Protein AF-A0AAD9NIT6-F1 (afdb_monomer_lite)

Radius of gyration: 35.68 Å; chains: 1; bounding box: 104×68×110 Å

Secondary structure (DSSP, 8-state):
----GGG--SSS-HHHHHHHHHHHHHHHHHHHSPPPHHHHHHTSEEEEEE-TTEEEEGGGTEEEE--SSEEEEEEES--BSSSEEEEEEE--GGG--S-EEEEEE-TTS-SEEESS---TTSSTTEEEEETTTTEEEETTEEEEESSTT--TT----SEEEEEEETTTTEEEEEETTT--EEEEEEE-THHHHHTT--BEEEEEE-STT-EEEEEEEEESS-----------PPP-B-SS--TTEEEETTTTEEEE-SSSS--EEEBSSPPPTT-EEEEEEEEE-S---S---EEEEESS-GGG----S-GGG--SSSEEEEETTEEEETTEEEEE-SS--GGG--TT-EEEEEE-TTSEEEEEETTEEEEEEE----SS-EEEEE--SSEEEEEE---S-----------SSSHHHHHHHHHHHHHHHHHHHHHHSPP-SHHHHHHHHHHHHHHHHHHHSS---HHHHHHHHHHHHHTTHHHHHHHHHHHHHHH-TTT-HHHHHHHHHHHHHHHHHHTT-HHHHHHGGGGTHHHHHHHHHHHHTTTTTT-HHHHHHHHHHHHHHHHHHTSTTHHHHHHHTTHHHHHGGG--TT-HHHHHHHHHHHHHHHTT-TTTGGG----HHHHHHHHHHHHHHTT-TTT----EEEEETTEEEEE-HHHHHHHHHHHHTSHHHHHHHHHTT-HHHHHHHHHHS-HHHHHHHHHHHHHH--TTTHHHHHTSTTHHHHHHHHTT-S-HHHHHHHHHHHHHHHHHHHHHHT-S-------TT----S--HHHHHHHHHHHHTT--GGGB-GGG-EE-SHHHHHHHT--SEEEETTTTEEEE--TT-EEEEB---HHHHHTTHHHHSEEEEEEE-GGGHHHHHHHTSPPPTT-B-TTS-B--PPTTS-BTTB--TT--SSSEEEBS-HHHHTSTTTS--EEEE-TTT--EEEEEEEEEEEE-TTS-EEE--SS--SS-SBTTB-TTSSEEEE--TTSEEEEEEEEEEEE---

Structure (mmCIF, N/CA/C/O backbone):
data_AF-A0AAD9NIT6-F1
#
_entry.id   AF-A0AAD9NIT6-F1
#
loop_
_atom_site.group_PDB
_atom_site.id
_atom_site.type_symbol
_atom_site.label_atom_id
_atom_site.label_alt_id
_atom_site.label_comp_id
_atom_site.label_asym_id
_atom_site.label_entity_id
_atom_site.label_seq_id
_atom_site.pdbx_PDB_ins_code
_atom_site.Cartn_x
_atom_site.Cartn_y
_atom_site.Cartn_z
_atom_site.occupancy
_atom_site.B_iso_or_equiv
_atom_site.auth_seq_id
_atom_site.auth_comp_id
_atom_site.auth_asym_id
_atom_site.auth_atom_id
_atom_site.pdbx_PDB_model_num
ATOM 1 N N . MET A 1 1 ? -47.363 -35.369 -13.939 1.00 31.20 1 MET A N 1
ATOM 2 C CA . MET A 1 1 ? -48.217 -35.539 -12.742 1.00 31.20 1 MET A CA 1
ATOM 3 C C . MET A 1 1 ? -48.708 -34.159 -12.349 1.00 31.20 1 MET A C 1
ATOM 5 O O . MET A 1 1 ? -47.895 -33.246 -12.346 1.00 31.20 1 MET A O 1
ATOM 9 N N . GLY A 1 2 ? -50.024 -33.996 -12.194 1.00 35.47 2 GLY A N 1
ATOM 10 C CA . GLY A 1 2 ? -50.696 -32.694 -12.139 1.00 35.47 2 GLY A CA 1
ATOM 11 C C . GLY A 1 2 ? -50.439 -31.917 -10.850 1.00 35.47 2 GLY A C 1
ATOM 12 O O . GLY A 1 2 ? -50.388 -32.507 -9.773 1.00 35.47 2 GLY A O 1
ATOM 13 N N . LEU A 1 3 ? -50.305 -30.599 -10.983 1.00 28.44 3 LEU A N 1
ATOM 14 C CA . LEU A 1 3 ? -50.329 -29.651 -9.875 1.00 28.44 3 LEU A CA 1
ATOM 15 C C . LEU A 1 3 ? -51.578 -28.778 -10.025 1.00 28.44 3 LEU A C 1
ATOM 17 O O . LEU A 1 3 ? -51.874 -28.280 -11.106 1.00 28.44 3 LEU A O 1
ATOM 21 N N . ASP A 1 4 ? -52.324 -28.697 -8.930 1.00 31.81 4 ASP A N 1
ATOM 22 C CA . ASP A 1 4 ? -53.626 -28.055 -8.764 1.00 31.81 4 ASP A CA 1
ATOM 23 C C . ASP A 1 4 ? -53.509 -26.522 -8.877 1.00 31.81 4 ASP A C 1
ATOM 25 O O . ASP A 1 4 ? -52.860 -25.872 -8.055 1.00 31.81 4 ASP A O 1
ATOM 29 N N . GLU A 1 5 ? -54.131 -25.952 -9.914 1.00 32.75 5 GLU A N 1
ATOM 30 C CA . GLU A 1 5 ? -54.089 -24.524 -10.271 1.00 32.75 5 GLU A CA 1
ATOM 31 C C . GLU A 1 5 ? -54.899 -23.624 -9.314 1.00 32.75 5 GLU A C 1
ATOM 33 O O . GLU A 1 5 ? -54.828 -22.398 -9.391 1.00 32.75 5 GLU A O 1
ATOM 38 N N . SER A 1 6 ? -55.653 -24.195 -8.369 1.00 29.80 6 SER A N 1
ATOM 39 C CA . SER A 1 6 ? -56.649 -23.445 -7.588 1.00 29.80 6 SER A CA 1
ATOM 40 C C . SER A 1 6 ? -56.129 -22.746 -6.320 1.00 29.80 6 SER A C 1
ATOM 42 O O . SER A 1 6 ? -56.892 -22.041 -5.659 1.00 29.80 6 SER A O 1
ATOM 44 N N . LYS A 1 7 ? -54.838 -22.873 -5.970 1.00 31.33 7 LYS A N 1
ATOM 45 C CA . LYS A 1 7 ? -54.286 -22.325 -4.707 1.00 31.33 7 LYS A CA 1
ATOM 46 C C . LYS A 1 7 ? -53.452 -21.042 -4.809 1.00 31.33 7 LYS A C 1
ATOM 48 O O . LYS A 1 7 ? -53.056 -20.524 -3.770 1.00 31.33 7 LYS A O 1
ATOM 53 N N . PHE A 1 8 ? -53.230 -20.486 -6.001 1.00 31.89 8 PHE A N 1
ATOM 54 C CA . PHE A 1 8 ? -52.420 -19.263 -6.175 1.00 31.89 8 PHE A CA 1
ATOM 55 C C . PHE A 1 8 ? -53.233 -17.982 -6.429 1.00 31.89 8 PHE A C 1
ATOM 57 O O . PHE A 1 8 ? -52.669 -16.910 -6.640 1.00 31.89 8 PHE A O 1
ATOM 64 N N . ALA A 1 9 ? -54.562 -18.051 -6.359 1.00 32.00 9 ALA A N 1
ATOM 65 C CA . ALA A 1 9 ? -55.433 -16.901 -6.581 1.00 32.00 9 ALA A CA 1
ATOM 66 C C . ALA A 1 9 ? -55.616 -16.046 -5.310 1.00 32.00 9 ALA A C 1
ATOM 68 O O . ALA A 1 9 ? -56.701 -16.004 -4.737 1.00 32.00 9 ALA A O 1
ATOM 69 N N . ALA A 1 10 ? -54.565 -15.349 -4.868 1.00 31.78 10 ALA A N 1
ATOM 70 C CA . ALA A 1 10 ? -54.705 -14.201 -3.967 1.00 31.78 10 ALA A CA 1
ATOM 71 C C . ALA A 1 10 ? -53.492 -13.256 -4.059 1.00 31.78 10 ALA A C 1
ATOM 73 O O . ALA A 1 10 ? -52.539 -13.377 -3.297 1.00 31.78 10 ALA A O 1
ATOM 74 N N . GLY A 1 11 ? -53.573 -12.277 -4.967 1.00 33.41 11 GLY A N 1
ATOM 75 C CA . GLY A 1 11 ? -52.792 -11.036 -4.883 1.00 33.41 11 GLY A CA 1
ATOM 76 C C . GLY A 1 11 ? -51.548 -10.935 -5.769 1.00 33.41 11 GLY A C 1
ATOM 77 O O . GLY A 1 11 ? -50.440 -10.957 -5.258 1.00 33.41 11 GLY A O 1
ATOM 78 N N . GLY A 1 12 ? -51.767 -10.705 -7.071 1.00 35.97 12 GLY A N 1
ATOM 79 C CA . GLY A 1 12 ? -50.870 -9.947 -7.958 1.00 35.97 12 GLY A CA 1
ATOM 80 C C . GLY A 1 12 ? -49.622 -10.654 -8.490 1.00 35.97 12 GLY A C 1
ATOM 81 O O . GLY A 1 12 ? -48.556 -10.408 -7.950 1.00 35.97 12 GLY A O 1
ATOM 82 N N . ASP A 1 13 ? -49.735 -11.437 -9.580 1.00 41.84 13 ASP A N 1
ATOM 83 C CA . ASP A 1 13 ? -48.582 -11.730 -10.463 1.00 41.84 13 ASP A CA 1
ATOM 84 C C . ASP A 1 13 ? -48.930 -12.447 -11.797 1.00 41.84 13 ASP A C 1
ATOM 86 O O . ASP A 1 13 ? -48.364 -13.481 -12.149 1.00 41.84 13 ASP A O 1
ATOM 90 N N . ALA A 1 14 ? -49.892 -11.934 -12.573 1.00 39.00 14 ALA A N 1
ATOM 91 C CA . ALA A 1 14 ? -50.220 -12.538 -13.877 1.00 39.00 14 ALA A CA 1
ATOM 92 C C . ALA A 1 14 ? -49.066 -12.409 -14.902 1.00 39.00 14 ALA A C 1
ATOM 94 O O . ALA A 1 14 ? -48.788 -13.360 -15.633 1.00 39.00 14 ALA A O 1
ATOM 95 N N . ASP A 1 15 ? -48.344 -11.283 -14.892 1.00 44.94 15 ASP A N 1
ATOM 96 C CA . ASP A 1 15 ? -47.249 -11.002 -15.834 1.00 44.94 15 ASP A CA 1
ATOM 97 C C . ASP A 1 15 ? -46.001 -11.874 -15.571 1.00 44.94 15 ASP A C 1
ATOM 99 O O . ASP A 1 15 ? -45.369 -12.359 -16.513 1.00 44.94 15 ASP A O 1
ATOM 103 N N . ASN A 1 16 ? -45.665 -12.155 -14.303 1.00 50.44 16 ASN A N 1
ATOM 104 C CA . ASN A 1 16 ? -44.524 -13.016 -13.950 1.00 50.44 16 ASN A CA 1
ATOM 105 C C . ASN A 1 16 ? -44.745 -14.488 -14.336 1.00 50.44 16 ASN A C 1
ATOM 107 O O . ASN A 1 16 ? -43.787 -15.187 -14.680 1.00 50.44 16 ASN A O 1
ATOM 111 N N . LEU A 1 17 ? -45.992 -14.971 -14.312 1.00 57.03 17 LEU A N 1
ATOM 112 C CA . LEU A 1 17 ? -46.309 -16.343 -14.714 1.00 57.03 17 LEU A CA 1
ATOM 113 C C . LEU A 1 17 ? -46.158 -16.529 -16.231 1.00 57.03 17 LEU A C 1
ATOM 115 O O . LEU A 1 17 ? -45.616 -17.539 -16.682 1.00 57.03 17 LEU A O 1
ATOM 119 N N . GLU A 1 18 ? -46.589 -15.542 -17.020 1.00 60.38 18 GLU A N 1
ATOM 120 C CA . GLU A 1 18 ? -46.463 -15.564 -18.479 1.00 60.38 18 GLU A CA 1
ATOM 121 C C . GLU A 1 18 ? -44.993 -15.510 -18.928 1.00 60.38 18 GLU A C 1
ATOM 123 O O . GLU A 1 18 ? -44.574 -16.291 -19.789 1.00 60.38 18 GLU A O 1
ATOM 128 N N . LEU A 1 19 ? -44.178 -14.663 -18.291 1.00 62.03 19 LEU A N 1
ATOM 129 C CA . LEU A 1 19 ? -42.729 -14.589 -18.516 1.00 62.03 19 LEU A CA 1
ATOM 130 C C . LEU A 1 19 ? -42.021 -15.911 -18.190 1.00 62.03 19 LEU A C 1
ATOM 132 O O . LEU A 1 19 ? -41.225 -16.403 -18.997 1.00 62.03 19 LEU A O 1
ATOM 136 N N . LEU A 1 20 ? -42.352 -16.535 -17.055 1.00 66.81 20 LEU A N 1
ATOM 137 C CA . LEU A 1 20 ? -41.786 -17.828 -16.666 1.00 66.81 20 LEU A CA 1
ATOM 138 C C . LEU A 1 20 ? -42.187 -18.941 -17.646 1.00 66.81 20 LEU A C 1
ATOM 140 O O . LEU A 1 20 ? -41.350 -19.752 -18.046 1.00 66.81 20 LEU A O 1
ATOM 144 N N . LEU A 1 21 ? -43.445 -18.957 -18.093 1.00 72.25 21 LEU A N 1
ATOM 145 C CA . LEU A 1 21 ? -43.928 -19.895 -19.108 1.00 72.25 21 LEU A CA 1
ATOM 146 C C . LEU A 1 21 ? -43.221 -19.698 -20.456 1.00 72.25 21 LEU A C 1
ATOM 148 O O . LEU A 1 21 ? -42.891 -20.682 -21.122 1.00 72.25 21 LEU A O 1
ATOM 152 N N . ASN A 1 22 ? -42.956 -18.455 -20.858 1.00 73.38 22 ASN A N 1
ATOM 153 C CA . ASN A 1 22 ? -42.227 -18.145 -22.088 1.00 73.38 22 ASN A CA 1
ATOM 154 C C . ASN A 1 22 ? -40.759 -18.580 -22.010 1.00 73.38 22 ASN A C 1
ATOM 156 O O . ASN A 1 22 ? -40.247 -19.155 -22.972 1.00 73.38 22 ASN A O 1
ATOM 160 N N . LEU A 1 23 ? -40.111 -18.406 -20.855 1.00 79.94 23 LEU A N 1
ATOM 161 C CA . LEU A 1 23 ? -38.763 -18.917 -20.613 1.00 79.94 23 LEU A CA 1
ATOM 162 C C . LEU A 1 23 ? -38.713 -20.449 -20.708 1.00 79.94 23 LEU A C 1
ATOM 164 O O . LEU A 1 23 ? -37.846 -20.988 -21.393 1.00 79.94 23 LEU A O 1
ATOM 168 N N . ILE A 1 24 ? -39.668 -21.152 -20.088 1.00 79.94 24 ILE A N 1
ATOM 169 C CA . ILE A 1 24 ? -39.762 -22.621 -20.144 1.00 79.94 24 ILE A CA 1
ATOM 170 C C . ILE A 1 24 ? -39.966 -23.105 -21.590 1.00 79.94 24 ILE A C 1
ATOM 172 O O . ILE A 1 24 ? -39.348 -24.085 -22.014 1.00 79.94 24 ILE A O 1
ATOM 176 N N . LYS A 1 25 ? -40.810 -22.418 -22.372 1.00 80.19 25 LYS A N 1
ATOM 177 C CA . LYS A 1 25 ? -41.035 -22.734 -23.793 1.00 80.19 25 LYS A CA 1
ATOM 178 C C . LYS A 1 25 ? -39.770 -22.530 -24.631 1.00 80.19 25 LYS A C 1
ATOM 180 O O . LYS A 1 25 ? -39.424 -23.422 -25.405 1.00 80.19 25 LYS A O 1
ATOM 185 N N . LEU A 1 26 ? -39.090 -21.393 -24.464 1.00 83.00 26 LEU A N 1
ATOM 186 C CA . LEU A 1 26 ? -37.836 -21.076 -25.156 1.00 83.00 26 LEU A CA 1
ATOM 187 C C . LEU A 1 26 ? -36.752 -22.106 -24.828 1.00 83.00 26 LEU A C 1
ATOM 189 O O . LEU A 1 26 ? -36.122 -22.650 -25.726 1.00 83.00 26 LEU A O 1
ATOM 193 N N . GLU A 1 27 ? -36.576 -22.420 -23.549 1.00 83.75 27 GLU A N 1
ATOM 194 C CA . GLU A 1 27 ? -35.605 -23.405 -23.080 1.00 83.75 27 GLU A CA 1
ATOM 195 C C . GLU A 1 27 ? -35.861 -24.796 -23.673 1.00 83.75 27 GLU A C 1
ATOM 197 O O . GLU A 1 27 ? -34.921 -25.462 -24.108 1.00 83.75 27 GLU A O 1
ATOM 202 N N . ARG A 1 28 ? -37.124 -25.244 -23.710 1.00 83.00 28 ARG A N 1
ATOM 203 C CA . ARG A 1 28 ? -37.481 -26.527 -24.331 1.00 83.00 28 ARG A CA 1
ATOM 204 C C . ARG A 1 28 ? -37.150 -26.523 -25.822 1.00 83.00 28 ARG A C 1
ATOM 206 O O . ARG A 1 28 ? -36.484 -27.432 -26.296 1.00 83.00 28 ARG A O 1
ATOM 213 N N . MET A 1 29 ? -37.541 -25.464 -26.529 1.00 87.12 29 MET A N 1
ATOM 214 C CA . MET A 1 29 ? -37.261 -25.311 -27.957 1.00 87.12 29 MET A CA 1
ATOM 215 C C . MET A 1 29 ? -35.756 -25.334 -28.264 1.00 87.12 29 MET A C 1
ATOM 217 O O . MET A 1 29 ? -35.348 -26.018 -29.198 1.00 87.12 29 MET A O 1
ATOM 221 N N . LEU A 1 30 ? -34.934 -24.625 -27.482 1.00 87.19 30 LEU A N 1
ATOM 222 C CA . LEU A 1 30 ? -33.479 -24.563 -27.676 1.00 87.19 30 LEU A CA 1
ATOM 223 C C . LEU A 1 30 ? -32.757 -25.855 -27.270 1.00 87.19 30 LEU A C 1
ATOM 225 O O . LEU A 1 30 ? -31.658 -26.117 -27.749 1.00 87.19 30 LEU A O 1
ATOM 229 N N . ARG A 1 31 ? -33.343 -26.680 -26.396 1.00 82.69 31 ARG A N 1
ATOM 230 C CA . ARG A 1 31 ? -32.813 -28.023 -26.118 1.00 82.69 31 ARG A CA 1
ATOM 231 C C . ARG A 1 31 ? -33.125 -29.010 -27.234 1.00 82.69 31 ARG A C 1
ATOM 233 O O . ARG A 1 31 ? -32.246 -29.787 -27.597 1.00 82.69 31 ARG A O 1
ATOM 240 N N . ASP A 1 32 ? -34.335 -28.946 -27.784 1.00 83.56 32 ASP A N 1
ATOM 241 C CA . ASP A 1 32 ? -34.751 -29.798 -28.901 1.00 83.56 32 ASP A CA 1
ATOM 242 C C . ASP A 1 32 ? -34.008 -29.421 -30.195 1.00 83.56 32 ASP A C 1
ATOM 244 O O . ASP A 1 32 ? -33.597 -30.295 -30.956 1.00 83.56 32 ASP A O 1
ATOM 248 N N . ASN A 1 33 ? -33.785 -28.121 -30.416 1.00 86.12 33 ASN A N 1
ATOM 249 C CA . ASN A 1 33 ? -33.080 -27.570 -31.574 1.00 86.12 33 ASN A CA 1
ATOM 250 C C . ASN A 1 33 ? -31.984 -26.588 -31.120 1.00 86.12 33 ASN A C 1
ATOM 252 O O . ASN A 1 33 ? -32.190 -25.372 -31.168 1.00 86.12 33 ASN A O 1
ATOM 256 N N . PRO A 1 34 ? -30.827 -27.091 -30.655 1.00 88.25 34 PRO A N 1
ATOM 257 C CA . PRO A 1 34 ? -29.742 -26.238 -30.196 1.00 88.25 34 PRO A CA 1
ATOM 258 C C . PRO A 1 34 ? -29.076 -25.497 -31.353 1.00 88.25 34 PRO A C 1
ATOM 260 O O . PRO A 1 34 ? -29.068 -25.961 -32.495 1.00 88.25 34 PRO A O 1
ATOM 263 N N . ALA A 1 35 ? -28.448 -24.371 -31.023 1.00 86.88 35 ALA A N 1
ATOM 264 C CA . ALA A 1 35 ? -27.633 -23.593 -31.942 1.00 86.88 35 ALA A CA 1
ATOM 265 C C . ALA A 1 35 ? -26.616 -24.480 -32.683 1.00 86.88 35 ALA A C 1
ATOM 267 O O . ALA A 1 35 ? -26.026 -25.396 -32.099 1.00 86.88 35 ALA A O 1
ATOM 268 N N . GLY A 1 36 ? -26.398 -24.205 -33.971 1.00 85.88 36 GLY A N 1
ATOM 269 C CA . GLY A 1 36 ? -25.452 -24.962 -34.794 1.00 85.88 36 GLY A CA 1
ATOM 270 C C . GLY A 1 36 ? -24.011 -24.869 -34.281 1.00 85.88 36 GLY A C 1
ATOM 271 O O . GLY A 1 36 ? -23.655 -23.949 -33.546 1.00 85.88 36 GLY A O 1
ATOM 272 N N . GLU A 1 37 ? -23.154 -25.801 -34.701 1.00 84.94 37 GLU A N 1
ATOM 273 C CA . GLU A 1 37 ? -21.763 -25.916 -34.228 1.00 84.94 37 GLU A CA 1
ATOM 274 C C . GLU A 1 37 ? -20.962 -24.605 -34.351 1.00 84.94 37 GLU A C 1
ATOM 276 O O . GLU A 1 37 ? -20.248 -24.229 -33.424 1.00 84.94 37 GLU A O 1
ATOM 281 N N . GLY A 1 38 ? -21.137 -23.850 -35.441 1.00 83.56 38 GLY A N 1
ATOM 282 C CA . GLY A 1 38 ? -20.491 -22.541 -35.602 1.00 83.56 38 GLY A CA 1
ATOM 283 C C . GLY A 1 38 ? -20.910 -21.524 -34.533 1.00 83.56 38 GLY A C 1
ATOM 284 O O . GLY A 1 38 ? -20.062 -20.850 -33.958 1.00 83.56 38 GLY A O 1
ATOM 285 N N . SER A 1 39 ? -22.202 -21.474 -34.198 1.00 85.12 39 SER A N 1
ATOM 286 C CA . SER A 1 39 ? -22.726 -20.617 -33.127 1.00 85.12 39 SER A CA 1
ATOM 287 C C . SER A 1 39 ? -22.230 -21.082 -31.750 1.00 85.12 39 SER A C 1
ATOM 289 O O . SER A 1 39 ? -21.854 -20.271 -30.907 1.00 85.12 39 SER A O 1
ATOM 291 N N . GLN A 1 40 ? -22.100 -22.394 -31.538 1.00 91.94 40 GLN A N 1
ATOM 292 C CA . GLN A 1 40 ? -21.489 -22.927 -30.317 1.00 91.94 40 GLN A CA 1
ATOM 293 C C . GLN A 1 40 ? -20.028 -22.485 -30.165 1.00 91.94 40 GLN A C 1
ATOM 295 O O . GLN A 1 40 ? -19.640 -22.047 -29.085 1.00 91.94 40 GLN A O 1
ATOM 300 N N . ILE A 1 41 ? -19.234 -22.545 -31.239 1.00 88.00 41 ILE A N 1
ATOM 301 C CA . ILE A 1 41 ? -17.825 -22.116 -31.255 1.00 88.00 41 ILE A CA 1
ATOM 302 C C . ILE A 1 41 ? -17.689 -20.601 -31.057 1.00 88.00 41 ILE A C 1
ATOM 304 O O . ILE A 1 41 ? -16.775 -20.152 -30.356 1.00 88.00 41 ILE A O 1
ATOM 308 N N . ASP A 1 42 ? -18.595 -19.818 -31.645 1.00 86.38 42 ASP A N 1
ATOM 309 C CA . ASP A 1 42 ? -18.631 -18.358 -31.523 1.00 86.38 42 ASP A CA 1
ATOM 310 C C . ASP A 1 42 ? -18.872 -17.897 -30.084 1.00 86.38 42 ASP A C 1
ATOM 312 O O . ASP A 1 42 ? -18.423 -16.814 -29.717 1.00 86.38 42 ASP A O 1
ATOM 316 N N . HIS A 1 43 ? -19.565 -18.711 -29.285 1.00 95.00 43 HIS A N 1
ATOM 317 C CA . HIS A 1 43 ? -19.897 -18.448 -27.884 1.00 95.00 43 HIS A CA 1
ATOM 318 C C . HIS A 1 43 ? -19.037 -19.256 -26.897 1.00 95.00 43 HIS A C 1
ATOM 320 O O . HIS A 1 43 ? -19.235 -19.134 -25.690 1.00 95.00 43 HIS A O 1
ATOM 326 N N . ALA A 1 44 ? -18.103 -20.073 -27.398 1.00 94.44 44 ALA A N 1
ATOM 327 C CA . ALA A 1 44 ? -17.249 -20.974 -26.625 1.00 94.44 44 ALA A CA 1
ATOM 328 C C . ALA A 1 44 ? -16.274 -20.234 -25.685 1.00 94.44 44 ALA A C 1
ATOM 330 O O . ALA A 1 44 ? -16.243 -19.004 -25.660 1.00 94.44 44 ALA A O 1
ATOM 331 N N . TRP A 1 45 ? -15.468 -20.969 -24.909 1.00 97.56 45 TRP A N 1
ATOM 332 C CA . TRP A 1 45 ? -14.430 -20.365 -24.072 1.00 97.56 45 TRP A CA 1
ATOM 333 C C . TRP A 1 45 ? -13.428 -19.600 -24.927 1.00 97.56 45 TRP A C 1
ATOM 335 O O . TRP A 1 45 ? -13.043 -20.057 -26.009 1.00 97.56 45 TRP A O 1
ATOM 345 N N . ASP A 1 46 ? -13.020 -18.439 -24.434 1.00 93.31 46 ASP A N 1
ATOM 346 C CA . ASP A 1 46 ? -12.049 -17.595 -25.104 1.00 93.31 46 ASP A CA 1
ATOM 347 C C . ASP A 1 46 ? -10.631 -17.982 -24.672 1.00 93.31 46 ASP A C 1
ATOM 349 O O . ASP A 1 46 ? -10.324 -18.040 -23.482 1.00 93.31 46 ASP A O 1
ATOM 353 N N . SER A 1 47 ? -9.769 -18.277 -25.645 1.00 88.38 47 SER A N 1
ATOM 354 C CA . SER A 1 47 ? -8.350 -18.548 -25.401 1.00 88.38 47 SER A CA 1
ATOM 355 C C . SER A 1 47 ? -7.555 -17.290 -25.072 1.00 88.38 47 SER A C 1
ATOM 357 O O . SER A 1 47 ? -6.486 -17.400 -24.478 1.00 88.38 47 SER A O 1
ATOM 359 N N . ASP A 1 48 ? -8.065 -16.121 -25.460 1.00 80.81 48 ASP A N 1
ATOM 360 C CA . ASP A 1 48 ? -7.413 -14.832 -25.236 1.00 80.81 48 ASP A CA 1
ATOM 361 C C . ASP A 1 48 ? -7.902 -14.172 -23.932 1.00 80.81 48 ASP A C 1
ATOM 363 O O . ASP A 1 48 ? -7.269 -13.242 -23.434 1.00 80.81 48 ASP A O 1
ATOM 367 N N . ASP A 1 49 ? -8.998 -14.677 -23.349 1.00 87.50 49 ASP A N 1
ATOM 368 C CA . ASP A 1 49 ? -9.622 -14.174 -22.117 1.00 87.50 49 ASP A CA 1
ATOM 369 C C . ASP A 1 49 ? -9.735 -15.275 -21.039 1.00 87.50 49 ASP A C 1
ATOM 371 O O . ASP A 1 49 ? -10.794 -15.551 -20.458 1.00 87.50 49 ASP A O 1
ATOM 375 N N . CYS A 1 50 ? -8.603 -15.935 -20.777 1.00 89.56 50 CYS A N 1
ATOM 376 C CA . CYS A 1 50 ? -8.458 -16.973 -19.760 1.00 89.56 50 CYS A CA 1
ATOM 377 C C . CYS A 1 50 ? -7.169 -16.826 -18.939 1.00 89.56 50 CYS A C 1
ATOM 379 O O . CYS A 1 50 ? -6.179 -16.252 -19.391 1.00 89.56 50 CYS A O 1
ATOM 381 N N . SER A 1 51 ? -7.158 -17.388 -17.726 1.00 88.56 51 SER A N 1
ATOM 382 C CA . SER A 1 51 ? -5.924 -17.535 -16.945 1.00 88.56 51 SER A CA 1
ATOM 383 C C . SER A 1 51 ? -4.848 -18.298 -17.737 1.00 88.56 51 SER A C 1
ATOM 385 O O . SER A 1 51 ? -5.182 -19.295 -18.386 1.00 88.56 51 SER A O 1
ATOM 387 N N . PRO A 1 52 ? -3.551 -17.947 -17.607 1.00 82.88 52 PRO A N 1
ATOM 388 C CA . PRO A 1 52 ? -2.449 -18.679 -18.240 1.00 82.88 52 PRO A CA 1
ATOM 389 C C . PRO A 1 52 ? -2.390 -20.176 -17.893 1.00 82.88 52 PRO A C 1
ATOM 391 O O . PRO A 1 52 ? -1.803 -20.967 -18.630 1.00 82.88 52 PRO A O 1
ATOM 394 N N . SER A 1 53 ? -2.993 -20.579 -16.771 1.00 89.31 53 SER A N 1
ATOM 395 C CA . SER A 1 53 ? -3.023 -21.977 -16.317 1.00 89.31 53 SER A CA 1
ATOM 396 C C . SER A 1 53 ? -4.229 -22.772 -16.840 1.00 89.31 53 SER A C 1
ATOM 398 O O . SER A 1 53 ? -4.442 -23.915 -16.420 1.00 89.31 53 SER A O 1
ATOM 400 N N . LEU A 1 54 ? -5.030 -22.194 -17.741 1.00 90.88 54 LEU A N 1
ATOM 401 C CA . LEU A 1 54 ? -6.132 -22.861 -18.433 1.00 90.88 54 LEU A CA 1
ATOM 402 C C . LEU A 1 54 ? -5.786 -23.048 -19.913 1.00 90.88 54 LEU A C 1
ATOM 404 O O . LEU A 1 54 ? -5.575 -22.101 -20.659 1.00 90.88 54 LEU A O 1
ATOM 408 N N . SER A 1 55 ? -5.746 -24.304 -20.350 1.00 94.00 55 SER A N 1
ATOM 409 C CA . SER A 1 55 ? -5.564 -24.679 -21.749 1.00 94.00 55 SER A CA 1
ATOM 410 C C . SER A 1 55 ? -6.927 -24.828 -22.417 1.00 94.00 55 SER A C 1
ATOM 412 O O . SER A 1 55 ? -7.692 -25.733 -22.076 1.00 94.00 55 SER A O 1
ATOM 414 N N . ILE A 1 56 ? -7.215 -23.957 -23.383 1.00 96.56 56 ILE A N 1
ATOM 415 C CA . ILE A 1 56 ? -8.452 -23.994 -24.165 1.00 96.56 56 ILE A CA 1
ATOM 416 C C . ILE A 1 56 ? -8.267 -24.901 -25.386 1.00 96.56 56 ILE A C 1
ATOM 418 O O . ILE A 1 56 ? -7.315 -24.766 -26.152 1.00 96.56 56 ILE A O 1
ATOM 422 N N . ARG A 1 57 ? -9.161 -25.878 -25.538 1.00 93.75 57 ARG A N 1
ATOM 423 C CA . ARG A 1 57 ? -9.095 -26.958 -26.532 1.00 93.75 57 ARG A CA 1
ATOM 424 C C . ARG A 1 57 ? -10.432 -27.099 -27.259 1.00 93.75 57 ARG A C 1
ATOM 426 O O . ARG A 1 57 ? -11.423 -26.475 -26.886 1.00 93.75 57 ARG A O 1
ATOM 433 N N . GLN A 1 58 ? -10.453 -27.923 -28.309 1.00 93.12 58 GLN A N 1
ATOM 434 C CA . GLN A 1 58 ? -11.664 -28.235 -29.085 1.00 93.12 58 GLN A CA 1
ATOM 435 C C . GLN A 1 58 ? -12.402 -26.967 -29.557 1.00 93.12 58 GLN A C 1
ATOM 437 O O . GLN A 1 58 ? -13.588 -26.793 -29.302 1.00 93.12 58 GLN A O 1
ATOM 442 N N . ASN A 1 59 ? -11.674 -26.041 -30.191 1.00 88.56 59 ASN A N 1
ATOM 443 C CA . ASN A 1 59 ? -12.202 -24.760 -30.690 1.00 88.56 59 ASN A CA 1
ATOM 444 C C . ASN A 1 59 ? -12.853 -23.857 -29.618 1.00 88.56 59 ASN A C 1
ATOM 446 O O . ASN A 1 59 ? -13.663 -22.987 -29.941 1.00 88.56 59 ASN A O 1
ATOM 450 N N . GLY A 1 60 ? -12.483 -24.029 -28.347 1.00 90.31 60 GLY A N 1
ATOM 451 C CA . GLY A 1 60 ? -13.064 -23.289 -27.224 1.00 90.31 60 GLY A CA 1
ATOM 452 C C . GLY A 1 60 ? -14.077 -24.091 -26.415 1.00 90.31 60 GLY A C 1
ATOM 453 O O . GLY A 1 60 ? -14.494 -23.645 -25.353 1.00 90.31 60 GLY A O 1
ATOM 454 N N . LEU A 1 61 ? -14.500 -25.265 -26.881 1.00 95.06 61 LEU A N 1
ATOM 455 C CA . LEU A 1 61 ? -15.564 -26.027 -26.222 1.00 95.06 61 LEU A CA 1
ATOM 456 C C . LEU A 1 61 ? -15.094 -26.729 -24.941 1.00 95.06 61 LEU A C 1
ATOM 458 O O . LEU A 1 61 ? -15.929 -27.198 -24.169 1.00 95.06 61 LEU A O 1
ATOM 462 N N . LEU A 1 62 ? -13.779 -26.792 -24.698 1.00 97.56 62 LEU A N 1
ATOM 463 C CA . LEU A 1 62 ? -13.183 -27.459 -23.543 1.00 97.56 62 LEU A CA 1
ATOM 464 C C . LEU A 1 62 ? -12.079 -26.606 -22.907 1.00 97.56 62 LEU A C 1
ATOM 466 O O . LEU A 1 62 ? -11.106 -26.262 -23.572 1.00 97.56 62 LEU A O 1
ATOM 470 N N . ALA A 1 63 ? -12.189 -26.338 -21.607 1.00 97.00 63 ALA A N 1
ATOM 471 C CA . ALA A 1 63 ? -11.125 -25.749 -20.796 1.00 97.00 63 ALA A CA 1
ATOM 472 C C . ALA A 1 63 ? -10.470 -26.820 -19.908 1.00 97.00 63 ALA A C 1
ATOM 474 O O . ALA A 1 63 ? -11.173 -27.595 -19.258 1.00 97.00 63 ALA A O 1
ATOM 475 N N . VAL A 1 64 ? -9.133 -26.863 -19.875 1.00 96.69 64 VAL A N 1
ATOM 476 C CA . VAL A 1 64 ? -8.351 -27.826 -19.082 1.00 96.69 64 VAL A CA 1
ATOM 477 C C . VAL A 1 64 ? -7.364 -27.101 -18.169 1.00 96.69 64 VAL A C 1
ATOM 479 O O . VAL A 1 64 ? -6.463 -26.420 -18.657 1.00 96.69 64 VAL A O 1
ATOM 482 N N . LYS A 1 65 ? -7.480 -27.272 -16.848 1.00 93.00 65 LYS A N 1
ATOM 483 C CA . LYS A 1 65 ? -6.559 -26.655 -15.875 1.00 93.00 65 LYS A CA 1
ATOM 484 C C . LYS A 1 65 ? -5.244 -27.423 -15.762 1.00 93.00 65 LYS A C 1
ATOM 486 O O . LYS A 1 65 ? -5.245 -28.625 -15.508 1.00 93.00 65 LYS A O 1
ATOM 491 N N . THR A 1 66 ? -4.114 -26.728 -15.889 1.00 89.38 66 THR A N 1
ATOM 492 C CA . THR A 1 66 ? -2.777 -27.346 -15.965 1.00 89.38 66 THR A CA 1
ATOM 493 C C . THR A 1 66 ? -1.941 -27.217 -14.682 1.00 89.38 66 THR A C 1
ATOM 495 O O . THR A 1 66 ? -1.111 -28.091 -14.429 1.00 89.38 66 THR A O 1
ATOM 498 N N . ALA A 1 67 ? -2.180 -26.209 -13.829 1.00 80.06 67 ALA A N 1
ATOM 499 C CA . ALA A 1 67 ? -1.400 -25.938 -12.604 1.00 80.06 67 ALA A CA 1
ATOM 500 C C . ALA A 1 67 ? -2.119 -26.335 -11.289 1.00 80.06 67 ALA A C 1
ATOM 502 O O . ALA A 1 67 ? -3.346 -26.428 -11.259 1.00 80.06 67 ALA A O 1
ATOM 503 N N . PHE A 1 68 ? -1.370 -26.537 -10.191 1.00 61.88 68 PHE A N 1
ATOM 504 C CA . PHE A 1 68 ? -1.869 -27.086 -8.908 1.00 61.88 68 PHE A CA 1
ATOM 505 C C . PHE A 1 68 ? -2.241 -26.044 -7.826 1.00 61.88 68 PHE A C 1
ATOM 507 O O . PHE A 1 68 ? -3.154 -26.292 -7.039 1.00 61.88 68 PHE A O 1
ATOM 514 N N . ALA A 1 69 ? -1.575 -24.885 -7.773 1.00 63.50 69 ALA A N 1
ATOM 515 C CA . ALA A 1 69 ? -1.646 -23.977 -6.613 1.00 63.50 69 ALA A CA 1
ATOM 516 C C . ALA A 1 69 ? -2.561 -22.744 -6.776 1.00 63.50 69 ALA A C 1
ATOM 518 O O . ALA A 1 69 ? -2.936 -22.134 -5.777 1.00 63.50 69 ALA A O 1
ATOM 519 N N . GLU A 1 70 ? -2.964 -22.418 -8.003 1.00 75.69 70 GLU A N 1
ATOM 520 C CA . GLU A 1 70 ? -3.704 -21.189 -8.320 1.00 75.69 70 GLU A CA 1
ATOM 521 C C . GLU A 1 70 ? -5.201 -21.456 -8.529 1.00 75.69 70 GLU A C 1
ATOM 523 O O . GLU A 1 70 ? -5.600 -22.561 -8.926 1.00 75.69 70 GLU A O 1
ATOM 528 N N . THR A 1 71 ? -6.020 -20.427 -8.310 1.00 81.88 71 THR A N 1
ATOM 529 C CA . THR A 1 71 ? -7.409 -20.378 -8.776 1.00 81.88 71 THR A CA 1
ATOM 530 C C . THR A 1 71 ? -7.450 -19.680 -10.119 1.00 81.88 71 THR A C 1
ATOM 532 O O . THR A 1 71 ? -6.992 -18.547 -10.242 1.00 81.88 71 THR A O 1
ATOM 535 N N . ASP A 1 72 ? -8.040 -20.338 -11.109 1.00 89.88 72 ASP A N 1
ATOM 536 C CA . ASP A 1 72 ? -8.019 -19.874 -12.490 1.00 89.88 72 ASP A CA 1
ATOM 537 C C . ASP A 1 72 ? -9.431 -19.719 -13.043 1.00 89.88 72 ASP A C 1
ATOM 539 O O . ASP A 1 72 ? -10.292 -20.577 -12.829 1.00 89.88 72 ASP A O 1
ATOM 543 N N . VAL A 1 73 ? -9.649 -18.638 -13.786 1.00 95.62 73 VAL A N 1
ATOM 544 C CA . VAL A 1 73 ? -10.917 -18.289 -14.420 1.00 95.62 73 VAL A CA 1
ATOM 545 C C . VAL A 1 73 ? -10.751 -18.206 -15.934 1.00 95.62 73 VAL A C 1
ATOM 547 O O . VAL A 1 73 ? -9.713 -17.786 -16.447 1.00 95.62 73 VAL A O 1
ATOM 550 N N . VAL A 1 74 ? -11.799 -18.598 -16.653 1.00 97.00 74 VAL A N 1
ATOM 551 C CA . VAL A 1 74 ? -11.962 -18.357 -18.093 1.00 97.00 74 VAL A CA 1
ATOM 552 C C . VAL A 1 74 ? -13.330 -17.750 -18.360 1.00 97.00 74 VAL A C 1
ATOM 554 O O . VAL A 1 74 ? -14.308 -18.120 -17.700 1.00 97.00 74 VAL A O 1
ATOM 557 N N . ARG A 1 75 ? -13.388 -16.823 -19.324 1.00 97.75 75 ARG A N 1
ATOM 558 C CA . ARG A 1 75 ? -14.628 -16.251 -19.854 1.00 97.75 75 ARG A CA 1
ATOM 559 C C . ARG A 1 75 ? -14.963 -16.793 -21.246 1.00 97.75 75 ARG A C 1
ATOM 561 O O . ARG A 1 75 ? -14.108 -17.296 -21.973 1.00 97.75 75 ARG A O 1
ATOM 568 N N . GLY A 1 76 ? -16.244 -16.749 -21.601 1.00 93.69 76 GLY A N 1
ATOM 569 C CA . GLY A 1 76 ? -16.718 -17.039 -22.956 1.00 93.69 76 GLY A CA 1
ATOM 570 C C . GLY A 1 76 ? -16.427 -15.889 -23.924 1.00 93.69 76 GLY A C 1
ATOM 571 O O . GLY A 1 76 ? -16.368 -14.737 -23.511 1.00 93.69 76 GLY A O 1
ATOM 572 N N . LYS A 1 77 ? -16.327 -16.187 -25.223 1.00 89.38 77 LYS A N 1
ATOM 573 C CA . LYS A 1 77 ? -16.030 -15.214 -26.296 1.00 89.38 77 LYS A CA 1
ATOM 574 C C . LYS A 1 77 ? -17.085 -14.117 -26.471 1.00 89.38 77 LYS A C 1
ATOM 576 O O . LYS A 1 77 ? -16.804 -13.071 -27.052 1.00 89.38 77 LYS A O 1
ATOM 581 N N . GLN A 1 78 ? -18.323 -14.361 -26.030 1.00 90.94 78 GLN A N 1
ATOM 582 C CA . GLN A 1 78 ? -19.435 -13.421 -26.181 1.00 90.94 78 GLN A CA 1
ATOM 583 C C . GLN A 1 78 ? -19.966 -12.955 -24.835 1.00 90.94 78 GLN A C 1
ATOM 585 O O . GLN A 1 78 ? -20.238 -13.754 -23.938 1.00 90.94 78 GLN A O 1
ATOM 590 N N . GLY A 1 79 ? -20.150 -11.641 -24.739 1.00 88.69 79 GLY A N 1
ATOM 591 C CA . GLY A 1 79 ? -20.773 -10.980 -23.604 1.00 88.69 79 GLY A CA 1
ATOM 592 C C . GLY A 1 79 ? -22.150 -10.445 -23.975 1.00 88.69 79 GLY A C 1
ATOM 593 O O . GLY A 1 79 ? -22.350 -9.905 -25.067 1.00 88.69 79 GLY A O 1
ATOM 594 N N . TYR A 1 80 ? -23.081 -10.536 -23.035 1.00 91.62 80 TYR A N 1
ATOM 595 C CA . TYR A 1 80 ? -24.489 -10.218 -23.244 1.00 91.62 80 TYR A CA 1
ATOM 596 C C . TYR A 1 80 ? -24.906 -8.999 -22.422 1.00 91.62 80 TYR A C 1
ATOM 598 O O . TYR A 1 80 ? -24.449 -8.805 -21.295 1.00 91.62 80 TYR A O 1
ATOM 606 N N . SER A 1 81 ? -25.774 -8.160 -22.986 1.00 81.38 81 SER A N 1
ATOM 607 C CA . SER A 1 81 ? -26.310 -6.959 -22.322 1.00 81.38 81 SER A CA 1
ATOM 608 C C . SER A 1 81 ? -27.838 -6.856 -22.362 1.00 81.38 81 SER A C 1
ATOM 610 O O . SER A 1 81 ? -28.405 -5.998 -21.683 1.00 81.38 81 SER A O 1
ATOM 612 N N . ARG A 1 82 ? -28.494 -7.731 -23.127 1.00 81.75 82 ARG A N 1
ATOM 613 C CA . ARG A 1 82 ? -29.944 -7.846 -23.331 1.00 81.75 82 ARG A CA 1
ATOM 614 C C . ARG A 1 82 ? -30.258 -9.268 -23.809 1.00 81.75 82 ARG A C 1
ATOM 616 O O . ARG A 1 82 ? -29.318 -9.986 -24.140 1.00 81.75 82 ARG A O 1
ATOM 623 N N . GLY A 1 83 ? -31.527 -9.650 -23.851 1.00 86.50 83 GLY A N 1
ATOM 624 C CA . GLY A 1 83 ? -31.957 -10.973 -24.289 1.00 86.50 83 GLY A CA 1
ATOM 625 C C . GLY A 1 83 ? -31.828 -12.057 -23.217 1.00 86.50 83 GLY A C 1
ATOM 626 O O . GLY A 1 83 ? -31.268 -11.860 -22.132 1.00 86.50 83 GLY A O 1
ATOM 627 N N . ILE A 1 84 ? -32.353 -13.236 -23.549 1.00 91.31 84 ILE A N 1
ATOM 628 C CA . ILE A 1 84 ? -32.216 -14.468 -22.771 1.00 91.31 84 ILE A CA 1
ATOM 629 C C . ILE A 1 84 ? -31.201 -15.351 -23.484 1.00 91.31 84 ILE A C 1
ATOM 631 O O . ILE A 1 84 ? -31.358 -15.620 -24.673 1.00 91.31 84 ILE A O 1
ATOM 635 N N . HIS A 1 85 ? -30.195 -15.822 -22.754 1.00 94.75 85 HIS A N 1
ATOM 636 C CA . HIS A 1 85 ? -29.113 -16.662 -23.259 1.00 94.75 85 HIS A CA 1
ATOM 637 C C . HIS A 1 85 ? -28.996 -17.930 -22.420 1.00 94.75 85 HIS A C 1
ATOM 639 O O . HIS A 1 85 ? -29.021 -17.866 -21.188 1.00 94.75 85 HIS A O 1
ATOM 645 N N . ILE A 1 86 ? -28.860 -19.077 -23.090 1.00 95.62 86 ILE A N 1
ATOM 646 C CA . ILE A 1 86 ? -28.812 -20.386 -22.430 1.00 95.62 86 ILE A CA 1
ATOM 647 C C . ILE A 1 86 ? -27.599 -21.176 -22.918 1.00 95.62 86 ILE A C 1
ATOM 649 O O . ILE A 1 86 ? -27.370 -21.305 -24.124 1.00 95.62 86 ILE A O 1
ATOM 653 N N . TRP A 1 87 ? -26.829 -21.731 -21.982 1.00 97.06 87 TRP A N 1
ATOM 654 C CA . TRP A 1 87 ? -25.714 -22.633 -22.278 1.00 97.06 87 TRP A CA 1
ATOM 655 C C . TRP A 1 87 ? -25.581 -23.749 -21.240 1.00 97.06 87 TRP A C 1
ATOM 657 O O . TRP A 1 87 ? -25.991 -23.617 -20.090 1.00 97.06 87 TRP A O 1
ATOM 667 N N . GLU A 1 88 ? -24.991 -24.862 -21.660 1.00 96.81 88 GLU A N 1
ATOM 668 C CA . GLU A 1 88 ? -24.626 -25.993 -20.810 1.00 96.81 88 GLU A CA 1
ATOM 669 C C . GLU A 1 88 ? -23.169 -25.880 -20.361 1.00 96.81 88 GLU A C 1
ATOM 671 O O . GLU A 1 88 ? -22.283 -25.572 -21.163 1.00 96.81 88 GLU A O 1
ATOM 676 N N . ILE A 1 89 ? -22.919 -26.225 -19.100 1.00 98.25 89 ILE A N 1
ATOM 677 C CA . ILE A 1 89 ? -21.596 -26.472 -18.531 1.00 98.25 89 ILE A CA 1
ATOM 678 C C . ILE A 1 89 ? -21.501 -27.947 -18.155 1.00 98.25 89 ILE A C 1
ATOM 680 O O . ILE A 1 89 ? -22.335 -28.465 -17.414 1.00 98.25 89 ILE A O 1
ATOM 684 N N . ARG A 1 90 ? -20.466 -28.628 -18.648 1.00 97.88 90 ARG A N 1
ATOM 685 C CA . ARG A 1 90 ? -20.155 -30.018 -18.300 1.00 97.88 90 ARG A CA 1
ATOM 686 C C . ARG A 1 90 ? -18.949 -30.039 -17.379 1.00 97.88 90 ARG A C 1
ATOM 688 O O . ARG A 1 90 ? -17.838 -29.762 -17.824 1.00 97.88 90 ARG A O 1
ATOM 695 N N . TRP A 1 91 ? -19.167 -30.369 -16.110 1.00 97.50 91 TRP A N 1
ATOM 696 C CA . TRP A 1 91 ? -18.123 -30.386 -15.090 1.00 97.50 91 TRP A CA 1
ATOM 697 C C . TRP A 1 91 ? -18.326 -31.547 -14.120 1.00 97.50 91 TRP A C 1
ATOM 699 O O . TRP A 1 91 ? -19.059 -31.452 -13.127 1.00 97.50 91 TRP A O 1
ATOM 709 N N . ARG A 1 92 ? -17.627 -32.650 -14.405 1.00 94.69 92 ARG A N 1
ATOM 710 C CA . ARG A 1 92 ? -17.718 -33.879 -13.615 1.00 94.69 92 ARG A CA 1
ATOM 711 C C . ARG A 1 92 ? -17.320 -33.653 -12.165 1.00 94.69 92 ARG A C 1
ATOM 713 O O . ARG A 1 92 ? -16.358 -32.928 -11.892 1.00 94.69 92 ARG A O 1
ATOM 720 N N . LYS A 1 93 ? -18.029 -34.290 -11.237 1.00 91.81 93 LYS A N 1
ATOM 721 C CA . LYS A 1 93 ? -17.799 -34.175 -9.790 1.00 91.81 93 LYS A CA 1
ATOM 722 C C . LYS A 1 93 ? -16.340 -34.393 -9.390 1.00 91.81 93 LYS A C 1
ATOM 724 O O . LYS A 1 93 ? -15.792 -33.622 -8.601 1.00 91.81 93 LYS A O 1
ATOM 729 N N . GLU A 1 94 ? -15.683 -35.397 -9.959 1.00 91.75 94 GLU A N 1
ATOM 730 C CA . GLU A 1 94 ? -14.278 -35.699 -9.706 1.00 91.75 94 GLU A CA 1
ATOM 731 C C . GLU A 1 94 ? -13.334 -34.565 -10.125 1.00 91.75 94 GLU A C 1
ATOM 733 O O . GLU A 1 94 ? -12.217 -34.508 -9.627 1.00 91.75 94 GLU A O 1
ATOM 738 N N . HIS A 1 95 ? -13.748 -33.627 -10.978 1.00 91.50 95 HIS A N 1
ATOM 739 C CA . HIS A 1 95 ? -12.918 -32.535 -11.494 1.00 91.50 95 HIS A CA 1
ATOM 740 C C . HIS A 1 95 ? -13.128 -31.193 -10.763 1.00 91.50 95 HIS A C 1
ATOM 742 O O . HIS A 1 95 ? -12.536 -30.193 -11.158 1.00 91.50 95 HIS A O 1
ATOM 748 N N . ARG A 1 96 ? -13.944 -31.125 -9.700 1.00 91.75 96 ARG A N 1
ATOM 749 C CA . ARG A 1 96 ? -14.348 -29.839 -9.079 1.00 91.75 96 ARG A CA 1
ATOM 750 C C . ARG A 1 96 ? -13.363 -29.263 -8.056 1.00 91.75 96 ARG A C 1
ATOM 752 O O . ARG A 1 96 ? -13.230 -28.051 -7.948 1.00 91.75 96 ARG A O 1
ATOM 759 N N . GLY A 1 97 ? -12.634 -30.108 -7.329 1.00 87.19 97 GLY A N 1
ATOM 760 C CA . GLY A 1 97 ? -11.690 -29.637 -6.304 1.00 87.19 97 GLY A CA 1
ATOM 761 C C . GLY A 1 97 ? -12.354 -28.981 -5.096 1.00 87.19 97 GLY A C 1
ATOM 762 O O . GLY A 1 97 ? -13.479 -29.318 -4.741 1.00 87.19 97 GLY A O 1
ATOM 763 N N . SER A 1 98 ? -11.616 -28.074 -4.452 1.00 79.06 98 SER A N 1
ATOM 764 C CA . SER A 1 98 ? -12.056 -27.336 -3.259 1.00 79.06 98 SER A CA 1
ATOM 765 C C . SER A 1 98 ? -13.044 -26.215 -3.590 1.00 79.06 98 SER A C 1
ATOM 767 O O . SER A 1 98 ? -13.953 -25.951 -2.809 1.00 79.06 98 SER A O 1
ATOM 769 N N . HIS A 1 99 ? -12.876 -25.578 -4.751 1.00 85.50 99 HIS A N 1
ATOM 770 C CA . HIS A 1 99 ? -13.723 -24.494 -5.227 1.00 85.50 99 HIS A CA 1
ATOM 771 C C . HIS A 1 99 ? -13.952 -24.678 -6.730 1.00 85.50 99 HIS A C 1
ATOM 773 O O . HIS A 1 99 ? -13.030 -24.541 -7.537 1.00 85.50 99 HIS A O 1
ATOM 779 N N . ALA A 1 100 ? -15.198 -24.983 -7.085 1.00 94.75 100 ALA A N 1
ATOM 780 C CA . ALA A 1 100 ? -15.693 -24.921 -8.452 1.00 94.75 100 ALA A CA 1
ATOM 781 C C . ALA A 1 100 ? -16.835 -23.916 -8.468 1.00 94.75 100 ALA A C 1
ATOM 783 O O . ALA A 1 100 ? -17.829 -24.098 -7.761 1.00 94.75 100 ALA A O 1
ATOM 784 N N . VAL A 1 101 ? -16.672 -22.839 -9.229 1.00 96.94 101 VAL A N 1
ATOM 785 C CA . VAL A 1 101 ? -17.663 -21.765 -9.298 1.00 96.94 101 VAL A CA 1
ATOM 786 C C . VAL A 1 101 ? -18.099 -21.571 -10.741 1.00 96.94 101 VAL A C 1
ATOM 788 O O . VAL A 1 101 ? -17.249 -21.472 -11.625 1.00 96.94 101 VAL A O 1
ATOM 791 N N . ILE A 1 102 ? -19.410 -21.516 -10.975 1.00 97.94 102 ILE A N 1
ATOM 792 C CA . ILE A 1 102 ? -20.018 -21.250 -12.286 1.00 97.94 102 ILE A CA 1
ATOM 793 C C . ILE A 1 102 ? -20.806 -19.948 -12.199 1.00 97.94 102 ILE A C 1
ATOM 795 O O . ILE A 1 102 ? -21.556 -19.749 -11.246 1.00 97.94 102 ILE A O 1
ATOM 799 N N . GLY A 1 103 ? -20.686 -19.071 -13.190 1.00 96.31 103 GLY A N 1
ATOM 800 C CA . GLY A 1 103 ? -21.501 -17.867 -13.232 1.00 96.31 103 GLY A CA 1
ATOM 801 C C . GLY A 1 103 ? -21.193 -16.964 -14.410 1.00 96.31 103 GLY A C 1
ATOM 802 O O . GLY A 1 103 ? -21.007 -17.430 -15.535 1.00 96.31 103 GLY A O 1
ATOM 803 N N . VAL A 1 104 ? -21.191 -15.661 -14.144 1.00 97.25 104 VAL A N 1
ATOM 804 C CA . VAL A 1 104 ? -20.963 -14.623 -15.150 1.00 97.25 104 VAL A CA 1
ATOM 805 C C . VAL A 1 104 ? -2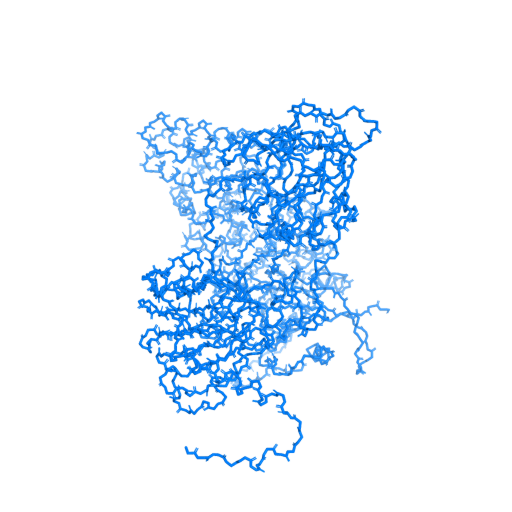0.032 -13.546 -14.614 1.00 97.25 104 VAL A C 1
ATOM 807 O O . VAL A 1 104 ? -20.026 -13.240 -13.421 1.00 97.25 104 VAL A O 1
ATOM 810 N N . ALA A 1 105 ? -19.246 -12.952 -15.502 1.00 94.06 105 ALA A N 1
ATOM 811 C CA . ALA A 1 105 ? -18.294 -11.904 -15.160 1.00 94.06 105 ALA A CA 1
ATOM 812 C C . ALA A 1 105 ? -18.315 -10.778 -16.190 1.00 94.06 105 ALA A C 1
ATOM 814 O O . ALA A 1 105 ? -18.562 -11.015 -17.370 1.00 94.06 105 ALA A O 1
ATOM 815 N N . SER A 1 106 ? -18.016 -9.556 -15.757 1.00 86.06 106 SER A N 1
ATOM 816 C CA . SER A 1 106 ? -17.589 -8.492 -16.660 1.00 86.06 106 SER A CA 1
ATOM 817 C C . SER A 1 106 ? -16.134 -8.736 -17.092 1.00 86.06 106 SER A C 1
ATOM 819 O O . SER A 1 106 ? -15.406 -9.523 -16.477 1.00 86.06 106 SER A O 1
ATOM 821 N N . TYR A 1 107 ? -15.678 -8.026 -18.126 1.00 75.25 107 TYR A N 1
ATOM 822 C CA . TYR A 1 107 ? -14.277 -8.093 -18.567 1.00 75.25 107 TYR A CA 1
ATOM 823 C C . TYR A 1 107 ? -13.286 -7.601 -17.490 1.00 75.25 107 TYR A C 1
ATOM 825 O O . TYR A 1 107 ? -12.100 -7.906 -17.550 1.00 75.25 107 TYR A O 1
ATOM 833 N N . GLN A 1 108 ? -13.767 -6.833 -16.505 1.00 69.56 108 GLN A N 1
ATOM 834 C CA . GLN A 1 108 ? -12.954 -6.269 -15.425 1.00 69.56 108 GLN A CA 1
ATOM 835 C C . GLN A 1 108 ? -12.728 -7.263 -14.279 1.00 69.56 108 GLN A C 1
ATOM 837 O O . GLN A 1 108 ? -11.926 -6.990 -13.388 1.00 69.56 108 GLN A O 1
ATOM 842 N N . ALA A 1 109 ? -13.429 -8.404 -14.265 1.00 76.62 109 ALA A N 1
ATOM 843 C CA . ALA A 1 109 ? -13.208 -9.415 -13.240 1.00 76.62 109 ALA A CA 1
ATOM 844 C C . ALA A 1 109 ? -11.810 -10.052 -13.394 1.00 76.62 109 ALA A C 1
ATOM 846 O O . ALA A 1 109 ? -11.387 -10.327 -14.523 1.00 76.62 109 ALA A O 1
ATOM 847 N N . PRO A 1 110 ? -11.090 -10.317 -12.292 1.00 72.69 110 PRO A N 1
ATOM 848 C CA . PRO A 1 110 ? -9.784 -10.960 -12.340 1.00 72.69 110 PRO A CA 1
ATOM 849 C C . PRO A 1 110 ? -9.899 -12.389 -12.871 1.00 72.69 110 PRO A C 1
ATOM 851 O O . PRO A 1 110 ? -10.873 -13.092 -12.596 1.00 72.69 110 PRO A O 1
ATOM 854 N N . LEU A 1 111 ? -8.880 -12.818 -13.615 1.00 83.88 111 LEU A N 1
ATOM 855 C CA . LEU A 1 111 ? -8.835 -14.158 -14.195 1.00 83.88 111 LEU A CA 1
ATOM 856 C C . LEU A 1 111 ? -8.018 -15.164 -13.372 1.00 83.88 111 LEU A C 1
ATOM 858 O O . LEU A 1 111 ? -8.082 -16.357 -13.641 1.00 83.88 111 LEU A O 1
ATOM 862 N N . GLN A 1 112 ? -7.251 -14.713 -12.380 1.00 82.44 112 GLN A N 1
ATOM 863 C CA . GLN A 1 112 ? -6.378 -15.574 -11.585 1.00 82.44 112 GLN A CA 1
ATOM 864 C C . GLN A 1 112 ? -6.232 -15.036 -10.153 1.00 82.44 112 GLN A C 1
ATOM 866 O O . GLN A 1 112 ? -6.233 -13.821 -9.953 1.00 82.44 112 GLN A O 1
ATOM 871 N N . CYS A 1 113 ? -6.129 -15.928 -9.162 1.00 72.25 113 CYS A N 1
ATOM 872 C CA . CYS A 1 113 ? -5.768 -15.614 -7.773 1.00 72.25 113 CYS A CA 1
ATOM 873 C C . CYS A 1 113 ? -4.780 -16.666 -7.266 1.00 72.25 113 CYS A C 1
ATOM 875 O O . CYS A 1 113 ? -4.925 -17.856 -7.571 1.00 72.25 113 CYS A O 1
ATOM 877 N N . SER A 1 114 ? -3.827 -16.239 -6.444 1.00 65.62 114 SER A N 1
ATOM 878 C CA . SER A 1 114 ? -2.958 -17.168 -5.731 1.00 65.62 114 SER A CA 1
ATOM 879 C C . SER A 1 114 ? -3.684 -17.890 -4.608 1.00 65.62 114 SER A C 1
ATOM 881 O O . SER A 1 114 ? -4.453 -17.304 -3.844 1.00 65.62 114 SER A O 1
ATOM 883 N N . GLY A 1 115 ? -3.427 -19.195 -4.512 1.00 63.91 115 GLY A N 1
ATOM 884 C CA . GLY A 1 115 ? -4.134 -20.095 -3.609 1.00 63.91 115 GLY A CA 1
ATOM 885 C C . GLY A 1 115 ? -5.504 -20.530 -4.131 1.00 63.91 115 GLY A C 1
ATOM 886 O O . GLY A 1 115 ? -5.900 -20.249 -5.259 1.00 63.91 115 GLY A O 1
ATOM 887 N N . HIS A 1 116 ? -6.234 -21.278 -3.300 1.00 70.31 116 HIS A N 1
ATOM 888 C CA . HIS A 1 116 ? -7.549 -21.833 -3.636 1.00 70.31 116 HIS A CA 1
ATOM 889 C C . HIS A 1 116 ? -8.654 -20.958 -3.042 1.00 70.31 116 HIS A C 1
ATOM 891 O O . HIS A 1 116 ? -8.920 -21.030 -1.844 1.00 70.31 116 HIS A O 1
ATOM 897 N N . CYS A 1 117 ? -9.287 -20.144 -3.882 1.00 74.69 117 CYS A N 1
ATOM 898 C CA . CYS A 1 117 ? -10.311 -19.176 -3.514 1.00 74.69 117 CYS A CA 1
ATOM 899 C C . CYS A 1 117 ? -11.561 -19.333 -4.404 1.00 74.69 117 CYS A C 1
ATOM 901 O O . CYS A 1 117 ? -11.516 -19.940 -5.474 1.00 74.69 117 CYS A O 1
ATOM 903 N N . ALA A 1 118 ? -12.701 -18.780 -3.983 1.00 75.69 118 ALA A N 1
ATOM 904 C CA . ALA A 1 118 ? -13.858 -18.621 -4.862 1.00 75.69 118 ALA A CA 1
ATOM 905 C C . ALA A 1 118 ? -13.739 -17.295 -5.632 1.00 75.69 118 ALA A C 1
ATOM 907 O O . ALA A 1 118 ? -14.351 -16.298 -5.263 1.00 75.69 118 ALA A O 1
ATOM 908 N N . LEU A 1 119 ? -12.885 -17.269 -6.662 1.00 81.75 119 LEU A N 1
ATOM 909 C CA . LEU A 1 119 ? -12.528 -16.031 -7.364 1.00 81.75 119 LEU A CA 1
ATOM 910 C C . LEU A 1 119 ? -13.715 -15.403 -8.105 1.00 81.75 119 LEU A C 1
ATOM 912 O O . LEU A 1 119 ? -13.885 -14.188 -8.092 1.00 81.75 119 LEU A O 1
ATOM 916 N N . LEU A 1 120 ? -14.558 -16.223 -8.731 1.00 89.62 120 LEU A N 1
ATOM 917 C CA . LEU A 1 120 ? -15.793 -15.738 -9.336 1.00 89.62 120 LEU A CA 1
ATOM 918 C C . LEU A 1 120 ? -16.812 -15.421 -8.229 1.00 89.62 120 LEU A C 1
ATOM 920 O O . LEU A 1 120 ? -17.197 -16.308 -7.470 1.00 89.62 120 LEU A O 1
ATOM 924 N N . GLY A 1 121 ? -17.242 -14.163 -8.139 1.00 80.31 121 GLY A N 1
ATOM 925 C CA . GLY A 1 121 ? -18.058 -13.666 -7.028 1.00 80.31 121 GLY A CA 1
ATOM 926 C C . GLY A 1 121 ? -17.260 -12.995 -5.905 1.00 80.31 121 GLY A C 1
ATOM 927 O O . GLY A 1 121 ? -17.866 -12.562 -4.930 1.00 80.31 121 GLY A O 1
ATOM 928 N N . SER A 1 122 ? -15.933 -12.860 -6.021 1.00 72.19 122 SER A N 1
ATOM 929 C CA . SER A 1 122 ? -15.092 -12.199 -5.005 1.00 72.19 122 SER A CA 1
ATOM 930 C C . SER A 1 122 ? -15.125 -10.665 -5.056 1.00 72.19 122 SER A C 1
ATOM 932 O O . SER A 1 122 ? -14.568 -10.001 -4.192 1.00 72.19 122 SER A O 1
ATOM 934 N N . ASN A 1 123 ? -15.761 -10.074 -6.068 1.00 65.88 123 ASN A N 1
ATOM 935 C CA . ASN A 1 123 ? -15.870 -8.624 -6.229 1.00 65.88 123 ASN A CA 1
ATOM 936 C C . ASN A 1 123 ? -17.183 -8.240 -6.926 1.00 65.88 123 ASN A C 1
ATOM 938 O O . ASN A 1 123 ? -18.008 -9.097 -7.244 1.00 65.88 123 ASN A O 1
ATOM 942 N N . ASP A 1 124 ? -17.373 -6.947 -7.177 1.00 71.12 124 ASP A N 1
ATOM 943 C CA . ASP A 1 124 ? -18.563 -6.415 -7.841 1.00 71.12 124 ASP A CA 1
ATOM 944 C C . ASP A 1 124 ? -18.572 -6.612 -9.372 1.00 71.12 124 ASP A C 1
ATOM 946 O O . ASP A 1 124 ? -19.536 -6.228 -10.033 1.00 71.12 124 ASP A O 1
ATOM 950 N N . GLN A 1 125 ? -17.523 -7.218 -9.939 1.00 82.06 125 GLN A N 1
ATOM 951 C CA . GLN A 1 125 ? -17.368 -7.471 -11.376 1.00 82.06 125 GLN A CA 1
ATOM 952 C C . GLN A 1 125 ? -17.747 -8.896 -11.785 1.00 82.06 125 GLN A C 1
ATOM 954 O O . GLN A 1 125 ? -17.763 -9.211 -12.974 1.00 82.06 125 GLN A O 1
ATOM 959 N N . SER A 1 126 ? -18.041 -9.777 -10.832 1.00 87.38 126 SER A N 1
ATOM 960 C CA . SER A 1 126 ? -18.386 -11.165 -11.119 1.00 87.38 126 SER A CA 1
ATOM 961 C C . SER A 1 126 ? -19.387 -11.721 -10.127 1.00 87.38 126 SER A C 1
ATOM 963 O O . SER A 1 126 ? -19.479 -11.270 -8.989 1.00 87.38 126 SER A O 1
ATOM 965 N N . LEU A 1 127 ? -20.145 -12.713 -10.577 1.00 91.00 127 LEU A N 1
ATOM 966 C CA . LEU A 1 127 ? -21.139 -13.409 -9.780 1.00 91.00 127 LEU A CA 1
ATOM 967 C C . LEU A 1 127 ? -21.003 -14.901 -10.035 1.00 91.00 127 LEU A C 1
ATOM 969 O O . LEU A 1 127 ? -20.758 -15.312 -11.172 1.00 91.00 127 LEU A O 1
ATOM 973 N N . GLY A 1 128 ? -21.188 -15.714 -9.002 1.00 91.44 128 GLY A N 1
ATOM 974 C CA . GLY A 1 128 ? -20.967 -17.145 -9.136 1.00 91.44 128 GLY A CA 1
ATOM 975 C C . GLY A 1 128 ? -21.747 -17.987 -8.147 1.00 91.44 128 GLY A C 1
ATOM 976 O O . GLY A 1 128 ? -22.065 -17.558 -7.047 1.00 91.44 128 GLY A O 1
ATOM 977 N N . TRP A 1 129 ? -22.030 -19.221 -8.536 1.00 94.62 129 TRP A N 1
ATOM 978 C CA . TRP A 1 129 ? -22.484 -20.278 -7.651 1.00 94.62 129 TRP A CA 1
ATOM 979 C C . TRP A 1 129 ? -21.324 -21.234 -7.399 1.00 94.62 129 TRP A C 1
ATOM 981 O O . TRP A 1 129 ? -20.829 -21.878 -8.328 1.00 94.62 129 TRP A O 1
ATOM 991 N N . ASN A 1 130 ? -20.872 -21.321 -6.146 1.00 93.19 130 ASN A N 1
ATOM 992 C CA . ASN A 1 130 ? -19.919 -22.343 -5.738 1.00 93.19 130 ASN A CA 1
ATOM 993 C C . ASN A 1 130 ? -20.668 -23.668 -5.564 1.00 93.19 130 ASN A C 1
ATOM 995 O O . ASN A 1 130 ? -21.315 -23.897 -4.541 1.00 93.19 130 ASN A O 1
ATOM 999 N N . ILE A 1 131 ? -20.548 -24.542 -6.563 1.00 93.50 131 ILE A N 1
ATOM 1000 C CA . ILE A 1 131 ? -21.280 -25.814 -6.654 1.00 93.50 131 ILE A CA 1
ATOM 1001 C C . ILE A 1 131 ? -20.763 -26.887 -5.687 1.00 93.50 131 ILE A C 1
ATOM 1003 O O . ILE A 1 131 ? -21.366 -27.951 -5.563 1.00 93.50 131 ILE A O 1
ATOM 1007 N N . VAL A 1 132 ? -19.622 -26.643 -5.034 1.00 88.69 132 VAL A N 1
ATOM 1008 C CA . VAL A 1 132 ? -19.071 -27.526 -3.993 1.00 88.69 132 VAL A CA 1
ATOM 1009 C C . VAL A 1 132 ? -19.611 -27.119 -2.627 1.00 88.69 132 VAL A C 1
ATOM 1011 O O . VAL A 1 132 ? -20.044 -27.968 -1.852 1.00 88.69 132 VAL A O 1
ATOM 1014 N N . ALA A 1 133 ? -19.609 -25.815 -2.341 1.00 84.00 133 ALA A N 1
ATOM 1015 C CA . ALA A 1 133 ? -20.088 -25.270 -1.073 1.00 84.00 133 ALA A CA 1
ATOM 1016 C C . ALA A 1 133 ? -21.607 -25.014 -1.045 1.00 84.00 133 ALA A C 1
ATOM 1018 O O . ALA A 1 133 ? -22.150 -24.743 0.023 1.00 84.00 133 ALA A O 1
ATOM 1019 N N . ASN A 1 134 ? -22.290 -25.119 -2.191 1.00 88.00 134 ASN A N 1
ATOM 1020 C CA . ASN A 1 134 ? -23.716 -24.829 -2.363 1.00 88.00 134 ASN A CA 1
ATOM 1021 C C . ASN A 1 134 ? -24.091 -23.427 -1.858 1.00 88.00 134 ASN A C 1
ATOM 1023 O O . ASN A 1 134 ? -25.016 -23.254 -1.063 1.00 88.00 134 ASN A O 1
ATOM 1027 N N . VAL A 1 135 ? -23.331 -22.422 -2.300 1.00 81.81 135 VAL A N 1
ATOM 1028 C CA . VAL A 1 135 ? -23.543 -21.008 -1.957 1.00 81.81 135 VAL A CA 1
ATOM 1029 C C . VAL A 1 135 ? -23.433 -20.122 -3.190 1.00 81.81 135 VAL A C 1
ATOM 1031 O O . VAL A 1 135 ? -22.557 -20.325 -4.035 1.00 81.81 135 VAL A O 1
ATOM 1034 N N . SER A 1 136 ? -24.311 -19.133 -3.287 1.00 82.44 136 SER A N 1
ATOM 1035 C CA . SER A 1 136 ? -24.197 -18.040 -4.251 1.00 82.44 136 SER A CA 1
ATOM 1036 C C . SER A 1 136 ? -23.232 -16.976 -3.715 1.00 82.44 136 SER A C 1
ATOM 1038 O O . SER A 1 136 ? -23.154 -16.725 -2.509 1.00 82.44 136 SER A O 1
ATOM 1040 N N . LEU A 1 137 ? -22.464 -16.371 -4.615 1.00 82.38 137 LEU A N 1
ATOM 1041 C CA . LEU A 1 137 ? -21.351 -15.483 -4.308 1.00 82.38 137 LEU A CA 1
ATOM 1042 C C . LEU A 1 137 ? -21.454 -14.198 -5.121 1.00 82.38 137 LEU A C 1
ATOM 1044 O O . LEU A 1 137 ? -21.636 -14.229 -6.343 1.00 82.38 137 LEU A O 1
ATOM 1048 N N . PHE A 1 138 ? -21.287 -13.075 -4.434 1.00 78.44 138 PHE A N 1
ATOM 1049 C CA . PHE A 1 138 ? -21.121 -11.762 -5.038 1.00 78.44 138 PHE A CA 1
ATOM 1050 C C . PHE A 1 138 ? -20.368 -10.856 -4.067 1.00 78.44 138 PHE A C 1
ATOM 1052 O O . PHE A 1 138 ? -20.704 -10.804 -2.885 1.00 78.44 138 PHE A O 1
ATOM 1059 N N . ASN A 1 139 ? -19.377 -10.120 -4.570 1.00 64.00 139 ASN A N 1
ATOM 1060 C CA . ASN A 1 139 ? -18.599 -9.164 -3.790 1.00 64.00 139 ASN A CA 1
ATOM 1061 C C . ASN A 1 139 ? -17.972 -9.732 -2.494 1.00 64.00 139 ASN A C 1
ATOM 1063 O O . ASN A 1 139 ? -18.134 -9.160 -1.419 1.00 64.00 139 ASN A O 1
ATOM 1067 N N . ASP A 1 140 ? -17.311 -10.889 -2.605 1.00 58.28 140 ASP A N 1
ATOM 1068 C CA . ASP A 1 140 ? -16.668 -11.655 -1.511 1.00 58.28 140 ASP A CA 1
ATOM 1069 C C . ASP A 1 140 ? -17.637 -12.097 -0.398 1.00 58.28 140 ASP A C 1
ATOM 1071 O O . ASP A 1 140 ? -17.230 -12.583 0.658 1.00 58.28 140 ASP A O 1
ATOM 1075 N N . CYS A 1 141 ? -18.944 -11.967 -0.642 1.00 50.19 141 CYS A N 1
ATOM 1076 C CA . CYS A 1 141 ? -19.999 -12.347 0.281 1.00 50.19 141 CYS A CA 1
ATOM 1077 C C . CYS A 1 141 ? -20.723 -13.599 -0.215 1.00 50.19 141 CYS A C 1
ATOM 1079 O O . CYS A 1 141 ? -21.061 -13.727 -1.395 1.00 50.19 141 CYS A O 1
ATOM 1081 N N . VAL A 1 142 ? -21.033 -14.497 0.721 1.00 69.50 142 VAL A N 1
ATOM 1082 C CA . VAL A 1 142 ? -22.055 -15.526 0.513 1.00 69.50 142 VAL A CA 1
ATOM 1083 C C . VAL A 1 142 ? -23.416 -14.845 0.584 1.00 69.50 142 VAL A C 1
ATOM 1085 O O . VAL A 1 142 ? -23.775 -14.312 1.632 1.00 69.50 142 VAL A O 1
ATOM 1088 N N . ILE A 1 143 ? -24.160 -14.851 -0.521 1.00 66.75 143 ILE A N 1
ATOM 1089 C CA . ILE A 1 143 ? -25.465 -14.184 -0.600 1.00 66.75 143 ILE A CA 1
ATOM 1090 C C . ILE A 1 143 ? -26.546 -15.064 0.032 1.00 66.75 143 ILE A C 1
ATOM 1092 O O . ILE A 1 143 ? -27.284 -14.614 0.905 1.00 66.75 143 ILE A O 1
ATOM 1096 N N . ASN A 1 144 ? -26.597 -16.338 -0.349 1.00 65.44 144 ASN A N 1
ATOM 1097 C CA . ASN A 1 144 ? -27.432 -17.355 0.278 1.00 65.44 144 ASN A CA 1
ATOM 1098 C C . ASN A 1 144 ? -26.842 -18.753 0.057 1.00 65.44 144 ASN A C 1
ATOM 1100 O O . ASN A 1 144 ? -25.971 -18.972 -0.791 1.00 65.44 144 ASN A O 1
ATOM 1104 N N . LYS A 1 145 ? -27.335 -19.724 0.833 1.00 77.88 145 LYS A N 1
ATOM 1105 C CA . LYS A 1 145 ? -27.213 -21.132 0.443 1.00 77.88 145 LYS A CA 1
ATOM 1106 C C . LYS A 1 145 ? -28.037 -21.329 -0.823 1.00 77.88 145 LYS A C 1
ATOM 1108 O O . LYS A 1 145 ? -29.155 -20.839 -0.889 1.00 77.88 145 LYS A O 1
ATOM 1113 N N . TYR A 1 146 ? -27.469 -22.006 -1.809 1.00 82.69 146 TYR A N 1
ATOM 1114 C CA . TYR A 1 146 ? -28.099 -22.200 -3.105 1.00 82.69 146 TYR A CA 1
ATOM 1115 C C . TYR A 1 146 ? -27.805 -23.614 -3.622 1.00 82.69 146 TYR A C 1
ATOM 1117 O O . TYR A 1 146 ? -26.624 -23.993 -3.682 1.00 82.69 146 TYR A O 1
ATOM 1125 N N . PRO A 1 147 ? -28.834 -24.393 -4.014 1.00 84.12 147 PRO A N 1
ATOM 1126 C CA . PRO A 1 147 ? -30.270 -24.036 -4.099 1.00 84.12 147 PRO A CA 1
ATOM 1127 C C . PRO A 1 147 ? -30.960 -23.770 -2.740 1.00 84.12 147 PRO A C 1
ATOM 1129 O O . PRO A 1 147 ? -30.473 -24.221 -1.708 1.00 84.12 147 PRO A O 1
ATOM 1132 N N . ASP A 1 148 ? -32.095 -23.065 -2.709 1.00 65.94 148 ASP A N 1
ATOM 1133 C CA . ASP A 1 148 ? -32.781 -22.731 -1.440 1.00 65.94 148 ASP A CA 1
ATOM 1134 C C . ASP A 1 148 ? -33.299 -23.985 -0.685 1.00 65.94 148 ASP A C 1
ATOM 1136 O O . ASP A 1 148 ? -33.389 -23.985 0.543 1.00 65.94 148 ASP A O 1
ATOM 1140 N N . ASP A 1 149 ? -33.515 -25.097 -1.404 1.00 61.62 149 ASP A N 1
ATOM 1141 C CA . ASP A 1 149 ? -33.978 -26.397 -0.885 1.00 61.62 149 ASP A CA 1
ATOM 1142 C C . ASP A 1 149 ? -32.847 -27.436 -0.693 1.00 61.62 149 ASP A C 1
ATOM 1144 O O . ASP A 1 149 ? -33.056 -28.640 -0.882 1.00 61.62 149 ASP A O 1
ATOM 1148 N N . VAL A 1 150 ? -31.616 -27.015 -0.368 1.00 62.38 150 VAL A N 1
ATOM 1149 C CA . VAL A 1 150 ? -30.485 -27.941 -0.130 1.00 62.38 150 VAL A CA 1
ATOM 1150 C C . VAL A 1 150 ? -30.812 -28.883 1.036 1.00 62.38 150 VAL A C 1
ATOM 1152 O O . VAL A 1 150 ? -30.590 -28.573 2.207 1.00 62.38 150 VAL A O 1
ATOM 1155 N N . GLN A 1 151 ? -31.305 -30.081 0.716 1.00 63.91 151 GLN A N 1
ATOM 1156 C CA . GLN A 1 151 ? -31.350 -31.183 1.668 1.00 63.91 151 GLN A CA 1
ATOM 1157 C C . GLN A 1 151 ? -29.917 -31.614 2.023 1.00 63.91 151 GLN A C 1
ATOM 1159 O O . GLN A 1 151 ? -29.007 -31.486 1.191 1.00 63.91 151 GLN A O 1
ATOM 1164 N N . PRO A 1 152 ? -29.684 -32.150 3.235 1.00 66.69 152 PRO A N 1
ATOM 1165 C CA . PRO A 1 152 ? -28.397 -32.734 3.590 1.00 66.69 152 PRO A CA 1
ATOM 1166 C C . PRO A 1 152 ? -27.948 -33.743 2.521 1.00 66.69 152 PRO A C 1
ATOM 1168 O O . PRO A 1 152 ? -28.625 -34.736 2.276 1.00 66.69 152 PRO A O 1
ATOM 1171 N N . GLY A 1 153 ? -26.815 -33.473 1.867 1.00 69.62 153 GLY A N 1
ATOM 1172 C CA . GLY A 1 153 ? -26.259 -34.341 0.823 1.00 69.62 153 GLY A CA 1
ATOM 1173 C C . GLY A 1 153 ? -26.556 -33.944 -0.628 1.00 69.62 153 GLY A C 1
ATOM 1174 O O . GLY A 1 153 ? -26.146 -34.681 -1.523 1.00 69.62 153 GLY A O 1
ATOM 1175 N N . PHE A 1 154 ? -27.202 -32.800 -0.890 1.00 83.62 154 PHE A N 1
ATOM 1176 C CA . PHE A 1 154 ? -27.348 -32.278 -2.256 1.00 83.62 154 PHE A CA 1
ATOM 1177 C C . PHE A 1 154 ? -25.992 -32.130 -2.966 1.00 83.62 154 PHE A C 1
ATOM 1179 O O . PHE A 1 154 ? -25.016 -31.622 -2.403 1.00 83.62 154 PHE A O 1
ATOM 1186 N N . GLN A 1 155 ? -25.955 -32.548 -4.231 1.00 86.56 155 GLN A N 1
ATOM 1187 C CA . GLN A 1 155 ? -24.808 -32.420 -5.121 1.00 86.56 155 GLN A CA 1
ATOM 1188 C C . GLN A 1 155 ? -25.290 -31.907 -6.472 1.00 86.56 155 GLN A C 1
ATOM 1190 O O . GLN A 1 155 ? -26.217 -32.470 -7.048 1.00 86.56 155 GLN A O 1
ATOM 1195 N N . ALA A 1 156 ? -24.640 -30.861 -6.982 1.00 89.81 156 ALA A N 1
ATOM 1196 C CA . ALA A 1 156 ? -24.928 -30.353 -8.316 1.00 89.81 156 ALA A CA 1
ATOM 1197 C C . ALA A 1 156 ? -24.603 -31.408 -9.390 1.00 89.81 156 ALA A C 1
ATOM 1199 O O . ALA A 1 156 ? -23.574 -32.088 -9.296 1.00 89.81 156 ALA A O 1
ATOM 1200 N N . SER A 1 157 ? -25.448 -31.496 -10.416 1.00 93.06 157 SER A N 1
ATOM 1201 C CA . SER A 1 157 ? -25.287 -32.396 -11.567 1.00 93.06 157 SER A CA 1
ATOM 1202 C C . SER A 1 157 ? -23.977 -32.191 -12.325 1.00 93.06 157 SER A C 1
ATOM 1204 O O . SER A 1 157 ? -23.373 -31.122 -12.255 1.00 93.06 157 SER A O 1
ATOM 1206 N N . ASP A 1 158 ? -23.523 -33.209 -13.058 1.00 95.69 158 ASP A N 1
ATOM 1207 C CA . ASP A 1 158 ? -22.348 -33.112 -13.937 1.00 95.69 158 ASP A CA 1
ATOM 1208 C C . ASP A 1 158 ? -22.607 -32.241 -15.172 1.00 95.69 158 ASP A C 1
ATOM 1210 O O . ASP A 1 158 ? -21.663 -31.703 -15.755 1.00 95.69 158 ASP A O 1
ATOM 1214 N N . VAL A 1 159 ? -23.876 -32.089 -15.559 1.00 96.31 159 VAL A N 1
ATOM 1215 C CA . VAL A 1 159 ? -24.318 -31.186 -16.623 1.00 96.31 159 VAL A CA 1
ATOM 1216 C C . VAL A 1 159 ? -25.227 -30.142 -15.997 1.00 96.31 159 VAL A C 1
ATOM 1218 O O . VAL A 1 159 ? -26.260 -30.480 -15.428 1.00 96.31 159 VAL A O 1
ATOM 1221 N N . ILE A 1 160 ? -24.844 -28.873 -16.090 1.00 96.69 160 ILE A N 1
ATOM 1222 C CA . ILE A 1 160 ? -25.567 -27.753 -15.485 1.00 96.69 160 ILE A CA 1
ATOM 1223 C C . ILE A 1 160 ? -25.970 -26.794 -16.595 1.00 96.69 160 ILE A C 1
ATOM 1225 O O . ILE A 1 160 ? -25.129 -26.340 -17.369 1.00 96.69 160 ILE A O 1
ATOM 1229 N N . LEU A 1 161 ? -27.255 -26.472 -16.663 1.00 95.38 161 LEU A N 1
ATOM 1230 C CA . LEU A 1 161 ? -27.764 -25.427 -17.539 1.00 95.38 161 LEU A CA 1
ATOM 1231 C C . LEU A 1 161 ? -27.676 -24.085 -16.837 1.00 95.38 161 LEU A C 1
ATOM 1233 O O . LEU A 1 161 ? -28.118 -23.944 -15.698 1.00 95.38 161 LEU A O 1
ATOM 1237 N N . VAL A 1 162 ? -27.129 -23.104 -17.541 1.00 96.94 162 VAL A N 1
ATOM 1238 C CA . VAL A 1 162 ? -27.017 -21.722 -17.093 1.00 96.94 162 VAL A CA 1
ATOM 1239 C C . VAL A 1 162 ? -27.970 -20.880 -17.926 1.00 96.94 162 VAL A C 1
ATOM 1241 O O . VAL A 1 162 ? -27.915 -20.899 -19.156 1.00 96.94 162 VAL A O 1
ATOM 1244 N N . ILE A 1 163 ? -28.854 -20.153 -17.247 1.00 95.31 163 ILE A N 1
ATOM 1245 C CA . ILE A 1 163 ? -29.869 -19.307 -17.871 1.00 95.31 163 ILE A CA 1
ATOM 1246 C C . ILE A 1 163 ? -29.609 -17.871 -17.428 1.00 95.31 163 ILE A C 1
ATOM 1248 O O . ILE A 1 163 ? -29.859 -17.510 -16.274 1.00 95.31 163 ILE A O 1
ATOM 1252 N N . LEU A 1 164 ? -29.106 -17.057 -18.353 1.00 95.19 164 LEU A N 1
ATOM 1253 C CA . LEU A 1 164 ? -28.900 -15.629 -18.155 1.00 95.19 164 LEU A CA 1
ATOM 1254 C C . LEU A 1 164 ? -30.015 -14.862 -18.856 1.00 95.19 164 LEU A C 1
ATOM 1256 O O . LEU A 1 164 ? -30.071 -14.812 -20.083 1.00 95.19 164 LEU A O 1
ATOM 1260 N N . ASN A 1 165 ? -30.881 -14.229 -18.075 1.00 90.75 165 ASN A N 1
ATOM 1261 C CA . ASN A 1 165 ? -31.897 -13.329 -18.593 1.00 90.75 165 ASN A CA 1
ATOM 1262 C C . ASN A 1 165 ? -31.424 -11.891 -18.361 1.00 90.75 165 ASN A C 1
ATOM 1264 O O . ASN A 1 165 ? -31.607 -11.341 -17.275 1.00 90.75 165 ASN A O 1
ATOM 1268 N N . MET A 1 166 ? -30.788 -11.281 -19.363 1.00 86.81 166 MET A N 1
ATOM 1269 C CA . MET A 1 166 ? -30.355 -9.881 -19.286 1.00 86.81 166 MET A CA 1
ATOM 1270 C C . MET A 1 166 ? -31.523 -8.911 -19.423 1.00 86.81 166 MET A C 1
ATOM 1272 O O . MET A 1 166 ? -31.440 -7.791 -18.910 1.00 86.81 166 MET A O 1
ATOM 1276 N N . ASP A 1 167 ? -32.618 -9.358 -20.044 1.00 80.88 167 ASP A N 1
ATOM 1277 C CA . ASP A 1 167 ? -33.843 -8.581 -20.080 1.00 80.88 167 ASP A CA 1
ATOM 1278 C C . ASP A 1 167 ? -34.384 -8.400 -18.679 1.00 80.88 167 ASP A C 1
ATOM 1280 O O . ASP A 1 167 ? -34.703 -7.281 -18.368 1.00 80.88 167 ASP A O 1
ATOM 1284 N N . GLU A 1 168 ? -34.402 -9.376 -17.776 1.00 77.50 168 GLU A N 1
ATOM 1285 C CA . GLU A 1 168 ? -34.823 -9.178 -16.371 1.00 77.50 168 GLU A CA 1
ATOM 1286 C C . GLU A 1 168 ? -33.664 -8.867 -15.415 1.00 77.50 168 GLU A C 1
ATOM 1288 O O . GLU A 1 168 ? -33.857 -8.344 -14.317 1.00 77.50 168 GLU A O 1
ATOM 1293 N N . GLY A 1 169 ? -32.436 -9.151 -15.836 1.00 82.12 169 GLY A N 1
ATOM 1294 C CA . GLY A 1 169 ? -31.248 -9.087 -15.001 1.00 82.12 169 GLY A CA 1
ATOM 1295 C C . GLY A 1 169 ? -31.190 -10.208 -13.964 1.00 82.12 169 GLY A C 1
ATOM 1296 O O . GLY A 1 169 ? -30.883 -9.931 -12.803 1.00 82.12 169 GLY A O 1
ATOM 1297 N N . THR A 1 170 ? -31.493 -11.445 -14.358 1.00 87.88 170 THR A N 1
ATOM 1298 C CA . THR A 1 170 ? -31.498 -12.621 -13.475 1.00 87.88 170 THR A CA 1
ATOM 1299 C C . THR A 1 170 ? -30.573 -13.730 -13.985 1.00 87.88 170 THR A C 1
ATOM 1301 O O . THR A 1 170 ? -30.374 -13.886 -15.190 1.00 87.88 170 THR A O 1
ATOM 1304 N N . LEU A 1 171 ? -29.998 -14.495 -13.050 1.00 93.19 171 LEU A N 1
ATOM 1305 C CA . LEU A 1 171 ? -29.196 -15.693 -13.314 1.00 93.19 171 LEU A CA 1
ATOM 1306 C C . LEU A 1 171 ? -29.805 -16.887 -12.580 1.00 93.19 171 LEU A C 1
ATOM 1308 O O . LEU A 1 171 ? -30.058 -16.822 -11.373 1.00 93.19 171 LEU A O 1
ATOM 1312 N N . ARG A 1 172 ? -30.036 -17.976 -13.315 1.00 92.31 172 ARG A N 1
ATOM 1313 C CA . ARG A 1 172 ? -30.631 -19.220 -12.809 1.00 92.31 172 ARG A CA 1
ATOM 1314 C C . ARG A 1 172 ? -29.837 -20.427 -13.290 1.00 92.31 172 ARG A C 1
ATOM 1316 O O . ARG A 1 172 ? -29.191 -20.367 -14.340 1.00 92.31 172 ARG A O 1
ATOM 1323 N N . PHE A 1 173 ? -29.934 -21.518 -12.540 1.00 93.88 173 PHE A N 1
ATOM 1324 C CA . PHE A 1 173 ? -29.313 -22.790 -12.885 1.00 93.88 173 PHE A CA 1
ATOM 1325 C C . PHE A 1 173 ? -30.344 -23.913 -12.883 1.00 93.88 173 PHE A C 1
ATOM 1327 O O . PHE A 1 173 ? -31.292 -23.892 -12.098 1.00 93.88 173 PHE A O 1
ATOM 1334 N N . LYS A 1 174 ? -30.145 -24.907 -13.747 1.00 91.81 174 LYS A N 1
ATOM 1335 C CA . LYS A 1 174 ? -30.910 -26.155 -13.727 1.00 91.81 174 LYS A CA 1
ATOM 1336 C C . LYS A 1 174 ? -29.999 -27.355 -13.879 1.00 91.81 174 LYS A C 1
ATOM 1338 O O . LYS A 1 174 ? -28.900 -27.260 -14.430 1.00 91.81 174 LYS A O 1
ATOM 1343 N N . ASP A 1 175 ? -30.506 -28.497 -13.456 1.00 91.44 175 ASP A N 1
ATOM 1344 C CA . ASP A 1 175 ? -29.942 -29.778 -13.829 1.00 91.44 175 ASP A CA 1
ATOM 1345 C C . ASP A 1 175 ? -30.089 -29.992 -15.343 1.00 91.44 175 ASP A C 1
ATOM 1347 O O . ASP A 1 175 ? -31.184 -29.920 -15.907 1.00 91.44 175 ASP A O 1
ATOM 1351 N N . GLY A 1 176 ? -28.973 -30.234 -16.022 1.00 87.06 176 GLY A N 1
ATOM 1352 C CA . GLY A 1 176 ? -28.949 -30.508 -17.454 1.00 87.06 176 GLY A CA 1
ATOM 1353 C C . GLY A 1 176 ? -29.401 -31.922 -17.822 1.00 87.06 176 GLY A C 1
ATOM 1354 O O . GLY A 1 176 ? -29.585 -32.185 -19.007 1.00 87.06 176 GLY A O 1
ATOM 1355 N N . THR A 1 177 ? -29.576 -32.825 -16.849 1.00 85.75 177 THR A N 1
ATOM 1356 C CA . THR A 1 177 ? -29.955 -34.227 -17.093 1.00 85.75 177 THR A CA 1
ATOM 1357 C C . THR A 1 177 ? -31.445 -34.484 -16.893 1.00 85.75 177 THR A C 1
ATOM 1359 O O . THR A 1 177 ? -32.095 -34.996 -17.801 1.00 85.75 177 THR A O 1
ATOM 1362 N N . ASP A 1 178 ? -32.005 -34.099 -15.744 1.00 83.69 178 ASP A N 1
ATOM 1363 C CA . ASP A 1 178 ? -33.423 -34.305 -15.412 1.00 83.69 178 ASP A CA 1
ATOM 1364 C C . ASP A 1 178 ? -34.277 -33.028 -15.551 1.00 83.69 178 ASP A C 1
ATOM 1366 O O . ASP A 1 178 ? -35.504 -33.078 -15.447 1.00 83.69 178 ASP A O 1
ATOM 1370 N N . GLY A 1 179 ? -33.643 -31.883 -15.828 1.00 83.31 179 GLY A N 1
ATOM 1371 C CA . GLY A 1 179 ? -34.311 -30.597 -16.009 1.00 83.31 179 GLY A CA 1
ATOM 1372 C C . GLY A 1 179 ? -34.773 -29.931 -14.713 1.00 83.31 179 GLY A C 1
ATOM 1373 O O . GLY A 1 179 ? -35.485 -28.924 -14.791 1.00 83.31 179 GLY A O 1
ATOM 1374 N N . LYS A 1 180 ? -34.397 -30.454 -13.537 1.00 87.00 180 LYS A N 1
ATOM 1375 C CA . LYS A 1 180 ? -34.771 -29.883 -12.241 1.00 87.00 180 LYS A CA 1
ATOM 1376 C C . LYS A 1 180 ? -34.284 -28.440 -12.124 1.00 87.00 180 LYS A C 1
ATOM 1378 O O . LYS A 1 180 ? -33.094 -28.158 -12.252 1.00 87.00 180 LYS A O 1
ATOM 1383 N N . ASP A 1 181 ? -35.215 -27.533 -11.843 1.00 86.62 181 ASP A N 1
ATOM 1384 C CA . ASP A 1 181 ? -34.907 -26.127 -11.600 1.00 86.62 181 ASP A CA 1
ATOM 1385 C C . ASP A 1 181 ? -34.300 -25.948 -10.204 1.00 86.62 181 ASP A C 1
ATOM 1387 O O . ASP A 1 181 ? -34.851 -26.434 -9.214 1.00 86.62 181 ASP A O 1
ATOM 1391 N N . TYR A 1 182 ? -33.154 -25.274 -10.127 1.00 88.25 182 TYR A N 1
ATOM 1392 C CA . TYR A 1 182 ? -32.495 -24.944 -8.864 1.00 88.25 182 TYR A CA 1
ATOM 1393 C C . TYR A 1 182 ? -32.916 -23.571 -8.320 1.00 88.25 182 TYR A C 1
ATOM 1395 O O . TYR A 1 182 ? -32.455 -23.158 -7.258 1.00 88.25 182 TYR A O 1
ATOM 1403 N N . GLY A 1 183 ? -33.811 -22.867 -9.014 1.00 84.19 183 GLY A N 1
ATOM 1404 C CA . GLY A 1 183 ? -34.366 -21.590 -8.586 1.00 84.19 183 GLY A CA 1
ATOM 1405 C C . GLY A 1 183 ? -33.509 -20.391 -8.989 1.00 84.19 183 GLY A C 1
ATOM 1406 O O . GLY A 1 183 ? -32.507 -20.497 -9.704 1.00 84.19 183 GLY A O 1
ATOM 1407 N N . LEU A 1 184 ? -33.927 -19.205 -8.543 1.00 84.00 184 LEU A N 1
ATOM 1408 C CA . LEU A 1 184 ? -33.214 -17.955 -8.801 1.00 84.00 184 LEU A CA 1
ATOM 1409 C C . LEU A 1 184 ? -31.908 -17.916 -8.003 1.00 84.00 184 LEU A C 1
ATOM 1411 O O . LEU A 1 184 ? -31.947 -17.889 -6.780 1.00 84.00 184 LEU A O 1
ATOM 1415 N N . CYS A 1 185 ? -30.760 -17.875 -8.681 1.00 84.94 185 CYS A N 1
ATOM 1416 C CA . CYS A 1 185 ? -29.480 -17.744 -7.988 1.00 84.94 185 CYS A CA 1
ATOM 1417 C C . CYS A 1 185 ? -29.240 -16.298 -7.564 1.00 84.94 185 CYS A C 1
ATOM 1419 O O . CYS A 1 185 ? -28.975 -16.031 -6.397 1.00 84.94 185 CYS A O 1
ATOM 1421 N N . LEU A 1 186 ? -29.294 -15.364 -8.519 1.00 78.19 186 LEU A N 1
ATOM 1422 C CA . LEU A 1 186 ? -29.001 -13.948 -8.294 1.00 78.19 186 LEU A CA 1
ATOM 1423 C C . LEU A 1 186 ? -29.855 -13.065 -9.213 1.00 78.19 186 LEU A C 1
ATOM 1425 O O . LEU A 1 186 ? -30.214 -13.451 -10.328 1.00 78.19 186 LEU A O 1
ATOM 1429 N N . SER A 1 187 ? -30.158 -11.853 -8.746 1.00 78.94 187 SER A N 1
ATOM 1430 C CA . SER A 1 187 ? -30.922 -10.830 -9.476 1.00 78.94 187 SER A CA 1
ATOM 1431 C C . SER A 1 187 ? -30.190 -9.484 -9.480 1.00 78.94 187 SER A C 1
ATOM 1433 O O . SER A 1 187 ? -29.207 -9.304 -8.765 1.00 78.94 187 SER A O 1
ATOM 1435 N N . GLY A 1 188 ? -30.673 -8.523 -10.272 1.00 71.81 188 GLY A N 1
ATOM 1436 C CA . GLY A 1 188 ? -30.115 -7.167 -10.329 1.00 71.81 188 GLY A CA 1
ATOM 1437 C C . GLY A 1 188 ? -29.014 -6.979 -11.378 1.00 71.81 188 GLY A C 1
ATOM 1438 O O . GLY A 1 188 ? -28.369 -5.930 -11.415 1.00 71.81 188 GLY A O 1
ATOM 1439 N N . LEU A 1 189 ? -28.831 -7.940 -12.289 1.00 77.12 189 LEU A N 1
ATOM 1440 C CA . LEU A 1 189 ? -27.762 -7.924 -13.296 1.00 77.12 189 LEU A CA 1
ATOM 1441 C C . LEU A 1 189 ? -27.907 -6.804 -14.336 1.00 77.12 189 LEU A C 1
ATOM 1443 O O . LEU A 1 189 ? -26.928 -6.416 -14.970 1.00 77.12 189 LEU A O 1
ATOM 1447 N N . ARG A 1 190 ? -29.093 -6.188 -14.454 1.00 69.12 190 ARG A N 1
ATOM 1448 C CA . ARG A 1 190 ? -29.293 -4.977 -15.272 1.00 69.12 190 ARG A CA 1
ATOM 1449 C C . ARG A 1 190 ? -28.375 -3.821 -14.853 1.00 69.12 190 ARG A C 1
ATOM 1451 O O . ARG A 1 190 ? -28.154 -2.912 -15.650 1.00 69.12 190 ARG A O 1
ATOM 1458 N N . ALA A 1 191 ? -27.849 -3.822 -13.625 1.00 60.47 191 ALA A N 1
ATOM 1459 C CA . ALA A 1 191 ? -26.872 -2.831 -13.182 1.00 60.47 191 ALA A CA 1
ATOM 1460 C C . ALA A 1 191 ? -25.616 -2.807 -14.073 1.00 60.47 191 ALA A C 1
ATOM 1462 O O . ALA A 1 191 ? -25.088 -1.726 -14.328 1.00 60.47 191 ALA A O 1
ATOM 1463 N N . PHE A 1 192 ? -25.194 -3.960 -14.605 1.00 65.56 192 PHE A N 1
ATOM 1464 C CA . PHE A 1 192 ? -24.067 -4.062 -15.535 1.00 65.56 192 PHE A CA 1
ATOM 1465 C C . PHE A 1 192 ? -24.411 -3.417 -16.880 1.00 65.56 192 PHE A C 1
ATOM 1467 O O . PHE A 1 192 ? -23.711 -2.504 -17.316 1.00 65.56 192 PHE A O 1
ATOM 1474 N N . SER A 1 193 ? -25.558 -3.767 -17.472 1.00 60.12 193 SER A N 1
ATOM 1475 C CA . SER A 1 193 ? -26.016 -3.152 -18.726 1.00 60.12 193 SER A CA 1
ATOM 1476 C C . SER A 1 193 ? -26.215 -1.638 -18.608 1.00 60.12 193 SER A C 1
ATOM 1478 O O . SER A 1 193 ? -25.862 -0.899 -19.523 1.00 60.12 193 SER A O 1
ATOM 1480 N N . ARG A 1 194 ? -26.720 -1.140 -17.468 1.00 51.41 194 ARG A N 1
ATOM 1481 C CA . ARG A 1 194 ? -26.852 0.308 -17.199 1.00 51.41 194 ARG A CA 1
ATOM 1482 C C . ARG A 1 194 ? -25.506 1.034 -17.135 1.00 51.41 194 ARG A C 1
ATOM 1484 O O . ARG A 1 194 ? -25.457 2.225 -17.418 1.00 51.41 194 ARG A O 1
ATOM 1491 N N . ARG A 1 195 ? -24.431 0.331 -16.768 1.00 53.31 195 ARG A N 1
ATOM 1492 C CA . ARG A 1 195 ? -23.045 0.827 -16.790 1.00 53.31 195 ARG A CA 1
ATOM 1493 C C . ARG A 1 195 ? -22.369 0.616 -18.153 1.00 53.31 195 ARG A C 1
ATOM 1495 O O . ARG A 1 195 ? -21.169 0.833 -18.266 1.00 53.31 195 ARG A O 1
ATOM 1502 N N . GLY A 1 196 ? -23.109 0.165 -19.171 1.00 54.09 196 GLY A N 1
ATOM 1503 C CA . GLY A 1 196 ? -22.565 -0.162 -20.491 1.00 54.09 196 GLY A CA 1
ATOM 1504 C C . GLY A 1 196 ? -21.723 -1.442 -20.520 1.00 54.09 196 GLY A C 1
ATOM 1505 O O . GLY A 1 196 ? -21.059 -1.713 -21.516 1.00 54.09 196 GLY A O 1
ATOM 1506 N N . GLN A 1 197 ? -21.737 -2.237 -19.448 1.00 70.81 197 GLN A N 1
ATOM 1507 C CA . GLN A 1 197 ? -20.963 -3.468 -19.343 1.00 70.81 197 GLN A CA 1
ATOM 1508 C C . GLN A 1 197 ? -21.758 -4.666 -19.875 1.00 70.81 197 GLN A C 1
ATOM 1510 O O . GLN A 1 197 ? -22.975 -4.759 -19.706 1.00 70.81 197 GLN A O 1
ATOM 1515 N N . LYS A 1 198 ? -21.041 -5.603 -20.499 1.00 83.94 198 LYS A N 1
ATOM 1516 C CA . LYS A 1 198 ? -21.552 -6.916 -20.905 1.00 83.94 198 LYS A CA 1
ATOM 1517 C C . LYS A 1 198 ? -21.167 -7.967 -19.865 1.00 83.94 198 LYS A C 1
ATOM 1519 O O . LYS A 1 198 ? -20.100 -7.859 -19.258 1.00 83.94 198 LYS A O 1
ATOM 1524 N N . LEU A 1 199 ? -22.012 -8.979 -19.700 1.00 91.00 199 LEU A N 1
ATOM 1525 C CA . LEU A 1 199 ? -21.739 -10.143 -18.860 1.00 91.00 199 LEU A CA 1
ATOM 1526 C C . LEU A 1 199 ? -21.400 -11.353 -19.726 1.00 91.00 199 LEU A C 1
ATOM 1528 O O . LEU A 1 199 ? -22.162 -11.722 -20.618 1.00 91.00 199 LEU A O 1
ATOM 1532 N N . TYR A 1 200 ? -20.251 -11.955 -19.448 1.00 97.19 200 TYR A N 1
ATOM 1533 C CA . TYR A 1 200 ? -19.702 -13.108 -20.150 1.00 97.19 200 TYR A CA 1
ATOM 1534 C C . TYR A 1 200 ? -19.923 -14.369 -19.305 1.00 97.19 200 TYR A C 1
ATOM 1536 O O . TYR A 1 200 ? -19.783 -14.286 -18.079 1.00 97.19 200 TYR A O 1
ATOM 1544 N N . PRO A 1 201 ? -20.227 -15.533 -19.910 1.00 98.00 201 PRO A N 1
ATOM 1545 C CA . PRO A 1 201 ? -20.146 -16.821 -19.222 1.00 98.00 201 PRO A CA 1
ATOM 1546 C C . PRO A 1 201 ? -18.773 -16.983 -18.576 1.00 98.00 201 PRO A C 1
ATOM 1548 O O . PRO A 1 201 ? -17.774 -16.659 -19.214 1.00 98.00 201 PRO A O 1
ATOM 1551 N N . ALA A 1 202 ? -18.704 -17.470 -17.338 1.00 98.00 202 ALA A N 1
ATOM 1552 C CA . ALA A 1 202 ? -17.435 -17.626 -16.635 1.00 98.00 202 ALA A CA 1
ATOM 1553 C C . ALA A 1 202 ? -17.432 -18.821 -15.673 1.00 98.00 202 ALA A C 1
ATOM 1555 O O . ALA A 1 202 ? -18.459 -19.163 -15.079 1.00 98.00 202 ALA A O 1
ATOM 1556 N N . ILE A 1 203 ? -16.256 -19.421 -15.478 1.00 97.75 203 ILE A N 1
ATOM 1557 C CA . ILE A 1 203 ? -16.003 -20.440 -14.446 1.00 97.75 203 ILE A CA 1
ATOM 1558 C C . ILE A 1 203 ? -14.719 -20.136 -13.679 1.00 97.75 203 ILE A C 1
ATOM 1560 O O . ILE A 1 203 ? -13.814 -19.535 -14.241 1.00 97.75 203 ILE A O 1
ATOM 1564 N N . SER A 1 204 ? -14.633 -20.581 -12.423 1.00 95.75 204 SER A N 1
ATOM 1565 C CA . SER A 1 204 ? -13.431 -20.528 -11.573 1.00 95.75 204 SER A CA 1
ATOM 1566 C C . SER A 1 204 ? -13.089 -21.922 -11.060 1.00 95.75 204 SER A C 1
ATOM 1568 O O . SER A 1 204 ? -13.928 -22.535 -10.395 1.00 95.75 204 SER A O 1
ATOM 1570 N N . ALA A 1 205 ? -11.869 -22.404 -11.312 1.00 94.44 205 ALA A N 1
ATOM 1571 C CA . ALA A 1 205 ? -11.429 -23.762 -10.988 1.00 94.44 205 ALA A CA 1
ATOM 1572 C C . ALA A 1 205 ? -10.131 -23.793 -10.161 1.00 94.44 205 ALA A C 1
ATOM 1574 O O . ALA A 1 205 ? -9.158 -23.114 -10.489 1.00 94.44 205 ALA A O 1
ATOM 1575 N N . THR A 1 206 ? -10.080 -24.653 -9.134 1.00 89.50 206 THR A N 1
ATOM 1576 C CA . THR A 1 206 ? -8.866 -24.876 -8.315 1.00 89.50 206 THR A CA 1
ATOM 1577 C C . THR A 1 206 ? -8.187 -26.225 -8.543 1.00 89.50 206 THR A C 1
ATOM 1579 O O . THR A 1 206 ? -7.013 -26.388 -8.216 1.00 89.50 206 THR A O 1
ATOM 1582 N N . LYS A 1 207 ? -8.873 -27.211 -9.135 1.00 90.19 207 LYS A N 1
ATOM 1583 C CA . LYS A 1 207 ? -8.319 -28.562 -9.313 1.00 90.19 207 LYS A CA 1
ATOM 1584 C C . LYS A 1 207 ? -7.448 -28.681 -10.564 1.00 90.19 207 LYS A C 1
ATOM 1586 O O . LYS A 1 207 ? -7.908 -28.435 -11.673 1.00 90.19 207 LYS A O 1
ATOM 1591 N N . GLN A 1 208 ? -6.207 -29.133 -10.394 1.00 92.31 208 GLN A N 1
ATOM 1592 C CA . GLN A 1 208 ? -5.352 -29.520 -11.517 1.00 92.31 208 GLN A CA 1
ATOM 1593 C C . GLN A 1 208 ? -5.967 -30.686 -12.299 1.00 92.31 208 GLN A C 1
ATOM 1595 O O . GLN A 1 208 ? -6.481 -31.634 -11.705 1.00 92.31 208 GLN A O 1
ATOM 1600 N N . GLY A 1 209 ? -5.901 -30.618 -13.627 1.00 91.12 209 GLY A N 1
ATOM 1601 C CA . GLY A 1 209 ? -6.499 -31.608 -14.518 1.00 91.12 209 GLY A CA 1
ATOM 1602 C C . GLY A 1 209 ? -8.018 -31.487 -14.635 1.00 91.12 209 GLY A C 1
ATOM 1603 O O . GLY A 1 209 ? -8.637 -32.353 -15.240 1.00 91.12 209 GLY A O 1
ATOM 1604 N N . ALA A 1 210 ? -8.634 -30.444 -14.065 1.00 94.81 210 ALA A N 1
ATOM 1605 C CA . ALA A 1 210 ? -10.056 -30.206 -14.255 1.00 94.81 210 ALA A CA 1
ATOM 1606 C C . ALA A 1 210 ? -10.362 -29.942 -15.732 1.00 94.81 210 ALA A C 1
ATOM 1608 O O . ALA A 1 210 ? -9.713 -29.106 -16.360 1.00 94.81 210 ALA A O 1
ATOM 1609 N N . GLU A 1 211 ? -11.374 -30.635 -16.245 1.00 97.00 211 GLU A N 1
ATOM 1610 C CA . GLU A 1 211 ? -11.900 -30.492 -17.603 1.00 97.00 211 GLU A CA 1
ATOM 1611 C C . GLU A 1 211 ? -13.324 -29.935 -17.535 1.00 97.00 211 GLU A C 1
ATOM 1613 O O . GLU A 1 211 ? -14.189 -30.539 -16.892 1.00 97.00 211 GLU A O 1
ATOM 1618 N N . ILE A 1 212 ? -13.553 -28.788 -18.178 1.00 98.25 212 ILE A N 1
ATOM 1619 C CA . ILE A 1 212 ? -14.819 -28.053 -18.133 1.00 98.25 212 ILE A CA 1
ATOM 1620 C C . ILE A 1 212 ? -15.293 -27.772 -19.559 1.00 98.25 212 ILE A C 1
ATOM 1622 O O . ILE A 1 212 ? -14.700 -26.968 -20.283 1.00 98.25 212 ILE A O 1
ATOM 1626 N N . GLY A 1 213 ? -16.367 -28.445 -19.967 1.00 97.81 213 GLY A N 1
ATOM 1627 C CA . GLY A 1 213 ? -16.978 -28.265 -21.283 1.00 97.81 213 GLY A CA 1
ATOM 1628 C C . GLY A 1 213 ? -18.043 -27.169 -21.284 1.00 97.81 213 GLY A C 1
ATOM 1629 O O . GLY A 1 213 ? -18.767 -27.034 -20.298 1.00 97.81 213 GLY A O 1
ATOM 1630 N N . MET A 1 214 ? -18.180 -26.433 -22.388 1.00 97.31 214 MET A N 1
ATOM 1631 C CA . MET A 1 214 ? -19.276 -25.479 -22.594 1.00 97.31 214 MET A CA 1
ATOM 1632 C C . MET A 1 214 ? -19.965 -25.696 -23.939 1.00 97.31 214 MET A C 1
ATOM 1634 O O . MET A 1 214 ? -19.303 -25.881 -24.958 1.00 97.31 214 MET A O 1
ATOM 1638 N N . LYS A 1 215 ? -21.300 -25.641 -23.944 1.00 96.38 215 LYS A N 1
ATOM 1639 C CA . LYS A 1 215 ? -22.122 -25.738 -25.155 1.00 96.38 215 LYS A CA 1
ATOM 1640 C C . LYS A 1 215 ? -23.227 -24.686 -25.132 1.00 96.38 215 LYS A C 1
ATOM 1642 O O . LYS A 1 215 ? -24.134 -24.757 -24.310 1.00 96.38 215 LYS A O 1
ATOM 1647 N N . TYR A 1 216 ? -23.169 -23.725 -26.047 1.00 97.00 216 TYR A N 1
ATOM 1648 C CA . TYR A 1 216 ? -24.222 -22.720 -26.196 1.00 97.00 216 TYR A CA 1
ATOM 1649 C C . TYR A 1 216 ? -25.470 -23.325 -26.851 1.00 97.00 216 TYR A C 1
ATOM 1651 O O . TYR A 1 216 ? -25.359 -24.056 -27.833 1.00 97.00 216 TYR A O 1
ATOM 1659 N N . LEU A 1 217 ? -26.654 -23.048 -26.304 1.00 94.19 217 LEU A N 1
ATOM 1660 C CA . LEU A 1 217 ? -27.911 -23.592 -26.825 1.00 94.19 217 LEU A CA 1
ATOM 1661 C C . LEU A 1 217 ? -28.661 -22.593 -27.703 1.00 94.19 217 LEU A C 1
ATOM 1663 O O . LEU A 1 217 ? -29.306 -23.010 -28.658 1.00 94.19 217 LEU A O 1
ATOM 1667 N N . GLY A 1 218 ? -28.557 -21.293 -27.422 1.00 90.25 218 GLY A N 1
ATOM 1668 C CA . GLY A 1 218 ? -29.198 -20.247 -28.217 1.00 90.25 218 GLY A CA 1
ATOM 1669 C C . GLY A 1 218 ? -29.684 -19.068 -27.380 1.00 90.25 218 GLY A C 1
ATOM 1670 O O . GLY A 1 218 ? -29.387 -18.963 -26.184 1.00 90.25 218 GLY A O 1
ATOM 1671 N N . SER A 1 219 ? -30.444 -18.183 -28.026 1.00 90.50 219 SER A N 1
ATOM 1672 C CA . SER A 1 219 ? -31.021 -16.988 -27.406 1.00 90.50 219 SER A CA 1
ATOM 1673 C C . SER A 1 219 ? -32.468 -16.727 -27.809 1.00 90.50 219 SER A C 1
ATOM 1675 O O . SER A 1 219 ? -32.957 -17.282 -28.788 1.00 90.50 219 SER A O 1
ATOM 1677 N N . SER A 1 220 ? -33.134 -15.828 -27.078 1.00 79.75 220 SER A N 1
ATOM 1678 C CA . SER A 1 220 ? -34.431 -15.258 -27.472 1.00 79.75 220 SER A CA 1
ATOM 1679 C C . SER A 1 220 ? -34.348 -14.257 -28.633 1.00 79.75 220 SER A C 1
ATOM 1681 O O . SER A 1 220 ? -35.379 -13.928 -29.216 1.00 79.75 220 SER A O 1
ATOM 1683 N N . GLU A 1 221 ? -33.158 -13.750 -28.978 1.00 67.31 221 GLU A N 1
ATOM 1684 C CA . GLU A 1 221 ? -32.993 -12.847 -30.123 1.00 67.31 221 GLU A CA 1
ATOM 1685 C C . GLU A 1 221 ? -33.035 -13.625 -31.452 1.00 67.31 221 GLU A C 1
ATOM 1687 O O . GLU A 1 221 ? -32.397 -14.679 -31.545 1.00 67.31 221 GLU A O 1
ATOM 1692 N N . PRO A 1 222 ? -33.734 -13.122 -32.494 1.00 45.47 222 PRO A N 1
ATOM 1693 C CA . PRO A 1 222 ? -33.660 -13.710 -33.824 1.00 45.47 222 PRO A CA 1
ATOM 1694 C C . PRO A 1 222 ? -32.211 -13.673 -34.308 1.00 45.47 222 PRO A C 1
ATOM 1696 O O . PRO A 1 222 ? -31.573 -12.618 -34.255 1.00 45.47 222 PRO A O 1
ATOM 1699 N N . GLU A 1 223 ? -31.701 -14.806 -34.798 1.00 38.53 223 GLU A N 1
ATOM 1700 C CA . GLU A 1 223 ? -30.405 -14.866 -35.471 1.00 38.53 223 GLU A CA 1
ATOM 1701 C C . GLU A 1 223 ? -30.455 -13.949 -36.701 1.00 38.53 223 GLU A C 1
ATOM 1703 O O . GLU A 1 223 ? -30.884 -14.339 -37.786 1.00 38.53 223 GLU A O 1
ATOM 1708 N N . PHE A 1 224 ? -30.034 -12.692 -36.543 1.00 32.00 224 PHE A N 1
ATOM 1709 C CA . PHE A 1 224 ? -29.665 -11.868 -37.679 1.00 32.00 224 PHE A CA 1
ATOM 1710 C C . PHE A 1 224 ? -28.541 -12.617 -38.377 1.00 32.00 224 PHE A C 1
ATOM 1712 O O . PHE A 1 224 ? -27.430 -12.703 -37.851 1.00 32.00 224 PHE A O 1
ATOM 1719 N N . HIS A 1 225 ? -28.864 -13.194 -39.535 1.00 31.73 225 HIS A N 1
ATOM 1720 C CA . HIS A 1 225 ? -27.902 -13.775 -40.451 1.00 31.73 225 HIS A CA 1
ATOM 1721 C C . HIS A 1 225 ? -26.648 -12.899 -40.464 1.00 31.73 225 HIS A C 1
ATOM 1723 O O . HIS A 1 225 ? -26.674 -11.761 -40.936 1.00 31.73 225 HIS A O 1
ATOM 1729 N N . LYS A 1 226 ? -25.545 -13.437 -39.929 1.00 33.72 226 LYS A N 1
ATOM 1730 C CA . LYS A 1 226 ? -24.194 -12.905 -40.104 1.00 33.72 226 LYS A CA 1
ATOM 1731 C C . LYS A 1 226 ? -23.814 -13.054 -41.583 1.00 33.72 226 LYS A C 1
ATOM 1733 O O . LYS A 1 226 ? -22.920 -13.814 -41.929 1.00 33.72 226 LYS A O 1
ATOM 1738 N N . SER A 1 227 ? -24.480 -12.325 -42.478 1.00 31.53 227 SER A N 1
ATOM 1739 C CA . SER A 1 227 ? -23.962 -12.014 -43.811 1.00 31.53 227 SER A CA 1
ATOM 1740 C C . SER A 1 227 ? -23.213 -10.683 -43.760 1.00 31.53 227 SER A C 1
ATOM 1742 O O . SER A 1 227 ? -23.468 -9.752 -44.513 1.00 31.53 227 SER A O 1
ATOM 1744 N N . ALA A 1 228 ? -22.280 -10.590 -42.829 1.00 34.00 228 ALA A N 1
ATOM 1745 C CA . ALA A 1 228 ? -21.103 -9.768 -42.984 1.00 34.00 228 ALA A CA 1
ATOM 1746 C C . ALA A 1 228 ? -20.036 -10.493 -42.180 1.00 34.00 228 ALA A C 1
ATOM 1748 O O . ALA A 1 228 ? -19.893 -10.303 -40.972 1.00 34.00 228 ALA A O 1
ATOM 1749 N N . ALA A 1 229 ? -19.302 -11.378 -42.857 1.00 34.94 229 ALA A N 1
ATOM 1750 C CA . ALA A 1 229 ? -17.931 -11.630 -42.456 1.00 34.94 229 ALA A CA 1
ATOM 1751 C C . ALA A 1 229 ? -17.318 -10.272 -42.079 1.00 34.94 229 ALA A C 1
ATOM 1753 O O . ALA A 1 229 ? -17.532 -9.298 -42.806 1.00 34.94 229 ALA A O 1
ATOM 1754 N N . ARG A 1 230 ? -16.603 -10.190 -40.949 1.00 41.88 230 ARG A N 1
ATOM 1755 C CA . ARG A 1 230 ? -15.641 -9.106 -40.724 1.00 41.88 230 ARG A CA 1
ATOM 1756 C C . ARG A 1 230 ? -14.737 -9.114 -41.950 1.00 41.88 230 ARG A C 1
ATOM 1758 O O . ARG A 1 230 ? -13.861 -9.965 -42.061 1.00 41.88 230 ARG A O 1
ATOM 1765 N N . SER A 1 231 ? -15.063 -8.290 -42.936 1.00 36.19 231 SER A N 1
ATOM 1766 C CA . SER A 1 231 ? -14.395 -8.351 -44.213 1.00 36.19 231 SER A CA 1
ATOM 1767 C C . SER A 1 231 ? -13.031 -7.727 -44.008 1.00 36.19 231 SER A C 1
ATOM 1769 O O . SER A 1 231 ? -12.928 -6.569 -43.600 1.00 36.19 231 SER A O 1
ATOM 1771 N N . ASP A 1 232 ? -11.996 -8.455 -44.413 1.00 45.38 232 ASP A N 1
ATOM 1772 C CA . ASP A 1 232 ? -10.663 -7.938 -44.754 1.00 45.38 232 ASP A CA 1
ATOM 1773 C C . ASP A 1 232 ? -10.713 -6.901 -45.905 1.00 45.38 232 ASP A C 1
ATOM 1775 O O . ASP A 1 232 ? -9.731 -6.623 -46.591 1.00 45.38 232 ASP A O 1
ATOM 1779 N N . SER A 1 233 ? -11.885 -6.313 -46.164 1.00 56.38 233 SER A N 1
ATOM 1780 C CA . SER A 1 233 ? -12.078 -5.273 -47.151 1.00 56.38 233 SER A CA 1
ATOM 1781 C C . SER A 1 233 ? -11.289 -4.043 -46.729 1.00 56.38 233 SER A C 1
ATOM 1783 O O . SER A 1 233 ? -11.469 -3.525 -45.616 1.00 56.38 233 SER A O 1
ATOM 1785 N N . ALA A 1 234 ? -10.465 -3.563 -47.656 1.00 73.06 234 ALA A N 1
ATOM 1786 C CA . ALA A 1 234 ? -9.750 -2.306 -47.531 1.00 73.06 234 ALA A CA 1
ATOM 1787 C C . ALA A 1 234 ? -10.693 -1.186 -47.065 1.00 73.06 234 ALA A C 1
ATOM 1789 O O . ALA A 1 234 ? -11.841 -1.089 -47.513 1.00 73.06 234 ALA A O 1
ATOM 1790 N N . LEU A 1 235 ? -10.202 -0.362 -46.139 1.00 87.19 235 LEU A N 1
ATOM 1791 C CA . LEU A 1 235 ? -10.950 0.769 -45.607 1.00 87.19 235 LEU A CA 1
ATOM 1792 C C . LEU A 1 235 ? -11.154 1.808 -46.720 1.00 87.19 235 LEU A C 1
ATOM 1794 O O . LEU A 1 235 ? -10.182 2.357 -47.237 1.00 87.19 235 LEU A O 1
ATOM 1798 N N . CYS A 1 236 ? -12.408 2.081 -47.076 1.00 91.88 236 CYS A N 1
ATOM 1799 C CA . CYS A 1 236 ? -12.791 3.095 -48.061 1.00 91.88 236 CYS A CA 1
ATOM 1800 C C . CYS A 1 236 ? -14.002 3.906 -47.568 1.00 91.88 236 CYS A C 1
ATOM 1802 O O . CYS A 1 236 ? -14.525 3.652 -46.481 1.00 91.88 236 CYS A O 1
ATOM 1804 N N . PHE A 1 237 ? -14.451 4.908 -48.326 1.00 95.31 237 PHE A N 1
ATOM 1805 C CA . PHE A 1 237 ? -15.679 5.638 -48.004 1.00 95.31 237 PHE A CA 1
ATOM 1806 C C . PHE A 1 237 ? -16.923 4.789 -48.307 1.00 95.31 237 PHE A C 1
ATOM 1808 O O . PHE A 1 237 ? -16.996 4.096 -49.323 1.00 95.31 237 PHE A O 1
ATOM 1815 N N . HIS A 1 238 ? -17.922 4.852 -47.428 1.00 95.44 238 HIS A N 1
ATOM 1816 C CA . HIS A 1 238 ? -19.208 4.189 -47.616 1.00 95.44 238 HIS A CA 1
ATOM 1817 C C . HIS A 1 238 ? -20.005 4.834 -48.760 1.00 95.44 238 HIS A C 1
ATOM 1819 O O . HIS A 1 238 ? -19.909 6.039 -48.980 1.00 95.44 238 HIS A O 1
ATOM 1825 N N . ARG A 1 239 ? -20.814 4.040 -49.478 1.00 87.94 239 ARG A N 1
ATOM 1826 C CA . ARG A 1 239 ? -21.618 4.520 -50.621 1.00 87.94 239 ARG A CA 1
ATOM 1827 C C . ARG A 1 239 ? -22.749 5.459 -50.195 1.00 87.94 239 ARG A C 1
ATOM 1829 O O . ARG A 1 239 ? -22.946 6.481 -50.844 1.00 87.94 239 ARG A O 1
ATOM 1836 N N . GLU A 1 240 ? -23.439 5.129 -49.104 1.00 88.62 240 GLU A N 1
ATOM 1837 C CA . GLU A 1 240 ? -24.368 6.048 -48.430 1.00 88.62 240 GLU A CA 1
ATOM 1838 C C . GLU A 1 240 ? -23.566 7.189 -47.799 1.00 88.62 240 GLU A C 1
ATOM 1840 O O . GLU A 1 240 ? -22.786 6.970 -46.867 1.00 88.62 240 GLU A O 1
ATOM 1845 N N . CYS A 1 241 ? -23.712 8.384 -48.365 1.00 92.94 241 CYS A N 1
ATOM 1846 C CA . CYS A 1 241 ? -23.014 9.602 -47.974 1.00 92.94 241 CYS A CA 1
ATOM 1847 C C . CYS A 1 241 ? -23.900 10.833 -48.233 1.00 92.94 241 CYS A C 1
ATOM 1849 O O . CYS A 1 241 ? -24.986 10.727 -48.804 1.00 92.94 241 CYS A O 1
ATOM 1851 N N . GLY A 1 242 ? -23.447 12.011 -47.802 1.00 91.38 242 GLY A N 1
ATOM 1852 C CA . GLY A 1 242 ? -24.175 13.260 -48.001 1.00 91.38 242 GLY A CA 1
ATOM 1853 C C . GLY A 1 242 ? -24.447 13.549 -49.483 1.00 91.38 242 GLY A C 1
ATOM 1854 O O . GLY A 1 242 ? -23.612 13.296 -50.352 1.00 91.38 242 GLY A O 1
ATOM 1855 N N . SER A 1 243 ? -25.615 14.125 -49.772 1.00 90.44 243 SER A N 1
ATOM 1856 C CA . SER A 1 243 ? -26.147 14.310 -51.133 1.00 90.44 243 SER A CA 1
ATOM 1857 C C . SER A 1 243 ? -25.272 15.154 -52.072 1.00 90.44 243 SER A C 1
ATOM 1859 O O . SER A 1 243 ? -25.447 15.102 -53.290 1.00 90.44 243 SER A O 1
ATOM 1861 N N . ASN A 1 244 ? -24.312 15.912 -51.531 1.00 91.12 244 ASN A N 1
ATOM 1862 C CA . ASN A 1 244 ? -23.382 16.742 -52.296 1.00 91.12 244 ASN A CA 1
ATOM 1863 C C . ASN A 1 244 ? -21.996 16.110 -52.487 1.00 91.12 244 ASN A C 1
ATOM 1865 O O . ASN A 1 244 ? -21.074 16.790 -52.952 1.00 91.12 244 ASN A O 1
ATOM 1869 N N . ILE A 1 245 ? -21.833 14.824 -52.172 1.00 95.38 245 ILE A N 1
ATOM 1870 C CA . ILE A 1 245 ? -20.602 14.073 -52.406 1.00 95.38 245 ILE A CA 1
ATOM 1871 C C . ILE A 1 245 ? -20.717 13.192 -53.647 1.00 95.38 245 ILE A C 1
ATOM 1873 O O . ILE A 1 245 ? -21.683 12.465 -53.854 1.00 95.38 245 ILE A O 1
ATOM 1877 N N . LYS A 1 246 ? -19.658 13.206 -54.457 1.00 93.06 246 LYS A N 1
ATOM 1878 C CA . LYS A 1 246 ? -19.392 12.193 -55.473 1.00 93.06 246 LYS A CA 1
ATOM 1879 C C . LYS A 1 246 ? -18.132 11.424 -55.103 1.00 93.06 246 LYS A C 1
ATOM 1881 O O . LYS A 1 246 ? -17.049 12.007 -55.005 1.00 93.06 246 LYS A O 1
ATOM 1886 N N . LEU A 1 247 ? -18.282 10.115 -54.932 1.00 94.00 247 LEU A N 1
ATOM 1887 C CA . LEU A 1 247 ? -17.168 9.203 -54.699 1.00 94.00 247 LEU A CA 1
ATOM 1888 C C . LEU A 1 247 ? -16.530 8.779 -56.028 1.00 94.00 247 LEU A C 1
ATOM 1890 O O . LEU A 1 247 ? -17.211 8.549 -57.028 1.00 94.00 247 LEU A O 1
ATOM 1894 N N . SER A 1 248 ? -15.207 8.672 -56.037 1.00 89.62 248 SER A N 1
ATOM 1895 C CA . SER A 1 248 ? -14.402 8.204 -57.169 1.00 89.62 248 SER A CA 1
ATOM 1896 C C . SER A 1 248 ? -13.220 7.370 -56.673 1.00 89.62 248 SER A C 1
ATOM 1898 O O . SER A 1 248 ? -13.038 7.217 -55.466 1.00 89.62 248 SER A O 1
ATOM 1900 N N . ASN A 1 249 ? -12.413 6.829 -57.592 1.00 85.00 249 ASN A N 1
ATOM 1901 C CA . ASN A 1 249 ? -11.237 6.013 -57.263 1.00 85.00 249 ASN A CA 1
ATOM 1902 C C . ASN A 1 249 ? -11.579 4.830 -56.332 1.00 85.00 249 ASN A C 1
ATOM 1904 O O . ASN A 1 249 ? -11.030 4.704 -55.243 1.00 85.00 249 ASN A O 1
ATOM 1908 N N . GLY A 1 250 ? -12.586 4.029 -56.701 1.00 78.88 250 GLY A N 1
ATOM 1909 C CA . GLY A 1 250 ? -13.019 2.890 -55.877 1.00 78.88 250 GLY A CA 1
ATOM 1910 C C . GLY A 1 250 ? -13.542 3.279 -54.488 1.00 78.88 250 GLY A C 1
ATOM 1911 O O . GLY A 1 250 ? -13.351 2.529 -53.541 1.00 78.88 250 GLY A O 1
ATOM 1912 N N . ALA A 1 251 ? -14.170 4.455 -54.364 1.00 89.00 251 ALA A N 1
ATOM 1913 C CA . ALA A 1 251 ? -14.599 5.056 -53.097 1.00 89.00 251 ALA A CA 1
ATOM 1914 C C . ALA A 1 251 ? -13.454 5.453 -52.142 1.00 89.00 251 ALA A C 1
ATOM 1916 O O . ALA A 1 251 ? -13.682 5.652 -50.956 1.00 89.00 251 ALA A O 1
ATOM 1917 N N . MET A 1 252 ? -12.235 5.645 -52.652 1.00 90.94 252 MET A N 1
ATOM 1918 C CA . MET A 1 252 ? -11.111 6.189 -51.875 1.00 90.94 252 MET A CA 1
ATOM 1919 C C . MET A 1 252 ? -11.015 7.716 -51.935 1.00 90.94 252 MET A C 1
ATOM 1921 O O . MET A 1 252 ? -10.276 8.311 -51.154 1.00 90.94 252 MET A O 1
ATOM 1925 N N . THR A 1 253 ? -11.753 8.361 -52.844 1.00 94.25 253 THR A N 1
ATOM 1926 C CA . THR A 1 253 ? -11.753 9.819 -53.018 1.00 94.25 253 THR A CA 1
ATOM 1927 C C . THR A 1 253 ? -13.175 10.359 -52.951 1.00 94.25 253 THR A C 1
ATOM 1929 O O . THR A 1 253 ? -14.033 9.936 -53.726 1.00 94.25 253 THR A O 1
ATOM 1932 N N . ALA A 1 254 ? -13.406 11.335 -52.076 1.00 96.19 254 ALA A N 1
ATOM 1933 C CA . ALA A 1 254 ? -14.663 12.061 -51.952 1.00 96.19 254 ALA A CA 1
ATOM 1934 C C . ALA A 1 254 ? -14.510 13.475 -52.520 1.00 96.19 254 ALA A C 1
ATOM 1936 O O . ALA A 1 254 ? -13.621 14.226 -52.119 1.00 96.19 254 ALA A O 1
ATOM 1937 N N . THR A 1 255 ? -15.376 13.841 -53.466 1.00 94.38 255 THR A N 1
ATOM 1938 C CA . THR A 1 255 ? -15.386 15.166 -54.102 1.00 94.38 255 THR A CA 1
ATOM 1939 C C . THR A 1 255 ? -16.715 15.847 -53.838 1.00 94.38 255 THR A C 1
ATOM 1941 O O . THR A 1 255 ? -17.762 15.290 -54.170 1.00 94.38 255 THR A O 1
ATOM 1944 N N . ARG A 1 256 ? -16.693 17.062 -53.291 1.00 92.25 256 ARG A N 1
ATOM 1945 C CA . ARG A 1 256 ? -17.908 17.864 -53.135 1.00 92.25 256 ARG A CA 1
ATOM 1946 C C . ARG A 1 256 ? -18.287 18.479 -54.478 1.00 92.25 256 ARG A C 1
ATOM 1948 O O . ARG A 1 256 ? -17.484 19.183 -55.087 1.00 92.25 256 ARG A O 1
ATOM 1955 N N . VAL A 1 257 ? -19.496 18.190 -54.955 1.00 86.88 257 VAL A N 1
ATOM 1956 C CA . VAL A 1 257 ? -19.924 18.551 -56.317 1.00 86.88 257 VAL A CA 1
ATOM 1957 C C . VAL A 1 257 ? -20.770 19.819 -56.389 1.00 86.88 257 VAL A C 1
ATOM 1959 O O . VAL A 1 257 ? -20.760 20.479 -57.427 1.00 86.88 257 VAL A O 1
ATOM 1962 N N . ARG A 1 258 ? -21.511 20.167 -55.328 1.00 77.12 258 ARG A N 1
ATOM 1963 C CA . ARG A 1 258 ? -22.407 21.338 -55.261 1.00 77.12 258 ARG A CA 1
ATOM 1964 C C . ARG A 1 258 ? -22.575 21.806 -53.814 1.00 77.12 258 ARG A C 1
ATOM 1966 O O . ARG A 1 258 ? -22.429 20.998 -52.907 1.00 77.12 258 ARG A O 1
ATOM 1973 N N . GLY A 1 259 ? -22.915 23.084 -53.612 1.00 75.06 259 GLY A N 1
ATOM 1974 C CA . GLY A 1 259 ? -23.252 23.650 -52.294 1.00 75.06 259 GLY A CA 1
ATOM 1975 C C . GLY A 1 259 ? -22.129 23.564 -51.247 1.00 75.06 259 GLY A C 1
ATOM 1976 O O . GLY A 1 259 ? -21.072 22.992 -51.499 1.00 75.06 259 GLY A O 1
ATOM 1977 N N . MET A 1 260 ? -22.324 24.166 -50.067 1.00 73.06 260 MET A N 1
ATOM 1978 C CA . MET A 1 260 ? -21.393 24.030 -48.927 1.00 73.06 260 MET A CA 1
ATOM 1979 C C . MET A 1 260 ? -21.821 22.971 -47.905 1.00 73.06 260 MET A C 1
ATOM 1981 O O . MET A 1 260 ? -20.948 22.403 -47.263 1.00 73.06 260 MET A O 1
ATOM 1985 N N . GLY A 1 261 ? -23.124 22.696 -47.788 1.00 78.38 261 GLY A N 1
ATOM 1986 C CA . GLY A 1 261 ? -23.691 21.676 -46.897 1.00 78.38 261 GLY A CA 1
ATOM 1987 C C . GLY A 1 261 ? -23.770 20.280 -47.520 1.00 78.38 261 GLY A C 1
ATOM 1988 O O . GLY A 1 261 ? -23.564 20.122 -48.723 1.00 78.38 261 GLY A O 1
ATOM 1989 N N . ASN A 1 262 ? -24.119 19.280 -46.711 1.00 85.19 262 ASN A N 1
ATOM 1990 C CA . ASN A 1 262 ? -24.330 17.875 -47.096 1.00 85.19 262 ASN A CA 1
ATOM 1991 C C . ASN A 1 262 ? -23.086 17.210 -47.714 1.00 85.19 262 ASN A C 1
ATOM 1993 O O . ASN A 1 262 ? -23.190 16.338 -48.576 1.00 85.19 262 ASN A O 1
ATOM 1997 N N . GLY A 1 263 ? -21.897 17.652 -47.293 1.00 90.75 263 GLY A N 1
ATOM 1998 C CA . GLY A 1 263 ? -20.590 17.198 -47.777 1.00 90.75 263 GLY A CA 1
ATOM 1999 C C . GLY A 1 263 ? -19.959 16.086 -46.932 1.00 90.75 263 GLY A C 1
ATOM 2000 O O . GLY A 1 263 ? -18.742 16.073 -46.770 1.00 90.75 263 GLY A O 1
ATOM 2001 N N . VAL A 1 264 ? -20.765 15.196 -46.356 1.00 95.69 264 VAL A N 1
ATOM 2002 C CA . VAL A 1 264 ? -20.342 14.254 -45.308 1.00 95.69 264 VAL A CA 1
ATOM 2003 C C . VAL A 1 264 ? -20.070 12.866 -45.879 1.00 95.69 264 VAL A C 1
ATOM 2005 O O . VAL A 1 264 ? -20.901 12.329 -46.608 1.00 95.69 264 VAL A O 1
ATOM 2008 N N . VAL A 1 265 ? -18.958 12.242 -45.487 1.00 96.38 265 VAL A N 1
ATOM 2009 C CA . VAL A 1 265 ? -18.645 10.838 -45.801 1.00 96.38 265 VAL A CA 1
ATOM 2010 C C . VAL A 1 265 ? -18.223 10.065 -44.556 1.00 96.38 265 VAL A C 1
ATOM 2012 O O . VAL A 1 265 ? -17.540 10.611 -43.689 1.00 96.38 265 VAL A O 1
ATOM 2015 N N . LEU A 1 266 ? -18.614 8.789 -44.481 1.00 96.94 266 LEU A N 1
ATOM 2016 C CA . LEU A 1 266 ? -18.212 7.849 -43.429 1.00 96.94 266 LEU A CA 1
ATOM 2017 C C . LEU A 1 266 ? -17.361 6.709 -44.009 1.00 96.94 266 LEU A C 1
ATOM 2019 O O . LEU A 1 266 ? -17.390 6.474 -45.217 1.00 96.94 266 LEU A O 1
ATOM 2023 N N . THR A 1 267 ? -16.629 5.976 -43.170 1.00 95.50 267 THR A N 1
ATOM 2024 C CA . THR A 1 267 ? -15.962 4.724 -43.573 1.00 95.50 267 THR A CA 1
ATOM 2025 C C . THR A 1 267 ? -16.967 3.623 -43.920 1.00 95.50 267 THR A C 1
ATOM 2027 O O . THR A 1 267 ? -18.066 3.576 -43.377 1.00 95.50 267 THR A O 1
ATOM 2030 N N . ASN A 1 268 ? -16.599 2.713 -44.825 1.00 91.75 268 ASN A N 1
ATOM 2031 C CA . ASN A 1 268 ? -17.451 1.608 -45.283 1.00 91.75 268 ASN A CA 1
ATOM 2032 C C . ASN A 1 268 ? -17.715 0.528 -44.220 1.00 91.75 268 ASN A C 1
ATOM 2034 O O . ASN A 1 268 ? -18.647 -0.258 -44.358 1.00 91.75 268 ASN A O 1
ATOM 2038 N N . ARG A 1 269 ? -16.893 0.497 -43.172 1.00 90.69 269 ARG A N 1
ATOM 2039 C CA . ARG A 1 269 ? -17.018 -0.363 -41.994 1.00 90.69 269 ARG A CA 1
ATOM 2040 C C . ARG A 1 269 ? -16.572 0.401 -40.739 1.00 90.69 269 ARG A C 1
ATOM 2042 O O . ARG A 1 269 ? -15.930 1.453 -40.881 1.00 90.69 269 ARG A O 1
ATOM 2049 N N . PRO A 1 270 ? -16.864 -0.108 -39.529 1.00 89.81 270 PRO A N 1
ATOM 2050 C CA . PRO A 1 270 ? -16.273 0.423 -38.308 1.00 89.81 270 PRO A CA 1
ATOM 2051 C C . PRO A 1 270 ? -14.741 0.383 -38.357 1.00 89.81 270 PRO A C 1
ATOM 2053 O O . PRO A 1 270 ? -14.144 -0.484 -39.010 1.00 89.81 270 PRO A O 1
ATOM 2056 N N . LEU A 1 271 ? -14.109 1.327 -37.663 1.00 86.06 271 LEU A N 1
ATOM 2057 C CA . LEU A 1 271 ? -12.665 1.328 -37.464 1.00 86.06 271 LEU A CA 1
ATOM 2058 C C . LEU A 1 271 ? -12.265 0.183 -36.543 1.00 86.06 271 LEU A C 1
ATOM 2060 O O . LEU A 1 271 ? -12.827 0.022 -35.461 1.00 86.06 271 LEU A O 1
ATOM 2064 N N . ASN A 1 272 ? -11.242 -0.565 -36.942 1.00 85.44 272 ASN A N 1
ATOM 2065 C CA . ASN A 1 272 ? -10.596 -1.491 -36.029 1.00 85.44 272 ASN A CA 1
ATOM 2066 C C . ASN A 1 272 ? -9.810 -0.706 -34.969 1.00 85.44 272 ASN A C 1
ATOM 2068 O O . ASN A 1 272 ? -9.356 0.420 -35.194 1.00 85.44 272 ASN A O 1
ATOM 2072 N N . ASN A 1 273 ? -9.611 -1.317 -33.803 1.00 79.56 273 ASN A N 1
ATOM 2073 C CA . ASN A 1 273 ? -8.756 -0.727 -32.781 1.00 79.56 273 ASN A CA 1
ATOM 2074 C C . ASN A 1 273 ? -7.341 -0.522 -33.326 1.00 79.56 273 ASN A C 1
ATOM 2076 O O . ASN A 1 273 ? -6.780 -1.389 -33.993 1.00 79.56 273 ASN A O 1
ATOM 2080 N N . ASP A 1 274 ? -6.782 0.645 -33.028 1.00 79.00 274 ASP A N 1
ATOM 2081 C CA . ASP A 1 274 ? -5.461 1.078 -33.465 1.00 79.00 274 ASP A CA 1
ATOM 2082 C C . ASP A 1 274 ? -5.280 1.201 -34.990 1.00 79.00 274 ASP A C 1
ATOM 2084 O O . ASP A 1 274 ? -4.161 1.403 -35.474 1.00 79.00 274 ASP A O 1
ATOM 2088 N N . GLU A 1 275 ? -6.379 1.179 -35.746 1.00 85.19 275 GLU A N 1
ATOM 2089 C CA . GLU A 1 275 ? -6.406 1.491 -37.171 1.00 85.19 275 GLU A CA 1
ATOM 2090 C C . GLU A 1 275 ? -6.413 3.008 -37.400 1.00 85.19 275 GLU A C 1
ATOM 2092 O O . GLU A 1 275 ? -7.146 3.765 -36.756 1.00 85.19 275 GLU A O 1
ATOM 2097 N N . TYR A 1 276 ? -5.585 3.463 -38.340 1.00 86.69 276 TYR A N 1
ATOM 2098 C CA . TYR A 1 276 ? -5.559 4.858 -38.762 1.00 86.69 276 TYR A CA 1
ATOM 2099 C C . TYR A 1 276 ? -6.573 5.090 -39.879 1.00 86.69 276 TYR A C 1
ATOM 2101 O O . TYR A 1 276 ? -6.563 4.391 -40.889 1.00 86.69 276 TYR A O 1
ATOM 2109 N N . PHE A 1 277 ? -7.373 6.140 -39.736 1.00 94.56 277 PHE A N 1
ATOM 2110 C CA . PHE A 1 277 ? -8.110 6.750 -40.832 1.00 94.56 277 PHE A CA 1
ATOM 2111 C C . PHE A 1 277 ? -7.396 8.040 -41.228 1.00 94.56 277 PHE A C 1
ATOM 2113 O O . PHE A 1 277 ? -7.414 9.012 -40.475 1.00 94.56 277 PHE A O 1
ATOM 2120 N N . GLU A 1 278 ? -6.714 8.030 -42.372 1.00 93.94 278 GLU A N 1
ATOM 2121 C CA . GLU A 1 278 ? -5.891 9.137 -42.870 1.00 93.94 278 GLU A CA 1
ATOM 2122 C C . GLU A 1 278 ? -6.491 9.711 -44.156 1.00 93.94 278 GLU A C 1
ATOM 2124 O O . GLU A 1 278 ? -6.627 8.982 -45.136 1.00 93.94 278 GLU A O 1
ATOM 2129 N N . VAL A 1 279 ? -6.803 11.011 -44.167 1.00 94.88 279 VAL A N 1
ATOM 2130 C CA . VAL A 1 279 ? -7.322 11.734 -45.336 1.00 94.88 279 VAL A CA 1
ATOM 2131 C C . VAL A 1 279 ? -6.405 12.890 -45.734 1.00 94.88 279 VAL A C 1
ATOM 2133 O O . VAL A 1 279 ? -5.989 13.701 -44.907 1.00 94.88 279 VAL A O 1
ATOM 2136 N N . LYS A 1 280 ? -6.110 12.992 -47.029 1.00 95.00 280 LYS A N 1
ATOM 2137 C CA . LYS A 1 280 ? -5.342 14.079 -47.639 1.00 95.00 280 LYS A CA 1
ATOM 2138 C C . LYS A 1 280 ? -6.268 15.062 -48.340 1.00 95.00 280 LYS A C 1
ATOM 2140 O O . LYS A 1 280 ? -7.150 14.649 -49.093 1.00 95.00 280 LYS A O 1
ATOM 2145 N N . LEU A 1 281 ? -6.050 16.359 -48.124 1.00 94.69 281 LEU A N 1
ATOM 2146 C CA . LEU A 1 281 ? -6.774 17.424 -48.814 1.00 94.69 281 LEU A CA 1
ATOM 2147 C C . LEU A 1 281 ? -6.187 17.634 -50.217 1.00 94.69 281 LEU A C 1
ATOM 2149 O O . LEU A 1 281 ? -5.086 18.157 -50.365 1.00 94.69 281 LEU A O 1
ATOM 2153 N N . GLU A 1 282 ? -6.928 17.243 -51.252 1.00 89.94 282 GLU A N 1
ATOM 2154 C CA . GLU A 1 282 ? -6.450 17.262 -52.644 1.00 89.94 282 GLU A CA 1
ATOM 2155 C C . GLU A 1 282 ? -6.870 18.529 -53.398 1.00 89.94 282 GLU A C 1
ATOM 2157 O O . GLU A 1 282 ? -6.145 19.012 -54.266 1.00 89.94 282 GLU A O 1
ATOM 2162 N N . LYS A 1 283 ? -8.044 19.094 -53.083 1.00 90.88 283 LYS A N 1
ATOM 2163 C CA . LYS A 1 283 ? -8.532 20.333 -53.714 1.00 90.88 283 LYS A CA 1
ATOM 2164 C C . LYS A 1 283 ? -9.246 21.222 -52.712 1.00 90.88 283 LYS A C 1
ATOM 2166 O O . LYS A 1 283 ? -10.028 20.735 -51.894 1.00 90.88 283 LYS A O 1
ATOM 2171 N N . LYS A 1 284 ? -9.052 22.536 -52.841 1.00 89.12 284 LYS A N 1
ATOM 2172 C CA . LYS A 1 284 ? -9.832 23.567 -52.143 1.00 89.12 284 LYS A CA 1
ATOM 2173 C C . LYS A 1 284 ? -10.762 24.267 -53.132 1.00 89.12 284 LYS A C 1
ATOM 2175 O O . LYS A 1 284 ? -10.364 24.575 -54.251 1.00 89.12 284 LYS A O 1
ATOM 2180 N N . ALA A 1 285 ? -12.006 24.486 -52.728 1.00 78.75 285 ALA A N 1
ATOM 2181 C CA . ALA A 1 285 ? -12.970 25.270 -53.481 1.00 78.75 285 ALA A CA 1
ATOM 2182 C C . ALA A 1 285 ? -12.646 26.768 -53.339 1.00 78.75 285 ALA A C 1
ATOM 2184 O O . ALA A 1 285 ? -12.262 27.222 -52.259 1.00 78.75 285 ALA A O 1
ATOM 2185 N N . SER A 1 286 ? -12.828 27.541 -54.411 1.00 68.06 286 SER A N 1
ATOM 2186 C CA . SER A 1 286 ? -12.656 29.001 -54.434 1.00 68.06 286 SER A CA 1
ATOM 2187 C C . SER A 1 286 ? -13.858 29.709 -53.791 1.00 68.06 286 SER A C 1
ATOM 2189 O O . SER A 1 286 ? -14.590 30.442 -54.453 1.00 68.06 286 SER A O 1
ATOM 2191 N N . VAL A 1 287 ? -14.111 29.418 -52.515 1.00 67.44 287 VAL A N 1
ATOM 2192 C CA . VAL A 1 287 ? -15.243 29.939 -51.737 1.00 67.44 287 VAL A CA 1
ATOM 2193 C C . VAL A 1 287 ? -14.703 30.654 -50.501 1.00 67.44 287 VAL A C 1
ATOM 2195 O O . VAL A 1 287 ? -13.812 30.132 -49.826 1.00 67.44 287 VAL A O 1
ATOM 2198 N N . ASP A 1 288 ? -15.243 31.834 -50.194 1.00 67.75 288 ASP A N 1
ATOM 2199 C CA . ASP A 1 288 ? -14.863 32.613 -49.012 1.00 67.75 288 ASP A CA 1
ATOM 2200 C C . ASP A 1 288 ? -15.537 32.043 -47.752 1.00 67.75 288 ASP A C 1
ATOM 2202 O O . ASP A 1 288 ? -16.640 32.426 -47.366 1.00 67.75 288 ASP A O 1
ATOM 2206 N N . SER A 1 289 ? -14.905 31.031 -47.152 1.00 73.56 289 SER A N 1
ATOM 2207 C CA . SER A 1 289 ? -15.373 30.378 -45.927 1.00 73.56 289 SER A CA 1
ATOM 2208 C C . SER A 1 289 ? -14.240 30.215 -44.921 1.00 73.56 289 SER A C 1
ATOM 2210 O O . SER A 1 289 ? -13.112 29.855 -45.268 1.00 73.56 289 SER A O 1
ATOM 2212 N N . LYS A 1 290 ? -14.563 30.437 -43.643 1.00 69.25 290 LYS A N 1
ATOM 2213 C CA . LYS A 1 290 ? -13.646 30.235 -42.511 1.00 69.25 290 LYS A CA 1
ATOM 2214 C C . LYS A 1 290 ? -13.483 28.759 -42.124 1.00 69.25 290 LYS A C 1
ATOM 2216 O O . LYS A 1 290 ? -12.634 28.457 -41.296 1.00 69.25 290 LYS A O 1
ATOM 2221 N N . TYR A 1 291 ? -14.257 27.848 -42.715 1.00 75.75 291 TYR A N 1
ATOM 2222 C CA . TYR A 1 291 ? -14.187 26.402 -42.474 1.00 75.75 291 TYR A CA 1
ATOM 2223 C C . TYR A 1 291 ? -13.517 25.708 -43.663 1.00 75.75 291 TYR A C 1
ATOM 2225 O O . TYR A 1 291 ? -13.626 26.183 -44.795 1.00 75.75 291 TYR A O 1
ATOM 2233 N N . ALA A 1 292 ? -12.783 24.620 -43.432 1.00 75.75 292 ALA A N 1
ATOM 2234 C CA . ALA A 1 292 ? -12.058 23.917 -44.492 1.00 75.75 292 ALA A CA 1
ATOM 2235 C C . ALA A 1 292 ? -12.472 22.448 -44.583 1.00 75.75 292 ALA A C 1
ATOM 2237 O O . ALA A 1 292 ? -13.234 22.121 -45.485 1.00 75.75 292 ALA A O 1
ATOM 2238 N N . LEU A 1 293 ? -11.973 21.602 -43.685 1.00 91.19 293 LEU A N 1
ATOM 2239 C CA . LEU A 1 293 ? -12.302 20.184 -43.565 1.00 91.19 293 LEU A CA 1
ATOM 2240 C C . LEU A 1 293 ? -12.507 19.885 -42.083 1.00 91.19 293 LEU A C 1
ATOM 2242 O O . LEU A 1 293 ? -11.648 20.253 -41.284 1.00 91.19 293 LEU A O 1
ATOM 2246 N N . ASP A 1 294 ? -13.577 19.179 -41.747 1.00 94.12 294 ASP A N 1
ATOM 2247 C CA . ASP A 1 294 ? -13.812 18.661 -40.403 1.00 94.12 294 ASP A CA 1
ATOM 2248 C C . ASP A 1 294 ? -13.634 17.133 -40.406 1.00 94.12 294 ASP A C 1
ATOM 2250 O O . ASP A 1 294 ? -13.879 16.461 -41.412 1.00 94.12 294 ASP A O 1
ATOM 2254 N N . ILE A 1 295 ? -13.183 16.566 -39.285 1.00 95.31 295 ILE A N 1
ATOM 2255 C CA . ILE A 1 295 ? -12.929 15.120 -39.166 1.00 95.31 295 ILE A CA 1
ATOM 2256 C C . ILE A 1 295 ? -13.362 14.599 -37.796 1.00 95.31 295 ILE A C 1
ATOM 2258 O O . ILE A 1 295 ? -13.272 15.318 -36.801 1.00 95.31 295 ILE A O 1
ATOM 2262 N N . GLY A 1 296 ? -13.816 13.351 -37.715 1.00 95.56 296 GLY A N 1
ATOM 2263 C CA . GLY A 1 296 ? -14.350 12.816 -36.468 1.00 95.56 296 GLY A CA 1
ATOM 2264 C C . GLY A 1 296 ? -14.722 11.342 -36.504 1.00 95.56 296 GLY A C 1
ATOM 2265 O O . GLY A 1 296 ? -14.344 10.616 -37.419 1.00 95.56 296 GLY A O 1
ATOM 2266 N N . VAL A 1 297 ? -15.466 10.901 -35.492 1.00 96.25 297 VAL A N 1
ATOM 2267 C CA . VAL A 1 297 ? -16.000 9.536 -35.383 1.00 96.25 297 VAL A CA 1
ATOM 2268 C C . VAL A 1 297 ? -17.449 9.556 -34.902 1.00 96.25 297 VAL A C 1
ATOM 2270 O O . VAL A 1 297 ? -17.841 10.434 -34.130 1.00 96.25 297 VAL A O 1
ATOM 2273 N N . THR A 1 298 ? -18.248 8.579 -35.332 1.00 94.50 298 THR A N 1
ATOM 2274 C CA . THR A 1 298 ? -19.636 8.404 -34.881 1.00 94.50 298 THR A CA 1
ATOM 2275 C C . THR A 1 298 ? -19.979 6.937 -34.644 1.00 94.50 298 THR A C 1
ATOM 2277 O O . THR A 1 298 ? -19.522 6.058 -35.370 1.00 94.50 298 THR A O 1
ATOM 2280 N N . ALA A 1 299 ? -20.803 6.672 -33.631 1.00 87.62 299 ALA A N 1
ATOM 2281 C CA . ALA A 1 299 ? -21.353 5.343 -33.353 1.00 87.62 299 ALA A CA 1
ATOM 2282 C C . ALA A 1 299 ? -22.574 4.987 -34.231 1.00 87.62 299 ALA A C 1
ATOM 2284 O O . ALA A 1 299 ? -23.133 3.899 -34.103 1.00 87.62 299 ALA A O 1
ATOM 2285 N N . VAL A 1 300 ? -23.033 5.896 -35.099 1.00 87.94 300 VAL A N 1
ATOM 2286 C CA . VAL A 1 300 ? -24.167 5.652 -36.004 1.00 87.94 300 VAL A CA 1
ATOM 2287 C C . VAL A 1 300 ? -23.658 5.082 -37.327 1.00 87.94 300 VAL A C 1
ATOM 2289 O O . VAL A 1 300 ? -22.770 5.660 -37.950 1.00 87.94 300 VAL A O 1
ATOM 2292 N N . SER A 1 301 ? -24.222 3.960 -37.779 1.00 86.94 301 SER A N 1
ATOM 2293 C CA . SER A 1 301 ? -23.858 3.371 -39.073 1.00 86.94 301 SER A CA 1
ATOM 2294 C C . SER A 1 301 ? -24.319 4.251 -40.245 1.00 86.94 301 SER A C 1
ATOM 2296 O O . SER A 1 301 ? -25.396 4.844 -40.147 1.00 86.94 301 SER A O 1
ATOM 2298 N N . PRO A 1 302 ? -23.589 4.283 -41.378 1.00 88.25 302 PRO A N 1
ATOM 2299 C CA . PRO A 1 302 ? -23.941 5.105 -42.541 1.00 88.25 302 PRO A CA 1
ATOM 2300 C C . PRO A 1 302 ? -25.384 4.913 -43.029 1.00 88.25 302 PRO A C 1
ATOM 2302 O O . PRO A 1 302 ? -26.059 5.883 -43.339 1.00 88.25 302 PRO A O 1
ATOM 2305 N N . GLU A 1 303 ? -25.886 3.675 -43.010 1.00 88.31 303 GLU A N 1
ATOM 2306 C CA . GLU A 1 303 ? -27.253 3.321 -43.432 1.00 88.31 303 GLU A CA 1
ATOM 2307 C C . GLU A 1 303 ? -28.358 3.875 -42.516 1.00 88.31 303 GLU A C 1
ATOM 2309 O O . GLU A 1 303 ? -29.514 3.967 -42.915 1.00 88.31 303 GLU A O 1
ATOM 2314 N N . LYS A 1 304 ? -28.020 4.209 -41.264 1.00 83.44 304 LYS A N 1
ATOM 2315 C CA . LYS A 1 304 ? -28.968 4.688 -40.243 1.00 83.44 304 LYS A CA 1
ATOM 2316 C C . LYS A 1 304 ? -28.806 6.175 -39.949 1.00 83.44 304 LYS A C 1
ATOM 2318 O O . LYS A 1 304 ? -29.585 6.733 -39.178 1.00 83.44 304 LYS A O 1
ATOM 2323 N N . LEU A 1 305 ? -27.772 6.802 -40.504 1.00 87.19 305 LEU A N 1
ATOM 2324 C CA . LEU A 1 305 ? -27.470 8.199 -40.264 1.00 87.19 305 LEU A CA 1
ATOM 2325 C C . LEU A 1 305 ? -28.301 9.067 -41.207 1.00 87.19 305 LEU A C 1
ATOM 2327 O O . LEU A 1 305 ? -28.112 9.038 -42.420 1.00 87.19 305 LEU A O 1
ATOM 2331 N N . ASN A 1 306 ? -29.164 9.915 -40.649 1.00 88.81 306 ASN A N 1
ATOM 2332 C CA . ASN A 1 306 ? -29.757 10.990 -41.439 1.00 88.81 306 ASN A CA 1
ATOM 2333 C C . ASN A 1 306 ? -28.692 12.074 -41.640 1.00 88.81 306 ASN A C 1
ATOM 2335 O O . ASN A 1 306 ? -28.417 12.837 -40.710 1.00 88.81 306 ASN A O 1
ATOM 2339 N N . PHE A 1 307 ? -28.057 12.097 -42.814 1.00 88.50 307 PHE A N 1
ATOM 2340 C CA . PHE A 1 307 ? -26.923 12.976 -43.106 1.00 88.50 307 PHE A CA 1
ATOM 2341 C C . PHE A 1 307 ? -27.288 14.457 -42.904 1.00 88.50 307 PHE A C 1
ATOM 2343 O O . PHE A 1 307 ? -28.182 14.956 -43.589 1.00 88.50 307 PHE A O 1
ATOM 2350 N N . PRO A 1 308 ? -26.623 15.168 -41.975 1.00 88.25 308 PRO A N 1
ATOM 2351 C CA . PRO A 1 308 ? -26.879 16.586 -41.745 1.00 88.25 308 PRO A CA 1
ATOM 2352 C C . PRO A 1 308 ? -26.120 17.475 -42.745 1.00 88.25 308 PRO A C 1
ATOM 2354 O O . PRO A 1 308 ? -25.160 17.037 -43.384 1.00 88.25 308 PRO A O 1
ATOM 2357 N N . ASP A 1 309 ? -26.465 18.770 -42.789 1.00 85.75 309 ASP A N 1
ATOM 2358 C CA . ASP A 1 309 ? -25.721 19.768 -43.575 1.00 85.75 309 ASP A CA 1
ATOM 2359 C C . ASP A 1 309 ? -24.229 19.818 -43.196 1.00 85.75 309 ASP A C 1
ATOM 2361 O O . ASP A 1 309 ? -23.381 20.020 -44.063 1.00 85.75 309 ASP A O 1
ATOM 2365 N N . THR A 1 310 ? -23.921 19.612 -41.913 1.00 89.12 310 THR A N 1
ATOM 2366 C CA . THR A 1 310 ? -22.571 19.391 -41.374 1.00 89.12 310 THR A CA 1
ATOM 2367 C C . THR A 1 310 ? -22.640 18.423 -40.198 1.00 89.12 310 THR A C 1
ATOM 2369 O O . THR A 1 310 ? -23.523 18.526 -39.338 1.00 89.12 310 THR A O 1
ATOM 2372 N N . MET A 1 311 ? -21.689 17.492 -40.125 1.00 91.94 311 MET A N 1
ATOM 2373 C CA . MET A 1 311 ? -21.602 16.517 -39.035 1.00 91.94 311 MET A CA 1
ATOM 2374 C C . MET A 1 311 ? -21.285 17.151 -37.692 1.00 91.94 311 MET A C 1
ATOM 2376 O O . MET A 1 311 ? -21.682 16.611 -36.661 1.00 91.94 311 MET A O 1
ATOM 2380 N N . THR A 1 312 ? -20.651 18.322 -37.678 1.00 87.50 312 THR A N 1
ATOM 2381 C CA . THR A 1 312 ? -20.365 19.060 -36.443 1.00 87.50 312 THR A CA 1
ATOM 2382 C C . THR A 1 312 ? -21.652 19.438 -35.695 1.00 87.50 312 THR A C 1
ATOM 2384 O O . THR A 1 312 ? -21.632 19.533 -34.472 1.00 87.50 312 THR A O 1
ATOM 2387 N N . ASN A 1 313 ? -22.796 19.559 -36.385 1.00 83.81 313 ASN A N 1
ATOM 2388 C CA . ASN A 1 313 ? -24.107 19.810 -35.771 1.00 83.81 313 ASN A CA 1
ATOM 2389 C C . ASN A 1 313 ? -24.931 18.538 -35.494 1.00 83.81 313 ASN A C 1
ATOM 2391 O O . ASN A 1 313 ? -26.078 18.647 -35.055 1.00 83.81 313 ASN A O 1
ATOM 2395 N N . CYS A 1 314 ? -24.385 17.346 -35.743 1.00 82.25 314 CYS A N 1
ATOM 2396 C CA . CYS A 1 314 ? -25.103 16.095 -35.541 1.00 82.25 314 CYS A CA 1
ATOM 2397 C C . CYS A 1 314 ? -25.385 15.852 -34.051 1.00 82.25 314 CYS A C 1
ATOM 2399 O O . CYS A 1 314 ? -24.505 16.007 -33.208 1.00 82.25 314 CYS A O 1
ATOM 2401 N N . GLN A 1 315 ? -26.613 15.443 -33.736 1.00 77.94 315 GLN A N 1
ATOM 2402 C CA . GLN A 1 315 ? -27.032 15.002 -32.397 1.00 77.94 315 GLN A CA 1
ATOM 2403 C C . GLN A 1 315 ? -27.476 13.529 -32.389 1.00 77.94 315 GLN A C 1
ATOM 2405 O O . GLN A 1 315 ? -27.932 13.024 -31.366 1.00 77.94 315 GLN A O 1
ATOM 2410 N N . GLN A 1 316 ? -27.369 12.842 -33.532 1.00 80.88 316 GLN A N 1
ATOM 2411 C CA . GLN A 1 316 ? -27.714 11.430 -33.665 1.00 80.88 316 GLN A CA 1
ATOM 2412 C C . GLN A 1 316 ? -26.567 10.572 -33.117 1.00 80.88 316 GLN A C 1
ATOM 2414 O O . GLN A 1 316 ? -25.412 10.730 -33.520 1.00 80.88 316 GLN A O 1
ATOM 2419 N N . GLY A 1 317 ? -26.900 9.657 -32.204 1.00 80.75 317 GLY A N 1
ATOM 2420 C CA . GLY A 1 317 ? -25.934 8.779 -31.541 1.00 80.75 317 GLY A CA 1
ATOM 2421 C C . GLY A 1 317 ? -24.842 9.534 -30.778 1.00 80.75 317 GLY A C 1
ATOM 2422 O O . GLY A 1 317 ? -25.038 10.664 -30.340 1.00 80.75 317 GLY A O 1
ATOM 2423 N N . HIS A 1 318 ? -23.689 8.892 -30.588 1.00 85.06 318 HIS A N 1
ATOM 2424 C CA . HIS A 1 318 ? -22.496 9.519 -30.019 1.00 85.06 318 HIS A CA 1
ATOM 2425 C C . HIS A 1 318 ? -21.547 9.918 -31.155 1.00 85.06 318 HIS A C 1
ATOM 2427 O O . HIS A 1 318 ? -20.998 9.044 -31.830 1.00 85.06 318 HIS A O 1
ATOM 2433 N N . THR A 1 319 ? -21.384 11.223 -31.379 1.00 90.06 319 THR A N 1
ATOM 2434 C CA . THR A 1 319 ? -20.612 11.788 -32.492 1.00 90.06 319 THR A CA 1
ATOM 2435 C C . THR A 1 319 ? -19.610 12.823 -31.985 1.00 90.06 319 THR A C 1
ATOM 2437 O O . THR A 1 319 ? -19.983 13.788 -31.315 1.00 90.06 319 THR A O 1
ATOM 2440 N N . TRP A 1 320 ? -18.338 12.651 -32.349 1.00 95.19 320 TRP A N 1
ATOM 2441 C CA . TRP A 1 320 ? -17.247 13.569 -32.024 1.00 95.19 320 TRP A CA 1
ATOM 2442 C C . TRP A 1 320 ? -16.646 14.133 -33.301 1.00 95.19 320 TRP A C 1
ATOM 2444 O O . TRP A 1 320 ? -16.196 13.363 -34.142 1.00 95.19 320 TRP A O 1
ATOM 2454 N N . MET A 1 321 ? -16.596 15.458 -33.428 1.00 95.50 321 MET A N 1
ATOM 2455 C CA . MET A 1 321 ? -16.090 16.151 -34.616 1.00 95.50 321 MET A CA 1
ATOM 2456 C C . MET A 1 321 ? -15.078 17.222 -34.224 1.00 95.50 321 MET A C 1
ATOM 2458 O O . MET A 1 321 ? -15.344 18.041 -33.346 1.00 95.50 321 MET A O 1
ATOM 2462 N N . LEU A 1 322 ? -13.924 17.239 -34.884 1.00 93.75 322 LEU A N 1
ATOM 2463 C CA . LEU A 1 322 ? -12.984 18.350 -34.842 1.00 93.75 322 LEU A CA 1
ATOM 2464 C C . LEU A 1 322 ? -13.308 19.309 -35.990 1.00 93.75 322 LEU A C 1
ATOM 2466 O O . LEU A 1 322 ? -13.190 18.934 -37.154 1.00 93.75 322 LEU A O 1
ATOM 2470 N N . CYS A 1 323 ? -13.680 20.538 -35.636 1.00 91.06 323 CYS A N 1
ATOM 2471 C CA . CYS A 1 323 ? -14.018 21.620 -36.551 1.00 91.06 323 CYS A CA 1
ATOM 2472 C C . CYS A 1 323 ? -13.124 22.834 -36.291 1.00 91.06 323 CYS A C 1
ATOM 2474 O O . CYS A 1 323 ? -13.158 23.431 -35.209 1.00 91.06 323 CYS A O 1
ATOM 2476 N N . GLY A 1 324 ? -12.286 23.197 -37.264 1.00 89.69 324 GLY A N 1
ATOM 2477 C CA . GLY A 1 324 ? -11.226 24.187 -37.048 1.00 89.69 324 GLY A CA 1
ATOM 2478 C C . GLY A 1 324 ? -10.313 23.769 -35.889 1.00 89.69 324 GLY A C 1
ATOM 2479 O O . GLY A 1 324 ? -9.667 22.725 -35.958 1.00 89.69 324 GLY A O 1
ATOM 2480 N N . SER A 1 325 ? -10.278 24.560 -34.816 1.00 89.44 325 SER A N 1
ATOM 2481 C CA . SER A 1 325 ? -9.573 24.243 -33.566 1.00 89.44 325 SER A CA 1
ATOM 2482 C C . SER A 1 325 ? -10.464 23.657 -32.465 1.00 89.44 325 SER A C 1
ATOM 2484 O O . SER A 1 325 ? -10.010 23.471 -31.340 1.00 89.44 325 SER A O 1
ATOM 2486 N N . LYS A 1 326 ? -11.744 23.383 -32.728 1.00 92.44 326 LYS A N 1
ATOM 2487 C CA . LYS A 1 326 ? -12.724 23.011 -31.699 1.00 92.44 326 LYS A CA 1
ATOM 2488 C C . LYS A 1 326 ? -13.170 21.567 -31.854 1.00 92.44 326 LYS A C 1
ATOM 2490 O O . LYS A 1 326 ? -13.723 21.194 -32.881 1.00 92.44 326 LYS A O 1
ATOM 2495 N N . LEU A 1 327 ? -12.980 20.770 -30.811 1.00 93.38 327 LEU A N 1
ATOM 2496 C CA . LEU A 1 327 ? -13.596 19.458 -30.695 1.00 93.38 327 LEU A CA 1
ATOM 2497 C C . LEU A 1 327 ? -15.006 19.613 -30.116 1.00 93.38 327 LEU A C 1
ATOM 2499 O O . LEU A 1 327 ? -15.178 20.165 -29.025 1.00 93.38 327 LEU A O 1
ATOM 2503 N N . ALA A 1 328 ? -15.997 19.089 -30.826 1.00 91.12 328 ALA A N 1
ATOM 2504 C CA . ALA A 1 328 ? -17.387 19.038 -30.408 1.00 91.12 328 ALA A CA 1
ATOM 2505 C C . ALA A 1 328 ? -17.849 17.593 -30.175 1.00 91.12 328 ALA A C 1
ATOM 2507 O O . ALA A 1 328 ? -17.486 16.696 -30.933 1.00 91.12 328 ALA A O 1
ATOM 2508 N N . PHE A 1 329 ? -18.673 17.388 -29.147 1.00 91.44 329 PHE A N 1
ATOM 2509 C CA . PHE A 1 329 ? -19.449 16.171 -28.920 1.00 91.44 329 PHE A CA 1
ATOM 2510 C C . PHE A 1 329 ? -20.932 16.503 -29.068 1.00 91.44 329 PHE A C 1
ATOM 2512 O O . PHE A 1 329 ? -21.437 17.385 -28.370 1.00 91.44 329 PHE A O 1
ATOM 2519 N N . ASN A 1 330 ? -21.612 15.834 -30.000 1.00 86.88 330 ASN A N 1
ATOM 2520 C CA . ASN A 1 330 ? -23.024 16.057 -30.319 1.00 86.88 330 ASN A CA 1
ATOM 2521 C C . ASN A 1 330 ? -23.391 17.553 -30.395 1.00 86.88 330 ASN A C 1
ATOM 2523 O O . ASN A 1 330 ? -24.243 18.037 -29.644 1.00 86.88 330 ASN A O 1
ATOM 2527 N N . ARG A 1 331 ? -22.690 18.304 -31.264 1.00 83.88 331 ARG A N 1
ATOM 2528 C CA . ARG A 1 331 ? -22.780 19.770 -31.457 1.00 83.88 331 ARG A CA 1
ATOM 2529 C C . ARG A 1 331 ? -22.210 20.656 -30.344 1.00 83.88 331 ARG A C 1
ATOM 2531 O O . ARG A 1 331 ? -21.912 21.824 -30.591 1.00 83.88 331 ARG A O 1
ATOM 2538 N N . THR A 1 332 ? -22.003 20.136 -29.140 1.00 83.75 332 THR A N 1
ATOM 2539 C CA . THR A 1 332 ? -21.471 20.927 -28.022 1.00 83.75 332 THR A CA 1
ATOM 2540 C C . THR A 1 332 ? -19.952 20.962 -28.082 1.00 83.75 332 THR A C 1
ATOM 2542 O O . THR A 1 332 ? -19.311 19.917 -28.043 1.00 83.75 332 THR A O 1
ATOM 2545 N N . VAL A 1 333 ? -19.354 22.153 -28.157 1.00 88.06 333 VAL A N 1
ATOM 2546 C CA . VAL A 1 333 ? -17.891 22.298 -28.095 1.00 88.06 333 VAL A CA 1
ATOM 2547 C C . VAL A 1 333 ? -17.415 21.879 -26.709 1.00 88.06 333 VAL A C 1
ATOM 2549 O O . VAL A 1 333 ? -17.746 22.521 -25.717 1.00 88.06 333 VAL A O 1
ATOM 2552 N N . ILE A 1 334 ? -16.623 20.814 -26.654 1.00 86.94 334 ILE A N 1
ATOM 2553 C CA . ILE A 1 334 ? -16.079 20.263 -25.409 1.00 86.94 334 ILE A CA 1
ATOM 2554 C C . ILE A 1 334 ? -14.621 20.665 -25.186 1.00 86.94 334 ILE A C 1
ATOM 2556 O O . ILE A 1 334 ? -14.141 20.631 -24.055 1.00 86.94 334 ILE A O 1
ATOM 2560 N N . LYS A 1 335 ? -13.897 21.057 -26.244 1.00 86.88 335 LYS A N 1
ATOM 2561 C CA . LYS A 1 335 ? -12.500 21.497 -26.136 1.00 86.88 335 LYS A CA 1
ATOM 2562 C C . LYS A 1 335 ? -12.096 22.396 -27.303 1.00 86.88 335 LYS A C 1
ATOM 2564 O O . LYS A 1 335 ? -12.476 22.127 -28.436 1.00 86.88 335 LYS A O 1
ATOM 2569 N N . THR A 1 336 ? -11.290 23.424 -27.039 1.00 89.44 336 THR A N 1
ATOM 2570 C CA . THR A 1 336 ? -10.592 24.218 -28.070 1.00 89.44 336 THR A CA 1
ATOM 2571 C C . THR A 1 336 ? -9.098 23.896 -28.009 1.00 89.44 336 THR A C 1
ATOM 2573 O O . THR A 1 336 ? -8.575 23.629 -26.929 1.00 89.44 336 THR A O 1
ATOM 2576 N N . LEU A 1 337 ? -8.432 23.844 -29.158 1.00 82.06 337 LEU A N 1
ATOM 2577 C CA . LEU A 1 337 ? -7.075 23.337 -29.330 1.00 82.06 337 LEU A CA 1
ATOM 2578 C C . LEU A 1 337 ? -6.183 24.413 -29.932 1.00 82.06 337 LEU A C 1
ATOM 2580 O O . LEU A 1 337 ? -6.454 24.914 -31.016 1.00 82.06 337 LEU A O 1
ATOM 2584 N N . ASP A 1 338 ? -5.064 24.695 -29.283 1.00 77.94 338 ASP A N 1
ATOM 2585 C CA . ASP A 1 338 ? -4.143 25.723 -29.779 1.00 77.94 338 ASP A CA 1
ATOM 2586 C C . ASP A 1 338 ? -3.168 25.172 -30.835 1.00 77.94 338 ASP A C 1
ATOM 2588 O O . ASP A 1 338 ? -2.628 25.909 -31.657 1.00 77.94 338 ASP A O 1
ATOM 2592 N N . ASN A 1 339 ? -2.983 23.847 -30.853 1.00 76.25 339 ASN A N 1
ATOM 2593 C CA . ASN A 1 339 ? -1.942 23.168 -31.633 1.00 76.25 339 ASN A CA 1
ATOM 2594 C C . ASN A 1 339 ? -2.428 22.611 -32.981 1.00 76.25 339 ASN A C 1
ATOM 2596 O O . ASN A 1 339 ? -1.622 22.134 -33.781 1.00 76.25 339 ASN A O 1
ATOM 2600 N N . ILE A 1 340 ? -3.737 22.643 -33.242 1.00 84.69 340 ILE A N 1
ATOM 2601 C CA . ILE A 1 340 ? -4.326 22.220 -34.511 1.00 84.69 340 ILE A CA 1
ATOM 2602 C C . ILE A 1 340 ? -5.524 23.092 -34.841 1.00 84.69 340 ILE A C 1
ATOM 2604 O O . ILE A 1 340 ? -6.405 23.304 -34.016 1.00 84.69 340 ILE A O 1
ATOM 2608 N N . ASP A 1 341 ? -5.547 23.578 -36.073 1.00 89.50 341 ASP A N 1
ATOM 2609 C CA . ASP A 1 341 ? -6.665 24.325 -36.618 1.00 89.50 341 ASP A CA 1
ATOM 2610 C C . ASP A 1 341 ? -6.893 23.858 -38.053 1.00 89.50 341 ASP A C 1
ATOM 2612 O O . ASP A 1 341 ? -6.120 24.179 -38.964 1.00 89.50 341 ASP A O 1
ATOM 2616 N N . LEU A 1 342 ? -7.938 23.051 -38.240 1.00 90.06 342 LEU A N 1
ATOM 2617 C CA . LEU A 1 342 ? -8.271 22.489 -39.541 1.00 90.06 342 LEU A CA 1
ATOM 2618 C C . LEU A 1 342 ? -8.696 23.566 -40.545 1.00 90.06 342 LEU A C 1
ATOM 2620 O O . LEU A 1 342 ? -8.566 23.353 -41.747 1.00 90.06 342 LEU A O 1
ATOM 2624 N N . SER A 1 343 ? -9.111 24.757 -40.093 1.00 86.69 343 SER A N 1
ATOM 2625 C CA . SER A 1 343 ? -9.435 25.860 -41.004 1.00 86.69 343 SER A CA 1
ATOM 2626 C C . SER A 1 343 ? -8.221 26.321 -41.816 1.00 86.69 343 SER A C 1
ATOM 2628 O O . SER A 1 343 ? -8.394 26.870 -42.904 1.00 86.69 343 SER A O 1
ATOM 2630 N N . LYS A 1 344 ? -7.002 26.057 -41.327 1.00 87.50 344 LYS A N 1
ATOM 2631 C CA . LYS A 1 344 ? -5.718 26.445 -41.930 1.00 87.50 344 LYS A CA 1
ATOM 2632 C C . LYS A 1 344 ? -5.071 25.331 -42.763 1.00 87.50 344 LYS A C 1
ATOM 2634 O O . LYS A 1 344 ? -3.868 25.379 -42.997 1.00 87.50 344 LYS A O 1
ATOM 2639 N N . LEU A 1 345 ? -5.814 24.291 -43.144 1.00 88.62 345 LEU A N 1
ATOM 2640 C CA . LEU A 1 345 ? -5.281 23.231 -44.005 1.00 88.62 345 LEU A CA 1
ATOM 2641 C C . LEU A 1 345 ? -5.019 23.748 -45.419 1.00 88.62 345 LEU A C 1
ATOM 2643 O O . LEU A 1 345 ? -5.870 24.430 -46.000 1.00 88.62 345 LEU A O 1
ATOM 2647 N N . GLU A 1 346 ? -3.874 23.376 -45.986 1.00 90.12 346 GLU A N 1
ATOM 2648 C CA . GLU A 1 346 ? -3.527 23.641 -47.385 1.00 90.12 346 GLU A CA 1
ATOM 2649 C C . GLU A 1 346 ? -3.593 22.383 -48.254 1.00 90.12 346 GLU A C 1
ATOM 2651 O O . GLU A 1 346 ? -3.644 21.260 -47.756 1.00 90.12 346 GLU A O 1
ATOM 2656 N N . ILE A 1 347 ? -3.655 22.568 -49.577 1.00 91.94 347 ILE A N 1
ATOM 2657 C CA . ILE A 1 347 ? -3.646 21.441 -50.520 1.00 91.94 347 ILE A CA 1
ATOM 2658 C C . ILE A 1 347 ? -2.357 20.641 -50.306 1.00 91.94 347 ILE A C 1
ATOM 2660 O O . ILE A 1 347 ? -1.264 21.200 -50.324 1.00 91.94 347 ILE A O 1
ATOM 2664 N N . GLY A 1 348 ? -2.499 19.332 -50.110 1.00 86.62 348 GLY A N 1
ATOM 2665 C CA . GLY A 1 348 ? -1.401 18.432 -49.773 1.00 86.62 348 GLY A CA 1
ATOM 2666 C C . GLY A 1 348 ? -1.312 18.069 -48.291 1.00 86.62 348 GLY A C 1
ATOM 2667 O O . GLY A 1 348 ? -0.728 17.028 -47.991 1.00 86.62 348 GLY A O 1
ATOM 2668 N N . ASP A 1 349 ? -1.917 18.853 -47.387 1.00 92.12 349 ASP A N 1
ATOM 2669 C CA . ASP A 1 349 ? -1.964 18.511 -45.964 1.00 92.12 349 ASP A CA 1
ATOM 2670 C C . ASP A 1 349 ? -2.758 17.216 -45.737 1.00 92.12 349 ASP A C 1
ATOM 2672 O O . ASP A 1 349 ? -3.756 16.922 -46.405 1.00 92.12 349 ASP A O 1
ATOM 2676 N N . VAL A 1 350 ? -2.317 16.461 -44.737 1.00 91.94 350 VAL A N 1
ATOM 2677 C CA . VAL A 1 350 ? -2.875 15.173 -44.337 1.00 91.94 350 VAL A CA 1
ATOM 2678 C C . VAL A 1 350 ? -3.382 15.272 -42.906 1.00 91.94 350 VAL A C 1
ATOM 2680 O O . VAL A 1 350 ? -2.681 15.770 -42.024 1.00 91.94 350 VAL A O 1
ATOM 2683 N N . VAL A 1 351 ? -4.588 14.776 -42.652 1.00 93.00 351 VAL A N 1
ATOM 2684 C CA . VAL A 1 351 ? -5.162 14.681 -41.309 1.00 93.00 351 VAL A CA 1
ATOM 2685 C C . VAL A 1 351 ? -5.565 13.242 -41.059 1.00 93.00 351 VAL A C 1
ATOM 2687 O O . VAL A 1 351 ? -6.234 12.627 -41.886 1.00 93.00 351 VAL A O 1
ATOM 2690 N N . SER A 1 352 ? -5.164 12.707 -39.912 1.00 92.56 352 SER A N 1
ATOM 2691 C CA . SER A 1 352 ? -5.440 11.319 -39.556 1.00 92.56 352 SER A CA 1
ATOM 2692 C C . SER A 1 352 ? -6.047 11.234 -38.168 1.00 92.56 352 SER A C 1
ATOM 2694 O O . SER A 1 352 ? -5.680 12.006 -37.280 1.00 92.56 352 SER A O 1
ATOM 2696 N N . LEU A 1 353 ? -6.929 10.266 -37.954 1.00 93.56 353 LEU A N 1
ATOM 2697 C CA . LEU A 1 353 ? -7.393 9.886 -36.628 1.00 93.56 353 LEU A CA 1
ATOM 2698 C C . LEU A 1 353 ? -7.139 8.408 -36.363 1.00 93.56 353 LEU A C 1
ATOM 2700 O O . LEU A 1 353 ? -7.083 7.598 -37.286 1.00 93.56 353 LEU A O 1
ATOM 2704 N N . LYS A 1 354 ? -6.963 8.070 -35.091 1.00 92.00 354 LYS A N 1
ATOM 2705 C CA . LYS A 1 354 ? -6.847 6.695 -34.621 1.00 92.00 354 LYS A CA 1
ATOM 2706 C C . LYS A 1 354 ? -7.657 6.537 -33.351 1.00 92.00 354 LYS A C 1
ATOM 2708 O O . LYS A 1 354 ? -7.430 7.276 -32.390 1.00 92.00 354 LYS A O 1
ATOM 2713 N N . LYS A 1 355 ? -8.553 5.555 -33.350 1.00 88.12 355 LYS A N 1
ATOM 2714 C CA . LYS A 1 355 ? -9.226 5.082 -32.144 1.00 88.12 355 LYS A CA 1
ATOM 2715 C C . LYS A 1 355 ? -8.398 3.947 -31.553 1.00 88.12 355 LYS A C 1
ATOM 2717 O O . LYS A 1 355 ? -8.137 2.964 -32.238 1.00 88.12 355 LYS A O 1
ATOM 2722 N N . THR A 1 356 ? -7.927 4.091 -30.326 1.00 78.12 356 THR A N 1
ATOM 2723 C CA . THR A 1 356 ? -7.123 3.059 -29.652 1.00 78.12 356 THR A CA 1
ATOM 2724 C C . T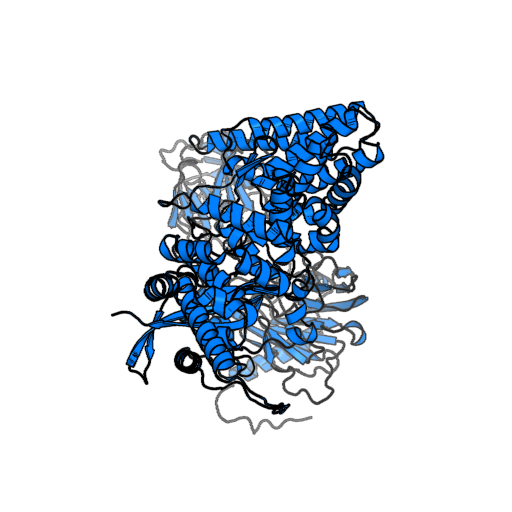HR A 1 356 ? -8.019 1.996 -29.014 1.00 78.12 356 THR A C 1
ATOM 2726 O O . THR A 1 356 ? -9.221 2.209 -28.814 1.00 78.12 356 THR A O 1
ATOM 2729 N N . SER A 1 357 ? -7.449 0.834 -28.691 1.00 70.50 357 SER A N 1
ATOM 2730 C CA . SER A 1 357 ? -8.168 -0.244 -27.995 1.00 70.50 357 SER A CA 1
ATOM 2731 C C . SER A 1 357 ? -8.768 0.174 -26.647 1.00 70.50 357 SER A C 1
ATOM 2733 O O . SER A 1 357 ? -9.836 -0.318 -26.294 1.00 70.50 357 SER A O 1
ATOM 2735 N N . ASP A 1 358 ? -8.153 1.138 -25.958 1.00 69.88 358 ASP A N 1
ATOM 2736 C CA . ASP A 1 358 ? -8.602 1.721 -24.686 1.00 69.88 358 ASP A CA 1
ATOM 2737 C C . ASP A 1 358 ? -9.562 2.921 -24.836 1.00 69.88 358 ASP A C 1
ATOM 2739 O O . ASP A 1 358 ? -9.750 3.676 -23.888 1.00 69.88 358 ASP A O 1
ATOM 2743 N N . GLY A 1 359 ? -10.167 3.129 -26.013 1.00 71.00 359 GLY A N 1
ATOM 2744 C CA . GLY A 1 359 ? -11.232 4.129 -26.191 1.00 71.00 359 GLY A CA 1
ATOM 2745 C C . GLY A 1 359 ? -10.750 5.576 -26.365 1.00 71.00 359 GLY A C 1
ATOM 2746 O O . GLY A 1 359 ? -11.554 6.508 -26.324 1.00 71.00 359 GLY A O 1
ATOM 2747 N N . LYS A 1 360 ? -9.458 5.815 -26.608 1.00 84.50 360 LYS A N 1
ATOM 2748 C CA . LYS A 1 360 ? -8.933 7.168 -26.866 1.00 84.50 360 LYS A CA 1
ATOM 2749 C C . LYS A 1 360 ? -9.009 7.522 -28.347 1.00 84.50 360 LYS A C 1
ATOM 2751 O O . LYS A 1 360 ? -8.887 6.663 -29.219 1.00 84.50 360 LYS A O 1
ATOM 2756 N N . LEU A 1 361 ? -9.150 8.816 -28.636 1.00 90.06 361 LEU A N 1
ATOM 2757 C CA . LEU A 1 361 ? -9.089 9.366 -29.991 1.00 90.06 361 LEU A CA 1
ATOM 2758 C C . LEU A 1 361 ? -7.812 10.183 -30.164 1.00 90.06 361 LEU A C 1
ATOM 2760 O O . LEU A 1 361 ? -7.606 11.196 -29.492 1.00 90.06 361 LEU A O 1
ATOM 2764 N N . PHE A 1 362 ? -6.930 9.750 -31.056 1.00 92.00 362 PHE A N 1
ATOM 2765 C CA . PHE A 1 362 ? -5.708 10.478 -31.390 1.00 92.00 362 PHE A CA 1
ATOM 2766 C C . PHE A 1 362 ? -5.891 11.147 -32.747 1.00 92.00 362 PHE A C 1
ATOM 2768 O O . PHE A 1 362 ? -6.331 10.494 -33.687 1.00 92.00 362 PHE A O 1
ATOM 2775 N N . ILE A 1 363 ? -5.532 12.425 -32.855 1.00 91.31 363 ILE A N 1
ATOM 2776 C CA . ILE A 1 363 ? -5.585 13.207 -34.093 1.00 91.31 363 ILE A CA 1
ATOM 2777 C C . ILE A 1 363 ? -4.170 13.623 -34.484 1.00 91.31 363 ILE A C 1
ATOM 2779 O O . ILE A 1 363 ? -3.387 14.104 -33.660 1.00 91.31 363 ILE A O 1
ATOM 2783 N N . TYR A 1 364 ? -3.859 13.460 -35.761 1.00 91.44 364 TYR A N 1
ATOM 2784 C CA . TYR A 1 364 ? -2.574 13.748 -36.373 1.00 91.44 364 TYR A CA 1
ATOM 2785 C C . TYR A 1 364 ? -2.763 14.758 -37.502 1.00 91.44 364 TYR A C 1
ATOM 2787 O O . TYR A 1 364 ? -3.717 14.658 -38.270 1.00 91.44 364 TYR A O 1
ATOM 2795 N N . LYS A 1 365 ? -1.833 15.705 -37.630 1.00 91.19 365 LYS A N 1
ATOM 2796 C CA . LYS A 1 365 ? -1.708 16.580 -38.801 1.00 91.19 365 LYS A CA 1
ATOM 2797 C C . LYS A 1 365 ? -0.331 16.355 -39.410 1.00 91.19 365 LYS A C 1
ATOM 2799 O O . LYS A 1 365 ? 0.672 16.397 -38.700 1.00 91.19 365 LYS A O 1
ATOM 2804 N N . ASN A 1 366 ? -0.285 16.088 -40.711 1.00 87.44 366 ASN A N 1
ATOM 2805 C CA . ASN A 1 366 ? 0.922 15.759 -41.466 1.00 87.44 366 ASN A CA 1
ATOM 2806 C C . ASN A 1 366 ? 1.749 14.668 -40.764 1.00 87.44 366 ASN A C 1
ATOM 2808 O O . ASN A 1 366 ? 2.956 14.800 -40.585 1.00 87.44 366 ASN A O 1
ATOM 2812 N N . ARG A 1 367 ? 1.055 13.611 -40.306 1.00 80.81 367 ARG A N 1
ATOM 2813 C CA . ARG A 1 367 ? 1.605 12.442 -39.589 1.00 80.81 367 ARG A CA 1
ATOM 2814 C C . ARG A 1 367 ? 2.292 12.739 -38.252 1.00 80.81 367 ARG A C 1
ATOM 2816 O O . ARG A 1 367 ? 2.799 11.827 -37.605 1.00 80.81 367 ARG A O 1
ATOM 2823 N N . LYS A 1 368 ? 2.241 13.982 -37.773 1.00 83.31 368 LYS A N 1
ATOM 2824 C CA . LYS A 1 368 ? 2.638 14.356 -36.417 1.00 83.31 368 LYS A CA 1
ATOM 2825 C C . LYS A 1 368 ? 1.408 14.392 -35.526 1.00 83.31 368 LYS A C 1
ATOM 2827 O O . LYS A 1 368 ? 0.363 14.914 -35.910 1.00 83.31 368 LYS A O 1
ATOM 2832 N N . LEU A 1 369 ? 1.528 13.832 -34.329 1.00 86.56 369 LEU A N 1
ATOM 2833 C CA . LEU A 1 369 ? 0.448 13.873 -33.356 1.00 86.56 369 LEU A CA 1
ATOM 2834 C C . LEU A 1 369 ? 0.138 15.329 -32.990 1.00 86.56 369 LEU A C 1
ATOM 2836 O O . LEU A 1 369 ? 1.019 16.058 -32.537 1.00 86.56 369 LEU A O 1
ATOM 2840 N N . ALA A 1 370 ? -1.119 15.717 -33.161 1.00 82.69 370 ALA A N 1
ATOM 2841 C CA . ALA A 1 370 ? -1.584 17.079 -32.957 1.00 82.69 370 ALA A CA 1
ATOM 2842 C C . ALA A 1 370 ? -2.488 17.208 -31.722 1.00 82.69 370 ALA A C 1
ATOM 2844 O O . ALA A 1 370 ? -2.407 18.199 -30.998 1.00 82.69 370 ALA A O 1
ATOM 2845 N N . ALA A 1 371 ? -3.312 16.193 -31.442 1.00 85.56 371 ALA A N 1
ATOM 2846 C CA . ALA A 1 371 ? -4.139 16.144 -30.242 1.00 85.56 371 ALA A CA 1
ATOM 2847 C C . ALA A 1 371 ? -4.429 14.700 -29.809 1.00 85.56 371 ALA A C 1
ATOM 2849 O O . ALA A 1 371 ? -4.463 13.782 -30.627 1.00 85.56 371 ALA A O 1
ATOM 2850 N N . LYS A 1 372 ? -4.656 14.504 -28.510 1.00 88.62 372 LYS A N 1
ATOM 2851 C CA . LYS A 1 372 ? -5.164 13.255 -27.933 1.00 88.62 372 LYS A CA 1
ATOM 2852 C C . LYS A 1 372 ? -6.352 13.581 -27.050 1.00 88.62 372 LYS A C 1
ATOM 2854 O O . LYS A 1 372 ? -6.319 14.574 -26.318 1.00 88.62 372 LYS A O 1
ATOM 2859 N N . PHE A 1 373 ? -7.356 12.725 -27.092 1.00 83.50 373 PHE A N 1
ATOM 2860 C CA . PHE A 1 373 ? -8.544 12.869 -26.278 1.00 83.50 373 PHE A CA 1
ATOM 2861 C C . PHE A 1 373 ? -8.898 11.541 -25.638 1.00 83.50 373 PHE A C 1
ATOM 2863 O O . PHE A 1 373 ? -8.983 10.518 -26.315 1.00 83.50 373 PHE A O 1
ATOM 2870 N N . ASP A 1 374 ? -9.101 11.588 -24.331 1.00 79.44 374 ASP A N 1
ATOM 2871 C CA . ASP A 1 374 ? -9.578 10.468 -23.537 1.00 79.44 374 ASP A CA 1
ATOM 2872 C C . ASP A 1 374 ? -11.094 10.638 -23.389 1.00 79.44 374 ASP A C 1
ATOM 2874 O O . ASP A 1 374 ? -11.563 11.374 -22.523 1.00 79.44 374 ASP A O 1
ATOM 2878 N N . LEU A 1 375 ? -11.843 10.131 -24.373 1.00 68.19 375 LEU A N 1
ATOM 2879 C CA . LEU A 1 375 ? -13.282 10.397 -24.547 1.00 68.19 375 LEU A CA 1
ATOM 2880 C C . LEU A 1 375 ? -14.137 9.134 -24.435 1.00 68.19 375 LEU A C 1
ATOM 2882 O O . LEU A 1 375 ? -15.342 9.226 -24.648 1.00 68.19 375 LEU A O 1
ATOM 2886 N N . ASP A 1 376 ? -13.510 7.992 -24.144 1.00 73.12 376 ASP A N 1
ATOM 2887 C CA . ASP A 1 376 ? -14.140 6.669 -24.096 1.00 73.12 376 ASP A CA 1
ATOM 2888 C C . ASP A 1 376 ? -14.979 6.369 -25.355 1.00 73.12 376 ASP A C 1
ATOM 2890 O O . ASP A 1 376 ? -16.190 6.141 -25.328 1.00 73.12 376 ASP A O 1
ATOM 2894 N N . ILE A 1 377 ? -14.324 6.462 -26.515 1.00 76.06 377 ILE A N 1
ATOM 2895 C CA . ILE A 1 377 ? -14.928 6.217 -27.822 1.00 76.06 377 ILE A CA 1
ATOM 2896 C C . ILE A 1 377 ? -15.327 4.731 -27.934 1.00 76.06 377 ILE A C 1
ATOM 2898 O O . ILE A 1 377 ? -14.452 3.866 -27.796 1.00 76.06 377 ILE A O 1
ATOM 2902 N N . PRO A 1 378 ? -16.597 4.413 -28.268 1.00 74.31 378 PRO A N 1
ATOM 2903 C CA . PRO A 1 378 ? -17.071 3.037 -28.423 1.00 74.31 378 PRO A CA 1
ATOM 2904 C C . PRO A 1 378 ? -16.255 2.197 -29.419 1.00 74.31 378 PRO A C 1
ATOM 2906 O O . PRO A 1 378 ? -15.585 2.723 -30.309 1.00 74.31 378 PRO A O 1
ATOM 2909 N N . SER A 1 379 ? -16.320 0.868 -29.289 1.00 62.72 379 SER A N 1
ATOM 2910 C CA . SER A 1 379 ? -15.607 -0.068 -30.174 1.00 62.72 379 SER A CA 1
ATOM 2911 C C . SER A 1 379 ? -16.085 -0.035 -31.623 1.00 62.72 379 SER A C 1
ATOM 2913 O O . SER A 1 379 ? -15.257 -0.131 -32.520 1.00 62.72 379 SER A O 1
ATOM 2915 N N . ASP A 1 380 ? -17.385 0.157 -31.845 1.00 80.06 380 ASP A N 1
ATOM 2916 C CA . ASP A 1 380 ? -18.001 0.121 -33.172 1.00 80.06 380 ASP A CA 1
ATOM 2917 C C . ASP A 1 380 ? -18.314 1.540 -33.658 1.00 80.06 380 ASP A C 1
ATOM 2919 O O . ASP A 1 380 ? -19.465 1.980 -33.671 1.00 80.06 380 ASP A O 1
ATOM 2923 N N . VAL A 1 381 ? -17.269 2.285 -34.025 1.00 90.00 381 VAL A N 1
ATOM 2924 C CA . VAL A 1 381 ? -17.401 3.647 -34.563 1.00 90.00 381 VAL A CA 1
ATOM 2925 C C . VAL A 1 381 ? -16.903 3.744 -35.997 1.00 90.00 381 VAL A C 1
ATOM 2927 O O . VAL A 1 381 ? -15.916 3.120 -36.382 1.00 90.00 381 VAL A O 1
ATOM 2930 N N . TYR A 1 382 ? -17.574 4.573 -36.784 1.00 95.44 382 TYR A N 1
ATOM 2931 C CA . TYR A 1 382 ? -17.210 4.904 -38.155 1.00 95.44 382 TYR A CA 1
ATOM 2932 C C . TYR A 1 382 ? -16.438 6.219 -38.166 1.00 95.44 382 TYR A C 1
ATOM 2934 O O . TYR A 1 382 ? -16.809 7.162 -37.460 1.00 95.44 382 TYR A O 1
ATOM 2942 N N . ALA A 1 383 ? -15.376 6.302 -38.968 1.00 96.31 383 ALA A N 1
ATOM 2943 C CA . ALA A 1 383 ? -14.678 7.568 -39.166 1.00 96.31 383 ALA A CA 1
ATOM 2944 C C . ALA A 1 383 ? -15.490 8.473 -40.090 1.00 96.31 383 ALA A C 1
ATOM 2946 O O . ALA A 1 383 ? -16.155 7.988 -41.002 1.00 96.31 383 ALA A O 1
ATOM 2947 N N . VAL A 1 384 ? -15.405 9.779 -39.867 1.00 97.06 384 VAL A N 1
ATOM 2948 C CA . VAL A 1 384 ? -16.166 10.806 -40.578 1.00 97.06 384 VAL A CA 1
ATOM 2949 C C . VAL A 1 384 ? -15.198 11.827 -41.164 1.00 97.06 384 VAL A C 1
ATOM 2951 O O . VAL A 1 384 ? -14.322 12.321 -40.454 1.00 97.06 384 VAL A O 1
ATOM 2954 N N . ALA A 1 385 ? -15.394 12.193 -42.430 1.00 96.50 385 ALA A N 1
ATOM 2955 C CA . ALA A 1 385 ? -14.829 13.404 -43.017 1.00 96.50 385 ALA A CA 1
ATOM 2956 C C . ALA A 1 385 ? -15.969 14.286 -43.539 1.00 96.50 385 ALA A C 1
ATOM 2958 O O . ALA A 1 385 ? -16.845 13.822 -44.269 1.00 96.50 385 ALA A O 1
ATOM 2959 N N . ASP A 1 386 ? -15.965 15.556 -43.153 1.00 94.94 386 ASP A N 1
ATOM 2960 C CA . ASP A 1 386 ? -16.990 16.525 -43.525 1.00 94.94 386 ASP A CA 1
ATOM 2961 C C . ASP A 1 386 ? -16.348 17.681 -44.298 1.00 94.94 386 ASP A C 1
ATOM 2963 O O . ASP A 1 386 ? -15.542 18.452 -43.776 1.00 94.94 386 ASP A O 1
ATOM 2967 N N . LEU A 1 387 ? -16.686 17.772 -45.586 1.00 93.00 387 LEU A N 1
ATOM 2968 C CA . LEU A 1 387 ? -16.126 18.733 -46.536 1.00 93.00 387 LEU A CA 1
ATOM 2969 C C . LEU A 1 387 ? -16.859 20.089 -46.496 1.00 93.00 387 LEU A C 1
ATOM 2971 O O . LEU A 1 387 ? -16.804 20.857 -47.465 1.00 93.00 387 LEU A O 1
ATOM 2975 N N . TYR A 1 388 ? -17.557 20.389 -45.399 1.00 84.06 388 TYR A N 1
ATOM 2976 C CA . TYR A 1 388 ? -18.217 21.667 -45.171 1.00 84.06 388 TYR A CA 1
ATOM 2977 C C . TYR A 1 388 ? -17.212 22.837 -45.179 1.00 84.06 388 TYR A C 1
ATOM 2979 O O . TYR A 1 388 ? -16.338 22.953 -44.321 1.00 84.06 388 TYR A O 1
ATOM 2987 N N . GLY A 1 389 ? -17.342 23.751 -46.150 1.00 83.06 389 GLY A N 1
ATOM 2988 C CA . GLY A 1 389 ? -16.502 24.953 -46.256 1.00 83.06 389 GLY A CA 1
ATOM 2989 C C . GLY A 1 389 ? -15.582 24.973 -47.479 1.00 83.06 389 GLY A C 1
ATOM 2990 O O . GLY A 1 389 ? -16.068 24.985 -48.608 1.00 83.06 389 GLY A O 1
ATOM 2991 N N . ARG A 1 390 ? -14.260 25.070 -47.292 1.00 85.38 390 ARG A N 1
ATOM 2992 C CA . ARG A 1 390 ? -13.272 25.205 -48.383 1.00 85.38 390 ARG A CA 1
ATOM 2993 C C . ARG A 1 390 ? -12.754 23.878 -48.936 1.00 85.38 390 ARG A C 1
ATOM 2995 O O . ARG A 1 390 ? -12.183 23.902 -50.021 1.00 85.38 390 ARG A O 1
ATOM 3002 N N . ALA A 1 391 ? -12.933 22.732 -48.278 1.00 90.12 391 ALA A N 1
ATOM 3003 C CA . ALA A 1 391 ? -12.494 21.450 -48.837 1.00 90.12 391 ALA A CA 1
ATOM 3004 C C . ALA A 1 391 ? -13.362 21.054 -50.038 1.00 90.12 391 ALA A C 1
ATOM 3006 O O . ALA A 1 391 ? -14.578 20.908 -49.928 1.00 90.12 391 ALA A O 1
ATOM 3007 N N . GLY A 1 392 ? -12.740 20.914 -51.207 1.00 88.50 392 GLY A N 1
ATOM 3008 C CA . GLY A 1 392 ? -13.402 20.479 -52.438 1.00 88.50 392 GLY A CA 1
ATOM 3009 C C . GLY A 1 392 ? -13.230 18.985 -52.707 1.00 88.50 392 GLY A C 1
ATOM 3010 O O . GLY A 1 392 ? -14.122 18.360 -53.275 1.00 88.50 392 GLY A O 1
ATOM 3011 N N . GLN A 1 393 ? -12.101 18.401 -52.298 1.00 94.94 393 GLN A N 1
ATOM 3012 C CA . GLN A 1 393 ? -11.805 16.985 -52.519 1.00 94.94 393 GLN A CA 1
ATOM 3013 C C . GLN A 1 393 ? -10.831 16.445 -51.470 1.00 94.94 393 GLN A C 1
ATOM 3015 O O . GLN A 1 393 ? -9.823 17.097 -51.188 1.00 94.94 393 GLN A O 1
ATOM 3020 N N . VAL A 1 394 ? -11.100 15.244 -50.954 1.00 96.38 394 VAL A N 1
ATOM 3021 C CA . VAL A 1 394 ? -10.203 14.501 -50.054 1.00 96.38 394 VAL A CA 1
ATOM 3022 C C . VAL A 1 394 ? -10.038 13.050 -50.503 1.00 96.38 394 VAL A C 1
ATOM 3024 O O . VAL A 1 394 ? -10.961 12.476 -51.083 1.00 96.38 394 VAL A O 1
ATOM 3027 N N . SER A 1 395 ? -8.882 12.453 -50.214 1.00 94.81 395 SER A N 1
ATOM 3028 C CA . SER A 1 395 ? -8.592 11.041 -50.512 1.00 94.81 395 SER A CA 1
ATOM 3029 C C . SER A 1 395 ? -8.004 10.318 -49.302 1.00 94.81 395 SER A C 1
ATOM 3031 O O . SER A 1 395 ? -7.223 10.919 -48.570 1.00 94.81 395 SER A O 1
ATOM 3033 N N . ILE A 1 396 ? -8.335 9.039 -49.107 1.00 93.69 396 ILE A N 1
ATOM 3034 C CA . ILE A 1 396 ? -7.710 8.190 -48.076 1.00 93.69 396 ILE A CA 1
ATOM 3035 C C . ILE A 1 396 ? -6.306 7.767 -48.544 1.00 93.69 396 ILE A C 1
ATOM 3037 O O . ILE A 1 396 ? -6.170 7.291 -49.672 1.00 93.69 396 ILE A O 1
ATOM 3041 N N . THR A 1 397 ? -5.265 7.934 -47.713 1.00 80.38 397 THR A N 1
ATOM 3042 C CA . THR A 1 397 ? -3.853 7.748 -48.138 1.00 80.38 397 THR A CA 1
ATOM 3043 C C . THR A 1 397 ? -3.071 6.599 -47.487 1.00 80.38 397 THR A C 1
ATOM 3045 O O . THR A 1 397 ? -1.972 6.312 -47.959 1.00 80.38 397 THR A O 1
ATOM 3048 N N . ALA A 1 398 ? -3.589 5.902 -46.465 1.00 61.94 398 ALA A N 1
ATOM 3049 C CA . ALA A 1 398 ? -2.923 4.725 -45.884 1.00 61.94 398 ALA A CA 1
ATOM 3050 C C . ALA A 1 398 ? -3.896 3.741 -45.201 1.00 61.94 398 ALA A C 1
ATOM 3052 O O . ALA A 1 398 ? -4.769 4.159 -44.446 1.00 61.94 398 ALA A O 1
ATOM 3053 N N . THR A 1 399 ? -3.678 2.436 -45.412 1.00 50.78 399 THR A N 1
ATOM 3054 C CA . THR A 1 399 ? -4.292 1.310 -44.682 1.00 50.78 399 THR A CA 1
ATOM 3055 C C . THR A 1 399 ? -3.178 0.438 -44.069 1.00 50.78 399 THR A C 1
ATOM 3057 O O . THR A 1 399 ? -2.503 -0.270 -44.811 1.00 50.78 399 THR A O 1
ATOM 3060 N N . GLY A 1 400 ? -2.974 0.479 -42.741 1.00 39.62 400 GLY A N 1
ATOM 3061 C CA . GLY A 1 400 ? -2.195 -0.530 -41.981 1.00 39.62 400 GLY A CA 1
ATOM 3062 C C . GLY A 1 400 ? -0.773 -0.173 -41.473 1.00 39.62 400 GLY A C 1
ATOM 3063 O O . GLY A 1 400 ? 0.132 0.103 -42.248 1.00 39.62 400 GLY A O 1
ATOM 3064 N N . GLN A 1 401 ? -0.628 -0.223 -40.136 1.00 44.12 401 GLN A N 1
ATOM 3065 C CA . GLN A 1 401 ? 0.529 -0.316 -39.205 1.00 44.12 401 GLN A CA 1
ATOM 3066 C C . GLN A 1 401 ? 2.003 -0.192 -39.708 1.00 44.12 401 GLN A C 1
ATOM 3068 O O . GLN A 1 401 ? 2.529 -1.153 -40.252 1.00 44.12 401 GLN A O 1
ATOM 3073 N N . HIS A 1 402 ? 2.731 0.900 -39.355 1.00 30.59 402 HIS A N 1
ATOM 3074 C CA . HIS A 1 402 ? 4.171 0.894 -38.946 1.00 30.59 402 HIS A CA 1
ATOM 3075 C C . HIS A 1 402 ? 4.743 2.276 -38.463 1.00 30.59 402 HIS A C 1
ATOM 3077 O O . HIS A 1 402 ? 4.883 3.198 -39.256 1.00 30.59 402 HIS A O 1
ATOM 3083 N N . ARG A 1 403 ? 5.147 2.339 -37.169 1.00 30.61 403 ARG A N 1
ATOM 3084 C CA . ARG A 1 403 ? 6.356 2.942 -36.493 1.00 30.61 403 ARG A CA 1
ATOM 3085 C C . ARG A 1 403 ? 6.776 4.463 -36.580 1.00 30.61 403 ARG A C 1
ATOM 3087 O O . ARG A 1 403 ? 6.142 5.218 -37.299 1.00 30.61 403 ARG A O 1
ATOM 3094 N N . PRO A 1 404 ? 7.748 4.968 -35.745 1.00 40.34 404 PRO A N 1
ATOM 3095 C CA . PRO A 1 404 ? 7.586 6.137 -34.842 1.00 40.34 404 PRO A CA 1
ATOM 3096 C C . PRO A 1 404 ? 8.648 7.275 -34.987 1.00 40.34 404 PRO A C 1
ATOM 3098 O O . PRO A 1 404 ? 9.593 7.133 -35.752 1.00 40.34 404 PRO A O 1
ATOM 3101 N N . ALA A 1 405 ? 8.533 8.362 -34.191 1.00 26.30 405 ALA A N 1
ATOM 3102 C CA . ALA A 1 405 ? 9.601 9.038 -33.399 1.00 26.30 405 ALA A CA 1
ATOM 3103 C C . ALA A 1 405 ? 9.460 10.579 -33.254 1.00 26.30 405 ALA A C 1
ATOM 3105 O O . ALA A 1 405 ? 8.991 11.275 -34.151 1.00 26.30 405 ALA A O 1
ATOM 3106 N N . THR A 1 406 ? 10.029 11.071 -32.138 1.00 24.62 406 THR A N 1
ATOM 3107 C CA . THR A 1 406 ? 10.515 12.434 -31.788 1.00 24.62 406 THR A CA 1
ATOM 3108 C C . THR A 1 406 ? 9.657 13.334 -30.870 1.00 24.62 406 THR A C 1
ATOM 3110 O O . THR A 1 406 ? 8.445 13.466 -31.013 1.00 24.62 406 THR A O 1
ATOM 3113 N N . SER A 1 407 ? 10.345 13.894 -29.865 1.00 26.06 407 SER A N 1
ATOM 3114 C CA . SER A 1 407 ? 9.912 14.453 -28.564 1.00 26.06 407 SER A CA 1
ATOM 3115 C C . SER A 1 407 ? 10.138 16.007 -28.474 1.00 26.06 407 SER A C 1
ATOM 3117 O O . SER A 1 407 ? 10.149 16.630 -29.532 1.00 26.06 407 SER A O 1
ATOM 3119 N N . PRO A 1 408 ? 10.282 16.699 -27.305 1.00 37.31 408 PRO A N 1
ATOM 3120 C CA . PRO A 1 408 ? 9.239 17.453 -26.558 1.00 37.31 408 PRO A CA 1
ATOM 3121 C C . PRO A 1 408 ? 9.620 18.910 -26.101 1.00 37.31 408 PRO A C 1
ATOM 3123 O O . PRO A 1 408 ? 10.739 19.360 -26.350 1.00 37.31 408 PRO A O 1
ATOM 3126 N N . ALA A 1 409 ? 8.719 19.618 -25.374 1.00 27.80 409 ALA A N 1
ATOM 3127 C CA . ALA A 1 409 ? 8.954 20.720 -24.382 1.00 27.80 409 ALA A CA 1
ATOM 3128 C C . ALA A 1 409 ? 7.611 21.141 -23.687 1.00 27.80 409 ALA A C 1
ATOM 3130 O O . ALA A 1 409 ? 6.592 20.996 -24.366 1.00 27.80 409 ALA A O 1
ATOM 3131 N N . PRO A 1 410 ? 7.530 21.606 -22.403 1.00 35.72 410 PRO A N 1
ATOM 3132 C CA . PRO A 1 410 ? 8.243 22.775 -21.838 1.00 35.72 410 PRO A CA 1
ATOM 3133 C C . PRO A 1 410 ? 8.939 22.509 -20.476 1.00 35.72 410 PRO A C 1
ATOM 3135 O O . PRO A 1 410 ? 8.323 21.962 -19.566 1.00 35.72 410 PRO A O 1
ATOM 3138 N N . LYS A 1 411 ? 10.198 22.903 -20.251 1.00 36.78 411 LYS A N 1
ATOM 3139 C CA . LYS A 1 411 ? 11.032 23.941 -20.884 1.00 36.78 411 LYS A CA 1
ATOM 3140 C C . LYS A 1 411 ? 11.887 24.844 -19.970 1.00 36.78 411 LYS A C 1
ATOM 3142 O O . LYS A 1 411 ? 12.414 25.781 -20.554 1.00 36.78 411 LYS A O 1
ATOM 3147 N N . ALA A 1 412 ? 11.990 24.744 -18.631 1.00 29.70 412 ALA A N 1
ATOM 3148 C CA . ALA A 1 412 ? 12.825 25.758 -17.927 1.00 29.70 412 ALA A CA 1
ATOM 3149 C C . ALA A 1 412 ? 13.411 25.453 -16.536 1.00 29.70 412 ALA A C 1
ATOM 3151 O O . ALA A 1 412 ? 14.571 25.780 -16.312 1.00 29.70 412 ALA A O 1
ATOM 3152 N N . MET A 1 413 ? 12.677 24.855 -15.592 1.00 32.03 413 MET A N 1
ATOM 3153 C CA . MET A 1 413 ? 13.212 24.609 -14.231 1.00 32.03 413 MET A CA 1
ATOM 3154 C C . MET A 1 413 ? 13.282 23.113 -13.900 1.00 32.03 413 MET A C 1
ATOM 3156 O O . MET A 1 413 ? 14.246 22.650 -13.297 1.00 32.03 413 MET A O 1
ATOM 3160 N N . ALA A 1 414 ? 12.301 22.341 -14.379 1.00 30.31 414 ALA A N 1
ATOM 3161 C CA . ALA A 1 414 ? 12.317 20.882 -14.354 1.00 30.31 414 ALA A CA 1
ATOM 3162 C C . ALA A 1 414 ? 13.248 20.293 -15.427 1.00 30.31 414 ALA A C 1
ATOM 3164 O O . ALA A 1 414 ? 13.744 19.192 -15.259 1.00 30.31 414 ALA A O 1
ATOM 3165 N N . ASP A 1 415 ? 13.540 21.020 -16.503 1.00 29.59 415 ASP A N 1
ATOM 3166 C CA . ASP A 1 415 ? 14.271 20.512 -17.674 1.00 29.59 415 ASP A CA 1
ATOM 3167 C C . ASP A 1 415 ? 15.781 20.516 -17.499 1.00 29.59 415 ASP A C 1
ATOM 3169 O O . ASP A 1 415 ? 16.465 19.682 -18.083 1.00 29.59 415 ASP A O 1
ATOM 3173 N N . ASN A 1 416 ? 16.289 21.398 -16.638 1.00 31.06 416 ASN A N 1
ATOM 3174 C CA . ASN A 1 416 ? 17.675 21.334 -16.187 1.00 31.06 416 ASN A CA 1
ATOM 3175 C C . ASN A 1 416 ? 17.900 20.170 -15.211 1.00 31.06 416 ASN A C 1
ATOM 3177 O O . ASN A 1 416 ? 19.019 19.691 -15.090 1.00 31.06 416 ASN A O 1
ATOM 3181 N N . VAL A 1 417 ? 16.847 19.703 -14.527 1.00 36.81 417 VAL A N 1
ATOM 3182 C CA . VAL A 1 417 ? 16.903 18.528 -13.645 1.00 36.81 417 VAL A CA 1
ATOM 3183 C C . VAL A 1 417 ? 16.652 17.251 -14.450 1.00 36.81 417 VAL A C 1
ATOM 3185 O O . VAL A 1 417 ? 17.449 16.334 -14.364 1.00 36.81 417 VAL A O 1
ATOM 3188 N N . LYS A 1 418 ? 15.625 17.209 -15.306 1.00 35.31 418 LYS A N 1
ATOM 3189 C CA . LYS A 1 418 ? 15.237 16.052 -16.130 1.00 35.31 418 LYS A CA 1
ATOM 3190 C C . LYS A 1 418 ? 16.263 15.723 -17.217 1.00 35.31 418 LYS A C 1
ATOM 3192 O O . LYS A 1 418 ? 16.596 14.562 -17.382 1.00 35.31 418 LYS A O 1
ATOM 3197 N N . GLY A 1 419 ? 16.849 16.730 -17.875 1.00 33.75 419 GLY A N 1
ATOM 3198 C CA . GLY A 1 419 ? 17.950 16.514 -18.823 1.00 33.75 419 GLY A CA 1
ATOM 3199 C C . GLY A 1 419 ? 19.243 16.018 -18.164 1.00 33.75 419 GLY A C 1
ATOM 3200 O O . GLY A 1 419 ? 20.007 15.296 -18.794 1.00 33.75 419 GLY A O 1
ATOM 3201 N N . ASN A 1 420 ? 19.467 16.361 -16.890 1.00 45.78 420 ASN A N 1
ATOM 3202 C CA . ASN A 1 420 ? 20.565 15.806 -16.098 1.00 45.78 420 ASN A CA 1
ATOM 3203 C C . ASN A 1 420 ? 20.231 14.392 -15.605 1.00 45.78 420 ASN A C 1
ATOM 3205 O O . ASN A 1 420 ? 21.093 13.532 -15.649 1.00 45.78 420 ASN A O 1
ATOM 3209 N N . VAL A 1 421 ? 18.991 14.139 -15.170 1.00 46.59 421 VAL A N 1
ATOM 3210 C CA . VAL A 1 421 ? 18.527 12.827 -14.688 1.00 46.59 421 VAL A CA 1
ATOM 3211 C C . VAL A 1 421 ? 18.535 11.791 -15.814 1.00 46.59 421 VAL A C 1
ATOM 3213 O O . VAL A 1 421 ? 19.081 10.722 -15.607 1.00 46.59 421 VAL A O 1
ATOM 3216 N N . ASP A 1 422 ? 18.073 12.117 -17.025 1.00 52.16 422 ASP A N 1
ATOM 3217 C CA . ASP A 1 422 ? 18.095 11.182 -18.163 1.00 52.16 422 ASP A CA 1
ATOM 3218 C C . ASP A 1 422 ? 19.535 10.821 -18.602 1.00 52.16 422 ASP A C 1
ATOM 3220 O O . ASP A 1 422 ? 19.799 9.696 -19.027 1.00 52.16 422 ASP A O 1
ATOM 3224 N N . ALA A 1 423 ? 20.485 11.760 -18.488 1.00 60.00 423 ALA A N 1
ATOM 3225 C CA . ALA A 1 423 ? 21.903 11.518 -18.772 1.00 60.00 423 ALA A CA 1
ATOM 3226 C C . ALA A 1 423 ? 22.589 10.718 -17.650 1.00 60.00 423 ALA A C 1
ATOM 3228 O O . ALA A 1 423 ? 23.323 9.774 -17.923 1.00 60.00 423 ALA A O 1
ATOM 3229 N N . VAL A 1 424 ? 22.296 11.053 -16.391 1.00 65.06 424 VAL A N 1
ATOM 3230 C CA . VAL A 1 424 ? 22.758 10.326 -15.199 1.00 65.06 424 VAL A CA 1
ATOM 3231 C C . VAL A 1 424 ? 22.220 8.894 -15.193 1.00 65.06 424 VAL A C 1
ATOM 3233 O O . VAL A 1 424 ? 22.983 7.976 -14.916 1.00 65.06 424 VAL A O 1
ATOM 3236 N N . ASP A 1 425 ? 20.953 8.681 -15.551 1.00 68.19 425 ASP A N 1
ATOM 3237 C CA . ASP A 1 425 ? 20.334 7.357 -15.663 1.00 68.19 425 ASP A CA 1
ATOM 3238 C C . ASP A 1 425 ? 20.917 6.568 -16.841 1.00 68.19 425 ASP A C 1
ATOM 3240 O O . ASP A 1 425 ? 21.099 5.357 -16.738 1.00 68.19 425 ASP A O 1
ATOM 3244 N N . HIS A 1 426 ? 21.275 7.230 -17.947 1.00 75.88 426 HIS A N 1
ATOM 3245 C CA . HIS A 1 426 ? 21.982 6.593 -19.060 1.00 75.88 426 HIS A CA 1
ATOM 3246 C C . HIS A 1 426 ? 23.402 6.144 -18.674 1.00 75.88 426 HIS A C 1
ATOM 3248 O O . HIS A 1 426 ? 23.788 5.005 -18.954 1.00 75.88 426 HIS A O 1
ATOM 3254 N N . ASP A 1 427 ? 24.162 7.006 -17.996 1.00 76.88 427 ASP A N 1
ATOM 3255 C CA . ASP A 1 427 ? 25.509 6.700 -17.509 1.00 76.88 427 ASP A CA 1
ATOM 3256 C C . ASP A 1 427 ? 25.473 5.609 -16.426 1.00 76.88 427 ASP A C 1
ATOM 3258 O O . ASP A 1 427 ? 26.259 4.658 -16.463 1.00 76.88 427 ASP A O 1
ATOM 3262 N N . MET A 1 428 ? 24.513 5.695 -15.498 1.00 84.31 428 MET A N 1
ATOM 3263 C CA . MET A 1 428 ? 24.264 4.690 -14.464 1.00 84.31 428 MET A CA 1
ATOM 3264 C C . MET A 1 428 ? 23.892 3.344 -15.087 1.00 84.31 428 MET A C 1
ATOM 3266 O O . MET A 1 428 ? 24.463 2.316 -14.725 1.00 84.31 428 MET A O 1
ATOM 3270 N N . LYS A 1 429 ? 22.984 3.340 -16.068 1.00 85.94 429 LYS A N 1
ATOM 3271 C CA . LYS A 1 429 ? 22.587 2.131 -16.793 1.00 85.94 429 LYS A CA 1
ATOM 3272 C C . LYS A 1 429 ? 23.773 1.495 -17.505 1.00 85.94 429 LYS A C 1
ATOM 3274 O O . LYS A 1 429 ? 23.976 0.295 -17.374 1.00 85.94 429 LYS A O 1
ATOM 3279 N N . THR A 1 430 ? 24.591 2.295 -18.183 1.00 84.12 430 THR A N 1
ATOM 3280 C CA . THR A 1 430 ? 25.805 1.809 -18.855 1.00 84.12 430 THR A CA 1
ATOM 3281 C C . THR A 1 430 ? 26.764 1.151 -17.860 1.00 84.12 430 THR A C 1
ATOM 3283 O O . THR A 1 430 ? 27.314 0.085 -18.134 1.00 84.12 430 THR A O 1
ATOM 3286 N N . ALA A 1 431 ? 26.942 1.743 -16.676 1.00 84.12 431 ALA A N 1
ATOM 3287 C CA . ALA A 1 431 ? 27.768 1.162 -15.623 1.00 84.12 431 ALA A CA 1
ATOM 3288 C C . ALA A 1 431 ? 27.176 -0.136 -15.038 1.00 84.12 431 ALA A C 1
ATOM 3290 O O . ALA A 1 431 ? 27.922 -1.077 -14.764 1.00 84.12 431 ALA A O 1
ATOM 3291 N N . ILE A 1 432 ? 25.852 -0.217 -14.877 1.00 86.69 432 ILE A N 1
ATOM 3292 C CA . ILE A 1 432 ? 25.158 -1.426 -14.405 1.00 86.69 432 ILE A CA 1
ATOM 3293 C C . ILE A 1 432 ? 25.214 -2.546 -15.449 1.00 86.69 432 ILE A C 1
ATOM 3295 O O . ILE A 1 432 ? 25.431 -3.702 -15.093 1.00 86.69 432 ILE A O 1
ATOM 3299 N N . ASP A 1 433 ? 25.081 -2.229 -16.734 1.00 86.19 433 ASP A N 1
ATOM 3300 C CA . ASP A 1 433 ? 25.181 -3.217 -17.810 1.00 86.19 433 ASP A CA 1
ATOM 3301 C C . ASP A 1 433 ? 26.582 -3.855 -17.855 1.00 86.19 433 ASP A C 1
ATOM 3303 O O . ASP A 1 433 ? 26.709 -5.050 -18.124 1.00 86.19 433 ASP A O 1
ATOM 3307 N N . LEU A 1 434 ? 27.633 -3.104 -17.494 1.00 84.62 434 LEU A N 1
ATOM 3308 C CA . LEU A 1 434 ? 28.977 -3.663 -17.304 1.00 84.62 434 LEU A CA 1
ATOM 3309 C C . LEU A 1 434 ? 29.041 -4.647 -16.126 1.00 84.62 434 LEU A C 1
ATOM 3311 O O . LEU A 1 434 ? 29.721 -5.662 -16.244 1.00 84.62 434 LEU A O 1
ATOM 3315 N N . LEU A 1 435 ? 28.340 -4.378 -15.018 1.00 84.06 435 LEU A N 1
ATOM 3316 C CA . LEU A 1 435 ? 28.272 -5.292 -13.865 1.00 84.06 435 LEU A CA 1
ATOM 3317 C C . LEU A 1 435 ? 27.541 -6.600 -14.201 1.00 84.06 435 LEU A C 1
ATOM 3319 O O . LEU A 1 435 ? 27.918 -7.649 -13.688 1.00 84.06 435 LEU A O 1
ATOM 3323 N N . LYS A 1 436 ? 26.520 -6.537 -15.066 1.00 83.12 436 LYS A N 1
ATOM 3324 C CA . LYS A 1 436 ? 25.727 -7.698 -15.511 1.00 83.12 436 LYS A CA 1
ATOM 3325 C C . LYS A 1 436 ? 26.441 -8.572 -16.547 1.00 83.12 436 LYS A C 1
ATOM 3327 O O . LYS A 1 436 ? 26.018 -9.700 -16.790 1.00 83.12 436 LYS A O 1
ATOM 3332 N N . GLY A 1 437 ? 27.476 -8.057 -17.210 1.00 75.44 437 GLY A N 1
ATOM 3333 C CA . GLY A 1 437 ? 28.226 -8.815 -18.209 1.00 75.44 437 GLY A CA 1
ATOM 3334 C C . GLY A 1 437 ? 29.011 -9.969 -17.581 1.00 75.44 437 GLY A C 1
ATOM 3335 O O . GLY A 1 437 ? 29.624 -9.793 -16.534 1.00 75.44 437 GLY A O 1
ATOM 3336 N N . GLU A 1 438 ? 29.045 -11.138 -18.235 1.00 62.97 438 GLU A N 1
ATOM 3337 C CA . GLU A 1 438 ? 29.872 -12.266 -17.784 1.00 62.97 438 GLU A CA 1
ATOM 3338 C C . GLU A 1 438 ? 31.365 -11.886 -17.782 1.00 62.97 438 GLU A C 1
ATOM 3340 O O . GLU A 1 438 ? 31.932 -11.644 -18.856 1.00 62.97 438 GLU A O 1
ATOM 3345 N N . PRO A 1 439 ? 32.038 -11.884 -16.619 1.00 59.97 439 PRO A N 1
ATOM 3346 C CA . PRO A 1 439 ? 33.462 -11.620 -16.554 1.00 59.97 439 PRO A CA 1
ATOM 3347 C C . PRO A 1 439 ? 34.261 -12.893 -16.880 1.00 59.97 439 PRO A C 1
ATOM 3349 O O . PRO A 1 439 ? 34.149 -13.925 -16.225 1.00 59.97 439 PRO A O 1
ATOM 3352 N N . ARG A 1 440 ? 35.086 -12.804 -17.921 1.00 59.72 440 ARG A N 1
ATOM 3353 C CA . ARG A 1 440 ? 35.895 -13.855 -18.549 1.00 59.72 440 ARG A CA 1
ATOM 3354 C C . ARG A 1 440 ? 37.407 -13.594 -18.443 1.00 59.72 440 ARG A C 1
ATOM 3356 O O . ARG A 1 440 ? 38.171 -14.531 -18.651 1.00 59.72 440 ARG A O 1
ATOM 3363 N N . ASP A 1 441 ? 37.861 -12.372 -18.114 1.00 66.81 441 ASP A N 1
ATOM 3364 C CA . ASP A 1 441 ? 39.289 -12.044 -17.921 1.00 66.81 441 ASP A CA 1
ATOM 3365 C C . ASP A 1 441 ? 39.573 -10.765 -17.080 1.00 66.81 441 ASP A C 1
ATOM 3367 O O . ASP A 1 441 ? 38.672 -10.067 -16.610 1.00 66.81 441 ASP A O 1
ATOM 3371 N N . THR A 1 442 ? 40.861 -10.439 -16.881 1.00 63.25 442 THR A N 1
ATOM 3372 C CA . THR A 1 442 ? 41.336 -9.242 -16.153 1.00 63.25 442 THR A CA 1
ATOM 3373 C C . THR A 1 442 ? 41.066 -7.917 -16.872 1.00 63.25 442 THR A C 1
ATOM 3375 O O . THR A 1 442 ? 40.946 -6.886 -16.207 1.00 63.25 442 THR A O 1
ATOM 3378 N N . LYS A 1 443 ? 40.934 -7.906 -18.206 1.00 65.06 443 LYS A N 1
ATOM 3379 C CA . LYS A 1 443 ? 40.590 -6.691 -18.965 1.00 65.06 443 LYS A CA 1
ATOM 3380 C C . LYS A 1 443 ? 39.141 -6.286 -18.705 1.00 65.06 443 LYS A C 1
ATOM 3382 O O . LYS A 1 443 ? 38.846 -5.096 -18.616 1.00 65.06 443 LYS A O 1
ATOM 3387 N N . GLN A 1 444 ? 38.257 -7.258 -18.506 1.00 73.81 444 GLN A N 1
ATOM 3388 C CA . GLN A 1 444 ? 36.868 -7.007 -18.137 1.00 73.81 444 GLN A CA 1
ATOM 3389 C C . GLN A 1 444 ? 36.727 -6.503 -16.695 1.00 73.81 444 GLN A C 1
ATOM 3391 O O . GLN A 1 444 ? 35.955 -5.577 -16.468 1.00 73.81 444 GLN A O 1
ATOM 3396 N N . ILE A 1 445 ? 37.551 -6.976 -15.747 1.00 80.62 445 ILE A N 1
ATOM 3397 C CA . ILE A 1 445 ? 37.613 -6.406 -14.383 1.00 80.62 445 ILE A CA 1
ATOM 3398 C C . ILE A 1 445 ? 37.942 -4.901 -14.431 1.00 80.62 445 ILE A C 1
ATOM 3400 O O . ILE A 1 445 ? 37.308 -4.101 -13.743 1.00 80.62 445 ILE A O 1
ATOM 3404 N N . ALA A 1 446 ? 38.884 -4.489 -15.285 1.00 78.06 446 ALA A N 1
ATOM 3405 C CA . ALA A 1 446 ? 39.235 -3.078 -15.466 1.00 78.06 446 ALA A CA 1
ATOM 3406 C C . ALA A 1 446 ? 38.107 -2.244 -16.114 1.00 78.06 446 ALA A C 1
ATOM 3408 O O . ALA A 1 446 ? 37.898 -1.085 -15.742 1.00 78.06 446 ALA A O 1
ATOM 3409 N N . ALA A 1 447 ? 37.356 -2.827 -17.054 1.00 80.75 447 ALA A N 1
ATOM 3410 C CA . ALA A 1 447 ? 36.192 -2.181 -17.662 1.00 80.75 447 ALA A CA 1
ATOM 3411 C C . ALA A 1 447 ? 35.064 -1.971 -16.638 1.00 80.75 447 ALA A C 1
ATOM 3413 O O . ALA A 1 447 ? 34.556 -0.858 -16.505 1.00 80.75 447 ALA A O 1
ATOM 3414 N N . VAL A 1 448 ? 34.749 -2.993 -15.836 1.00 84.88 448 VAL A N 1
ATOM 3415 C CA . VAL A 1 448 ? 33.768 -2.880 -14.745 1.00 84.88 448 VAL A CA 1
ATOM 3416 C C . VAL A 1 448 ? 34.218 -1.855 -13.707 1.00 84.88 448 VAL A C 1
ATOM 3418 O O . VAL A 1 448 ? 33.415 -1.039 -13.258 1.00 84.88 448 VAL A O 1
ATOM 3421 N N . LYS A 1 449 ? 35.516 -1.816 -13.378 1.00 86.00 449 LYS A N 1
ATOM 3422 C CA . LYS A 1 449 ? 36.068 -0.783 -12.494 1.00 86.00 449 LYS A CA 1
ATOM 3423 C C . LYS A 1 449 ? 35.817 0.627 -13.034 1.00 86.00 449 LYS A C 1
ATOM 3425 O O . LYS A 1 449 ? 35.485 1.524 -12.268 1.00 86.00 449 LYS A O 1
ATOM 3430 N N . THR A 1 450 ? 35.960 0.818 -14.343 1.00 84.94 450 THR A N 1
ATOM 3431 C CA . THR A 1 450 ? 35.701 2.107 -14.996 1.00 84.94 450 THR A CA 1
ATOM 3432 C C . THR A 1 450 ? 34.219 2.481 -14.899 1.00 84.94 450 THR A C 1
ATOM 3434 O O . THR A 1 450 ? 33.904 3.639 -14.633 1.00 84.94 450 THR A O 1
ATOM 3437 N N . GLY A 1 451 ? 33.317 1.501 -15.030 1.00 85.31 451 GLY A N 1
ATOM 3438 C CA . GLY A 1 451 ? 31.885 1.669 -14.762 1.00 85.31 451 GLY A CA 1
ATOM 3439 C C . GLY A 1 451 ? 31.607 2.113 -13.322 1.00 85.31 451 GLY A C 1
ATOM 3440 O O . GLY A 1 451 ? 30.954 3.132 -13.109 1.00 85.31 451 GLY A O 1
ATOM 3441 N N . LEU A 1 452 ? 32.173 1.416 -12.330 1.00 88.56 452 LEU A N 1
ATOM 3442 C CA . LEU A 1 452 ? 32.043 1.762 -10.906 1.00 88.56 452 LEU A CA 1
ATOM 3443 C C . LEU A 1 452 ? 32.619 3.150 -10.583 1.00 88.56 452 LEU A C 1
ATOM 3445 O O . LEU A 1 452 ? 32.010 3.908 -9.830 1.00 88.56 452 LEU A O 1
ATOM 3449 N N . ASP A 1 453 ? 33.755 3.518 -11.181 1.00 86.38 453 ASP A N 1
ATOM 3450 C CA . ASP A 1 453 ? 34.332 4.860 -11.055 1.00 86.38 453 ASP A CA 1
ATOM 3451 C C . ASP A 1 453 ? 33.411 5.923 -11.688 1.00 86.38 453 ASP A C 1
ATOM 3453 O O . ASP A 1 453 ? 33.345 7.054 -11.206 1.00 86.38 453 ASP A O 1
ATOM 3457 N N . GLY A 1 454 ? 32.675 5.569 -12.746 1.00 84.44 454 GLY A N 1
ATOM 3458 C CA . GLY A 1 454 ? 31.599 6.382 -13.316 1.00 84.44 454 GLY A CA 1
ATOM 3459 C C . GLY A 1 454 ? 30.486 6.643 -12.302 1.00 84.44 454 GLY A C 1
ATOM 3460 O O . GLY A 1 454 ? 30.167 7.800 -12.035 1.00 84.44 454 GLY A O 1
ATOM 3461 N N . ILE A 1 455 ? 29.978 5.595 -11.646 1.00 85.56 455 ILE A N 1
ATOM 3462 C CA . ILE A 1 455 ? 28.971 5.721 -10.576 1.00 85.56 455 ILE A CA 1
ATOM 3463 C C . ILE A 1 455 ? 29.509 6.577 -9.418 1.00 85.56 455 ILE A C 1
ATOM 3465 O O . ILE A 1 455 ? 28.825 7.476 -8.928 1.00 85.56 455 ILE A O 1
ATOM 3469 N N . ALA A 1 456 ? 30.764 6.368 -9.014 1.00 85.81 456 ALA A N 1
ATOM 3470 C CA . ALA A 1 456 ? 31.413 7.173 -7.982 1.00 85.81 456 ALA A CA 1
ATOM 3471 C C . ALA A 1 456 ? 31.510 8.661 -8.368 1.00 85.81 456 ALA A C 1
ATOM 3473 O O . ALA A 1 456 ? 31.317 9.534 -7.521 1.00 85.81 456 ALA A O 1
ATOM 3474 N N . LYS A 1 457 ? 31.748 8.979 -9.646 1.00 83.81 457 LYS A N 1
ATOM 3475 C CA . LYS A 1 457 ? 31.696 10.363 -10.139 1.00 83.81 457 LYS A CA 1
ATOM 3476 C C . LYS A 1 457 ? 30.283 10.933 -10.077 1.00 83.81 457 LYS A C 1
ATOM 3478 O O . LYS A 1 457 ? 30.142 12.081 -9.667 1.00 83.81 457 LYS A O 1
ATOM 3483 N N . LEU A 1 458 ? 29.245 10.158 -10.404 1.00 81.12 458 LEU A N 1
ATOM 3484 C CA . LEU A 1 458 ? 27.847 10.599 -10.275 1.00 81.12 458 LEU A CA 1
ATOM 3485 C C . LEU A 1 458 ? 27.517 10.982 -8.824 1.00 81.12 458 LEU A C 1
ATOM 3487 O O . LEU A 1 458 ? 26.957 12.054 -8.578 1.00 81.12 458 LEU A O 1
ATOM 3491 N N . ILE A 1 459 ? 27.971 10.169 -7.866 1.00 80.56 459 ILE A N 1
ATOM 3492 C CA . ILE A 1 459 ? 27.884 10.436 -6.421 1.00 80.56 459 ILE A CA 1
ATOM 3493 C C . ILE A 1 459 ? 28.599 11.750 -6.047 1.00 80.56 459 ILE A C 1
ATOM 3495 O O . ILE A 1 459 ? 28.109 12.514 -5.214 1.00 80.56 459 ILE A O 1
ATOM 3499 N N . GLN A 1 460 ? 29.744 12.041 -6.670 1.00 76.12 460 GLN A N 1
ATOM 3500 C CA . GLN A 1 460 ? 30.582 13.210 -6.370 1.00 76.12 460 GLN A CA 1
ATOM 3501 C C . GLN A 1 460 ? 30.203 14.490 -7.143 1.00 76.12 460 GLN A C 1
ATOM 3503 O O . GLN A 1 460 ? 30.622 15.575 -6.746 1.00 76.12 460 GLN A O 1
ATOM 3508 N N . SER A 1 461 ? 29.425 14.384 -8.226 1.00 66.94 461 SER A N 1
ATOM 3509 C CA . SER A 1 461 ? 29.186 15.457 -9.211 1.00 66.94 461 SER A CA 1
ATOM 3510 C C . SER A 1 461 ? 28.206 16.564 -8.783 1.00 66.94 461 SER A C 1
ATOM 3512 O O . SER A 1 461 ? 28.155 17.614 -9.423 1.00 66.94 461 SER A O 1
ATOM 3514 N N . GLY A 1 462 ? 27.447 16.381 -7.698 1.00 54.19 462 GLY A N 1
ATOM 3515 C CA . GLY A 1 462 ? 26.477 17.361 -7.191 1.00 54.19 462 GLY A CA 1
ATOM 3516 C C . GLY A 1 462 ? 26.887 17.992 -5.857 1.00 54.19 462 GLY A C 1
ATOM 3517 O O . GLY A 1 462 ? 27.699 17.441 -5.113 1.00 54.19 462 GLY A O 1
ATOM 3518 N N . LYS A 1 463 ? 26.259 19.121 -5.477 1.00 49.59 463 LYS A N 1
ATOM 3519 C CA . LYS A 1 463 ? 26.173 19.488 -4.049 1.00 49.59 463 LYS A CA 1
ATOM 3520 C C . LYS A 1 463 ? 25.613 18.249 -3.342 1.00 49.59 463 LYS A C 1
ATOM 3522 O O . LYS A 1 463 ? 24.499 17.856 -3.682 1.00 49.59 463 LYS A O 1
ATOM 3527 N N . ARG A 1 464 ? 26.392 17.615 -2.453 1.00 60.34 464 ARG A N 1
ATOM 3528 C CA . ARG A 1 464 ? 26.089 16.351 -1.743 1.00 60.34 464 ARG A CA 1
ATOM 3529 C C . ARG A 1 464 ? 24.828 16.462 -0.875 1.00 60.34 464 ARG A C 1
ATOM 3531 O O . ARG A 1 464 ? 24.892 16.450 0.348 1.00 60.34 464 ARG A O 1
ATOM 3538 N N . THR A 1 465 ? 23.676 16.654 -1.496 1.00 64.06 465 THR A N 1
ATOM 3539 C CA . THR A 1 465 ? 22.392 16.715 -0.809 1.00 64.06 465 THR A CA 1
ATOM 3540 C C . THR A 1 465 ? 21.875 15.294 -0.660 1.00 64.06 465 THR A C 1
ATOM 3542 O O . THR A 1 465 ? 21.989 14.495 -1.591 1.00 64.06 465 THR A O 1
ATOM 3545 N N . CYS A 1 466 ? 21.275 14.977 0.488 1.00 64.38 466 CYS A N 1
ATOM 3546 C CA . CYS A 1 466 ? 20.688 13.656 0.732 1.00 64.38 466 CYS A CA 1
ATOM 3547 C C . CYS A 1 466 ? 19.670 13.278 -0.357 1.00 64.38 466 CYS A C 1
ATOM 3549 O O . CYS A 1 466 ? 19.595 12.125 -0.757 1.00 64.38 466 CYS A O 1
ATOM 3551 N N . ARG A 1 467 ? 18.957 14.269 -0.915 1.00 66.62 467 ARG A N 1
ATOM 3552 C CA . ARG A 1 467 ? 18.011 14.076 -2.023 1.00 66.62 467 ARG A CA 1
ATOM 3553 C C . ARG A 1 467 ? 18.679 13.584 -3.309 1.00 66.62 467 ARG A C 1
ATOM 3555 O O . ARG A 1 467 ? 18.120 12.732 -3.983 1.00 66.62 467 ARG A O 1
ATOM 3562 N N . HIS A 1 468 ? 19.857 14.106 -3.658 1.00 73.38 468 HIS A N 1
ATOM 3563 C CA . HIS A 1 468 ? 20.601 13.650 -4.841 1.00 73.38 468 HIS A CA 1
ATOM 3564 C C . HIS A 1 468 ? 21.029 12.189 -4.699 1.00 73.38 468 HIS A C 1
ATOM 3566 O O . HIS A 1 468 ? 20.780 11.383 -5.588 1.00 73.38 468 HIS A O 1
ATOM 3572 N N . LEU A 1 469 ? 21.611 11.836 -3.551 1.00 79.00 469 LEU A N 1
ATOM 3573 C CA . LEU A 1 469 ? 22.043 10.464 -3.271 1.00 79.00 469 LEU A CA 1
ATOM 3574 C C . LEU A 1 469 ? 20.864 9.490 -3.173 1.00 79.00 469 LEU A C 1
ATOM 3576 O O . LEU A 1 469 ? 20.976 8.361 -3.638 1.00 79.00 469 LEU A O 1
ATOM 3580 N N . GLN A 1 470 ? 19.730 9.935 -2.623 1.00 81.94 470 GLN A N 1
ATOM 3581 C CA . GLN A 1 470 ? 18.493 9.160 -2.615 1.00 81.94 470 GLN A CA 1
ATOM 3582 C C . GLN A 1 470 ? 18.029 8.849 -4.044 1.00 81.94 470 GLN A C 1
ATOM 3584 O O . GLN A 1 470 ? 17.840 7.683 -4.364 1.00 81.94 470 GLN A O 1
ATOM 3589 N N . MET A 1 471 ? 17.919 9.860 -4.919 1.00 78.44 471 MET A N 1
ATOM 3590 C CA . MET A 1 471 ? 17.510 9.653 -6.318 1.00 78.44 471 MET A CA 1
ATOM 3591 C C . MET A 1 471 ? 18.461 8.712 -7.065 1.00 78.44 471 MET A C 1
ATOM 3593 O O . MET A 1 471 ? 18.002 7.831 -7.785 1.00 78.44 471 MET A O 1
ATOM 3597 N N . LEU A 1 472 ? 19.776 8.866 -6.871 1.00 83.69 472 LEU A N 1
ATOM 3598 C CA . LEU A 1 472 ? 20.765 7.962 -7.462 1.00 83.69 472 LEU A CA 1
ATOM 3599 C C . LEU A 1 472 ? 20.600 6.524 -6.962 1.00 83.69 472 LEU A C 1
ATOM 3601 O O . LEU A 1 472 ? 20.698 5.597 -7.758 1.00 83.69 472 LEU A O 1
ATOM 3605 N N . GLY A 1 473 ? 20.366 6.331 -5.662 1.00 86.94 473 GLY A N 1
ATOM 3606 C CA . GLY A 1 473 ? 20.168 5.002 -5.085 1.00 86.94 473 GLY A CA 1
ATOM 3607 C C . GLY A 1 473 ? 18.864 4.350 -5.546 1.00 86.94 473 GLY A C 1
ATOM 3608 O O . GLY A 1 473 ? 18.861 3.165 -5.866 1.00 86.94 473 GLY A O 1
ATOM 3609 N N . ASP A 1 474 ? 17.785 5.126 -5.661 1.00 85.50 474 ASP A N 1
ATOM 3610 C CA . ASP A 1 474 ? 16.492 4.638 -6.146 1.00 85.50 474 ASP A CA 1
ATOM 3611 C C . ASP A 1 474 ? 16.559 4.267 -7.639 1.00 85.50 474 ASP A C 1
ATOM 3613 O O . ASP A 1 474 ? 16.082 3.198 -8.017 1.00 85.50 474 ASP A O 1
ATOM 3617 N N . SER A 1 475 ? 17.227 5.084 -8.466 1.00 85.50 475 SER A N 1
ATOM 3618 C CA . SER A 1 475 ? 17.498 4.778 -9.882 1.00 85.50 475 SER A CA 1
ATOM 3619 C C . SER A 1 475 ? 18.415 3.559 -10.038 1.00 85.50 475 SER A C 1
ATOM 3621 O O . SER A 1 475 ? 18.161 2.677 -10.860 1.00 85.50 475 SER A O 1
ATOM 3623 N N . PHE A 1 476 ? 19.446 3.440 -9.192 1.00 90.00 476 PHE A N 1
ATOM 3624 C CA . PHE A 1 476 ? 20.320 2.266 -9.161 1.00 90.00 476 PHE A CA 1
ATOM 3625 C C . PHE A 1 476 ? 19.528 0.976 -8.910 1.00 90.00 476 PHE A C 1
ATOM 3627 O O . PHE A 1 476 ? 19.796 -0.037 -9.556 1.00 90.00 476 PHE A O 1
ATOM 3634 N N . VAL A 1 477 ? 18.521 1.017 -8.033 1.00 87.88 477 VAL A N 1
ATOM 3635 C CA . VAL A 1 477 ? 17.575 -0.090 -7.836 1.00 87.88 477 VAL A CA 1
ATOM 3636 C C . VAL A 1 477 ? 16.719 -0.338 -9.077 1.00 87.88 477 VAL A C 1
ATOM 3638 O O . VAL A 1 477 ? 16.687 -1.461 -9.569 1.00 87.88 477 VAL A O 1
ATOM 3641 N N . ASP A 1 478 ? 16.067 0.692 -9.623 1.00 83.88 478 ASP A N 1
ATOM 3642 C CA . ASP A 1 478 ? 15.144 0.549 -10.762 1.00 83.88 478 ASP A CA 1
ATOM 3643 C C . ASP A 1 478 ? 15.822 -0.012 -12.026 1.00 83.88 478 ASP A C 1
ATOM 3645 O O . ASP A 1 478 ? 15.186 -0.658 -12.861 1.00 83.88 478 ASP A O 1
ATOM 3649 N N . LEU A 1 479 ? 17.136 0.181 -12.152 1.00 86.88 479 LEU A N 1
ATOM 3650 C CA . LEU A 1 479 ? 17.966 -0.366 -13.227 1.00 86.88 479 LEU A CA 1
ATOM 3651 C C . LEU A 1 479 ? 18.483 -1.796 -12.948 1.00 86.88 479 LEU A C 1
ATOM 3653 O O . LEU A 1 479 ? 19.186 -2.383 -13.781 1.00 86.88 479 LEU A O 1
ATOM 3657 N N . GLY A 1 480 ? 18.141 -2.389 -11.802 1.00 88.12 480 GLY A N 1
ATOM 3658 C CA . GLY A 1 480 ? 18.594 -3.712 -11.363 1.00 88.12 480 GLY A CA 1
ATOM 3659 C C . GLY A 1 480 ? 20.050 -3.732 -10.890 1.00 88.12 480 GLY A C 1
ATOM 3660 O O . GLY A 1 480 ? 20.741 -4.736 -11.055 1.00 88.12 480 GLY A O 1
ATOM 3661 N N . GLY A 1 481 ? 20.548 -2.613 -10.362 1.00 90.56 481 GLY A N 1
ATOM 3662 C CA . GLY A 1 481 ? 21.919 -2.475 -9.875 1.00 90.56 481 GLY A CA 1
ATOM 3663 C C . GLY A 1 481 ? 22.196 -3.263 -8.593 1.00 90.56 481 GLY A C 1
ATOM 3664 O O . GLY A 1 481 ? 23.321 -3.727 -8.413 1.00 90.56 481 GLY A O 1
ATOM 3665 N N . ALA A 1 482 ? 21.189 -3.460 -7.730 1.00 91.62 482 ALA A N 1
ATOM 3666 C CA . ALA A 1 482 ? 21.335 -4.153 -6.446 1.00 91.62 482 ALA A CA 1
ATOM 3667 C C . ALA A 1 482 ? 21.784 -5.617 -6.612 1.00 91.62 482 ALA A C 1
ATOM 3669 O O . ALA A 1 482 ? 22.811 -6.005 -6.060 1.00 91.62 482 ALA A O 1
ATOM 3670 N N . SER A 1 483 ? 21.079 -6.418 -7.422 1.00 90.38 483 SER A N 1
ATOM 3671 C CA . SER A 1 483 ? 21.505 -7.801 -7.708 1.00 90.38 483 SER A CA 1
ATOM 3672 C C . SER A 1 483 ? 22.818 -7.825 -8.504 1.00 90.38 483 SER A C 1
ATOM 3674 O O . SER A 1 483 ? 23.739 -8.546 -8.124 1.00 90.38 483 SER A O 1
ATOM 3676 N N . ALA A 1 484 ? 22.973 -6.956 -9.514 1.00 91.12 484 ALA A N 1
ATOM 3677 C CA . ALA A 1 484 ? 24.164 -6.927 -10.366 1.00 91.12 484 ALA A CA 1
ATOM 3678 C C . ALA A 1 484 ? 25.469 -6.667 -9.589 1.00 91.12 484 ALA A C 1
ATOM 3680 O O . ALA A 1 484 ? 26.474 -7.348 -9.804 1.00 91.12 484 ALA A O 1
ATOM 3681 N N . VAL A 1 485 ? 25.482 -5.699 -8.662 1.00 93.12 485 VAL A N 1
ATOM 3682 C CA . VAL A 1 485 ? 26.689 -5.403 -7.870 1.00 93.12 485 VAL A CA 1
ATOM 3683 C C . VAL A 1 485 ? 27.021 -6.533 -6.897 1.00 93.12 485 VAL A C 1
ATOM 3685 O O . VAL A 1 485 ? 28.195 -6.857 -6.724 1.00 93.12 485 VAL A O 1
ATOM 3688 N N . CYS A 1 486 ? 26.014 -7.172 -6.300 1.00 92.75 486 CYS A N 1
ATOM 3689 C CA . CYS A 1 486 ? 26.206 -8.271 -5.358 1.00 92.75 486 CYS A CA 1
ATOM 3690 C C . CYS A 1 486 ? 26.687 -9.555 -6.047 1.00 92.75 486 CYS A C 1
ATOM 3692 O O . CYS A 1 486 ? 27.617 -10.198 -5.554 1.00 92.75 486 CYS A O 1
ATOM 3694 N N . GLU A 1 487 ? 26.133 -9.889 -7.214 1.00 90.44 487 GLU A N 1
ATOM 3695 C CA . GLU A 1 487 ? 26.604 -10.995 -8.056 1.00 90.44 487 GLU A CA 1
ATOM 3696 C C . GLU A 1 487 ? 28.062 -10.782 -8.484 1.00 90.44 487 GLU A C 1
ATOM 3698 O O . GLU A 1 487 ? 28.898 -11.682 -8.353 1.00 90.44 487 GLU A O 1
ATOM 3703 N N . TYR A 1 488 ? 28.411 -9.560 -8.898 1.00 91.69 488 TYR A N 1
ATOM 3704 C CA . TYR A 1 488 ? 29.787 -9.226 -9.253 1.00 91.69 488 TYR A CA 1
ATOM 3705 C C . TYR A 1 488 ? 30.738 -9.294 -8.047 1.00 91.69 488 TYR A C 1
ATOM 3707 O O . TYR A 1 488 ? 31.839 -9.839 -8.149 1.00 91.69 488 TYR A O 1
ATOM 3715 N N . MET A 1 489 ? 30.322 -8.807 -6.872 1.00 93.81 489 MET A N 1
ATOM 3716 C CA . MET A 1 489 ? 31.097 -8.951 -5.634 1.00 93.81 489 MET A CA 1
ATOM 3717 C C . MET A 1 489 ? 31.343 -10.424 -5.280 1.00 93.81 489 MET A C 1
ATOM 3719 O O . MET A 1 489 ? 32.464 -10.774 -4.899 1.00 93.81 489 MET A O 1
ATOM 3723 N N . ALA A 1 490 ? 30.342 -11.295 -5.453 1.00 91.69 490 ALA A N 1
ATOM 3724 C CA . ALA A 1 490 ? 30.483 -12.733 -5.237 1.00 91.69 490 ALA A CA 1
ATOM 3725 C C . ALA A 1 490 ? 31.507 -13.347 -6.206 1.00 91.69 490 ALA A C 1
ATOM 3727 O O . ALA A 1 490 ? 32.400 -14.079 -5.776 1.00 91.69 490 ALA A O 1
ATOM 3728 N N . TYR A 1 491 ? 31.462 -12.976 -7.487 1.00 89.56 491 TYR A N 1
ATOM 3729 C CA . TYR A 1 491 ? 32.478 -13.367 -8.468 1.00 89.56 491 TYR A CA 1
ATOM 3730 C C . TYR A 1 491 ? 33.891 -12.887 -8.080 1.00 89.56 491 TYR A C 1
ATOM 3732 O O . TYR A 1 491 ? 34.858 -13.648 -8.124 1.00 89.56 491 TYR A O 1
ATOM 3740 N N . LEU A 1 492 ? 34.055 -11.645 -7.614 1.00 90.75 492 LEU A N 1
ATOM 3741 C CA . LEU A 1 492 ? 35.368 -11.151 -7.175 1.00 90.75 492 LEU A CA 1
ATOM 3742 C C . LEU A 1 492 ? 35.950 -11.983 -6.019 1.00 90.75 492 LEU A C 1
ATOM 3744 O O . LEU A 1 492 ? 37.171 -12.172 -5.939 1.00 90.75 492 LEU A O 1
ATOM 3748 N N . LYS A 1 493 ? 35.100 -12.528 -5.136 1.00 90.38 493 LYS A N 1
ATOM 3749 C CA . LYS A 1 493 ? 35.534 -13.467 -4.089 1.00 90.38 493 LYS A CA 1
ATOM 3750 C C . LYS A 1 493 ? 36.075 -14.765 -4.679 1.00 90.38 493 LYS A C 1
ATOM 3752 O O . LYS A 1 493 ? 37.110 -15.224 -4.195 1.00 90.38 493 LYS A O 1
ATOM 3757 N N . THR A 1 494 ? 35.442 -15.321 -5.718 1.00 88.94 494 THR A N 1
ATOM 3758 C CA . THR A 1 494 ? 35.915 -16.554 -6.375 1.00 88.94 494 THR A CA 1
ATOM 3759 C C . THR A 1 494 ? 37.242 -16.339 -7.102 1.00 88.94 494 THR A C 1
ATOM 3761 O O . THR A 1 494 ? 38.096 -17.221 -7.082 1.00 88.94 494 THR A O 1
ATOM 3764 N N . VAL A 1 495 ? 37.464 -15.147 -7.672 1.00 86.69 495 VAL A N 1
ATOM 3765 C CA . VAL A 1 495 ? 38.757 -14.739 -8.263 1.00 86.69 495 VAL A CA 1
ATOM 3766 C C . VAL A 1 495 ? 39.856 -14.584 -7.199 1.00 86.69 495 VAL A C 1
ATOM 3768 O O . VAL A 1 495 ? 41.037 -14.796 -7.475 1.00 86.69 495 VAL A O 1
ATOM 3771 N N . GLY A 1 496 ? 39.482 -14.238 -5.966 1.00 88.31 496 GLY A N 1
ATOM 3772 C CA . GLY A 1 496 ? 40.387 -14.152 -4.823 1.00 88.31 496 GLY A CA 1
ATOM 3773 C C . GLY A 1 496 ? 40.938 -12.747 -4.578 1.00 88.31 496 GLY A C 1
ATOM 3774 O O . GLY A 1 496 ? 42.107 -12.460 -4.847 1.00 88.31 496 GLY A O 1
ATOM 3775 N N . ILE A 1 497 ? 40.130 -11.892 -3.942 1.00 90.19 497 ILE A N 1
ATOM 3776 C CA . ILE A 1 497 ? 40.482 -10.495 -3.614 1.00 90.19 497 ILE A CA 1
ATOM 3777 C C . ILE A 1 497 ? 41.788 -10.328 -2.813 1.00 90.19 497 ILE A C 1
ATOM 3779 O O . ILE A 1 497 ? 42.456 -9.314 -2.931 1.00 90.19 497 ILE A O 1
ATOM 3783 N N . ASN A 1 498 ? 42.223 -11.321 -2.032 1.00 85.69 498 ASN A N 1
ATOM 3784 C CA . ASN A 1 498 ? 43.480 -11.215 -1.274 1.00 85.69 498 ASN A CA 1
ATOM 3785 C C . ASN A 1 498 ? 44.740 -11.419 -2.132 1.00 85.69 498 ASN A C 1
ATOM 3787 O O . ASN A 1 498 ? 45.840 -11.129 -1.669 1.00 85.69 498 ASN A O 1
ATOM 3791 N N . ARG A 1 499 ? 44.600 -11.988 -3.335 1.00 87.06 499 ARG A N 1
ATOM 3792 C CA . ARG A 1 499 ? 45.720 -12.376 -4.210 1.00 87.06 499 ARG A CA 1
ATOM 3793 C C . ARG A 1 499 ? 45.788 -11.536 -5.482 1.00 87.06 499 ARG A C 1
ATOM 3795 O O . ARG A 1 499 ? 46.857 -11.430 -6.071 1.00 87.06 499 ARG A O 1
ATOM 3802 N N . ASN A 1 500 ? 44.668 -10.943 -5.894 1.00 87.56 500 ASN A N 1
ATOM 3803 C CA . ASN A 1 500 ? 44.558 -10.160 -7.118 1.00 87.56 500 ASN A CA 1
ATOM 3804 C C . ASN A 1 500 ? 44.350 -8.657 -6.798 1.00 87.56 500 ASN A C 1
ATOM 3806 O O . ASN A 1 500 ? 43.278 -8.283 -6.310 1.00 87.56 500 ASN A O 1
ATOM 3810 N N . PRO A 1 501 ? 45.341 -7.786 -7.093 1.00 87.00 501 PRO A N 1
ATOM 3811 C CA . PRO A 1 501 ? 45.263 -6.345 -6.839 1.00 87.00 501 PRO A CA 1
ATOM 3812 C C . PRO A 1 501 ? 44.117 -5.622 -7.555 1.00 87.00 501 PRO A C 1
ATOM 3814 O O . PRO A 1 501 ? 43.635 -4.607 -7.056 1.00 87.00 501 PRO A O 1
ATOM 3817 N N . ASP A 1 502 ? 43.674 -6.108 -8.711 1.00 85.81 502 ASP A N 1
ATOM 3818 C CA . ASP A 1 502 ? 42.582 -5.480 -9.456 1.00 85.81 502 ASP A CA 1
ATOM 3819 C C . ASP A 1 502 ? 41.222 -5.939 -8.930 1.00 85.81 502 ASP A C 1
ATOM 3821 O O . ASP A 1 502 ? 40.298 -5.130 -8.819 1.00 85.81 502 ASP A O 1
ATOM 3825 N N . ALA A 1 503 ? 41.127 -7.195 -8.482 1.00 88.31 503 ALA A N 1
ATOM 3826 C CA . ALA A 1 503 ? 39.927 -7.710 -7.832 1.00 88.31 503 ALA A CA 1
ATOM 3827 C C . ALA A 1 503 ? 39.627 -6.974 -6.515 1.00 88.31 503 ALA A C 1
ATOM 3829 O O . ALA A 1 503 ? 38.483 -6.587 -6.283 1.00 88.31 503 ALA A O 1
ATOM 3830 N N . ILE A 1 504 ? 40.638 -6.711 -5.672 1.00 91.25 504 ILE A N 1
ATOM 3831 C CA . ILE A 1 504 ? 40.423 -5.959 -4.422 1.00 91.25 504 ILE A CA 1
ATOM 3832 C C . ILE A 1 504 ? 40.043 -4.501 -4.671 1.00 91.25 504 ILE A C 1
ATOM 3834 O O . ILE A 1 504 ? 39.170 -3.981 -3.986 1.00 91.25 504 ILE A O 1
ATOM 3838 N N . LYS A 1 505 ? 40.634 -3.844 -5.679 1.00 90.25 505 LYS A N 1
ATOM 3839 C CA . LYS A 1 505 ? 40.250 -2.473 -6.054 1.00 90.25 505 LYS A CA 1
ATOM 3840 C C . LYS A 1 505 ? 38.794 -2.405 -6.508 1.00 90.25 505 LYS A C 1
ATOM 3842 O O . LYS A 1 505 ? 38.098 -1.469 -6.129 1.00 90.25 505 LYS A O 1
ATOM 3847 N N . CYS A 1 506 ? 38.336 -3.380 -7.295 1.00 90.56 506 CYS A N 1
ATOM 3848 C CA . CYS A 1 506 ? 36.937 -3.448 -7.717 1.00 90.56 506 CYS A CA 1
ATOM 3849 C C . CYS A 1 506 ? 36.007 -3.730 -6.538 1.00 90.56 506 CYS A C 1
ATOM 3851 O O . CYS A 1 506 ? 34.983 -3.072 -6.413 1.00 90.56 506 CYS A O 1
ATOM 3853 N N . TYR A 1 507 ? 36.394 -4.635 -5.637 1.00 93.31 507 TYR A N 1
ATOM 3854 C CA . TYR A 1 507 ? 35.601 -4.953 -4.451 1.00 93.31 507 TYR A CA 1
ATOM 3855 C C . TYR A 1 507 ? 35.418 -3.727 -3.545 1.00 93.31 507 TYR A C 1
ATOM 3857 O O . TYR A 1 507 ? 34.306 -3.426 -3.121 1.00 93.31 507 TYR A O 1
ATOM 3865 N N . LEU A 1 508 ? 36.492 -2.965 -3.315 1.00 92.31 508 LEU A N 1
ATOM 3866 C CA . LEU A 1 508 ? 36.434 -1.700 -2.579 1.00 92.31 508 LEU A CA 1
ATOM 3867 C C . LEU A 1 508 ? 35.578 -0.645 -3.299 1.00 92.31 508 LEU A C 1
ATOM 3869 O O . LEU A 1 508 ? 34.872 0.112 -2.642 1.00 92.31 508 LEU A O 1
ATOM 3873 N N . ALA A 1 509 ? 35.595 -0.603 -4.635 1.00 91.31 509 ALA A N 1
ATOM 3874 C CA . ALA A 1 509 ? 34.730 0.294 -5.402 1.00 91.31 509 ALA A CA 1
ATOM 3875 C C . ALA A 1 509 ? 33.242 -0.089 -5.283 1.00 91.31 509 ALA A C 1
ATOM 3877 O O . ALA A 1 509 ? 32.400 0.795 -5.145 1.00 91.31 509 ALA A O 1
ATOM 3878 N N . CYS A 1 510 ? 32.913 -1.386 -5.261 1.00 93.69 510 CYS A N 1
ATOM 3879 C CA . CYS A 1 510 ? 31.556 -1.857 -4.975 1.00 93.69 510 CYS A CA 1
ATOM 3880 C C . CYS A 1 510 ? 31.100 -1.436 -3.571 1.00 93.69 510 CYS A C 1
ATOM 3882 O O . CYS A 1 510 ? 30.014 -0.877 -3.432 1.00 93.69 510 CYS A O 1
ATOM 3884 N N . LEU A 1 511 ? 31.942 -1.639 -2.546 1.00 93.06 511 LEU A N 1
ATOM 3885 C CA . LEU A 1 511 ? 31.650 -1.193 -1.178 1.00 93.06 511 LEU A CA 1
ATOM 3886 C C . LEU A 1 511 ? 31.438 0.321 -1.115 1.00 93.06 511 LEU A C 1
ATOM 3888 O O . LEU A 1 511 ? 30.476 0.769 -0.505 1.00 93.06 511 LEU A O 1
ATOM 3892 N N . TYR A 1 512 ? 32.269 1.106 -1.803 1.00 90.25 512 TYR A N 1
ATOM 3893 C CA . TYR A 1 512 ? 32.114 2.557 -1.878 1.00 90.25 512 TYR A CA 1
ATOM 3894 C C . TYR A 1 512 ? 30.758 2.966 -2.474 1.00 90.25 512 TYR A C 1
ATOM 3896 O O . TYR A 1 512 ? 30.052 3.789 -1.893 1.00 90.25 512 TYR A O 1
ATOM 3904 N N . VAL A 1 513 ? 30.363 2.378 -3.609 1.00 90.88 513 VAL A N 1
ATOM 3905 C CA . VAL A 1 513 ? 29.061 2.655 -4.240 1.00 90.88 513 VAL A CA 1
ATOM 3906 C C . VAL A 1 513 ? 27.916 2.292 -3.293 1.00 90.88 513 VAL A C 1
ATOM 3908 O O . VAL A 1 513 ? 27.044 3.124 -3.038 1.00 90.88 513 VAL A O 1
ATOM 3911 N N . LEU A 1 514 ? 27.946 1.088 -2.714 1.00 93.06 514 LEU A N 1
ATOM 3912 C CA . LEU A 1 514 ? 26.922 0.626 -1.777 1.00 93.06 514 LEU A CA 1
ATOM 3913 C C . LEU A 1 514 ? 26.836 1.520 -0.539 1.00 93.06 514 LEU A C 1
ATOM 3915 O O . LEU A 1 514 ? 25.741 1.922 -0.156 1.00 93.06 514 LEU A O 1
ATOM 3919 N N . LEU A 1 515 ? 27.969 1.884 0.060 1.00 89.56 515 LEU A N 1
ATOM 3920 C CA . LEU A 1 515 ? 28.044 2.734 1.246 1.00 89.56 515 LEU A CA 1
ATOM 3921 C C . LEU A 1 515 ? 27.341 4.079 1.027 1.00 89.56 515 LEU A C 1
ATOM 3923 O O . LEU A 1 515 ? 26.532 4.497 1.854 1.00 89.56 515 LEU A O 1
ATOM 3927 N N . TYR A 1 516 ? 27.623 4.738 -0.097 1.00 87.44 516 TYR A N 1
ATOM 3928 C CA . TYR A 1 516 ? 27.076 6.057 -0.410 1.00 87.44 516 TYR A CA 1
ATOM 3929 C C . TYR A 1 516 ? 25.604 6.023 -0.816 1.00 87.44 516 TYR A C 1
ATOM 3931 O O . TYR A 1 516 ? 24.835 6.877 -0.377 1.00 87.44 516 TYR A O 1
ATOM 3939 N N . LEU A 1 517 ? 25.198 5.052 -1.636 1.00 88.62 517 LEU A N 1
ATOM 3940 C CA . LEU A 1 517 ? 23.814 4.973 -2.098 1.00 88.62 517 LEU A CA 1
ATOM 3941 C C . LEU A 1 517 ? 22.874 4.497 -0.978 1.00 88.62 517 LEU A C 1
ATOM 3943 O O . LEU A 1 517 ? 21.820 5.098 -0.772 1.00 88.62 517 LEU A O 1
ATOM 3947 N N . THR A 1 518 ? 23.274 3.495 -0.183 1.00 89.19 518 THR A N 1
ATOM 3948 C CA . THR A 1 518 ? 22.461 2.998 0.952 1.00 89.19 518 THR A CA 1
ATOM 3949 C C . THR A 1 518 ? 22.311 4.021 2.075 1.00 89.19 518 THR A C 1
ATOM 3951 O O . THR A 1 518 ? 21.339 3.969 2.822 1.00 89.19 518 THR A O 1
ATOM 3954 N N . HIS A 1 519 ? 23.237 4.977 2.195 1.00 83.25 519 HIS A N 1
ATOM 3955 C CA . HIS A 1 519 ? 23.152 6.039 3.197 1.00 83.25 519 HIS A CA 1
ATOM 3956 C C . HIS A 1 519 ? 21.923 6.941 3.001 1.00 83.25 519 HIS A C 1
ATOM 3958 O O . HIS A 1 519 ? 21.432 7.532 3.962 1.00 83.25 519 HIS A O 1
ATOM 3964 N N . SER A 1 520 ? 21.427 7.076 1.767 1.00 83.25 520 SER A N 1
ATOM 3965 C CA . SER A 1 520 ? 20.310 7.975 1.442 1.00 83.25 520 SER A CA 1
ATOM 3966 C C . SER A 1 520 ? 19.113 7.290 0.779 1.00 83.25 520 SER A C 1
ATOM 3968 O O . SER A 1 520 ? 18.016 7.841 0.844 1.00 83.25 520 SER A O 1
ATOM 3970 N N . SER A 1 521 ? 19.284 6.105 0.183 1.00 87.12 521 SER A N 1
ATOM 3971 C CA . SER A 1 521 ? 18.193 5.316 -0.403 1.00 87.12 521 SER A CA 1
ATOM 3972 C C . SER A 1 521 ? 17.815 4.144 0.504 1.00 87.12 521 SER A C 1
ATOM 3974 O O . SER A 1 521 ? 18.504 3.119 0.556 1.00 87.12 521 SER A O 1
ATOM 3976 N N . LEU A 1 522 ? 16.680 4.281 1.202 1.00 84.81 522 LEU A N 1
ATOM 3977 C CA . LEU A 1 522 ? 16.100 3.183 1.980 1.00 84.81 522 LEU A CA 1
ATOM 3978 C C . LEU A 1 522 ? 15.570 2.063 1.070 1.00 84.81 522 LEU A C 1
ATOM 3980 O O . LEU A 1 522 ? 15.538 0.906 1.483 1.00 84.81 522 LEU A O 1
ATOM 3984 N N . LYS A 1 523 ? 15.201 2.402 -0.173 1.00 84.88 523 LYS A N 1
ATOM 3985 C CA . LYS A 1 523 ? 14.796 1.451 -1.213 1.00 84.88 523 LYS A CA 1
ATOM 3986 C C . LYS A 1 523 ? 15.942 0.495 -1.551 1.00 84.88 523 LYS A C 1
ATOM 3988 O O . LYS A 1 523 ? 15.763 -0.713 -1.448 1.00 84.88 523 LYS A O 1
ATOM 3993 N N . LEU A 1 524 ? 17.137 1.028 -1.839 1.00 89.31 524 LEU A N 1
ATOM 3994 C CA . LEU A 1 524 ? 18.333 0.212 -2.064 1.00 89.31 524 LEU A CA 1
ATOM 3995 C C . LEU A 1 524 ? 18.697 -0.594 -0.826 1.00 89.31 524 LEU A C 1
ATOM 3997 O O . LEU A 1 524 ? 18.931 -1.792 -0.933 1.00 89.31 524 LEU A O 1
ATOM 4001 N N . ALA A 1 525 ? 18.722 0.051 0.343 1.00 88.12 525 ALA A N 1
ATOM 4002 C CA . ALA A 1 525 ? 18.959 -0.644 1.599 1.00 88.12 525 ALA A CA 1
ATOM 4003 C C . ALA A 1 525 ? 18.046 -1.874 1.714 1.00 88.12 525 ALA A C 1
ATOM 4005 O O . ALA A 1 525 ? 18.560 -2.972 1.899 1.00 88.12 525 ALA A O 1
ATOM 4006 N N . GLY A 1 526 ? 16.729 -1.708 1.540 1.00 84.69 526 GLY A N 1
ATOM 4007 C CA . GLY A 1 526 ? 15.724 -2.770 1.640 1.00 84.69 526 GLY A CA 1
ATOM 4008 C C . GLY A 1 526 ? 15.879 -3.920 0.639 1.00 84.69 526 GLY A C 1
ATOM 4009 O O . GLY A 1 526 ? 15.618 -5.062 0.994 1.00 84.69 526 GLY A O 1
ATOM 4010 N N . GLU A 1 527 ? 16.330 -3.654 -0.586 1.00 86.94 527 GLU A N 1
ATOM 4011 C CA . GLU A 1 527 ? 16.468 -4.695 -1.617 1.00 86.94 527 GLU A CA 1
ATOM 4012 C C . GLU A 1 527 ? 17.692 -5.600 -1.404 1.00 86.94 527 GLU A C 1
ATOM 4014 O O . GLU A 1 527 ? 17.695 -6.770 -1.786 1.00 86.94 527 GLU A O 1
ATOM 4019 N N . LEU A 1 528 ? 18.736 -5.096 -0.740 1.00 88.94 528 LEU A N 1
ATOM 4020 C CA . LEU A 1 528 ? 19.994 -5.830 -0.571 1.00 88.94 528 LEU A CA 1
ATOM 4021 C C . LEU A 1 528 ? 19.880 -7.085 0.311 1.00 88.94 528 LEU A C 1
ATOM 4023 O O . LEU A 1 528 ? 20.757 -7.948 0.227 1.00 88.94 528 LEU A O 1
ATOM 4027 N N . ALA A 1 529 ? 18.825 -7.232 1.120 1.00 79.00 529 ALA A N 1
ATOM 4028 C CA . ALA A 1 529 ? 18.635 -8.407 1.976 1.00 79.00 529 ALA A CA 1
ATOM 4029 C C . ALA A 1 529 ? 18.542 -9.729 1.197 1.00 79.00 529 ALA A C 1
ATOM 4031 O O . ALA A 1 529 ? 19.074 -10.746 1.651 1.00 79.00 529 ALA A O 1
ATOM 4032 N N . ASP A 1 530 ? 17.938 -9.706 0.009 1.00 79.19 530 ASP A N 1
ATOM 4033 C CA . ASP A 1 530 ? 17.689 -10.908 -0.794 1.00 79.19 530 ASP A CA 1
ATOM 4034 C C . ASP A 1 530 ? 18.804 -11.197 -1.815 1.00 79.19 530 ASP A C 1
ATOM 4036 O O . ASP A 1 530 ? 18.750 -12.176 -2.555 1.00 79.19 530 ASP A O 1
ATOM 4040 N N . THR A 1 531 ? 19.867 -10.387 -1.822 1.00 87.88 531 THR A N 1
ATOM 4041 C CA . THR A 1 531 ? 20.997 -10.502 -2.769 1.00 87.88 531 THR A CA 1
ATOM 4042 C C . THR A 1 531 ? 22.162 -11.358 -2.254 1.00 87.88 531 THR A C 1
ATOM 4044 O O . THR A 1 531 ? 23.143 -11.578 -2.963 1.00 87.88 531 THR A O 1
ATOM 4047 N N . GLY A 1 532 ? 22.103 -11.810 -0.995 1.00 87.50 532 GLY A N 1
ATOM 4048 C CA . GLY A 1 532 ? 23.203 -12.522 -0.329 1.00 87.50 532 GLY A CA 1
ATOM 4049 C C . GLY A 1 532 ? 24.345 -11.625 0.177 1.00 87.50 532 GLY A C 1
ATOM 4050 O O . GLY A 1 532 ? 25.328 -12.141 0.715 1.00 87.50 532 GLY A O 1
ATOM 4051 N N . LEU A 1 533 ? 24.222 -10.295 0.058 1.00 91.94 533 LEU A N 1
ATOM 4052 C CA . LEU A 1 533 ? 25.230 -9.334 0.519 1.00 91.94 533 LEU A CA 1
ATOM 4053 C C . LEU A 1 533 ? 25.562 -9.487 2.010 1.00 91.94 533 LEU A C 1
ATOM 4055 O O . LEU A 1 533 ? 26.735 -9.473 2.375 1.00 91.94 533 LEU A O 1
ATOM 4059 N N . PHE A 1 534 ? 24.555 -9.632 2.877 1.00 89.94 534 PHE A N 1
ATOM 4060 C CA . PHE A 1 534 ? 24.758 -9.644 4.332 1.00 89.94 534 PHE A CA 1
ATOM 4061 C C . PHE A 1 534 ? 25.677 -10.773 4.779 1.00 89.94 534 PHE A C 1
ATOM 4063 O O . PHE A 1 534 ? 26.656 -10.514 5.476 1.00 89.94 534 PHE A O 1
ATOM 4070 N N . LYS A 1 535 ? 25.434 -11.994 4.301 1.00 89.06 535 LYS A N 1
ATOM 4071 C CA . LYS A 1 535 ? 26.327 -13.130 4.534 1.00 89.06 535 LYS A CA 1
ATOM 4072 C C . LYS A 1 535 ? 27.764 -12.842 4.085 1.00 89.06 535 LYS A C 1
ATOM 4074 O O . LYS A 1 535 ? 28.697 -13.094 4.838 1.00 89.06 535 LYS A O 1
ATOM 4079 N N . MET A 1 536 ? 27.947 -12.251 2.902 1.00 91.94 536 MET A N 1
ATOM 4080 C CA . MET A 1 536 ? 29.277 -11.923 2.375 1.00 91.94 536 MET A CA 1
ATOM 4081 C C . MET A 1 536 ? 30.020 -10.889 3.237 1.00 91.94 536 MET A C 1
ATOM 4083 O O . MET A 1 536 ? 31.219 -11.036 3.477 1.00 91.94 536 MET A O 1
ATOM 4087 N N . LEU A 1 537 ? 29.320 -9.854 3.711 1.00 92.31 537 LEU A N 1
ATOM 4088 C CA . LEU A 1 537 ? 29.894 -8.838 4.597 1.00 92.31 537 LEU A CA 1
ATOM 4089 C C . LEU A 1 537 ? 30.207 -9.408 5.986 1.00 92.31 537 LEU A C 1
ATOM 4091 O O . LEU A 1 537 ? 31.245 -9.089 6.559 1.00 92.31 537 LEU A O 1
ATOM 4095 N N . LEU A 1 538 ? 29.351 -10.283 6.514 1.00 89.38 538 LEU A N 1
ATOM 4096 C CA . LEU A 1 538 ? 29.577 -10.966 7.788 1.00 89.38 538 LEU A CA 1
ATOM 4097 C C . LEU A 1 538 ? 30.794 -11.898 7.741 1.00 89.38 538 LEU A C 1
ATOM 4099 O O . LEU A 1 538 ? 31.612 -11.871 8.663 1.00 89.38 538 LEU A O 1
ATOM 4103 N N . ASP A 1 539 ? 30.960 -12.650 6.651 1.00 90.06 539 ASP A N 1
ATOM 4104 C CA . ASP A 1 539 ? 32.148 -13.476 6.413 1.00 90.06 539 ASP A CA 1
ATOM 4105 C C . ASP A 1 539 ? 33.427 -12.616 6.362 1.00 90.06 539 ASP A C 1
ATOM 4107 O O . ASP A 1 539 ? 34.479 -13.011 6.876 1.00 90.06 539 ASP A O 1
ATOM 4111 N N . ASP A 1 540 ? 33.349 -11.415 5.776 1.00 90.06 540 ASP A N 1
ATOM 4112 C CA . ASP A 1 540 ? 34.465 -10.466 5.756 1.00 90.06 540 ASP A CA 1
ATOM 4113 C C . ASP A 1 540 ? 34.812 -9.943 7.146 1.00 90.06 540 ASP A C 1
ATOM 4115 O O . ASP A 1 540 ? 35.992 -9.904 7.508 1.00 90.06 540 ASP A O 1
ATOM 4119 N N . LEU A 1 541 ? 33.806 -9.572 7.936 1.00 89.06 541 LEU A N 1
ATOM 4120 C CA . LEU A 1 541 ? 34.015 -9.145 9.313 1.00 89.06 541 LEU A CA 1
ATOM 4121 C C . LEU A 1 541 ? 34.737 -10.251 10.094 1.00 89.06 541 LEU A C 1
ATOM 4123 O O . LEU A 1 541 ? 35.863 -10.051 10.556 1.00 89.06 541 LEU A O 1
ATOM 4127 N N . ASP A 1 542 ? 34.189 -11.465 10.136 1.00 88.94 542 ASP A N 1
ATOM 4128 C CA . ASP A 1 542 ? 34.814 -12.550 10.901 1.00 88.94 542 ASP A CA 1
ATOM 4129 C C . ASP A 1 542 ? 36.263 -12.841 10.460 1.00 88.94 542 ASP A C 1
ATOM 4131 O O . ASP A 1 542 ? 37.155 -13.042 11.292 1.00 88.94 542 ASP A O 1
ATOM 4135 N N . LYS A 1 543 ? 36.534 -12.762 9.153 1.00 90.12 543 LYS A N 1
ATOM 4136 C CA . LYS A 1 543 ? 37.864 -12.985 8.575 1.00 90.12 543 LYS A CA 1
ATOM 4137 C C . LYS A 1 543 ? 38.880 -11.894 8.915 1.00 90.12 543 LYS A C 1
ATOM 4139 O O . LYS A 1 543 ? 40.054 -12.201 9.146 1.00 90.12 543 LYS A O 1
ATOM 4144 N N . TYR A 1 544 ? 38.485 -10.621 8.894 1.00 89.06 544 TYR A N 1
ATOM 4145 C CA . TYR A 1 544 ? 39.417 -9.494 9.023 1.00 89.06 544 TYR A CA 1
ATOM 4146 C C . TYR A 1 544 ? 39.528 -8.930 10.454 1.00 89.06 544 TYR A C 1
ATOM 4148 O O . TYR A 1 544 ? 40.434 -8.129 10.711 1.00 89.06 544 TYR A O 1
ATOM 4156 N N . LYS A 1 545 ? 38.714 -9.410 11.409 1.00 85.44 545 LYS A N 1
ATOM 4157 C CA . LYS A 1 545 ? 38.660 -8.949 12.816 1.00 85.44 545 LYS A CA 1
ATOM 4158 C C . LYS A 1 545 ? 40.001 -8.829 13.552 1.00 85.44 545 LYS A C 1
ATOM 4160 O O . LYS A 1 545 ? 40.201 -7.891 14.307 1.00 85.44 545 LYS A O 1
ATOM 4165 N N . ALA A 1 546 ? 40.953 -9.735 13.328 1.00 85.44 546 ALA A N 1
ATOM 4166 C CA . ALA A 1 546 ? 42.229 -9.707 14.055 1.00 85.44 546 ALA A CA 1
ATOM 4167 C C . ALA A 1 546 ? 43.223 -8.668 13.503 1.00 85.44 546 ALA A C 1
ATOM 4169 O O . ALA A 1 546 ? 44.172 -8.283 14.177 1.00 85.44 546 ALA A O 1
ATOM 4170 N N . ASN A 1 547 ? 43.041 -8.244 12.249 1.00 86.38 547 ASN A N 1
ATOM 4171 C CA . ASN A 1 547 ? 44.045 -7.484 11.504 1.00 86.38 547 ASN A CA 1
ATOM 4172 C C . ASN A 1 547 ? 43.579 -6.077 11.105 1.00 86.38 547 ASN A C 1
ATOM 4174 O O . ASN A 1 547 ? 44.385 -5.306 10.584 1.00 86.38 547 ASN A O 1
ATOM 4178 N N . TYR A 1 548 ? 42.300 -5.742 11.285 1.00 85.62 548 TYR A N 1
ATOM 4179 C CA . TYR A 1 548 ? 41.773 -4.431 10.904 1.00 85.62 548 TYR A CA 1
ATOM 4180 C C . TYR A 1 548 ? 42.379 -3.246 11.675 1.00 85.62 548 TYR A C 1
ATOM 4182 O O . TYR A 1 548 ? 42.573 -2.221 11.025 1.00 85.62 548 TYR A O 1
ATOM 4190 N N . PRO A 1 549 ? 42.782 -3.345 12.965 1.00 82.56 549 PRO A N 1
ATOM 4191 C CA . PRO A 1 549 ? 43.345 -2.187 13.666 1.00 82.56 549 PRO A CA 1
ATOM 4192 C C . PRO A 1 549 ? 44.731 -1.792 13.139 1.00 82.56 549 PRO A C 1
ATOM 4194 O O . PRO A 1 549 ? 45.173 -0.664 13.323 1.00 82.56 549 PRO A O 1
ATOM 4197 N N . THR A 1 550 ? 45.439 -2.724 12.489 1.00 84.38 550 THR A N 1
ATOM 4198 C CA . THR A 1 550 ? 46.840 -2.545 12.075 1.00 84.38 550 THR A CA 1
ATOM 4199 C C . THR A 1 550 ? 47.026 -2.452 10.561 1.00 84.38 550 THR A C 1
ATOM 4201 O O . THR A 1 550 ? 47.999 -1.856 10.101 1.00 84.38 550 THR A O 1
ATOM 4204 N N . LYS A 1 551 ? 46.114 -3.013 9.752 1.00 87.25 551 LYS A N 1
ATOM 4205 C CA . LYS A 1 551 ? 46.221 -3.018 8.282 1.00 87.25 551 LYS A CA 1
ATOM 4206 C C . LYS A 1 551 ? 45.184 -2.104 7.637 1.00 87.25 551 LYS A C 1
ATOM 4208 O O . LYS A 1 551 ? 43.997 -2.413 7.636 1.00 87.25 551 LYS A O 1
ATOM 4213 N N . LYS A 1 552 ? 45.656 -1.057 6.947 1.00 86.06 552 LYS A N 1
ATOM 4214 C CA . LYS A 1 552 ? 44.818 -0.035 6.286 1.00 86.06 552 LYS A CA 1
ATOM 4215 C C . LYS A 1 552 ? 43.710 -0.606 5.390 1.00 86.06 552 LYS A C 1
ATOM 4217 O O . LYS A 1 552 ? 42.580 -0.145 5.454 1.00 86.06 552 LYS A O 1
ATOM 4222 N N . VAL A 1 553 ? 44.012 -1.611 4.565 1.00 88.00 553 VAL A N 1
ATOM 4223 C CA . VAL A 1 553 ? 43.013 -2.220 3.664 1.00 88.00 553 VAL A CA 1
ATOM 4224 C C . VAL A 1 553 ? 41.937 -2.981 4.443 1.00 88.00 553 VAL A C 1
ATOM 4226 O O . VAL A 1 553 ? 40.765 -2.903 4.099 1.00 88.00 553 VAL A O 1
ATOM 4229 N N . HIS A 1 554 ? 42.315 -3.685 5.512 1.00 89.44 554 HIS A N 1
ATOM 4230 C CA . HIS A 1 554 ? 41.359 -4.403 6.356 1.00 89.44 554 HIS A CA 1
ATOM 4231 C C . HIS A 1 554 ? 40.502 -3.445 7.186 1.00 89.44 554 HIS A C 1
ATOM 4233 O O . HIS A 1 554 ? 39.327 -3.727 7.385 1.00 89.44 554 HIS A O 1
ATOM 4239 N N . ALA A 1 555 ? 41.066 -2.313 7.621 1.00 84.81 555 ALA A N 1
ATOM 4240 C CA . ALA A 1 555 ? 40.303 -1.249 8.264 1.00 84.81 555 ALA A CA 1
ATOM 4241 C C . ALA A 1 555 ? 39.166 -0.762 7.354 1.00 84.81 555 ALA A C 1
ATOM 4243 O O . ALA A 1 555 ? 38.023 -0.732 7.789 1.00 84.81 555 ALA A O 1
ATOM 4244 N N . ILE A 1 556 ? 39.456 -0.480 6.076 1.00 84.75 556 ILE A N 1
ATOM 4245 C CA . ILE A 1 556 ? 38.436 -0.054 5.101 1.00 84.75 556 ILE A CA 1
ATOM 4246 C C . ILE A 1 556 ? 37.362 -1.137 4.926 1.00 84.75 556 ILE A C 1
ATOM 4248 O O . ILE A 1 556 ? 36.182 -0.838 5.043 1.00 84.75 556 ILE A O 1
ATOM 4252 N N . LEU A 1 557 ? 37.759 -2.400 4.717 1.00 88.31 557 LEU A N 1
ATOM 4253 C CA . LEU A 1 557 ? 36.809 -3.509 4.544 1.00 88.31 557 LEU A CA 1
ATOM 4254 C C . LEU A 1 557 ? 35.862 -3.664 5.740 1.00 88.31 557 LEU A C 1
ATOM 4256 O O . LEU A 1 557 ? 34.663 -3.829 5.544 1.00 88.31 557 LEU A O 1
ATOM 4260 N N . VAL A 1 558 ? 36.391 -3.606 6.965 1.00 86.94 558 VAL A N 1
ATOM 4261 C CA . VAL A 1 558 ? 35.588 -3.747 8.188 1.00 86.94 558 VAL A CA 1
ATOM 4262 C C . VAL A 1 558 ? 34.675 -2.541 8.387 1.00 86.94 558 VAL A C 1
ATOM 4264 O O . VAL A 1 558 ? 33.483 -2.715 8.626 1.00 86.94 558 VAL A O 1
ATOM 4267 N N . VAL A 1 559 ? 35.208 -1.324 8.273 1.00 81.75 559 VAL A N 1
ATOM 4268 C CA . VAL A 1 559 ? 34.443 -0.099 8.536 1.00 81.75 559 VAL A CA 1
ATOM 4269 C C . VAL A 1 559 ? 33.341 0.101 7.491 1.00 81.75 559 VAL A C 1
ATOM 4271 O O . VAL A 1 559 ? 32.201 0.371 7.869 1.00 81.75 559 VAL A O 1
ATOM 4274 N N . ASP A 1 560 ? 33.632 -0.100 6.202 1.00 87.00 560 ASP A N 1
ATOM 4275 C CA . ASP A 1 560 ? 32.634 0.033 5.135 1.00 87.00 560 ASP A CA 1
ATOM 4276 C C . ASP A 1 560 ? 31.559 -1.058 5.243 1.00 87.00 560 ASP A C 1
ATOM 4278 O O . ASP A 1 560 ? 30.374 -0.756 5.110 1.00 87.00 560 ASP A O 1
ATOM 4282 N N . ALA A 1 561 ? 31.939 -2.308 5.545 1.00 88.19 561 ALA A N 1
ATOM 4283 C CA . ALA A 1 561 ? 30.980 -3.393 5.759 1.00 88.19 561 ALA A CA 1
ATOM 4284 C C . ALA A 1 561 ? 30.025 -3.077 6.917 1.00 88.19 561 ALA A C 1
ATOM 4286 O O . ALA A 1 561 ? 28.809 -3.164 6.748 1.00 88.19 561 ALA A O 1
ATOM 4287 N N . LEU A 1 562 ? 30.556 -2.643 8.065 1.00 82.81 562 LEU A N 1
ATOM 4288 C CA . LEU A 1 562 ? 29.748 -2.242 9.217 1.00 82.81 562 LEU A CA 1
ATOM 4289 C C . LEU A 1 562 ? 28.822 -1.068 8.883 1.00 82.81 562 LEU A C 1
ATOM 4291 O O . LEU A 1 562 ? 27.656 -1.077 9.274 1.00 82.81 562 LEU A O 1
ATOM 4295 N N . ALA A 1 563 ? 29.311 -0.069 8.148 1.00 82.50 563 ALA A N 1
ATOM 4296 C CA . ALA A 1 563 ? 28.526 1.105 7.785 1.00 82.50 563 ALA A CA 1
ATOM 4297 C C . ALA A 1 563 ? 27.411 0.782 6.771 1.00 82.50 563 ALA A C 1
ATOM 4299 O O . ALA A 1 563 ? 26.283 1.250 6.937 1.00 82.50 563 ALA A O 1
ATOM 4300 N N . ILE A 1 564 ? 27.680 -0.067 5.771 1.00 87.31 564 ILE A N 1
ATOM 4301 C CA . ILE A 1 564 ? 26.664 -0.580 4.835 1.00 87.31 564 ILE A CA 1
ATOM 4302 C C . ILE A 1 564 ? 25.616 -1.390 5.594 1.00 87.31 564 ILE A C 1
ATOM 4304 O O . ILE A 1 564 ? 24.420 -1.173 5.415 1.00 87.31 564 ILE A O 1
ATOM 4308 N N . MET A 1 565 ? 26.053 -2.296 6.469 1.00 83.94 565 MET A N 1
ATOM 4309 C CA . MET A 1 565 ? 25.163 -3.087 7.312 1.00 83.94 565 MET A CA 1
ATOM 4310 C C . MET A 1 565 ? 24.292 -2.190 8.199 1.00 83.94 565 MET A C 1
ATOM 4312 O O . MET A 1 565 ? 23.081 -2.402 8.275 1.00 83.94 565 MET A O 1
ATOM 4316 N N . TYR A 1 566 ? 24.866 -1.146 8.809 1.00 79.94 566 TYR A N 1
ATOM 4317 C CA . TYR A 1 566 ? 24.113 -0.145 9.568 1.00 79.94 566 TYR A CA 1
ATOM 4318 C C . TYR A 1 566 ? 23.060 0.546 8.692 1.00 79.94 566 TYR A C 1
ATOM 4320 O O . TYR A 1 566 ? 21.878 0.533 9.042 1.00 79.94 566 TYR A O 1
ATOM 4328 N N . ASN A 1 567 ? 23.441 1.070 7.523 1.00 82.38 567 ASN A N 1
ATOM 4329 C CA . ASN A 1 567 ? 22.499 1.681 6.581 1.00 82.38 567 ASN A CA 1
ATOM 4330 C C . ASN A 1 567 ? 21.358 0.717 6.221 1.00 82.38 567 ASN A C 1
ATOM 4332 O O . ASN A 1 567 ? 20.188 1.090 6.290 1.00 82.38 567 ASN A O 1
ATOM 4336 N N . CYS A 1 568 ? 21.689 -0.542 5.931 1.00 85.19 568 CYS A N 1
ATOM 4337 C CA . CYS A 1 568 ? 20.721 -1.574 5.578 1.00 85.19 568 CYS A CA 1
ATOM 4338 C C . CYS A 1 568 ? 19.780 -1.935 6.732 1.00 85.19 568 CYS A C 1
ATOM 4340 O O . CYS A 1 568 ? 18.612 -2.221 6.491 1.00 85.19 568 CYS A O 1
ATOM 4342 N N . SER A 1 569 ? 20.244 -1.887 7.982 1.00 78.75 569 SER A N 1
ATOM 4343 C CA . SER A 1 569 ? 19.414 -2.194 9.156 1.00 78.75 569 SER A CA 1
ATOM 4344 C C . SER A 1 569 ? 18.341 -1.134 9.457 1.00 78.75 569 SER A C 1
ATOM 4346 O O . SER A 1 569 ? 17.362 -1.420 10.157 1.00 78.75 569 SER A O 1
ATOM 4348 N N . GLN A 1 570 ? 18.482 0.078 8.901 1.00 76.50 570 GLN A N 1
ATOM 4349 C CA . GLN A 1 570 ? 17.452 1.116 8.993 1.00 76.50 570 GLN A CA 1
ATOM 4350 C C . GLN A 1 570 ? 16.172 0.722 8.241 1.00 76.50 570 GLN A C 1
ATOM 4352 O O . GLN A 1 570 ? 15.088 1.115 8.671 1.00 76.50 570 GLN A O 1
ATOM 4357 N N . ALA A 1 571 ? 16.268 -0.098 7.186 1.00 79.19 571 ALA A N 1
ATOM 4358 C CA . ALA A 1 571 ? 15.101 -0.677 6.527 1.00 79.19 571 ALA A CA 1
ATOM 4359 C C . ALA A 1 571 ? 14.521 -1.791 7.407 1.00 79.19 571 ALA A C 1
ATOM 4361 O O . ALA A 1 571 ? 15.171 -2.809 7.658 1.00 79.19 571 ALA A O 1
ATOM 4362 N N . THR A 1 572 ? 13.284 -1.619 7.881 1.00 73.81 572 THR A N 1
ATOM 4363 C CA . THR A 1 572 ? 12.649 -2.574 8.807 1.00 73.81 572 THR A CA 1
ATOM 4364 C C . THR A 1 572 ? 12.583 -3.994 8.241 1.00 73.81 572 THR A C 1
ATOM 4366 O O . THR A 1 572 ? 12.743 -4.956 8.991 1.00 73.81 572 THR A O 1
ATOM 4369 N N . ALA A 1 573 ? 12.431 -4.117 6.918 1.00 72.81 573 ALA A N 1
ATOM 4370 C CA . ALA A 1 573 ? 12.415 -5.380 6.181 1.00 72.81 573 ALA A CA 1
ATOM 4371 C C . ALA A 1 573 ? 13.700 -6.214 6.344 1.00 72.81 573 ALA A C 1
ATOM 4373 O O . ALA A 1 573 ? 13.634 -7.438 6.357 1.00 72.81 573 ALA A O 1
ATOM 4374 N N . ASN A 1 574 ? 14.852 -5.569 6.530 1.00 79.81 574 ASN A N 1
ATOM 4375 C CA . ASN A 1 574 ? 16.150 -6.245 6.539 1.00 79.81 574 ASN A CA 1
ATOM 4376 C C . ASN A 1 574 ? 16.546 -6.808 7.896 1.00 79.81 574 ASN A C 1
ATOM 4378 O O . ASN A 1 574 ? 17.470 -7.616 7.988 1.00 79.81 574 ASN A O 1
ATOM 4382 N N . ARG A 1 575 ? 15.884 -6.359 8.966 1.00 76.38 575 ARG A N 1
ATOM 4383 C CA . ARG A 1 575 ? 16.262 -6.705 10.341 1.00 76.38 575 ARG A CA 1
ATOM 4384 C C . ARG A 1 575 ? 16.234 -8.217 10.563 1.00 76.38 575 ARG A C 1
ATOM 4386 O O . ARG A 1 575 ? 17.097 -8.737 11.256 1.00 76.38 575 ARG A O 1
ATOM 4393 N N . GLU A 1 576 ? 15.279 -8.922 9.960 1.00 72.06 576 GLU A N 1
ATOM 4394 C CA . GLU A 1 576 ? 15.188 -10.383 10.043 1.00 72.06 576 GLU A CA 1
ATOM 4395 C C . GLU A 1 576 ? 16.276 -11.091 9.230 1.00 72.06 576 GLU A C 1
ATOM 4397 O O . GLU A 1 576 ? 16.907 -12.009 9.748 1.00 72.06 576 GLU A O 1
ATOM 4402 N N . ALA A 1 577 ? 16.552 -10.640 8.002 1.00 76.56 577 ALA A N 1
ATOM 4403 C CA . ALA A 1 577 ? 17.614 -11.212 7.174 1.00 76.56 577 ALA A CA 1
ATOM 4404 C C . ALA A 1 577 ? 18.986 -11.111 7.864 1.00 76.56 577 ALA A C 1
ATOM 4406 O O . ALA A 1 577 ? 19.739 -12.081 7.896 1.00 76.56 577 ALA A O 1
ATOM 4407 N N . LEU A 1 578 ? 19.274 -9.975 8.509 1.00 76.81 578 LEU A N 1
ATOM 4408 C CA . LEU A 1 578 ? 20.499 -9.780 9.291 1.00 76.81 578 LEU A CA 1
ATOM 4409 C C . LEU A 1 578 ? 20.592 -10.732 10.498 1.00 76.81 578 LEU A C 1
ATOM 4411 O O . LEU A 1 578 ? 21.682 -11.214 10.808 1.00 76.81 578 LEU A O 1
ATOM 4415 N N . ARG A 1 579 ? 19.468 -11.045 11.162 1.00 72.38 579 ARG A N 1
ATOM 4416 C CA . ARG A 1 579 ? 19.437 -12.051 12.244 1.00 72.38 579 ARG A CA 1
ATOM 4417 C C . ARG A 1 579 ? 19.636 -13.462 11.722 1.00 72.38 579 ARG A C 1
ATOM 4419 O O . ARG A 1 579 ? 20.470 -14.185 12.257 1.00 72.38 579 ARG A O 1
ATOM 4426 N N . ARG A 1 580 ? 18.898 -13.840 10.672 1.00 75.50 580 ARG A N 1
ATOM 4427 C CA . ARG A 1 580 ? 19.003 -15.153 10.016 1.00 75.50 580 ARG A CA 1
ATOM 4428 C C . ARG A 1 580 ? 20.451 -15.465 9.646 1.00 75.50 580 ARG A C 1
ATOM 4430 O O . ARG A 1 580 ? 20.903 -16.590 9.836 1.00 75.50 580 ARG A O 1
ATOM 4437 N N . ASP A 1 581 ? 21.175 -14.460 9.166 1.00 77.31 581 ASP A N 1
ATOM 4438 C CA . ASP A 1 581 ? 22.562 -14.605 8.732 1.00 77.31 581 ASP A CA 1
ATOM 4439 C C . ASP A 1 581 ? 23.572 -14.537 9.905 1.00 77.31 581 ASP A C 1
ATOM 4441 O O . ASP A 1 581 ? 24.777 -14.657 9.697 1.00 77.31 581 ASP A O 1
ATOM 4445 N N . GLY A 1 582 ? 23.102 -14.410 11.153 1.00 74.62 582 GLY A N 1
ATOM 4446 C CA . GLY A 1 582 ? 23.917 -14.532 12.364 1.00 74.62 582 GLY A CA 1
ATOM 4447 C C . GLY A 1 582 ? 24.712 -13.280 12.735 1.00 74.62 582 GLY A C 1
ATOM 4448 O O . GLY A 1 582 ? 25.746 -13.395 13.400 1.00 74.62 582 GLY A O 1
ATOM 4449 N N . ALA A 1 583 ? 24.250 -12.090 12.327 1.00 77.56 583 ALA A N 1
ATOM 4450 C CA . ALA A 1 583 ? 24.998 -10.850 12.513 1.00 77.56 583 ALA A CA 1
ATOM 4451 C C . ALA A 1 583 ? 25.382 -10.589 13.975 1.00 77.56 583 ALA A C 1
ATOM 4453 O O . ALA A 1 583 ? 26.523 -10.228 14.251 1.00 77.56 583 ALA A O 1
ATOM 4454 N N . GLU A 1 584 ? 24.471 -10.840 14.917 1.00 70.06 584 GLU A N 1
ATOM 4455 C CA . GLU A 1 584 ? 24.662 -10.573 16.348 1.00 70.06 584 GLU A CA 1
ATOM 4456 C C . GLU A 1 584 ? 25.954 -11.187 16.907 1.00 70.06 584 GLU A C 1
ATOM 4458 O O . GLU A 1 584 ? 26.753 -10.491 17.534 1.00 70.06 584 GLU A O 1
ATOM 4463 N N . LYS A 1 585 ? 26.210 -12.467 16.611 1.00 71.94 585 LYS A N 1
ATOM 4464 C CA . LYS A 1 585 ? 27.357 -13.219 17.143 1.00 71.94 585 LYS A CA 1
ATOM 4465 C C . LYS A 1 585 ? 28.702 -12.718 16.620 1.00 71.94 585 LYS A C 1
ATOM 4467 O O . LYS A 1 585 ? 29.704 -12.736 17.335 1.00 71.94 585 LYS A O 1
ATOM 4472 N N . ILE A 1 586 ? 28.759 -12.340 15.345 1.00 74.75 586 ILE A N 1
ATOM 4473 C CA . ILE A 1 586 ? 30.001 -11.866 14.718 1.00 74.75 586 ILE A CA 1
ATOM 4474 C C . ILE A 1 586 ? 30.336 -10.475 15.251 1.00 74.75 586 ILE A C 1
ATOM 4476 O O . ILE A 1 586 ? 31.489 -10.173 15.564 1.00 74.75 586 ILE A O 1
ATOM 4480 N N . LEU A 1 587 ? 29.303 -9.662 15.417 1.00 71.56 587 LEU A N 1
ATOM 4481 C CA . LEU A 1 587 ? 29.387 -8.260 15.762 1.00 71.56 587 LEU A CA 1
ATOM 4482 C C . LEU A 1 587 ? 29.774 -8.005 17.220 1.00 71.56 587 LEU A C 1
ATOM 4484 O O . LEU A 1 587 ? 30.573 -7.107 17.474 1.00 71.56 587 LEU A O 1
ATOM 4488 N N . THR A 1 588 ? 29.351 -8.837 18.175 1.00 67.44 588 THR A N 1
ATOM 4489 C CA . THR A 1 588 ? 29.804 -8.724 19.578 1.00 67.44 588 THR A CA 1
ATOM 4490 C C . THR A 1 588 ? 31.328 -8.776 19.747 1.00 67.44 588 THR A C 1
ATOM 4492 O O . THR A 1 588 ? 31.840 -8.293 20.750 1.00 67.44 588 THR A O 1
ATOM 4495 N N . ASN A 1 589 ? 32.077 -9.295 18.766 1.00 70.69 589 ASN A N 1
ATOM 4496 C CA . ASN A 1 589 ? 33.545 -9.326 18.797 1.00 70.69 589 ASN A CA 1
ATOM 4497 C C . ASN A 1 589 ? 34.213 -7.961 18.536 1.00 70.69 589 ASN A C 1
ATOM 4499 O O . ASN A 1 589 ? 35.433 -7.861 18.630 1.00 70.69 589 ASN A O 1
ATOM 4503 N N . TYR A 1 590 ? 33.440 -6.924 18.205 1.00 72.12 590 TYR A N 1
ATOM 4504 C CA . TYR A 1 590 ? 33.935 -5.590 17.848 1.00 72.12 590 TYR A CA 1
ATOM 4505 C C . TYR A 1 590 ? 33.635 -4.513 18.910 1.00 72.12 590 TYR A C 1
ATOM 4507 O O . TYR A 1 590 ? 33.680 -3.319 18.621 1.00 72.12 590 TYR A O 1
ATOM 4515 N N . SER A 1 591 ? 33.322 -4.911 20.148 1.00 61.62 591 SER A N 1
ATOM 4516 C CA . SER A 1 591 ? 32.907 -4.020 21.244 1.00 61.62 591 SER A CA 1
ATOM 4517 C C . SER A 1 591 ? 34.062 -3.364 22.023 1.00 61.62 591 SER A C 1
ATOM 4519 O O . SER A 1 591 ? 33.880 -2.994 23.186 1.00 61.62 591 SER A O 1
ATOM 4521 N N . ASP A 1 592 ? 35.260 -3.275 21.435 1.00 66.94 592 ASP A N 1
ATOM 4522 C CA . ASP A 1 592 ? 36.441 -2.696 22.088 1.00 66.94 592 ASP A CA 1
ATOM 4523 C C . ASP A 1 592 ? 36.286 -1.165 22.237 1.00 66.94 592 ASP A C 1
ATOM 4525 O O . ASP A 1 592 ? 36.225 -0.459 21.226 1.00 66.94 592 ASP A O 1
ATOM 4529 N N . PRO A 1 593 ? 36.256 -0.620 23.471 1.00 57.84 593 PRO A N 1
ATOM 4530 C CA . PRO A 1 593 ? 36.117 0.818 23.715 1.00 57.84 593 PRO A CA 1
ATOM 4531 C C . PRO A 1 593 ? 37.256 1.657 23.137 1.00 57.84 593 PRO A C 1
ATOM 4533 O O . PRO A 1 593 ? 37.057 2.841 22.885 1.00 57.84 593 PRO A O 1
ATOM 4536 N N . ALA A 1 594 ? 38.440 1.070 22.928 1.00 62.91 594 ALA A N 1
ATOM 4537 C CA . ALA A 1 594 ? 39.571 1.762 22.316 1.00 62.91 594 ALA A CA 1
ATOM 4538 C C . ALA A 1 594 ? 39.368 2.006 20.808 1.00 62.91 594 ALA A C 1
ATOM 4540 O O . ALA A 1 594 ? 40.065 2.827 20.214 1.00 62.91 594 ALA A O 1
ATOM 4541 N N . GLN A 1 595 ? 38.407 1.314 20.184 1.00 68.00 595 GLN A N 1
ATOM 4542 C CA . GLN A 1 595 ? 38.076 1.400 18.760 1.00 68.00 595 GLN A CA 1
ATOM 4543 C C . GLN A 1 595 ? 36.731 2.116 18.565 1.00 68.00 595 GLN A C 1
ATOM 4545 O O . GLN A 1 595 ? 35.773 1.549 18.034 1.00 68.00 595 GLN A O 1
ATOM 4550 N N . HIS A 1 596 ? 36.666 3.378 19.011 1.00 60.72 596 HIS A N 1
ATOM 4551 C CA . HIS A 1 596 ? 35.439 4.181 19.106 1.00 60.72 596 HIS A CA 1
ATOM 4552 C C . HIS A 1 596 ? 34.545 4.127 17.852 1.00 60.72 596 HIS A C 1
ATOM 4554 O O . HIS A 1 596 ? 33.345 3.917 17.978 1.00 60.72 596 HIS A O 1
ATOM 4560 N N . GLU A 1 597 ? 35.099 4.255 16.641 1.00 60.12 597 GLU A N 1
ATOM 4561 C CA . GLU A 1 597 ? 34.312 4.253 15.392 1.00 60.12 597 GLU A CA 1
ATOM 4562 C C . GLU A 1 597 ? 33.614 2.909 15.139 1.00 60.12 597 GLU A C 1
ATOM 4564 O O . GLU A 1 597 ? 32.426 2.863 14.823 1.00 60.12 597 GLU A O 1
ATOM 4569 N N . THR A 1 598 ? 34.331 1.800 15.331 1.00 64.44 598 THR A N 1
ATOM 4570 C CA . THR A 1 598 ? 33.796 0.447 15.131 1.00 64.44 598 THR A CA 1
ATOM 4571 C C . THR A 1 598 ? 32.766 0.111 16.205 1.00 64.44 598 THR A C 1
ATOM 4573 O O . THR A 1 598 ? 31.705 -0.413 15.880 1.00 64.44 598 THR A O 1
ATOM 4576 N N . ALA A 1 599 ? 33.037 0.484 17.460 1.00 60.28 599 ALA A N 1
ATOM 4577 C CA . ALA A 1 599 ? 32.121 0.284 18.577 1.00 60.28 599 ALA A CA 1
ATOM 4578 C C . ALA A 1 599 ? 30.806 1.064 18.395 1.00 60.28 599 ALA A C 1
ATOM 4580 O O . ALA A 1 599 ? 29.739 0.528 18.687 1.00 60.28 599 ALA A O 1
ATOM 4581 N N . ILE A 1 600 ? 30.857 2.291 17.860 1.00 58.69 600 ILE A N 1
ATOM 4582 C CA . ILE A 1 600 ? 29.668 3.112 17.582 1.00 58.69 600 ILE A CA 1
ATOM 4583 C C . ILE A 1 600 ? 28.828 2.513 16.446 1.00 58.69 600 ILE A C 1
ATOM 4585 O O . ILE A 1 600 ? 27.612 2.389 16.600 1.00 58.69 600 ILE A O 1
ATOM 4589 N N . ILE A 1 601 ? 29.445 2.115 15.325 1.00 62.31 601 ILE A N 1
ATOM 4590 C CA . ILE A 1 601 ? 28.710 1.521 14.191 1.00 62.31 601 ILE A CA 1
ATOM 4591 C C . ILE A 1 601 ? 28.097 0.179 14.593 1.00 62.31 601 ILE A C 1
ATOM 4593 O O . ILE A 1 601 ? 26.918 -0.071 14.341 1.00 62.31 601 ILE A O 1
ATOM 4597 N N . LEU A 1 602 ? 28.891 -0.662 15.258 1.00 62.75 602 LEU A N 1
ATOM 4598 C CA . LEU A 1 602 ? 28.462 -1.932 15.825 1.00 62.75 602 LEU A CA 1
ATOM 4599 C C . LEU A 1 602 ? 27.229 -1.751 16.705 1.00 62.75 602 LEU A C 1
ATOM 4601 O O . LEU A 1 602 ? 26.238 -2.470 16.580 1.00 62.75 602 LEU A O 1
ATOM 4605 N N . PHE A 1 603 ? 27.319 -0.786 17.613 1.00 61.81 603 PHE A N 1
ATOM 4606 C CA . PHE A 1 603 ? 26.267 -0.492 18.553 1.00 61.81 603 PHE A CA 1
ATOM 4607 C C . PHE A 1 603 ? 24.999 -0.074 17.810 1.00 61.81 603 PHE A C 1
ATOM 4609 O O . PHE A 1 603 ? 23.977 -0.741 17.933 1.00 61.81 603 PHE A O 1
ATOM 4616 N N . ALA A 1 604 ? 25.082 0.951 16.960 1.00 58.91 604 ALA A N 1
ATOM 4617 C CA . ALA A 1 604 ? 23.973 1.448 16.152 1.00 58.91 604 ALA A CA 1
ATOM 4618 C C . ALA A 1 604 ? 23.282 0.339 15.334 1.00 58.91 604 ALA A C 1
ATOM 4620 O O . ALA A 1 604 ? 22.054 0.294 15.240 1.00 58.91 604 ALA A O 1
ATOM 4621 N N . PHE A 1 605 ? 24.071 -0.586 14.790 1.00 63.31 605 PHE A N 1
ATOM 4622 C CA . PHE A 1 605 ? 23.592 -1.733 14.034 1.00 63.31 605 PHE A CA 1
ATOM 4623 C C . PHE A 1 605 ? 22.852 -2.764 14.902 1.00 63.31 605 PHE A C 1
ATOM 4625 O O . PHE A 1 605 ? 21.723 -3.140 14.581 1.00 63.31 605 PHE A O 1
ATOM 4632 N N . LEU A 1 606 ? 23.458 -3.217 16.009 1.00 59.91 606 LEU A N 1
ATOM 4633 C CA . LEU A 1 606 ? 22.870 -4.247 16.878 1.00 59.91 606 LEU A CA 1
ATOM 4634 C C . LEU A 1 606 ? 21.509 -3.805 17.427 1.00 59.91 606 LEU A C 1
ATOM 4636 O O . LEU A 1 606 ? 20.610 -4.616 17.620 1.00 59.91 606 LEU A O 1
ATOM 4640 N N . LEU A 1 607 ? 21.324 -2.502 17.616 1.00 56.09 607 LEU A N 1
ATOM 4641 C CA . LEU A 1 607 ? 20.060 -1.925 18.054 1.00 56.09 607 LEU A CA 1
ATOM 4642 C C . LEU A 1 607 ? 18.973 -2.063 16.991 1.00 56.09 607 LEU A C 1
ATOM 4644 O O . LEU A 1 607 ? 17.882 -2.534 17.292 1.00 56.09 607 LEU A O 1
ATOM 4648 N N . HIS A 1 608 ? 19.255 -1.702 15.739 1.00 59.09 608 HIS A N 1
ATOM 4649 C CA . HIS A 1 608 ? 18.281 -1.852 14.660 1.00 59.09 608 HIS A CA 1
ATOM 4650 C C . HIS A 1 608 ? 17.907 -3.316 14.421 1.00 59.09 608 HIS A C 1
ATOM 4652 O O . HIS A 1 608 ? 16.732 -3.619 14.212 1.00 59.09 608 HIS A O 1
ATOM 4658 N N . VAL A 1 609 ? 18.875 -4.227 14.505 1.00 55.94 609 VAL A N 1
ATOM 4659 C CA . VAL A 1 609 ? 18.634 -5.660 14.322 1.00 55.94 609 VAL A CA 1
ATOM 4660 C C . VAL A 1 609 ? 17.839 -6.251 15.487 1.00 55.94 609 VAL A C 1
ATOM 4662 O O . VAL A 1 609 ? 16.875 -6.972 15.239 1.00 55.94 609 VAL A O 1
ATOM 4665 N N . ASN A 1 610 ? 18.109 -5.870 16.737 1.00 53.50 610 ASN A N 1
ATOM 4666 C CA . ASN A 1 610 ? 17.508 -6.528 17.906 1.00 53.50 610 ASN A CA 1
ATOM 4667 C C . ASN A 1 610 ? 16.155 -5.940 18.349 1.00 53.50 610 ASN A C 1
ATOM 4669 O O . ASN A 1 610 ? 15.418 -6.596 19.074 1.00 53.50 610 ASN A O 1
ATOM 4673 N N . VAL A 1 611 ? 15.758 -4.746 17.889 1.00 51.38 611 VAL A N 1
ATOM 4674 C CA . VAL A 1 611 ? 14.499 -4.077 18.304 1.00 51.38 611 VAL A CA 1
ATOM 4675 C C . VAL A 1 611 ? 13.208 -4.818 17.883 1.00 51.38 611 VAL A C 1
ATOM 4677 O O . VAL A 1 611 ? 12.153 -4.545 18.454 1.00 51.38 611 VAL A O 1
ATOM 4680 N N . ALA A 1 612 ? 13.228 -5.744 16.913 1.00 47.59 612 ALA A N 1
ATOM 4681 C CA . ALA A 1 612 ? 11.987 -6.163 16.235 1.00 47.59 612 ALA A CA 1
ATOM 4682 C C . ALA A 1 612 ? 11.289 -7.450 16.733 1.00 47.59 612 ALA A C 1
ATOM 4684 O O . ALA A 1 612 ? 10.202 -7.741 16.229 1.00 47.59 612 ALA A O 1
ATOM 4685 N N . LEU A 1 613 ? 11.829 -8.206 17.697 1.00 48.59 613 LEU A N 1
ATOM 4686 C CA . LEU A 1 613 ? 11.143 -9.377 18.275 1.00 48.59 613 LEU A CA 1
ATOM 4687 C C . LEU A 1 613 ? 11.376 -9.456 19.793 1.00 48.59 613 LEU A C 1
ATOM 4689 O O . LEU A 1 613 ? 12.480 -9.730 20.251 1.00 48.59 613 LEU A O 1
ATOM 4693 N N . ASP A 1 614 ? 10.317 -9.219 20.575 1.00 48.94 614 ASP A N 1
ATOM 4694 C CA . ASP A 1 614 ? 10.335 -9.230 22.050 1.00 48.94 614 ASP A CA 1
ATOM 4695 C C . ASP A 1 614 ? 10.842 -10.540 22.676 1.00 48.94 614 ASP A C 1
ATOM 4697 O O . ASP A 1 614 ? 11.320 -10.527 23.806 1.00 48.94 614 ASP A O 1
ATOM 4701 N N . SER A 1 615 ? 10.754 -11.668 21.968 1.00 47.22 615 SER A N 1
ATOM 4702 C CA . SER A 1 615 ? 11.020 -12.997 22.529 1.00 47.22 615 SER A CA 1
ATOM 4703 C C . SER A 1 615 ? 12.498 -13.319 22.774 1.00 47.22 615 SER A C 1
ATOM 4705 O O . SER A 1 615 ? 12.770 -14.199 23.582 1.00 47.22 615 SER A O 1
ATOM 4707 N N . GLU A 1 616 ? 13.444 -12.632 22.123 1.00 49.91 616 GLU A N 1
ATOM 4708 C CA . GLU A 1 616 ? 14.871 -13.028 22.119 1.00 49.91 616 GLU A CA 1
ATOM 4709 C C . GLU A 1 616 ? 15.805 -11.994 22.780 1.00 49.91 616 GLU A C 1
ATOM 4711 O O . GLU A 1 616 ? 16.936 -12.302 23.151 1.00 49.91 616 GLU A O 1
ATOM 4716 N N . LEU A 1 617 ? 15.316 -10.776 23.043 1.00 55.28 617 LEU A N 1
ATOM 4717 C CA . LEU A 1 617 ? 16.070 -9.720 23.741 1.00 55.28 617 LEU A CA 1
ATOM 4718 C C . LEU A 1 617 ? 16.415 -10.070 25.200 1.00 55.28 617 LEU A C 1
ATOM 4720 O O . LEU A 1 617 ? 17.317 -9.469 25.790 1.00 55.28 617 LEU A O 1
ATOM 4724 N N . HIS A 1 618 ? 15.705 -11.027 25.802 1.00 56.50 618 HIS A N 1
ATOM 4725 C CA . HIS A 1 618 ? 15.962 -11.467 27.172 1.00 56.50 618 HIS A CA 1
ATOM 4726 C C . HIS A 1 618 ? 17.328 -12.147 27.347 1.00 56.50 618 HIS A C 1
ATOM 4728 O O . HIS A 1 618 ? 17.880 -12.064 28.445 1.00 56.50 618 HIS A O 1
ATOM 4734 N N . ASP A 1 619 ? 17.899 -12.717 26.281 1.00 53.97 619 ASP A N 1
ATOM 4735 C CA . ASP A 1 619 ? 19.139 -13.503 26.337 1.00 53.97 619 ASP A CA 1
ATOM 4736 C C . ASP A 1 619 ? 20.379 -12.748 25.827 1.00 53.97 619 ASP A C 1
ATOM 4738 O O . ASP A 1 619 ? 21.497 -13.261 25.899 1.00 53.97 619 ASP A O 1
ATOM 4742 N N . LEU A 1 620 ? 20.220 -11.504 25.356 1.00 59.38 620 LEU A N 1
ATOM 4743 C CA . LEU A 1 620 ? 21.337 -10.700 24.858 1.00 59.38 620 LEU A CA 1
ATOM 4744 C C . LEU A 1 620 ? 22.232 -10.206 26.015 1.00 59.38 620 LEU A C 1
ATOM 4746 O O . LEU A 1 620 ? 21.862 -9.291 26.754 1.00 59.38 620 LEU A O 1
ATOM 4750 N N . ASP A 1 621 ? 23.425 -10.789 26.162 1.00 59.66 621 ASP A N 1
ATOM 4751 C CA . ASP A 1 621 ? 24.426 -10.373 27.157 1.00 59.66 621 ASP A CA 1
ATOM 4752 C C . ASP A 1 621 ? 25.299 -9.243 26.591 1.00 59.66 621 ASP A C 1
ATOM 4754 O O . ASP A 1 621 ? 26.309 -9.465 25.923 1.00 59.66 621 ASP A O 1
ATOM 4758 N N . VAL A 1 622 ? 24.867 -7.997 26.798 1.00 62.53 622 VAL A N 1
ATOM 4759 C CA . VAL A 1 622 ? 25.593 -6.825 26.293 1.00 62.53 622 VAL A CA 1
ATOM 4760 C C . VAL A 1 622 ? 26.753 -6.462 27.233 1.00 62.53 622 VAL A C 1
ATOM 4762 O O . VAL A 1 622 ? 26.512 -6.243 28.424 1.00 62.53 622 VAL A O 1
ATOM 4765 N N . PRO A 1 623 ? 27.998 -6.322 26.728 1.00 62.69 623 PRO A N 1
ATOM 4766 C CA . PRO A 1 623 ? 29.150 -5.959 27.550 1.00 62.69 623 PRO A CA 1
ATOM 4767 C C . PRO A 1 623 ? 28.964 -4.631 28.299 1.00 62.69 623 PRO A C 1
ATOM 4769 O O . PRO A 1 623 ? 28.429 -3.662 27.759 1.00 62.69 623 PRO A O 1
ATOM 4772 N N . ALA A 1 624 ? 29.474 -4.545 29.533 1.00 64.44 624 ALA A N 1
ATOM 4773 C CA . ALA A 1 624 ? 29.338 -3.355 30.383 1.00 64.44 624 ALA A CA 1
ATOM 4774 C C . ALA A 1 624 ? 29.854 -2.065 29.714 1.00 64.44 624 ALA A C 1
ATOM 4776 O O . ALA A 1 624 ? 29.252 -1.001 29.884 1.00 64.44 624 ALA A O 1
ATOM 4777 N N . CYS A 1 625 ? 30.906 -2.164 28.894 1.00 63.97 625 CYS A N 1
ATOM 4778 C CA . CYS A 1 625 ? 31.457 -1.035 28.146 1.00 63.97 625 CYS A CA 1
ATOM 4779 C C . CYS A 1 625 ? 30.443 -0.357 27.213 1.00 63.97 625 CYS A C 1
ATOM 4781 O O . CYS A 1 625 ? 30.499 0.858 27.039 1.00 63.97 625 CYS A O 1
ATOM 4783 N N . VAL A 1 626 ? 29.482 -1.108 26.672 1.00 67.88 626 VAL A N 1
ATOM 4784 C CA . VAL A 1 626 ? 28.449 -0.581 25.773 1.00 67.88 626 VAL A CA 1
ATOM 4785 C C . VAL A 1 626 ? 27.531 0.384 26.514 1.00 67.88 626 VAL A C 1
ATOM 4787 O O . VAL A 1 626 ? 27.222 1.460 26.012 1.00 67.88 626 VAL A O 1
ATOM 4790 N N . SER A 1 627 ? 27.126 0.032 27.737 1.00 70.88 627 SER A N 1
ATOM 4791 C CA . SER A 1 627 ? 26.266 0.893 28.555 1.00 70.88 627 SER A CA 1
ATOM 4792 C C . SER A 1 627 ? 26.969 2.184 28.995 1.00 70.88 627 SER A C 1
ATOM 4794 O O . SER A 1 627 ? 26.330 3.233 29.064 1.00 70.88 627 SER A O 1
ATOM 4796 N N . THR A 1 628 ? 28.283 2.132 29.229 1.00 73.44 628 THR A N 1
ATOM 4797 C CA . THR A 1 628 ? 29.107 3.310 29.537 1.00 73.44 628 THR A CA 1
ATOM 4798 C C . THR A 1 628 ? 29.226 4.235 28.330 1.00 73.44 628 THR A C 1
ATOM 4800 O O . THR A 1 628 ? 29.021 5.442 28.453 1.00 73.44 628 THR A O 1
ATOM 4803 N N . GLU A 1 629 ? 29.510 3.673 27.154 1.00 70.88 629 GLU A N 1
ATOM 4804 C CA . GLU A 1 629 ? 29.650 4.448 25.921 1.00 70.88 629 GLU A CA 1
ATOM 4805 C C . GLU A 1 629 ? 28.321 5.085 25.497 1.00 70.88 629 GLU A C 1
ATOM 4807 O O . GLU A 1 629 ? 28.285 6.253 25.122 1.00 70.88 629 GLU A O 1
ATOM 4812 N N . LEU A 1 630 ? 27.207 4.372 25.669 1.00 72.25 630 LEU A N 1
ATOM 4813 C CA . LEU A 1 630 ? 25.854 4.894 25.479 1.00 72.25 630 LEU A CA 1
ATOM 4814 C C . LEU A 1 630 ? 25.580 6.166 26.282 1.00 72.25 630 LEU A C 1
ATOM 4816 O O . LEU A 1 630 ? 25.102 7.166 25.747 1.00 72.25 630 LEU A O 1
ATOM 4820 N N . VAL A 1 631 ? 25.888 6.123 27.578 1.00 76.44 631 VAL A N 1
ATOM 4821 C CA . VAL A 1 631 ? 25.697 7.265 28.477 1.00 76.44 631 VAL A CA 1
ATOM 4822 C C . VAL A 1 631 ? 26.613 8.414 28.069 1.00 76.44 631 VAL A C 1
ATOM 4824 O O . VAL A 1 631 ? 26.183 9.567 28.083 1.00 76.44 631 VAL A O 1
ATOM 4827 N N . ARG A 1 632 ? 27.856 8.112 27.672 1.00 76.81 632 ARG A N 1
ATOM 4828 C CA . ARG A 1 632 ? 28.819 9.109 27.192 1.00 76.81 632 ARG A CA 1
ATOM 4829 C C . ARG A 1 632 ? 28.310 9.819 25.933 1.00 76.81 632 ARG A C 1
ATOM 4831 O O . ARG A 1 632 ? 28.305 11.047 25.897 1.00 76.81 632 ARG A O 1
ATOM 4838 N N . LEU A 1 633 ? 27.855 9.069 24.927 1.00 72.94 633 LEU A N 1
ATOM 4839 C CA . LEU A 1 633 ? 27.341 9.603 23.659 1.00 72.94 633 LEU A CA 1
ATOM 4840 C C . LEU A 1 633 ? 26.054 10.414 23.854 1.00 72.94 633 LEU A C 1
ATOM 4842 O O . LEU A 1 633 ? 25.929 11.504 23.288 1.00 72.94 633 LEU A O 1
ATOM 4846 N N . MET A 1 634 ? 25.135 9.940 24.700 1.00 76.19 634 MET A N 1
ATOM 4847 C CA . MET A 1 634 ? 23.904 10.671 25.017 1.00 76.19 634 MET A CA 1
ATOM 4848 C C . MET A 1 634 ? 24.200 11.960 25.785 1.00 76.19 634 MET A C 1
ATOM 4850 O O . MET A 1 634 ? 23.617 13.002 25.491 1.00 76.19 634 MET A O 1
ATOM 4854 N N . GLY A 1 635 ? 25.171 11.925 26.701 1.00 76.06 635 GLY A N 1
ATOM 4855 C CA . GLY A 1 635 ? 25.674 13.118 27.377 1.00 76.06 635 GLY A CA 1
ATOM 4856 C C . GLY A 1 635 ? 26.211 14.166 26.403 1.00 76.06 635 GLY A C 1
ATOM 4857 O O . GLY A 1 635 ? 25.860 15.336 26.529 1.00 76.06 635 GLY A O 1
ATOM 4858 N N . ILE A 1 636 ? 26.999 13.753 25.403 1.00 73.62 636 ILE A N 1
ATOM 4859 C CA . ILE A 1 636 ? 27.510 14.656 24.355 1.00 73.62 636 ILE A CA 1
ATOM 4860 C C . ILE A 1 636 ? 26.363 15.237 23.525 1.00 73.62 636 ILE A C 1
ATOM 4862 O O . ILE A 1 636 ? 26.312 16.448 23.319 1.00 73.62 636 ILE A O 1
ATOM 4866 N N . SER A 1 637 ? 25.425 14.389 23.099 1.00 72.38 637 SER A N 1
ATOM 4867 C CA . SER A 1 637 ? 24.291 14.790 22.252 1.00 72.38 637 SER A CA 1
ATOM 4868 C C . SER A 1 637 ? 23.411 15.848 22.935 1.00 72.38 637 SER A C 1
ATOM 4870 O O . SER A 1 637 ? 22.911 16.769 22.296 1.00 72.38 637 SER A O 1
ATOM 4872 N N . LEU A 1 638 ? 23.288 15.766 24.263 1.00 72.19 638 LEU A N 1
ATOM 4873 C CA . LEU A 1 638 ? 22.480 16.669 25.084 1.00 72.19 638 LEU A CA 1
ATOM 4874 C C . LEU A 1 638 ? 23.252 17.876 25.646 1.00 72.19 638 LEU A C 1
ATOM 4876 O O . LEU A 1 638 ? 22.683 18.642 26.429 1.00 72.19 638 LEU A O 1
ATOM 4880 N N . MET A 1 639 ? 24.533 18.076 25.313 1.00 65.69 639 MET A N 1
ATOM 4881 C CA . MET A 1 639 ? 25.290 19.246 25.796 1.00 65.69 639 MET A CA 1
ATOM 4882 C C . MET A 1 639 ? 24.830 20.567 25.160 1.00 65.69 639 MET A C 1
ATOM 4884 O O . MET A 1 639 ? 25.017 21.617 25.767 1.00 65.69 639 MET A O 1
ATOM 4888 N N . ASN A 1 640 ? 24.176 20.532 23.992 1.00 58.78 640 ASN A N 1
ATOM 4889 C CA . ASN A 1 640 ? 23.615 21.721 23.348 1.00 58.78 640 ASN A CA 1
ATOM 4890 C C . ASN A 1 640 ? 22.176 21.984 23.839 1.00 58.78 640 ASN A C 1
ATOM 4892 O O . ASN A 1 640 ? 21.247 21.272 23.461 1.00 58.78 640 ASN A O 1
ATOM 4896 N N . THR A 1 641 ? 22.004 22.988 24.702 1.00 52.31 641 THR A N 1
ATOM 4897 C CA . THR A 1 641 ? 20.760 23.271 25.442 1.00 52.31 641 THR A CA 1
ATOM 4898 C C . THR A 1 641 ? 19.675 23.997 24.651 1.00 52.31 641 THR A C 1
ATOM 4900 O O . THR A 1 641 ? 18.560 24.082 25.148 1.00 52.31 641 THR A O 1
ATOM 4903 N N . GLU A 1 642 ? 19.969 24.532 23.461 1.00 53.12 642 GLU A N 1
ATOM 4904 C CA . GLU A 1 642 ? 18.985 25.324 22.704 1.00 53.12 642 GLU A CA 1
ATOM 4905 C C . GLU A 1 642 ? 18.191 24.505 21.682 1.00 53.12 642 GLU A C 1
ATOM 4907 O O . GLU A 1 642 ? 17.049 24.850 21.418 1.00 53.12 642 GLU A O 1
ATOM 4912 N N . ASN A 1 643 ? 18.762 23.431 21.117 1.00 50.88 643 ASN A N 1
ATOM 4913 C CA . ASN A 1 643 ? 18.132 22.676 20.018 1.00 50.88 643 ASN A CA 1
ATOM 4914 C C . ASN A 1 643 ? 18.481 21.169 19.978 1.00 50.88 643 ASN A C 1
ATOM 4916 O O . ASN A 1 643 ? 18.248 20.541 18.949 1.00 50.88 643 ASN A O 1
ATOM 4920 N N . HIS A 1 644 ? 19.145 20.600 21.000 1.00 56.88 644 HIS A N 1
ATOM 4921 C CA . HIS A 1 644 ? 19.647 19.203 20.992 1.00 56.88 644 HIS A CA 1
ATOM 4922 C C . HIS A 1 644 ? 20.423 18.788 19.713 1.00 56.88 644 HIS A C 1
ATOM 4924 O O . HIS A 1 644 ? 20.570 17.611 19.399 1.00 56.88 644 HIS A O 1
ATOM 4930 N N . SER A 1 645 ? 20.964 19.754 18.959 1.00 43.84 645 SER A N 1
ATOM 4931 C CA . SER A 1 645 ? 21.470 19.530 17.593 1.00 43.84 645 SER A CA 1
ATOM 4932 C C . SER A 1 645 ? 22.926 19.074 17.520 1.00 43.84 645 SER A C 1
ATOM 4934 O O . SER A 1 645 ? 23.499 19.021 16.429 1.00 43.84 645 SER A O 1
ATOM 4936 N N . ALA A 1 646 ? 23.550 18.745 18.656 1.00 46.19 646 ALA A N 1
ATOM 4937 C CA . ALA A 1 646 ? 24.866 18.122 18.656 1.00 46.19 646 ALA A CA 1
ATOM 4938 C C . ALA A 1 646 ? 24.715 16.677 18.165 1.00 46.19 646 ALA A C 1
ATOM 4940 O O . ALA A 1 646 ? 24.732 15.724 18.937 1.00 46.19 646 ALA A O 1
ATOM 4941 N N . VAL A 1 647 ? 24.537 16.519 16.854 1.00 50.19 647 VAL A N 1
ATOM 4942 C CA . VAL A 1 647 ? 24.644 15.235 16.183 1.00 50.19 647 VAL A CA 1
ATOM 4943 C C . VAL A 1 647 ? 26.061 14.753 16.444 1.00 50.19 647 VAL A C 1
ATOM 4945 O O . VAL A 1 647 ? 27.018 15.268 15.857 1.00 50.19 647 VAL A O 1
ATOM 4948 N N . VAL A 1 648 ? 26.211 13.769 17.333 1.00 54.12 648 VAL A N 1
ATOM 4949 C CA . VAL A 1 648 ? 27.456 13.013 17.385 1.00 54.12 648 VAL A CA 1
ATOM 4950 C C . VAL A 1 648 ? 27.535 12.310 16.044 1.00 54.12 648 VAL A C 1
ATOM 4952 O O . VAL A 1 648 ? 26.777 11.386 15.763 1.00 54.12 648 VAL A O 1
ATOM 4955 N N . SER A 1 649 ? 28.385 12.827 15.168 1.00 56.94 649 SER A N 1
ATOM 4956 C CA . SER A 1 649 ? 28.648 12.212 13.884 1.00 56.94 649 SER A CA 1
ATOM 4957 C C . SER A 1 649 ? 30.073 11.713 13.871 1.00 56.94 649 SER A C 1
ATOM 4959 O O . SER A 1 649 ? 30.999 12.400 14.297 1.00 56.94 649 SER A O 1
ATOM 4961 N N . PHE A 1 650 ? 30.236 10.493 13.388 1.00 61.03 650 PHE A N 1
ATOM 4962 C CA . PHE A 1 650 ? 31.529 9.992 12.966 1.00 61.03 650 PHE A CA 1
ATOM 4963 C C . PHE A 1 650 ? 31.545 9.996 11.439 1.00 61.03 650 PHE A C 1
ATOM 4965 O O . PHE A 1 650 ? 30.501 9.878 10.784 1.00 61.03 650 PHE A O 1
ATOM 4972 N N . ALA A 1 651 ? 32.728 10.207 10.873 1.00 61.03 651 ALA A N 1
ATOM 4973 C CA . ALA A 1 651 ? 32.903 10.276 9.436 1.00 61.03 651 ALA A CA 1
ATOM 4974 C C . ALA A 1 651 ? 33.467 8.950 8.928 1.00 61.03 651 ALA A C 1
ATOM 4976 O O . ALA A 1 651 ? 34.609 8.621 9.228 1.00 61.03 651 ALA A O 1
ATOM 4977 N N . VAL A 1 652 ? 32.706 8.222 8.111 1.00 63.56 652 VAL A N 1
ATOM 4978 C CA . VAL A 1 652 ? 33.241 7.084 7.347 1.00 63.56 652 VAL A CA 1
ATOM 4979 C C . VAL A 1 652 ? 33.310 7.490 5.891 1.00 63.56 652 VAL A C 1
ATOM 4981 O O . VAL A 1 652 ? 32.314 7.917 5.312 1.00 63.56 652 VAL A O 1
ATOM 4984 N N . ALA A 1 653 ? 34.505 7.411 5.307 1.00 64.31 653 ALA A N 1
ATOM 4985 C CA . ALA A 1 653 ? 34.747 7.738 3.904 1.00 64.31 653 ALA A CA 1
ATOM 4986 C C . ALA A 1 653 ? 34.207 9.120 3.466 1.00 64.31 653 ALA A C 1
ATOM 4988 O O . ALA A 1 653 ? 33.878 9.302 2.299 1.00 64.31 653 ALA A O 1
ATOM 4989 N N . GLY A 1 654 ? 34.118 10.104 4.372 1.00 62.81 654 GLY A N 1
ATOM 4990 C CA . GLY A 1 654 ? 33.583 11.444 4.086 1.00 62.81 654 GLY A CA 1
ATOM 4991 C C . GLY A 1 654 ? 32.053 11.573 4.149 1.00 62.81 654 GLY A C 1
ATOM 4992 O O . GLY A 1 654 ? 31.534 12.640 3.813 1.00 62.81 654 GLY A O 1
ATOM 4993 N N . LEU A 1 655 ? 31.348 10.524 4.581 1.00 62.94 655 LEU A N 1
ATOM 4994 C CA . LEU A 1 655 ? 29.937 10.547 4.963 1.00 62.94 655 LEU A CA 1
ATOM 4995 C C . LEU A 1 655 ? 29.817 10.764 6.468 1.00 62.94 655 LEU A C 1
ATOM 4997 O O . LEU A 1 655 ? 30.500 10.106 7.249 1.00 62.94 655 LEU A O 1
ATOM 5001 N N . SER A 1 656 ? 28.935 11.677 6.861 1.00 66.88 656 SER A N 1
ATOM 5002 C CA . SER A 1 656 ? 28.581 11.895 8.260 1.00 66.88 656 SER A CA 1
ATOM 5003 C C . SER A 1 656 ? 27.491 10.900 8.638 1.00 66.88 656 SER A C 1
ATOM 5005 O O . SER A 1 656 ? 26.433 10.883 8.014 1.00 66.88 656 SER A O 1
ATOM 5007 N N . PHE A 1 657 ? 27.744 10.060 9.637 1.00 64.31 657 PHE A N 1
ATOM 5008 C CA . PHE A 1 657 ? 26.744 9.143 10.174 1.00 64.31 657 PHE A CA 1
ATOM 5009 C C . PHE A 1 657 ? 26.106 9.790 11.398 1.00 64.31 657 PHE A C 1
ATOM 5011 O O . PHE A 1 657 ? 26.719 9.783 12.468 1.00 64.31 657 PHE A O 1
ATOM 5018 N N . PRO A 1 658 ? 24.908 10.389 11.264 1.00 59.47 658 PRO A N 1
ATOM 5019 C CA . PRO A 1 658 ? 24.275 11.057 12.380 1.00 59.47 658 PRO A CA 1
ATOM 5020 C C . PRO A 1 658 ? 23.842 10.024 13.418 1.00 59.47 658 PRO A C 1
ATOM 5022 O O . PRO A 1 658 ? 23.029 9.137 13.133 1.00 59.47 658 PRO A O 1
ATOM 5025 N N . PHE A 1 659 ? 24.377 10.156 14.627 1.00 63.84 659 PHE A N 1
ATOM 5026 C CA . PHE A 1 659 ? 23.896 9.450 15.801 1.00 63.84 659 PHE A CA 1
ATOM 5027 C C . PHE A 1 659 ? 23.039 10.407 16.627 1.00 63.84 659 PHE A C 1
ATOM 5029 O O . PHE A 1 659 ? 23.487 10.982 17.617 1.00 63.84 659 PHE A O 1
ATOM 5036 N N . ASP A 1 660 ? 21.809 10.637 16.164 1.00 67.88 660 ASP A N 1
ATOM 5037 C CA . ASP A 1 660 ? 20.862 11.498 16.869 1.00 67.88 660 ASP A CA 1
ATOM 5038 C C . ASP A 1 660 ? 20.367 10.858 18.178 1.00 67.88 660 ASP A C 1
ATOM 5040 O O . ASP A 1 660 ? 20.433 9.639 18.386 1.00 67.88 660 ASP A O 1
ATOM 5044 N N . VAL A 1 661 ? 19.874 11.704 19.080 1.00 73.38 661 VAL A N 1
ATOM 5045 C CA . VAL A 1 661 ? 19.414 11.284 20.406 1.00 73.38 661 VAL A CA 1
ATOM 5046 C C . VAL A 1 661 ? 18.203 10.342 20.331 1.00 73.38 661 VAL A C 1
ATOM 5048 O O . VAL A 1 661 ? 18.083 9.432 21.148 1.00 73.38 661 VAL A O 1
ATOM 5051 N N . ASN A 1 662 ? 17.348 10.454 19.311 1.00 75.88 662 ASN A N 1
ATOM 5052 C CA . ASN A 1 662 ? 16.167 9.600 19.160 1.00 75.88 662 ASN A CA 1
ATOM 5053 C C . ASN A 1 662 ? 16.556 8.145 18.895 1.00 75.88 662 ASN A C 1
ATOM 5055 O O . ASN A 1 662 ? 16.006 7.226 19.511 1.00 75.88 662 ASN A O 1
ATOM 5059 N N . LYS A 1 663 ? 17.541 7.920 18.021 1.00 72.69 663 LYS A N 1
ATOM 5060 C CA . LYS A 1 663 ? 18.106 6.588 17.764 1.00 72.69 663 LYS A CA 1
ATOM 5061 C C . LYS A 1 663 ? 18.734 5.993 19.025 1.00 72.69 663 LYS A C 1
ATOM 5063 O O . LYS A 1 663 ? 18.510 4.818 19.318 1.00 72.69 663 LYS A O 1
ATOM 5068 N N . GLN A 1 664 ? 19.436 6.810 19.810 1.00 74.31 664 GLN A N 1
ATOM 5069 C CA . GLN A 1 664 ? 20.034 6.398 21.087 1.00 74.31 664 GLN A CA 1
ATOM 5070 C C . GLN A 1 664 ? 18.987 6.004 22.134 1.00 74.31 664 GLN A C 1
ATOM 5072 O O . GLN A 1 664 ? 19.169 5.032 22.865 1.00 74.31 664 GLN A O 1
ATOM 5077 N N . VAL A 1 665 ? 17.869 6.720 22.212 1.00 78.12 665 VAL A N 1
ATOM 5078 C CA . VAL A 1 665 ? 16.810 6.401 23.176 1.00 78.12 665 VAL A CA 1
ATOM 5079 C C . VAL A 1 665 ? 16.047 5.139 22.778 1.00 78.12 665 VAL A C 1
ATOM 5081 O O . VAL A 1 665 ? 15.804 4.280 23.622 1.00 78.12 665 VAL A O 1
ATOM 5084 N N . ARG A 1 666 ? 15.737 4.950 21.488 1.00 74.94 666 ARG A N 1
ATOM 5085 C CA . ARG A 1 666 ? 15.107 3.706 20.988 1.00 74.94 666 ARG A CA 1
ATOM 5086 C C . ARG A 1 666 ? 15.945 2.480 21.318 1.00 74.94 666 ARG A C 1
ATOM 5088 O O . ARG A 1 666 ? 15.430 1.439 21.722 1.00 74.94 666 ARG A O 1
ATOM 5095 N N . ALA A 1 667 ? 17.248 2.641 21.181 1.00 72.31 667 ALA A N 1
ATOM 5096 C CA . ALA A 1 667 ? 18.217 1.643 21.550 1.00 72.31 667 ALA A CA 1
ATOM 5097 C C . ALA A 1 667 ? 18.203 1.291 23.038 1.00 72.31 667 ALA A C 1
ATOM 5099 O O . ALA A 1 667 ? 18.191 0.118 23.410 1.00 72.31 667 ALA A O 1
ATOM 5100 N N . VAL A 1 668 ? 18.154 2.313 23.889 1.00 76.31 668 VAL A N 1
ATOM 5101 C CA . VAL A 1 668 ? 18.022 2.153 25.337 1.00 76.31 668 VAL A CA 1
ATOM 5102 C C . VAL A 1 668 ? 16.735 1.414 25.691 1.00 76.31 668 VAL A C 1
ATOM 5104 O O . VAL A 1 668 ? 16.785 0.519 26.528 1.00 76.31 668 VAL A O 1
ATOM 5107 N N . CYS A 1 669 ? 15.608 1.720 25.038 1.00 77.12 669 CYS A N 1
ATOM 5108 C CA . CYS A 1 669 ? 14.351 0.996 25.245 1.00 77.12 669 CYS A CA 1
ATOM 5109 C C . CYS A 1 669 ? 14.494 -0.498 24.928 1.00 77.12 669 CYS A C 1
ATOM 5111 O O . CYS A 1 669 ? 14.037 -1.337 25.700 1.00 77.12 669 CYS A O 1
ATOM 5113 N N . ALA A 1 670 ? 15.152 -0.845 23.818 1.00 72.94 670 ALA A N 1
ATOM 5114 C CA . ALA A 1 670 ? 15.363 -2.241 23.444 1.00 72.94 670 ALA A CA 1
ATOM 5115 C C . ALA A 1 670 ? 16.251 -2.976 24.453 1.00 72.94 670 ALA A C 1
ATOM 5117 O O . ALA A 1 670 ? 15.862 -4.020 24.970 1.00 72.94 670 ALA A O 1
ATOM 5118 N N . LEU A 1 671 ? 17.402 -2.399 24.805 1.00 74.06 671 LEU A N 1
ATOM 5119 C CA . LEU A 1 671 ? 18.304 -2.973 25.807 1.00 74.06 671 LEU A CA 1
ATOM 5120 C C . LEU A 1 671 ? 17.667 -3.049 27.195 1.00 74.06 671 LEU A C 1
ATOM 5122 O O . LEU A 1 671 ? 17.911 -3.990 27.947 1.00 74.06 671 LEU A O 1
ATOM 5126 N N . GLY A 1 672 ? 16.824 -2.072 27.526 1.00 76.69 672 GLY A N 1
ATOM 5127 C CA . GLY A 1 672 ? 16.078 -1.994 28.773 1.00 76.69 672 GLY A CA 1
ATOM 5128 C C . GLY A 1 672 ? 15.153 -3.186 29.007 1.00 76.69 672 GLY A C 1
ATOM 5129 O O . GLY A 1 672 ? 14.816 -3.446 30.159 1.00 76.69 672 GLY A O 1
ATOM 5130 N N . LYS A 1 673 ? 14.801 -3.968 27.979 1.00 76.06 673 LYS A N 1
ATOM 5131 C CA . LYS A 1 673 ? 14.031 -5.214 28.133 1.00 76.06 673 LYS A CA 1
ATOM 5132 C C . LYS A 1 673 ? 14.839 -6.300 28.853 1.00 76.06 673 LYS A C 1
ATOM 5134 O O . LYS A 1 673 ? 14.297 -7.019 29.699 1.00 76.06 673 LYS A O 1
ATOM 5139 N N . ASN A 1 674 ? 16.154 -6.357 28.630 1.00 76.88 674 ASN A N 1
ATOM 5140 C CA . ASN A 1 674 ? 17.056 -7.241 29.365 1.00 76.88 674 ASN A CA 1
ATOM 5141 C C . ASN A 1 674 ? 17.300 -6.715 30.792 1.00 76.88 674 ASN A C 1
ATOM 5143 O O . ASN A 1 674 ? 17.704 -5.572 31.008 1.00 76.88 674 ASN A O 1
ATOM 5147 N N . ALA A 1 675 ? 17.089 -7.566 31.800 1.00 82.69 675 ALA A N 1
ATOM 5148 C CA . ALA A 1 675 ? 17.170 -7.153 33.200 1.00 82.69 675 ALA A CA 1
ATOM 5149 C C . ALA A 1 675 ? 18.573 -6.727 33.663 1.00 82.69 675 ALA A C 1
ATOM 5151 O O . ALA A 1 675 ? 18.672 -5.882 34.559 1.00 82.69 675 ALA A O 1
ATOM 5152 N N . ARG A 1 676 ? 19.640 -7.305 33.095 1.00 79.50 676 ARG A N 1
ATOM 5153 C CA . ARG A 1 676 ? 21.032 -6.950 33.410 1.00 79.50 676 ARG A CA 1
ATOM 5154 C C . ARG A 1 676 ? 21.406 -5.629 32.753 1.00 79.50 676 ARG A C 1
ATOM 5156 O O . ARG A 1 676 ? 21.862 -4.724 33.448 1.00 79.50 676 ARG A O 1
ATOM 5163 N N . CYS A 1 677 ? 21.121 -5.486 31.458 1.00 77.94 677 CYS A N 1
ATOM 5164 C CA . CYS A 1 677 ? 21.368 -4.247 30.721 1.00 77.94 677 CYS A CA 1
ATOM 5165 C C . CYS A 1 677 ? 20.614 -3.072 31.349 1.00 77.94 677 CYS A C 1
ATOM 5167 O O . CYS A 1 677 ? 21.208 -2.028 31.595 1.00 77.94 677 CYS A O 1
ATOM 5169 N N . ARG A 1 678 ? 19.340 -3.265 31.713 1.00 86.19 678 ARG A N 1
ATOM 5170 C CA . ARG A 1 678 ? 18.529 -2.264 32.419 1.00 86.19 678 ARG A CA 1
ATOM 5171 C C . ARG A 1 678 ? 19.182 -1.773 33.711 1.00 86.19 678 ARG A C 1
ATOM 5173 O O . ARG A 1 678 ? 19.241 -0.569 33.943 1.00 86.19 678 ARG A O 1
ATOM 5180 N N . GLN A 1 679 ? 19.693 -2.683 34.543 1.00 87.44 679 GLN A N 1
ATOM 5181 C CA . GLN A 1 679 ? 20.395 -2.317 35.779 1.00 87.44 679 GLN A CA 1
ATOM 5182 C C . GLN A 1 679 ? 21.693 -1.552 35.491 1.00 87.44 679 GLN A C 1
ATOM 5184 O O . GLN A 1 679 ? 21.921 -0.517 36.111 1.00 87.44 679 GLN A O 1
ATOM 5189 N N . ALA A 1 680 ? 22.502 -2.013 34.533 1.00 83.44 680 ALA A N 1
ATOM 5190 C CA . ALA A 1 680 ? 23.754 -1.356 34.153 1.00 83.44 680 ALA A CA 1
ATOM 5191 C C . ALA A 1 680 ? 23.525 0.059 33.589 1.00 83.44 680 ALA A C 1
ATOM 5193 O O . ALA A 1 680 ? 24.191 1.008 33.995 1.00 83.44 680 ALA A O 1
ATOM 5194 N N . ILE A 1 681 ? 22.534 0.226 32.708 1.00 84.62 681 ILE A N 1
ATOM 5195 C CA . ILE A 1 681 ? 22.161 1.516 32.110 1.00 84.62 681 ILE A CA 1
ATOM 5196 C C . ILE A 1 681 ? 21.728 2.523 33.185 1.00 84.62 681 ILE A C 1
ATOM 5198 O O . ILE A 1 681 ? 22.158 3.679 33.168 1.00 84.62 681 ILE A O 1
ATOM 5202 N N . VAL A 1 682 ? 20.892 2.089 34.134 1.00 90.69 682 VAL A N 1
ATOM 5203 C CA . VAL A 1 682 ? 20.444 2.943 35.243 1.00 90.69 682 VAL A CA 1
ATOM 5204 C C . VAL A 1 682 ? 21.612 3.276 36.176 1.00 90.69 682 VAL A C 1
ATOM 5206 O O . VAL A 1 682 ? 21.776 4.442 36.530 1.00 90.69 682 VAL A O 1
ATOM 5209 N N . ALA A 1 683 ? 22.460 2.298 36.513 1.00 89.44 683 ALA A N 1
ATOM 5210 C CA . ALA A 1 683 ? 23.628 2.495 37.376 1.00 89.44 683 ALA A CA 1
ATOM 5211 C C . ALA A 1 683 ? 24.656 3.473 36.782 1.00 89.44 683 ALA A C 1
ATOM 5213 O O . ALA A 1 683 ? 25.231 4.274 37.514 1.00 89.44 683 ALA A O 1
ATOM 5214 N N . ASN A 1 684 ? 24.832 3.475 35.458 1.00 86.44 684 ASN A N 1
ATOM 5215 C CA . ASN A 1 684 ? 25.708 4.425 34.767 1.00 86.44 684 ASN A CA 1
ATOM 5216 C C . ASN A 1 684 ? 25.110 5.841 34.647 1.00 86.44 684 ASN A C 1
ATOM 5218 O O . ASN A 1 684 ? 25.753 6.744 34.116 1.00 86.44 684 ASN A O 1
ATOM 5222 N N . GLY A 1 685 ? 23.897 6.076 35.157 1.00 88.19 685 GLY A N 1
ATOM 5223 C CA . GLY A 1 685 ? 23.313 7.411 35.255 1.00 88.19 685 GLY A CA 1
ATOM 5224 C C . GLY A 1 685 ? 22.712 7.930 33.951 1.00 88.19 685 GLY A C 1
ATOM 5225 O O . GLY A 1 685 ? 22.734 9.137 33.717 1.00 88.19 685 GLY A O 1
ATOM 5226 N N . LEU A 1 686 ? 22.164 7.059 33.095 1.00 88.69 686 LEU A N 1
ATOM 5227 C CA . LEU A 1 686 ? 21.466 7.492 31.878 1.00 88.69 686 LEU A CA 1
ATOM 5228 C C . LEU A 1 686 ? 20.181 8.285 32.182 1.00 88.69 686 LEU A C 1
ATOM 5230 O O . LEU A 1 686 ? 19.846 9.217 31.462 1.00 88.69 686 LEU A O 1
ATOM 5234 N N . VAL A 1 687 ? 19.475 7.954 33.268 1.00 92.62 687 VAL A N 1
ATOM 5235 C CA . VAL A 1 687 ? 18.139 8.504 33.579 1.00 92.62 687 VAL A CA 1
ATOM 5236 C C . VAL A 1 687 ? 18.146 10.034 33.677 1.00 92.62 687 VAL A C 1
ATOM 5238 O O . VAL A 1 687 ? 17.225 10.670 33.181 1.00 92.62 687 VAL A O 1
ATOM 5241 N N . LYS A 1 688 ? 19.215 10.648 34.204 1.00 91.31 688 LYS A N 1
ATOM 5242 C CA . LYS A 1 688 ? 19.355 12.119 34.261 1.00 91.31 688 LYS A CA 1
ATOM 5243 C C . LYS A 1 688 ? 19.342 12.781 32.874 1.00 91.31 688 LYS A C 1
ATOM 5245 O O . LYS A 1 688 ? 18.847 13.891 32.723 1.00 91.31 688 LYS A O 1
ATOM 5250 N N . HIS A 1 689 ? 19.870 12.091 31.862 1.00 89.69 689 HIS A N 1
ATOM 5251 C CA . HIS A 1 689 ? 19.883 12.552 30.476 1.00 89.69 689 HIS A CA 1
ATOM 5252 C C . HIS A 1 689 ? 18.486 12.444 29.854 1.00 89.69 689 HIS A C 1
ATOM 5254 O O . HIS A 1 689 ? 18.048 13.369 29.178 1.00 89.69 689 HIS A O 1
ATOM 5260 N N . LEU A 1 690 ? 17.754 11.366 30.160 1.00 92.12 690 LEU A N 1
ATOM 5261 C CA . LEU A 1 690 ? 16.357 11.202 29.745 1.00 92.12 690 LEU A CA 1
ATOM 5262 C C . LEU A 1 690 ? 15.444 12.250 30.398 1.00 92.12 690 LEU A C 1
ATOM 5264 O O . LEU A 1 690 ? 14.599 12.816 29.720 1.00 92.12 690 LEU A O 1
ATOM 5268 N N . VAL A 1 691 ? 15.641 12.569 31.682 1.00 93.50 691 VAL A N 1
ATOM 5269 C CA . VAL A 1 691 ? 14.881 13.641 32.353 1.00 93.50 691 VAL A CA 1
ATOM 5270 C C . VAL A 1 691 ? 15.154 14.995 31.704 1.00 93.50 691 VAL A C 1
ATOM 5272 O O . VAL A 1 691 ? 14.208 15.701 31.377 1.00 93.50 691 VAL A O 1
ATOM 5275 N N . LYS A 1 692 ? 16.419 15.327 31.413 1.00 89.50 692 LYS A N 1
ATOM 5276 C CA . LYS A 1 692 ? 16.749 16.550 30.666 1.00 89.50 692 LYS A CA 1
ATOM 5277 C C . LYS A 1 692 ? 16.022 16.594 29.316 1.00 89.50 692 LYS A C 1
ATOM 5279 O O . LYS A 1 692 ? 15.441 17.610 28.951 1.00 89.50 692 LYS A O 1
ATOM 5284 N N . MET A 1 693 ? 15.993 15.472 28.600 1.00 89.25 693 MET A N 1
ATOM 5285 C CA . MET A 1 693 ? 15.273 15.344 27.333 1.00 89.25 693 MET A CA 1
ATOM 5286 C C . MET A 1 693 ? 13.752 15.535 27.492 1.00 89.25 693 MET A C 1
ATOM 5288 O O . MET A 1 693 ? 13.133 16.166 26.643 1.00 89.25 693 MET A O 1
ATOM 5292 N N . MET A 1 694 ? 13.155 15.088 28.603 1.00 92.94 694 MET A N 1
ATOM 5293 C CA . MET A 1 694 ? 11.751 15.375 28.943 1.00 92.94 694 MET A CA 1
ATOM 5294 C C . MET A 1 694 ? 11.488 16.869 29.203 1.00 92.94 694 MET A C 1
ATOM 5296 O O . MET A 1 694 ? 10.370 17.335 29.007 1.00 92.94 694 MET A O 1
ATOM 5300 N N . GLU A 1 695 ? 12.477 17.630 29.674 1.00 90.50 695 GLU A N 1
ATOM 5301 C CA . GLU A 1 695 ? 12.301 19.041 30.044 1.00 90.50 695 GLU A CA 1
ATOM 5302 C C . GLU A 1 695 ? 12.404 20.000 28.855 1.00 90.50 695 GLU A C 1
ATOM 5304 O O . GLU A 1 695 ? 11.624 20.962 28.774 1.00 90.50 695 GLU A O 1
ATOM 5309 N N . VAL A 1 696 ? 13.386 19.753 27.980 1.00 85.31 696 VAL A N 1
ATOM 5310 C CA . VAL A 1 696 ? 13.811 20.675 26.912 1.00 85.31 696 VAL A CA 1
ATOM 5311 C C . VAL A 1 696 ? 13.733 20.088 25.501 1.00 85.31 696 VAL A C 1
ATOM 5313 O O . VAL A 1 696 ? 13.946 20.825 24.545 1.00 85.31 696 VAL A O 1
ATOM 5316 N N . GLY A 1 697 ? 13.429 18.794 25.356 1.00 85.12 697 GLY A N 1
ATOM 5317 C CA . GLY A 1 697 ? 13.323 18.158 24.043 1.00 85.12 697 GLY A CA 1
ATOM 5318 C C . GLY A 1 697 ? 12.080 18.561 23.265 1.00 85.12 697 GLY A C 1
ATOM 5319 O O . GLY A 1 697 ? 11.131 19.109 23.833 1.00 85.12 697 GLY A O 1
ATOM 5320 N N . ASP A 1 698 ? 12.084 18.266 21.967 1.00 86.00 698 ASP A N 1
ATOM 5321 C CA . ASP A 1 698 ? 10.885 18.356 21.132 1.00 86.00 698 ASP A CA 1
ATOM 5322 C C . ASP A 1 698 ? 9.831 17.302 21.530 1.00 86.00 698 ASP A C 1
ATOM 5324 O O . ASP A 1 698 ? 10.051 16.470 22.414 1.00 86.00 698 ASP A O 1
ATOM 5328 N N . 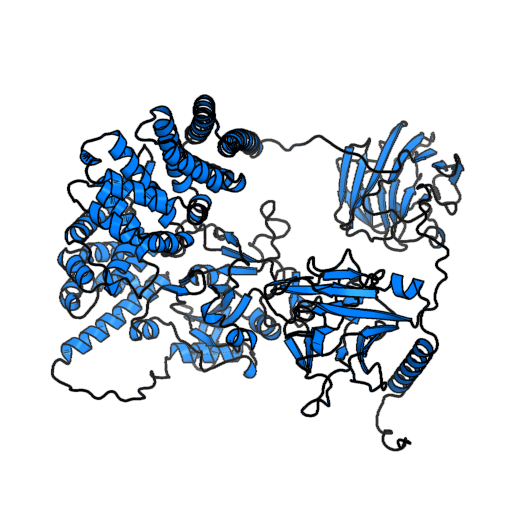GLN A 1 699 ? 8.651 17.322 20.905 1.00 86.62 699 GLN A N 1
ATOM 5329 C CA . GLN A 1 699 ? 7.564 16.430 21.324 1.00 86.62 699 GLN A CA 1
ATOM 5330 C C . GLN A 1 699 ? 7.889 14.939 21.103 1.00 86.62 699 GLN A C 1
ATOM 5332 O O . GLN A 1 699 ? 7.506 14.098 21.917 1.00 86.62 699 GLN A O 1
ATOM 5337 N N . MET A 1 700 ? 8.641 14.595 20.052 1.00 85.62 700 MET A N 1
ATOM 5338 C CA . MET A 1 700 ? 9.077 13.217 19.787 1.00 85.62 700 MET A CA 1
ATOM 5339 C C . MET A 1 700 ? 10.112 12.771 20.823 1.00 85.62 700 MET A C 1
ATOM 5341 O O . MET A 1 700 ? 10.052 11.656 21.348 1.00 85.62 700 MET A O 1
ATOM 5345 N N . GLU A 1 701 ? 11.051 13.656 21.140 1.00 87.56 701 GLU A N 1
ATOM 5346 C CA . GLU A 1 701 ? 12.091 13.426 22.129 1.00 87.56 701 GLU A CA 1
ATOM 5347 C C . GLU A 1 701 ? 11.499 13.222 23.531 1.00 87.56 701 GLU A C 1
ATOM 5349 O O . GLU A 1 701 ? 11.863 12.277 24.236 1.00 87.56 701 GLU A O 1
ATOM 5354 N N . GLN A 1 702 ? 10.533 14.058 23.919 1.00 91.94 702 GLN A N 1
ATOM 5355 C CA . GLN A 1 702 ? 9.809 13.949 25.186 1.00 91.94 702 GLN A CA 1
ATOM 5356 C C . GLN A 1 702 ? 9.057 12.616 25.302 1.00 91.94 702 GLN A C 1
ATOM 5358 O O . GLN A 1 702 ? 9.126 11.952 26.344 1.00 91.94 702 GLN A O 1
ATOM 5363 N N . GLU A 1 703 ? 8.366 12.193 24.236 1.00 90.94 703 GLU A N 1
ATOM 5364 C CA . GLU A 1 703 ? 7.656 10.911 24.199 1.00 90.94 703 GLU A CA 1
ATOM 5365 C C . GLU A 1 703 ? 8.630 9.735 24.356 1.00 90.94 703 GLU A C 1
ATOM 5367 O O . GLU A 1 703 ? 8.426 8.832 25.176 1.00 90.94 703 GLU A O 1
ATOM 5372 N N . LEU A 1 704 ? 9.719 9.751 23.581 1.00 88.56 704 LEU A N 1
ATOM 5373 C CA . LEU A 1 704 ? 10.757 8.727 23.612 1.00 88.56 704 LEU A CA 1
ATOM 5374 C C . LEU A 1 704 ? 11.420 8.636 24.983 1.00 88.56 704 LEU A C 1
ATOM 5376 O O . LEU A 1 704 ? 11.610 7.528 25.484 1.00 88.56 704 LEU A O 1
ATOM 5380 N N . ALA A 1 705 ? 11.716 9.769 25.614 1.00 93.12 705 ALA A N 1
ATOM 5381 C CA . ALA A 1 705 ? 12.288 9.801 26.950 1.00 93.12 705 ALA A CA 1
ATOM 5382 C C . ALA A 1 705 ? 11.327 9.207 27.993 1.00 93.12 705 ALA A C 1
ATOM 5384 O O . ALA A 1 705 ? 11.744 8.363 28.788 1.00 93.12 705 ALA A O 1
ATOM 5385 N N . CYS A 1 706 ? 10.031 9.543 27.941 1.00 94.38 706 CYS A N 1
ATOM 5386 C CA . CYS A 1 706 ? 9.017 8.933 28.810 1.00 94.38 706 CYS A CA 1
ATOM 5387 C C . CYS A 1 706 ? 8.949 7.411 28.626 1.00 94.38 706 CYS A C 1
ATOM 5389 O O . CYS A 1 706 ? 8.951 6.661 29.606 1.00 94.38 706 CYS A O 1
ATOM 5391 N N . ASN A 1 707 ? 8.921 6.948 27.373 1.00 90.56 707 ASN A N 1
ATOM 5392 C CA . ASN A 1 707 ? 8.909 5.525 27.040 1.00 90.56 707 ASN A CA 1
ATOM 5393 C C . ASN A 1 707 ? 10.203 4.820 27.497 1.00 90.56 707 ASN A C 1
ATOM 5395 O O . ASN A 1 707 ? 10.153 3.693 27.977 1.00 90.56 707 ASN A O 1
ATOM 5399 N N . ALA A 1 708 ? 11.362 5.470 27.420 1.00 91.06 708 ALA A N 1
ATOM 5400 C CA . ALA A 1 708 ? 12.612 4.892 27.906 1.00 91.06 708 ALA A CA 1
ATOM 5401 C C . ALA A 1 708 ? 12.647 4.783 29.430 1.00 91.06 708 ALA A C 1
ATOM 5403 O O . ALA A 1 708 ? 13.028 3.741 29.962 1.00 91.06 708 ALA A O 1
ATOM 5404 N N . VAL A 1 709 ? 12.195 5.814 30.150 1.00 95.19 709 VAL A N 1
ATOM 5405 C CA . VAL A 1 709 ? 12.061 5.740 31.611 1.00 95.19 709 VAL A CA 1
ATOM 5406 C C . VAL A 1 709 ? 11.070 4.638 31.991 1.00 95.19 709 VAL A C 1
ATOM 5408 O O . VAL A 1 709 ? 11.349 3.869 32.908 1.00 95.19 709 VAL A O 1
ATOM 5411 N N . TRP A 1 710 ? 9.965 4.492 31.254 1.00 92.88 710 TRP A N 1
ATOM 5412 C CA . TRP A 1 710 ? 9.007 3.398 31.427 1.00 92.88 710 TRP A CA 1
ATOM 5413 C C . TRP A 1 710 ? 9.647 2.016 31.316 1.00 92.88 710 TRP A C 1
ATOM 5415 O O . TRP A 1 710 ? 9.434 1.179 32.197 1.00 92.88 710 TRP A O 1
ATOM 5425 N N . GLU A 1 711 ? 10.423 1.771 30.259 1.00 89.00 711 GLU A N 1
ATOM 5426 C CA . GLU A 1 711 ? 11.114 0.495 30.043 1.00 89.00 711 GLU A CA 1
ATOM 5427 C C . GLU A 1 711 ? 12.162 0.225 31.129 1.00 89.00 711 GLU A C 1
ATOM 5429 O O . GLU A 1 711 ? 12.273 -0.887 31.650 1.00 89.00 711 GLU A O 1
ATOM 5434 N N . LEU A 1 712 ? 12.902 1.258 31.540 1.00 91.38 712 LEU A N 1
ATOM 5435 C CA . LEU A 1 712 ? 13.922 1.138 32.579 1.00 91.38 712 LEU A CA 1
ATOM 5436 C C . LEU A 1 712 ? 13.334 0.963 33.987 1.00 91.38 712 LEU A C 1
ATOM 5438 O O . LEU A 1 712 ? 14.038 0.496 34.889 1.00 91.38 712 LEU A O 1
ATOM 5442 N N . LEU A 1 713 ? 12.061 1.302 34.193 1.00 92.62 713 LEU A N 1
ATOM 5443 C CA . LEU A 1 713 ? 11.383 1.233 35.480 1.00 92.62 713 LEU A CA 1
ATOM 5444 C C . LEU A 1 713 ? 10.965 -0.204 35.829 1.00 92.62 713 LEU A C 1
ATOM 5446 O O . LEU A 1 713 ? 9.968 -0.732 35.335 1.00 92.62 713 LEU A O 1
ATOM 5450 N N . ALA A 1 714 ? 11.708 -0.826 36.742 1.00 90.31 714 ALA A N 1
ATOM 5451 C CA . ALA A 1 714 ? 11.447 -2.160 37.279 1.00 90.31 714 ALA A CA 1
ATOM 5452 C C . ALA A 1 714 ? 11.782 -2.211 38.777 1.00 90.31 714 ALA A C 1
ATOM 5454 O O . ALA A 1 714 ? 12.459 -1.326 39.287 1.00 90.31 714 ALA A O 1
ATOM 5455 N N . GLY A 1 715 ? 11.379 -3.268 39.492 1.00 88.00 715 GLY A N 1
ATOM 5456 C CA . GLY A 1 715 ? 11.561 -3.354 40.953 1.00 88.00 715 GLY A CA 1
ATOM 5457 C C . GLY A 1 715 ? 12.986 -3.043 41.448 1.00 88.00 715 GLY A C 1
ATOM 5458 O O . GLY A 1 715 ? 13.148 -2.253 42.371 1.00 88.00 715 GLY A O 1
ATOM 5459 N N . LYS A 1 716 ? 14.029 -3.585 40.795 1.00 89.56 716 LYS A N 1
ATOM 5460 C CA . LYS A 1 716 ? 15.441 -3.340 41.168 1.00 89.56 716 LYS A CA 1
ATOM 5461 C C . LYS A 1 716 ? 15.968 -1.946 40.798 1.00 89.56 716 LYS A C 1
ATOM 5463 O O . LYS A 1 716 ? 16.933 -1.493 41.400 1.00 89.56 716 LYS A O 1
ATOM 5468 N N . THR A 1 717 ? 15.375 -1.280 39.811 1.00 93.62 717 THR A N 1
ATOM 5469 C CA . THR A 1 717 ? 15.797 0.048 39.322 1.00 93.62 717 THR A CA 1
ATOM 5470 C C . THR A 1 717 ? 14.897 1.178 39.820 1.00 93.62 717 THR A C 1
ATOM 5472 O O . THR A 1 717 ? 15.257 2.344 39.685 1.00 93.62 717 THR A O 1
ATOM 5475 N N . TYR A 1 718 ? 13.757 0.842 40.434 1.00 94.44 718 TYR A N 1
ATOM 5476 C CA . TYR A 1 718 ? 12.720 1.770 40.874 1.00 94.44 718 TYR A CA 1
ATOM 5477 C C . TYR A 1 718 ? 13.285 2.893 41.746 1.00 94.44 718 TYR A C 1
ATOM 5479 O O . TYR A 1 718 ? 13.168 4.054 41.368 1.00 94.44 718 TYR A O 1
ATOM 5487 N N . ASN A 1 719 ? 13.962 2.553 42.851 1.00 92.94 719 ASN A N 1
ATOM 5488 C CA . ASN A 1 719 ? 14.493 3.543 43.798 1.00 92.94 719 ASN A CA 1
ATOM 5489 C C . ASN A 1 719 ? 15.481 4.515 43.138 1.00 92.94 719 ASN A C 1
ATOM 5491 O O . ASN A 1 719 ? 15.384 5.717 43.359 1.00 92.94 719 ASN A O 1
ATOM 5495 N N . ALA A 1 720 ? 16.380 4.012 42.288 1.00 94.06 720 ALA A N 1
ATOM 5496 C CA . ALA A 1 720 ? 17.351 4.845 41.580 1.00 94.06 720 ALA A CA 1
ATOM 5497 C C . ALA A 1 720 ? 16.675 5.814 40.591 1.00 94.06 720 ALA A C 1
ATOM 5499 O O . ALA A 1 720 ? 17.087 6.965 40.472 1.00 94.06 720 ALA A O 1
ATOM 5500 N N . ILE A 1 721 ? 15.611 5.374 39.909 1.00 95.75 721 ILE A N 1
ATOM 5501 C CA . ILE A 1 721 ? 14.873 6.210 38.952 1.00 95.75 721 ILE A CA 1
ATOM 5502 C C . ILE A 1 721 ? 14.064 7.289 39.676 1.00 95.75 721 ILE A C 1
ATOM 5504 O O . ILE A 1 721 ? 14.185 8.459 39.328 1.00 95.75 721 ILE A O 1
ATOM 5508 N N . ILE A 1 722 ? 13.282 6.935 40.703 1.00 93.69 722 ILE A N 1
ATOM 5509 C CA . ILE A 1 722 ? 12.419 7.910 41.398 1.00 93.69 722 ILE A CA 1
ATOM 5510 C C . ILE A 1 722 ? 13.203 8.972 42.179 1.00 93.69 722 ILE A C 1
ATOM 5512 O O . ILE A 1 722 ? 12.667 10.039 42.455 1.00 93.69 722 ILE A O 1
ATOM 5516 N N . GLN A 1 723 ? 14.457 8.683 42.537 1.00 92.94 723 GLN A N 1
ATOM 5517 C CA . GLN A 1 723 ? 15.369 9.627 43.188 1.00 92.94 723 GLN A CA 1
ATOM 5518 C C . GLN A 1 723 ? 16.087 10.545 42.188 1.00 92.94 723 GLN A C 1
ATOM 5520 O O . GLN A 1 723 ? 16.853 11.413 42.606 1.00 92.94 723 GLN A O 1
ATOM 5525 N N . THR A 1 724 ? 15.868 10.371 40.879 1.00 95.19 724 THR A N 1
ATOM 5526 C CA . THR A 1 724 ? 16.469 11.249 39.870 1.00 95.19 724 THR A CA 1
ATOM 5527 C C . THR A 1 724 ? 15.876 12.660 40.004 1.00 95.19 724 THR A C 1
ATOM 5529 O O . THR A 1 724 ? 14.651 12.799 39.939 1.00 95.19 724 THR A O 1
ATOM 5532 N N . PRO A 1 725 ? 16.709 13.707 40.174 1.00 93.12 725 PRO A N 1
ATOM 5533 C CA . PRO A 1 725 ? 16.234 15.085 40.289 1.00 93.12 725 PRO A CA 1
ATOM 5534 C C . PRO A 1 725 ? 15.369 15.509 39.097 1.00 93.12 725 PRO A C 1
ATOM 5536 O O . PRO A 1 725 ? 15.599 15.056 37.977 1.00 93.12 725 PRO A O 1
ATOM 5539 N N . SER A 1 726 ? 14.394 16.383 39.348 1.00 93.69 726 SER A N 1
ATOM 5540 C CA . SER A 1 726 ? 13.486 16.986 38.357 1.00 93.69 726 SER A CA 1
ATOM 5541 C C . SER A 1 726 ? 12.526 16.048 37.609 1.00 93.69 726 SER A C 1
ATOM 5543 O O . SER A 1 726 ? 11.668 16.525 36.865 1.00 93.69 726 SER A O 1
ATOM 5545 N N . LEU A 1 727 ? 12.603 14.723 37.795 1.00 95.19 727 LEU A N 1
ATOM 5546 C CA . LEU A 1 727 ? 11.680 13.781 37.146 1.00 95.19 727 LEU A CA 1
ATOM 5547 C C . LEU A 1 727 ? 10.195 14.099 37.449 1.00 95.19 727 LEU A C 1
ATOM 5549 O O . LEU A 1 727 ? 9.402 14.130 36.502 1.00 95.19 727 LEU A O 1
ATOM 5553 N N . PRO A 1 728 ? 9.779 14.366 38.708 1.00 94.69 728 PRO A N 1
ATOM 5554 C CA . PRO A 1 728 ? 8.389 14.715 39.013 1.00 94.69 728 PRO A CA 1
ATOM 5555 C C . PRO A 1 728 ? 7.921 16.007 38.328 1.00 94.69 728 PRO A C 1
ATOM 5557 O O . PRO A 1 728 ? 6.808 16.059 37.797 1.00 94.69 728 PRO A O 1
ATOM 5560 N N . GLU A 1 729 ? 8.763 17.041 38.315 1.00 94.88 729 GLU A N 1
ATOM 5561 C CA . GLU A 1 729 ? 8.489 18.335 37.689 1.00 94.88 729 GLU A CA 1
ATOM 5562 C C . GLU A 1 729 ? 8.356 18.200 36.167 1.00 94.88 729 GLU A C 1
ATOM 5564 O O . GLU A 1 729 ? 7.382 18.696 35.590 1.00 94.88 729 GLU A O 1
ATOM 5569 N N . ALA A 1 730 ? 9.271 17.462 35.531 1.00 95.62 730 ALA A N 1
ATOM 5570 C CA . ALA A 1 730 ? 9.229 17.169 34.103 1.00 95.62 730 ALA A CA 1
ATOM 5571 C C . ALA A 1 730 ? 7.938 16.422 33.729 1.00 95.62 730 ALA A C 1
ATOM 5573 O O . ALA A 1 730 ? 7.202 16.850 32.840 1.00 95.62 730 ALA A O 1
ATOM 5574 N N . MET A 1 731 ? 7.585 15.360 34.465 1.00 97.12 731 MET A N 1
ATOM 5575 C CA . MET A 1 731 ? 6.336 14.622 34.234 1.00 97.12 731 MET A CA 1
ATOM 5576 C C . MET A 1 731 ? 5.092 15.500 34.412 1.00 97.12 731 MET A C 1
ATOM 5578 O O . MET A 1 731 ? 4.121 15.359 33.669 1.00 97.12 731 MET A O 1
ATOM 5582 N N . LYS A 1 732 ? 5.090 16.410 35.393 1.00 95.31 732 LYS A N 1
ATOM 5583 C CA . LYS A 1 732 ? 3.973 17.337 35.609 1.00 95.31 732 LYS A CA 1
ATOM 5584 C C . LYS A 1 732 ? 3.789 18.282 34.419 1.00 95.31 732 LYS A C 1
ATOM 5586 O O . LYS A 1 732 ? 2.650 18.494 34.015 1.00 95.31 732 LYS A O 1
ATOM 5591 N N . LYS A 1 733 ? 4.882 18.804 33.853 1.00 94.88 733 LYS A N 1
ATOM 5592 C CA . LYS A 1 733 ? 4.865 19.664 32.658 1.00 94.88 733 LYS A CA 1
ATOM 5593 C C . LYS A 1 733 ? 4.353 18.913 31.424 1.00 94.88 733 LYS A C 1
ATOM 5595 O O . LYS A 1 733 ? 3.523 19.435 30.693 1.00 94.88 733 LYS A O 1
ATOM 5600 N N . LEU A 1 734 ? 4.793 17.671 31.214 1.00 95.75 734 LEU A N 1
ATOM 5601 C CA . LEU A 1 734 ? 4.395 16.887 30.037 1.00 95.75 734 LEU A CA 1
ATOM 5602 C C . LEU A 1 734 ? 2.919 16.468 30.037 1.00 95.75 734 LEU A C 1
ATOM 5604 O O . LEU A 1 734 ? 2.336 16.282 28.974 1.00 95.75 734 LEU A O 1
ATOM 5608 N N . LYS A 1 735 ? 2.273 16.375 31.208 1.00 94.00 735 LYS A N 1
ATOM 5609 C CA . LYS A 1 735 ? 0.827 16.090 31.303 1.00 94.00 735 LYS A CA 1
ATOM 5610 C C . LYS A 1 735 ? -0.061 17.184 30.708 1.00 94.00 735 LYS A C 1
ATOM 5612 O O . LYS A 1 735 ? -1.236 16.925 30.484 1.00 94.00 735 LYS A O 1
ATOM 5617 N N . THR A 1 736 ? 0.475 18.384 30.487 1.00 91.88 736 THR A N 1
ATOM 5618 C CA . THR A 1 736 ? -0.242 19.508 29.870 1.00 91.88 736 THR A CA 1
ATOM 5619 C C . THR A 1 736 ? 0.205 19.763 28.429 1.00 91.88 736 THR A C 1
ATOM 5621 O O . THR A 1 736 ? -0.008 20.860 27.922 1.00 91.88 736 THR A O 1
ATOM 5624 N N . SER A 1 737 ? 0.887 18.802 27.795 1.00 92.00 737 SER A N 1
ATOM 5625 C CA . SER A 1 737 ? 1.257 18.890 26.380 1.00 92.00 737 SER A CA 1
ATOM 5626 C C . SER A 1 737 ? 0.013 18.856 25.487 1.00 92.00 737 SER A C 1
ATOM 5628 O O . SER A 1 737 ? -0.989 18.228 25.817 1.00 92.00 737 SER A O 1
ATOM 5630 N N . ASP A 1 738 ? 0.105 19.532 24.349 1.00 87.50 738 ASP A N 1
ATOM 5631 C CA . ASP A 1 738 ? -0.850 19.509 23.242 1.00 87.50 738 ASP A CA 1
ATOM 5632 C C . ASP A 1 738 ? -0.683 18.288 22.319 1.00 87.50 738 ASP A C 1
ATOM 5634 O O . ASP A 1 738 ? -1.498 18.079 21.422 1.00 87.50 738 ASP A O 1
ATOM 5638 N N . VAL A 1 739 ? 0.361 17.478 22.529 1.00 87.44 739 VAL A N 1
ATOM 5639 C CA . VAL A 1 739 ? 0.620 16.251 21.772 1.00 87.44 739 VAL A CA 1
ATOM 5640 C C . VAL A 1 739 ? 0.144 15.046 22.569 1.00 87.44 739 VAL A C 1
ATOM 5642 O O . VAL A 1 739 ? 0.738 14.664 23.582 1.00 87.44 739 VAL A O 1
ATOM 5645 N N . ASP A 1 740 ? -0.924 14.417 22.083 1.00 85.50 740 ASP A N 1
ATOM 5646 C CA . ASP A 1 740 ? -1.580 13.319 22.785 1.00 85.50 740 ASP A CA 1
ATOM 5647 C C . ASP A 1 740 ? -0.632 12.142 23.064 1.00 85.50 740 ASP A C 1
ATOM 5649 O O . ASP A 1 740 ? -0.720 11.514 24.116 1.00 85.50 740 ASP A O 1
ATOM 5653 N N . GLU A 1 741 ? 0.298 11.839 22.154 1.00 88.19 741 GLU A N 1
ATOM 5654 C CA . GLU A 1 741 ? 1.271 10.757 22.319 1.00 88.19 741 GLU A CA 1
ATOM 5655 C C . GLU A 1 741 ? 2.183 10.987 23.536 1.00 88.19 741 GLU A C 1
ATOM 5657 O O . GLU A 1 741 ? 2.472 10.040 24.279 1.00 88.19 741 GLU A O 1
ATOM 5662 N N . VAL A 1 742 ? 2.585 12.241 23.781 1.00 92.44 742 VAL A N 1
ATOM 5663 C CA . VAL A 1 742 ? 3.390 12.651 24.944 1.00 92.44 742 VAL A CA 1
ATOM 5664 C C . VAL A 1 742 ? 2.573 12.500 26.223 1.00 92.44 742 VAL A C 1
ATOM 5666 O O . VAL A 1 742 ? 3.042 11.892 27.191 1.00 92.44 742 VAL A O 1
ATOM 5669 N N . VAL A 1 743 ? 1.330 12.993 26.213 1.00 92.19 743 VAL A N 1
ATOM 5670 C CA . VAL A 1 743 ? 0.391 12.880 27.340 1.00 92.19 743 VAL A CA 1
ATOM 5671 C C . VAL A 1 743 ? 0.125 11.411 27.677 1.00 92.19 743 VAL A C 1
ATOM 5673 O O . VAL A 1 743 ? 0.166 11.008 28.844 1.00 92.19 743 VAL A O 1
ATOM 5676 N N . ASP A 1 744 ? -0.085 10.575 26.666 1.00 91.06 744 ASP A N 1
ATOM 5677 C CA . ASP A 1 744 ? -0.269 9.143 26.835 1.00 91.06 744 ASP A CA 1
ATOM 5678 C C . ASP A 1 744 ? 0.995 8.476 27.395 1.00 91.06 744 ASP A C 1
ATOM 5680 O O . ASP A 1 744 ? 0.900 7.659 28.313 1.00 91.06 744 ASP A O 1
ATOM 5684 N N . ALA A 1 745 ? 2.190 8.828 26.909 1.00 93.50 745 ALA A N 1
ATOM 5685 C CA . ALA A 1 745 ? 3.449 8.273 27.407 1.00 93.50 745 ALA A CA 1
ATOM 5686 C C . ALA A 1 745 ? 3.702 8.605 28.884 1.00 93.50 745 ALA A C 1
ATOM 5688 O O . ALA A 1 745 ? 4.026 7.706 29.669 1.00 93.50 745 ALA A O 1
ATOM 5689 N N . VAL A 1 746 ? 3.487 9.856 29.302 1.00 95.88 746 VAL A N 1
ATOM 5690 C CA . VAL A 1 746 ? 3.665 10.257 30.706 1.00 95.88 746 VAL A CA 1
ATOM 5691 C C . VAL A 1 746 ? 2.580 9.676 31.619 1.00 95.88 746 VAL A C 1
ATOM 5693 O O . VAL A 1 746 ? 2.865 9.285 32.755 1.00 95.88 746 VAL A O 1
ATOM 5696 N N . ASN A 1 747 ? 1.340 9.555 31.133 1.00 93.88 747 ASN A N 1
ATOM 5697 C CA . ASN A 1 747 ? 0.249 8.939 31.888 1.00 93.88 747 ASN A CA 1
ATOM 5698 C C . ASN A 1 747 ? 0.466 7.443 32.071 1.00 93.88 747 ASN A C 1
ATOM 5700 O O . ASN A 1 747 ? 0.245 6.940 33.175 1.00 93.88 747 ASN A O 1
ATOM 5704 N N . ARG A 1 748 ? 0.946 6.741 31.032 1.00 93.12 748 ARG A N 1
ATOM 5705 C CA . ARG A 1 748 ? 1.438 5.369 31.183 1.00 93.12 748 ARG A CA 1
ATOM 5706 C C . ARG A 1 748 ? 2.479 5.356 32.284 1.00 93.12 748 ARG A C 1
ATOM 5708 O O . ARG A 1 748 ? 2.201 4.741 33.309 1.00 93.12 748 ARG A O 1
ATOM 5715 N N . LEU A 1 749 ? 3.572 6.116 32.136 1.00 95.00 749 LEU A N 1
ATOM 5716 C CA . LEU A 1 749 ? 4.679 6.180 33.097 1.00 95.00 749 LEU A CA 1
ATOM 5717 C C . LEU A 1 749 ? 4.231 6.315 34.547 1.00 95.00 749 LEU A C 1
ATOM 5719 O O . LEU A 1 749 ? 4.594 5.491 35.391 1.00 95.00 749 LEU A O 1
ATOM 5723 N N . GLN A 1 750 ? 3.357 7.278 34.811 1.00 95.06 750 GLN A N 1
ATOM 5724 C CA . GLN A 1 750 ? 2.787 7.491 36.132 1.00 95.06 750 GLN A CA 1
ATOM 5725 C C . GLN A 1 750 ? 2.080 6.244 36.688 1.00 95.06 750 GLN A C 1
ATOM 5727 O O . GLN A 1 750 ? 2.240 5.921 37.866 1.00 95.06 750 GLN A O 1
ATOM 5732 N N . VAL A 1 751 ? 1.296 5.539 35.867 1.00 93.06 751 VAL A N 1
ATOM 5733 C CA . VAL A 1 751 ? 0.536 4.359 36.300 1.00 93.06 751 VAL A CA 1
ATOM 5734 C C . VAL A 1 751 ? 1.466 3.226 36.749 1.00 93.06 751 VAL A C 1
ATOM 5736 O O . VAL A 1 751 ? 1.221 2.656 37.811 1.00 93.06 751 VAL A O 1
ATOM 5739 N N . LYS A 1 752 ? 2.555 2.920 36.028 1.00 92.38 752 LYS A N 1
ATOM 5740 C CA . LYS A 1 752 ? 3.515 1.870 36.460 1.00 92.38 752 LYS A CA 1
ATOM 5741 C C . LYS A 1 752 ? 4.338 2.291 37.656 1.00 92.38 752 LYS A C 1
ATOM 5743 O O . LYS A 1 752 ? 4.597 1.448 38.507 1.00 92.38 752 LYS A O 1
ATOM 5748 N N . MET A 1 753 ? 4.707 3.570 37.765 1.00 93.31 753 MET A N 1
ATOM 5749 C CA . MET A 1 753 ? 5.343 4.082 38.983 1.00 93.31 753 MET A CA 1
ATOM 5750 C C . MET A 1 753 ? 4.459 3.822 40.200 1.00 93.31 753 MET A C 1
ATOM 5752 O O . MET A 1 753 ? 4.932 3.240 41.171 1.00 93.31 753 MET A O 1
ATOM 5756 N N . ASN A 1 754 ? 3.170 4.161 40.120 1.00 91.88 754 ASN A N 1
ATOM 5757 C CA . ASN A 1 754 ? 2.225 3.930 41.212 1.00 91.88 754 ASN A CA 1
ATOM 5758 C C . ASN A 1 754 ? 2.073 2.430 41.524 1.00 91.88 754 ASN A C 1
ATOM 5760 O O . ASN A 1 754 ? 2.177 2.032 42.680 1.00 91.88 754 ASN A O 1
ATOM 5764 N N . GLN A 1 755 ? 1.916 1.589 40.496 1.00 89.38 755 GLN A N 1
ATOM 5765 C CA . GLN A 1 755 ? 1.801 0.134 40.662 1.00 89.38 755 GLN A CA 1
ATOM 5766 C C . GLN A 1 755 ? 3.041 -0.487 41.315 1.00 89.38 755 GLN A C 1
ATOM 5768 O O . GLN A 1 755 ? 2.915 -1.333 42.198 1.00 89.38 755 GLN A O 1
ATOM 5773 N N . LEU A 1 756 ? 4.243 -0.086 40.896 1.00 90.56 756 LEU A N 1
ATOM 5774 C CA . LEU A 1 756 ? 5.488 -0.568 41.492 1.00 90.56 756 LEU A CA 1
ATOM 5775 C C . LEU A 1 756 ? 5.657 -0.055 42.922 1.00 90.56 756 LEU A C 1
ATOM 5777 O O . LEU A 1 756 ? 6.079 -0.822 43.783 1.00 90.56 756 LEU A O 1
ATOM 5781 N N . ALA A 1 757 ? 5.277 1.195 43.193 1.00 90.62 757 ALA A N 1
ATOM 5782 C CA . ALA A 1 757 ? 5.283 1.752 44.539 1.00 90.62 757 ALA A CA 1
ATOM 5783 C C . ALA A 1 757 ? 4.395 0.934 45.490 1.00 90.62 757 ALA A C 1
ATOM 5785 O O . ALA A 1 757 ? 4.817 0.617 46.600 1.00 90.62 757 ALA A O 1
ATOM 5786 N N . ASP A 1 758 ? 3.196 0.549 45.044 1.00 87.69 758 ASP A N 1
ATOM 5787 C CA . ASP A 1 758 ? 2.274 -0.287 45.819 1.00 87.69 758 ASP A CA 1
ATOM 5788 C C . ASP A 1 758 ? 2.835 -1.696 46.044 1.00 87.69 758 ASP A C 1
ATOM 5790 O O . ASP A 1 758 ? 2.828 -2.186 47.175 1.00 87.69 758 ASP A O 1
ATOM 5794 N N . ARG A 1 759 ? 3.409 -2.319 45.001 1.00 86.56 759 ARG A N 1
ATOM 5795 C CA . ARG A 1 759 ? 4.076 -3.631 45.110 1.00 86.56 759 ARG A CA 1
ATOM 5796 C C . ARG A 1 759 ? 5.251 -3.606 46.099 1.00 86.56 759 ARG A C 1
ATOM 5798 O O . ARG A 1 759 ? 5.455 -4.582 46.810 1.00 86.56 759 ARG A O 1
ATOM 5805 N N . ILE A 1 760 ? 6.019 -2.513 46.146 1.00 85.31 760 ILE A N 1
ATOM 5806 C CA . ILE A 1 760 ? 7.180 -2.362 47.040 1.00 85.31 760 ILE A CA 1
ATOM 5807 C C . ILE A 1 760 ? 6.744 -2.049 48.481 1.00 85.31 760 ILE A C 1
ATOM 5809 O O . ILE A 1 760 ? 7.322 -2.595 49.419 1.00 85.31 760 ILE A O 1
ATOM 5813 N N . ARG A 1 761 ? 5.717 -1.206 48.679 1.00 81.75 761 ARG A N 1
ATOM 5814 C CA . ARG A 1 761 ? 5.179 -0.865 50.012 1.00 81.75 761 ARG A CA 1
ATOM 5815 C C . ARG A 1 761 ? 4.469 -2.036 50.697 1.00 81.75 761 ARG A C 1
ATOM 5817 O O . ARG A 1 761 ? 4.502 -2.114 51.918 1.00 81.75 761 ARG A O 1
ATOM 5824 N N . GLY A 1 762 ? 3.857 -2.946 49.939 1.00 69.44 762 GLY A N 1
ATOM 5825 C CA . GLY A 1 762 ? 3.156 -4.127 50.464 1.00 69.44 762 GLY A CA 1
ATOM 5826 C C . GLY A 1 762 ? 4.051 -5.318 50.845 1.00 69.44 762 GLY A C 1
ATOM 5827 O O . GLY A 1 762 ? 3.577 -6.449 50.831 1.00 69.44 762 GLY A O 1
ATOM 5828 N N . GLY A 1 763 ? 5.345 -5.111 51.111 1.00 51.66 763 GLY A N 1
ATOM 5829 C CA . GLY A 1 763 ? 6.330 -6.188 51.253 1.00 51.66 763 GLY A CA 1
ATOM 5830 C C . GLY A 1 763 ? 6.084 -7.148 52.426 1.00 51.66 763 GLY A C 1
ATOM 5831 O O . GLY A 1 763 ? 6.243 -6.767 53.581 1.00 51.66 763 GLY A O 1
ATOM 5832 N N . GLY A 1 764 ? 5.806 -8.423 52.126 1.00 41.56 764 GLY A N 1
ATOM 5833 C CA . GLY A 1 764 ? 5.905 -9.531 53.086 1.00 41.56 764 GLY A CA 1
ATOM 5834 C C . GLY A 1 764 ? 4.931 -10.683 52.824 1.00 41.56 764 GLY A C 1
ATOM 5835 O O . GLY A 1 764 ? 3.766 -10.579 53.167 1.00 41.56 764 GLY A O 1
ATOM 5836 N N . ALA A 1 765 ? 5.442 -11.784 52.259 1.00 43.56 765 ALA A N 1
ATOM 5837 C CA . ALA A 1 765 ? 4.829 -13.118 52.155 1.00 43.56 765 ALA A CA 1
ATOM 5838 C C . ALA A 1 765 ? 3.379 -13.225 51.625 1.00 43.56 765 ALA A C 1
ATOM 5840 O O . ALA A 1 765 ? 2.405 -13.053 52.349 1.00 43.56 765 ALA A O 1
ATOM 5841 N N . CYS A 1 766 ? 3.233 -13.755 50.409 1.00 32.75 766 CYS A N 1
ATOM 5842 C CA . CYS A 1 766 ? 2.163 -14.719 50.166 1.00 32.75 766 CYS A CA 1
ATOM 5843 C C . CYS A 1 766 ? 2.661 -15.811 49.216 1.00 32.75 766 CYS A C 1
ATOM 5845 O O . CYS A 1 766 ? 3.034 -15.550 48.071 1.00 32.75 766 CYS A O 1
ATOM 5847 N N . GLN A 1 767 ? 2.710 -17.035 49.745 1.00 33.72 767 GLN A N 1
ATOM 5848 C CA . GLN A 1 767 ? 2.693 -18.260 48.961 1.00 33.72 767 GLN A CA 1
ATOM 5849 C C . GLN A 1 767 ? 1.503 -18.248 47.995 1.00 33.72 767 GLN A C 1
ATOM 5851 O O . GLN A 1 767 ? 0.479 -17.620 48.242 1.00 33.72 767 GLN A O 1
ATOM 5856 N N . GLN A 1 768 ? 1.682 -18.973 46.897 1.00 43.59 768 GLN A N 1
ATOM 5857 C CA . GLN A 1 768 ? 0.709 -19.255 45.849 1.00 43.59 768 GLN A CA 1
ATOM 5858 C C . GLN A 1 768 ? -0.762 -19.248 46.300 1.00 43.59 768 GLN A C 1
ATOM 5860 O O . GLN A 1 768 ? -1.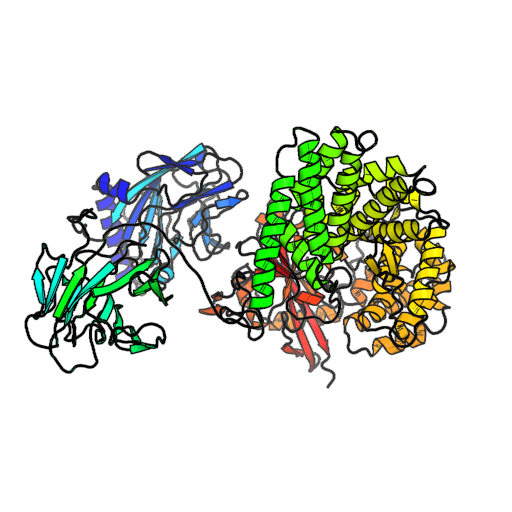197 -20.124 47.038 1.00 43.59 768 GLN A O 1
ATOM 5865 N N . VAL A 1 769 ? -1.551 -18.372 45.682 1.00 28.52 769 VAL A N 1
ATOM 5866 C CA . VAL A 1 769 ? -2.835 -18.769 45.104 1.00 28.52 769 VAL A CA 1
ATOM 5867 C C . VAL A 1 769 ? -2.860 -18.156 43.714 1.00 28.52 769 VAL A C 1
ATOM 5869 O O . VAL A 1 769 ? -2.935 -16.941 43.567 1.00 28.52 769 VAL A O 1
ATOM 5872 N N . VAL A 1 770 ? -2.742 -18.991 42.686 1.00 29.27 770 VAL A N 1
ATOM 5873 C CA . VAL A 1 770 ? -3.259 -18.653 41.362 1.00 29.27 770 VAL A CA 1
ATOM 5874 C C . VAL A 1 770 ? -4.774 -18.793 41.495 1.00 29.27 770 VAL A C 1
ATOM 5876 O O . VAL A 1 770 ? -5.237 -19.923 41.648 1.00 29.27 770 VAL A O 1
ATOM 5879 N N . PRO A 1 771 ? -5.587 -17.721 41.448 1.00 28.97 771 PRO A N 1
ATOM 5880 C CA . PRO A 1 771 ? -6.974 -17.901 41.089 1.00 28.97 771 PRO A CA 1
ATOM 5881 C C . PRO A 1 771 ? -6.949 -18.184 39.590 1.00 28.97 771 PRO A C 1
ATOM 5883 O O . PRO A 1 771 ? -6.785 -17.278 38.767 1.00 28.97 771 PRO A O 1
ATOM 5886 N N . SER A 1 772 ? -7.069 -19.459 39.223 1.00 35.03 772 SER A N 1
ATOM 5887 C CA . SER A 1 772 ? -7.539 -19.812 37.891 1.00 35.03 772 SER A CA 1
ATOM 5888 C C . SER A 1 772 ? -8.864 -19.072 37.685 1.00 35.03 772 SER A C 1
ATOM 5890 O O . SER A 1 772 ? -9.856 -19.399 38.333 1.00 35.03 772 SER A O 1
ATOM 5892 N N . GLY A 1 773 ? -8.863 -18.028 36.855 1.00 33.78 773 GLY A N 1
ATOM 5893 C CA . GLY A 1 773 ? -10.075 -17.274 36.525 1.00 33.78 773 GLY A CA 1
ATOM 5894 C C . GLY A 1 773 ? -10.178 -15.835 37.042 1.00 33.78 773 GLY A C 1
ATOM 5895 O O . GLY A 1 773 ? -11.290 -15.321 37.115 1.00 33.78 773 GLY A O 1
ATOM 5896 N N . ALA A 1 774 ? -9.079 -15.133 37.345 1.00 27.53 774 ALA A N 1
ATOM 5897 C CA . ALA A 1 774 ? -9.140 -13.674 37.490 1.00 27.53 774 ALA A CA 1
ATOM 5898 C C . ALA A 1 774 ? -9.393 -13.010 36.120 1.00 27.53 774 ALA A C 1
ATOM 5900 O O . ALA A 1 774 ? -8.471 -12.630 35.398 1.00 27.53 774 ALA A O 1
ATOM 5901 N N . THR A 1 775 ? -10.667 -12.886 35.744 1.00 32.81 775 THR A N 1
ATOM 5902 C CA . THR A 1 775 ? -11.121 -12.014 34.660 1.00 32.81 775 THR A CA 1
ATOM 5903 C C . THR A 1 775 ? -10.528 -10.624 34.860 1.00 32.81 775 THR A C 1
ATOM 5905 O O . THR A 1 775 ? -10.815 -9.966 35.862 1.00 32.81 775 THR A O 1
ATOM 5908 N N . VAL A 1 776 ? -9.714 -10.174 33.900 1.00 38.69 776 VAL A N 1
ATOM 5909 C CA . VAL A 1 776 ? -9.308 -8.770 33.756 1.00 38.69 776 VAL A CA 1
ATOM 5910 C C . VAL A 1 776 ? -10.554 -7.914 33.966 1.00 38.69 776 VAL A C 1
ATOM 5912 O O . VAL A 1 776 ? -11.538 -8.112 33.254 1.00 38.69 776 VAL A O 1
ATOM 5915 N N . SER A 1 777 ? -10.531 -7.024 34.965 1.00 42.16 777 SER A N 1
ATOM 5916 C CA . SER A 1 777 ? -11.634 -6.103 35.270 1.00 42.16 777 SER A CA 1
ATOM 5917 C C . SER A 1 777 ? -12.249 -5.576 33.967 1.00 42.16 777 SER A C 1
ATOM 5919 O O . SER A 1 777 ? -11.580 -4.907 33.174 1.00 42.16 777 SER A O 1
ATOM 5921 N N . ARG A 1 778 ? -13.508 -5.966 33.716 1.00 54.59 778 ARG A N 1
ATOM 5922 C CA . ARG A 1 778 ? -14.249 -5.693 32.474 1.00 54.59 778 ARG A CA 1
ATOM 5923 C C . ARG A 1 778 ? -14.563 -4.201 32.284 1.00 54.59 778 ARG A C 1
ATOM 5925 O O . ARG A 1 778 ? -14.870 -3.798 31.163 1.00 54.59 778 ARG A O 1
ATOM 5932 N N . ASP A 1 779 ? -14.391 -3.381 33.320 1.00 69.69 779 ASP A N 1
ATOM 5933 C CA . ASP A 1 779 ? -14.908 -2.012 33.397 1.00 69.69 779 ASP A CA 1
ATOM 5934 C C . ASP A 1 779 ? -13.815 -0.945 33.285 1.00 69.69 779 ASP A C 1
ATOM 5936 O O . ASP A 1 779 ? -13.536 -0.168 34.195 1.00 69.69 779 ASP A O 1
ATOM 5940 N N . CYS A 1 780 ? -13.172 -0.880 32.121 1.00 88.69 780 CYS A N 1
ATOM 5941 C CA . CYS A 1 780 ? -12.423 0.316 31.749 1.00 88.69 780 CYS A CA 1
ATOM 5942 C C . CYS A 1 780 ? -13.414 1.427 31.356 1.00 88.69 780 CYS A C 1
ATOM 5944 O O . CYS A 1 780 ? -14.109 1.289 30.349 1.00 88.69 780 CYS A O 1
ATOM 5946 N N . ALA A 1 781 ? -13.442 2.543 32.092 1.00 89.06 781 ALA A N 1
ATOM 5947 C CA . ALA A 1 781 ? -14.336 3.674 31.802 1.00 89.06 781 ALA A CA 1
ATOM 5948 C C . ALA A 1 781 ? -14.182 4.204 30.362 1.00 89.06 781 ALA A C 1
ATOM 5950 O O . ALA A 1 781 ? -15.171 4.469 29.682 1.00 89.06 781 ALA A O 1
ATOM 5951 N N . TYR A 1 782 ? -12.946 4.267 29.850 1.00 91.50 782 TYR A N 1
ATOM 5952 C CA . TYR A 1 782 ? -12.681 4.657 28.460 1.00 91.50 782 TYR A CA 1
ATOM 5953 C C . TYR A 1 782 ? -13.281 3.669 27.448 1.00 91.50 782 TYR A C 1
ATOM 5955 O O . TYR A 1 782 ? -13.865 4.073 26.445 1.00 91.50 782 TYR A O 1
ATOM 5963 N N . LYS A 1 783 ? -13.196 2.362 27.735 1.00 91.62 783 LYS A N 1
ATOM 5964 C CA . LYS A 1 783 ? -13.801 1.306 26.909 1.00 91.62 783 LYS A CA 1
ATOM 5965 C C . LYS A 1 783 ? -15.325 1.436 26.879 1.00 91.62 783 LYS A C 1
ATOM 5967 O O . LYS A 1 783 ? -15.915 1.311 25.812 1.00 91.62 783 LYS A O 1
ATOM 5972 N N . GLN A 1 784 ? -15.951 1.704 28.026 1.00 90.38 784 GLN A N 1
ATOM 5973 C CA . GLN A 1 784 ? -17.399 1.926 28.121 1.00 90.38 784 GLN A CA 1
ATOM 5974 C C . GLN A 1 784 ? -17.826 3.175 27.334 1.00 90.38 784 GLN A C 1
ATOM 5976 O O . GLN A 1 784 ? -18.795 3.129 26.581 1.00 90.38 784 GLN A O 1
ATOM 5981 N N . MET A 1 785 ? -17.057 4.260 27.430 1.00 91.69 785 MET A N 1
ATOM 5982 C CA . MET A 1 785 ? -17.287 5.481 26.655 1.00 91.69 785 MET A CA 1
ATOM 5983 C C . MET A 1 785 ? -17.188 5.235 25.140 1.00 91.69 785 MET A C 1
ATOM 5985 O O . MET A 1 785 ? -18.089 5.615 24.392 1.00 91.69 785 MET A O 1
ATOM 5989 N N . CYS A 1 786 ? -16.152 4.523 24.681 1.00 93.75 786 CYS A N 1
ATOM 5990 C CA . CYS A 1 786 ? -16.019 4.128 23.273 1.00 93.75 786 CYS A CA 1
ATOM 5991 C C . CYS A 1 786 ? -17.165 3.214 22.817 1.00 93.75 786 CYS A C 1
ATOM 5993 O O . CYS A 1 786 ? -17.636 3.331 21.689 1.00 93.75 786 CYS A O 1
ATOM 5995 N N . HIS A 1 787 ? -17.648 2.329 23.693 1.00 90.62 787 HIS A N 1
ATOM 5996 C CA . HIS A 1 787 ? -18.803 1.479 23.412 1.00 90.62 787 HIS A CA 1
ATOM 5997 C C . HIS A 1 787 ? -20.098 2.292 23.257 1.00 90.62 787 HIS A C 1
ATOM 5999 O O . HIS A 1 787 ? -20.895 1.999 22.373 1.00 90.62 787 HIS A O 1
ATOM 6005 N N . ARG A 1 788 ? -20.320 3.346 24.052 1.00 91.75 788 ARG A N 1
ATOM 6006 C CA . ARG A 1 788 ? -21.476 4.238 23.840 1.00 91.75 788 ARG A CA 1
ATOM 6007 C C . ARG A 1 788 ? -21.410 4.956 22.495 1.00 91.75 788 ARG A C 1
ATOM 6009 O O . ARG A 1 788 ? -22.422 5.021 21.804 1.00 91.75 788 ARG A O 1
ATOM 6016 N N . TYR A 1 789 ? -20.228 5.423 22.094 1.00 94.19 789 TYR A N 1
ATOM 6017 C CA . TYR A 1 789 ? -20.035 6.006 20.765 1.00 94.19 789 TYR A CA 1
ATOM 6018 C C . TYR A 1 789 ? -20.298 4.988 19.646 1.00 94.19 789 TYR A C 1
ATOM 6020 O O . TYR A 1 789 ? -21.003 5.306 18.691 1.00 94.19 789 TYR A O 1
ATOM 6028 N N . LEU A 1 790 ? -19.830 3.743 19.792 1.00 91.75 790 LEU A N 1
ATOM 6029 C CA . LEU A 1 790 ? -20.103 2.655 18.844 1.00 91.75 790 LEU A CA 1
ATOM 6030 C C . LEU A 1 790 ? -21.605 2.496 18.553 1.00 91.75 790 LEU A C 1
ATOM 6032 O O . LEU A 1 790 ? -21.987 2.384 17.390 1.00 91.75 790 LEU A O 1
ATOM 6036 N N . LEU A 1 791 ? -22.459 2.551 19.582 1.00 90.38 791 LEU A N 1
ATOM 6037 C CA . LEU A 1 791 ? -23.917 2.430 19.430 1.00 90.38 791 LEU A CA 1
ATOM 6038 C C . LEU A 1 791 ? -24.531 3.550 18.573 1.00 90.38 791 LEU A C 1
ATOM 6040 O O . LEU A 1 791 ? -25.615 3.379 18.020 1.00 90.38 791 LEU A O 1
ATOM 6044 N N . THR A 1 792 ? -23.851 4.691 18.432 1.00 90.88 792 THR A N 1
ATOM 6045 C CA . THR A 1 792 ? -24.306 5.799 17.576 1.00 90.88 792 THR A CA 1
ATOM 6046 C C . THR A 1 792 ? -23.946 5.626 16.102 1.00 90.88 792 THR A C 1
ATOM 6048 O O . THR A 1 792 ? -24.532 6.299 15.259 1.00 90.88 792 THR A O 1
ATOM 6051 N N . LEU A 1 793 ? -23.026 4.711 15.776 1.00 88.31 793 LEU A N 1
ATOM 6052 C CA . LEU A 1 793 ? -22.538 4.489 14.411 1.00 88.31 793 LEU A CA 1
ATOM 6053 C C . LEU A 1 793 ? -23.461 3.596 13.566 1.00 88.31 793 LEU A C 1
ATOM 6055 O O . LEU A 1 793 ? -23.201 3.411 12.379 1.00 88.31 793 LEU A O 1
ATOM 6059 N N . GLY A 1 794 ? -24.520 3.032 14.158 1.00 81.69 794 GLY A N 1
ATOM 6060 C CA . GLY A 1 794 ? -25.500 2.213 13.435 1.00 81.69 794 GLY A CA 1
ATOM 6061 C C . GLY A 1 794 ? -24.931 0.908 12.864 1.00 81.69 794 GLY A C 1
ATOM 6062 O O . GLY A 1 794 ? -25.412 0.429 11.840 1.00 81.69 794 GLY A O 1
ATOM 6063 N N . ILE A 1 795 ? -23.889 0.351 13.490 1.00 82.75 795 ILE A N 1
ATOM 6064 C CA . ILE A 1 795 ? -23.272 -0.916 13.076 1.00 82.75 795 ILE A CA 1
ATOM 6065 C C . ILE A 1 795 ? -24.149 -2.077 13.550 1.00 82.75 795 ILE A C 1
ATOM 6067 O O . ILE A 1 795 ? -24.584 -2.095 14.701 1.00 82.75 795 ILE A O 1
ATOM 6071 N N . GLN A 1 796 ? -24.405 -3.042 12.667 1.00 74.31 796 GLN A N 1
ATOM 6072 C CA . GLN A 1 796 ? -25.196 -4.224 13.005 1.00 74.31 796 GLN A CA 1
ATOM 6073 C C . GLN A 1 796 ? -24.421 -5.134 13.980 1.00 74.31 796 GLN A C 1
ATOM 6075 O O . GLN A 1 796 ? -23.213 -5.328 13.836 1.00 74.31 796 GLN A O 1
ATOM 6080 N N . GLU A 1 797 ? -25.106 -5.661 14.999 1.00 77.06 797 GLU A N 1
ATOM 6081 C CA . GLU A 1 797 ? -24.501 -6.466 16.080 1.00 77.06 797 GLU A CA 1
ATOM 6082 C C . GLU A 1 797 ? -23.809 -7.741 15.572 1.00 77.06 797 GLU A C 1
ATOM 6084 O O . GLU A 1 797 ? -22.788 -8.145 16.118 1.00 77.06 797 GLU A O 1
ATOM 6089 N N . ASP A 1 798 ? -24.325 -8.350 14.506 1.00 78.38 798 ASP A N 1
ATOM 6090 C CA . ASP A 1 798 ? -23.794 -9.558 13.866 1.00 78.38 798 ASP A CA 1
ATOM 6091 C C . ASP A 1 798 ? -22.404 -9.355 13.244 1.00 78.38 798 ASP A C 1
ATOM 6093 O O . ASP A 1 798 ? -21.605 -10.288 13.178 1.00 78.38 798 ASP A O 1
ATOM 6097 N N . LEU A 1 799 ? -22.052 -8.123 12.873 1.00 77.94 799 LEU A N 1
ATOM 6098 C CA . LEU A 1 799 ? -20.719 -7.790 12.362 1.00 77.94 799 LEU A CA 1
ATOM 6099 C C . LEU A 1 799 ? -19.670 -7.684 13.480 1.00 77.94 799 LEU A C 1
ATOM 6101 O O . LEU A 1 799 ? -18.469 -7.756 13.213 1.00 77.94 799 LEU A O 1
ATOM 6105 N N . VAL A 1 800 ? -20.095 -7.537 14.739 1.00 86.19 800 VAL A N 1
ATOM 6106 C CA . VAL A 1 800 ? -19.212 -7.295 15.887 1.00 86.19 800 VAL A CA 1
ATOM 6107 C C . VAL A 1 800 ? -18.900 -8.595 16.620 1.00 86.19 800 VAL A C 1
ATOM 6109 O O . VAL A 1 800 ? -19.789 -9.296 17.092 1.00 86.19 800 VAL A O 1
ATOM 6112 N N . ASN A 1 801 ? -17.613 -8.874 16.815 1.00 86.31 801 ASN A N 1
ATOM 6113 C CA . ASN A 1 801 ? -17.149 -9.957 17.671 1.00 86.31 801 ASN A CA 1
ATOM 6114 C C . ASN A 1 801 ? -16.595 -9.394 18.988 1.00 86.31 801 ASN A C 1
ATOM 6116 O O . ASN A 1 801 ? -15.448 -8.941 19.081 1.00 86.31 801 ASN A O 1
ATOM 6120 N N . ARG A 1 802 ? -17.430 -9.441 20.031 1.00 84.50 802 ARG A N 1
ATOM 6121 C CA . ARG A 1 802 ? -17.134 -8.839 21.340 1.00 84.50 802 ARG A CA 1
ATOM 6122 C C . ARG A 1 802 ? -15.974 -9.511 22.077 1.00 84.50 802 ARG A C 1
ATOM 6124 O O . ARG A 1 802 ? -15.328 -8.837 22.885 1.00 84.50 802 ARG A O 1
ATOM 6131 N N . ASP A 1 803 ? -15.668 -10.772 21.774 1.00 84.31 803 ASP A N 1
ATOM 6132 C CA . ASP A 1 803 ? -14.566 -11.513 22.405 1.00 84.31 803 ASP A CA 1
ATOM 6133 C C . ASP A 1 803 ? -13.202 -10.901 22.067 1.00 84.31 803 ASP A C 1
ATOM 6135 O O . ASP A 1 803 ? -12.248 -10.999 22.839 1.00 84.31 803 ASP A O 1
ATOM 6139 N N . TRP A 1 804 ? -13.127 -10.177 20.948 1.00 87.38 804 TRP A N 1
ATOM 6140 C CA . TRP A 1 804 ? -11.909 -9.525 20.475 1.00 87.38 804 TRP A CA 1
ATOM 6141 C C . TRP A 1 804 ? -11.825 -8.035 20.834 1.00 87.38 804 TRP A C 1
ATOM 6143 O O . TRP A 1 804 ? -10.885 -7.349 20.409 1.00 87.38 804 TRP A O 1
ATOM 6153 N N . ASN A 1 805 ? -12.743 -7.516 21.655 1.00 91.31 805 ASN A N 1
ATOM 6154 C CA . ASN A 1 805 ? -12.705 -6.127 22.113 1.00 91.31 805 ASN A CA 1
ATOM 6155 C C . ASN A 1 805 ? -11.504 -5.870 23.032 1.00 91.31 805 ASN A C 1
ATOM 6157 O O . ASN A 1 805 ? -11.371 -6.477 24.097 1.00 91.31 805 ASN A O 1
ATOM 6161 N N . ALA A 1 806 ? -10.677 -4.884 22.689 1.00 92.94 806 ALA A N 1
ATOM 6162 C CA . ALA A 1 806 ? -9.472 -4.548 23.441 1.00 92.94 806 ALA A CA 1
ATOM 6163 C C . ALA A 1 806 ? -9.362 -3.037 23.659 1.00 92.94 806 ALA A C 1
ATOM 6165 O O . ALA A 1 806 ? -9.486 -2.258 22.723 1.00 92.94 806 ALA A O 1
ATOM 6166 N N . CYS A 1 807 ? -9.100 -2.621 24.898 1.00 93.69 807 CYS A N 1
ATOM 6167 C CA . CYS A 1 807 ? -8.783 -1.230 25.209 1.00 93.69 807 CYS A CA 1
ATOM 6168 C C . CYS A 1 807 ? -7.264 -1.047 25.279 1.00 93.69 807 CYS A C 1
ATOM 6170 O O . CYS A 1 807 ? -6.574 -1.855 25.917 1.00 93.69 807 CYS A O 1
ATOM 6172 N N . TYR A 1 808 ? -6.777 0.018 24.647 1.00 93.69 808 TYR A N 1
ATOM 6173 C CA . TYR A 1 808 ? -5.372 0.415 24.599 1.00 93.69 808 TYR A CA 1
ATOM 6174 C C . TYR A 1 808 ? -5.151 1.808 25.199 1.00 93.69 808 TYR A C 1
ATOM 6176 O O . TYR A 1 808 ? -4.113 2.417 24.960 1.00 93.69 808 TYR A O 1
ATOM 6184 N N . CYS A 1 809 ? -6.086 2.324 26.006 1.00 92.88 809 CYS A N 1
ATOM 6185 C CA . CYS A 1 809 ? -5.833 3.548 26.764 1.00 92.88 809 CYS A CA 1
ATOM 6186 C C . CYS A 1 809 ? -4.602 3.381 27.669 1.00 92.88 809 CYS A C 1
ATOM 6188 O O . CYS A 1 809 ? -4.272 2.263 28.085 1.00 92.88 809 CYS A O 1
ATOM 6190 N N . SER A 1 810 ? -3.965 4.495 28.026 1.00 90.25 810 SER A N 1
ATOM 6191 C CA . SER A 1 810 ? -2.726 4.508 28.808 1.00 90.25 810 SER A CA 1
ATOM 6192 C C . SER A 1 810 ? -2.797 3.656 30.084 1.00 90.25 810 SER A C 1
ATOM 6194 O O . SER A 1 810 ? -1.892 2.874 30.361 1.00 90.25 810 SER A O 1
ATOM 6196 N N . ALA A 1 811 ? -3.919 3.674 30.810 1.00 89.62 811 ALA A N 1
ATOM 6197 C CA . ALA A 1 811 ? -4.102 2.832 31.995 1.00 89.62 811 ALA A CA 1
ATOM 6198 C C . ALA A 1 811 ? -4.220 1.324 31.682 1.00 89.62 811 ALA A C 1
ATOM 6200 O O . ALA A 1 811 ? -3.718 0.493 32.439 1.00 89.62 811 ALA A O 1
ATOM 6201 N N . CYS A 1 812 ? -4.903 0.949 30.596 1.00 91.31 812 CYS A N 1
ATOM 6202 C CA . CYS A 1 812 ? -5.067 -0.451 30.198 1.00 91.31 812 CYS A CA 1
ATOM 6203 C C . CYS A 1 812 ? -3.775 -1.043 29.638 1.00 91.31 812 CYS A C 1
ATOM 6205 O O . CYS A 1 812 ? -3.463 -2.190 29.947 1.00 91.31 812 CYS A O 1
ATOM 6207 N N . HIS A 1 813 ? -3.036 -0.275 28.838 1.00 89.38 813 HIS A N 1
ATOM 6208 C CA . HIS A 1 813 ? -1.741 -0.693 28.302 1.00 89.38 813 HIS A CA 1
ATOM 6209 C C . HIS A 1 813 ? -0.704 -0.832 29.424 1.00 89.38 813 HIS A C 1
ATOM 6211 O O . HIS A 1 813 ? -0.096 -1.890 29.561 1.00 89.38 813 HIS A O 1
ATOM 6217 N N . ALA A 1 814 ? -0.640 0.152 30.330 1.00 87.00 814 ALA A N 1
ATOM 6218 C CA . ALA A 1 814 ? 0.216 0.119 31.513 1.00 87.00 814 ALA A CA 1
ATOM 6219 C C . ALA A 1 814 ? 0.056 -1.155 32.358 1.00 87.00 814 ALA A C 1
ATOM 6221 O O . ALA A 1 814 ? 1.040 -1.779 32.741 1.00 87.00 814 ALA A O 1
ATOM 6222 N N . LYS A 1 815 ? -1.194 -1.562 32.621 1.00 85.62 815 LYS A N 1
ATOM 6223 C CA . LYS A 1 815 ? -1.520 -2.767 33.404 1.00 85.62 815 LYS A CA 1
ATOM 6224 C C . LYS A 1 815 ? -1.081 -4.072 32.743 1.00 85.62 815 LYS A C 1
ATOM 6226 O O . LYS A 1 815 ? -0.866 -5.046 33.454 1.00 85.62 815 LYS A O 1
ATOM 6231 N N . LYS A 1 816 ? -1.025 -4.114 31.411 1.00 83.75 816 LYS A N 1
ATOM 6232 C CA . LYS A 1 816 ? -0.611 -5.309 30.667 1.00 83.75 816 LYS A CA 1
ATOM 6233 C C . LYS A 1 816 ? 0.909 -5.473 30.628 1.00 83.75 816 LYS A C 1
ATOM 6235 O O . LYS A 1 816 ? 1.353 -6.559 30.284 1.00 83.75 816 LYS A O 1
ATOM 6240 N N . GLU A 1 817 ? 1.666 -4.421 30.965 1.00 76.56 817 GLU A N 1
ATOM 6241 C CA . GLU A 1 817 ? 3.126 -4.360 30.785 1.00 76.56 817 GLU A CA 1
ATOM 6242 C C . GLU A 1 817 ? 3.526 -4.760 29.346 1.00 76.56 817 GLU A C 1
ATOM 6244 O O . GLU A 1 817 ? 4.482 -5.494 29.120 1.00 76.56 817 GLU A O 1
ATOM 6249 N N . ASP A 1 818 ? 2.731 -4.296 28.375 1.00 77.25 818 ASP A N 1
ATOM 6250 C CA . ASP A 1 818 ? 2.775 -4.715 26.972 1.00 77.25 818 ASP A CA 1
ATOM 6251 C C . ASP A 1 818 ? 3.729 -3.838 26.135 1.00 77.25 818 ASP A C 1
ATOM 6253 O O . ASP A 1 818 ? 3.971 -2.675 26.459 1.00 77.25 818 ASP A O 1
ATOM 6257 N N . SER A 1 819 ? 4.240 -4.377 25.029 1.00 81.56 819 SER A N 1
ATOM 6258 C CA . SER A 1 819 ? 5.129 -3.676 24.099 1.00 81.56 819 SER A CA 1
ATOM 6259 C C . SER A 1 819 ? 4.381 -2.618 23.279 1.00 81.56 819 SER A C 1
ATOM 6261 O O . SER A 1 819 ? 3.172 -2.713 23.035 1.00 81.56 819 SER A O 1
ATOM 6263 N N . ASN A 1 820 ? 5.106 -1.595 22.818 1.00 83.88 820 ASN A N 1
ATOM 6264 C CA . ASN A 1 820 ? 4.550 -0.546 21.953 1.00 83.88 820 ASN A CA 1
ATOM 6265 C C . ASN A 1 820 ? 4.484 -0.977 20.476 1.00 83.88 820 ASN A C 1
ATOM 6267 O O . ASN A 1 820 ? 3.725 -0.395 19.700 1.00 83.88 820 ASN A O 1
ATOM 6271 N N . TYR A 1 821 ? 5.255 -1.995 20.085 1.00 85.69 821 TYR A N 1
ATOM 6272 C CA . TYR A 1 821 ? 5.330 -2.498 18.713 1.00 85.69 821 TYR A CA 1
ATOM 6273 C C . TYR A 1 821 ? 5.438 -4.017 18.711 1.00 85.69 821 TYR A C 1
ATOM 6275 O O . TYR A 1 821 ? 6.055 -4.609 19.590 1.00 85.69 821 TYR A O 1
ATOM 6283 N N . TYR A 1 822 ? 4.884 -4.643 17.680 1.00 84.38 822 TYR A N 1
ATOM 6284 C CA . TYR A 1 822 ? 4.955 -6.086 17.481 1.00 84.38 822 TYR A CA 1
ATOM 6285 C C . TYR A 1 822 ? 5.287 -6.421 16.039 1.00 84.38 822 TYR A C 1
ATOM 6287 O O . TYR A 1 822 ? 4.892 -5.684 15.144 1.00 84.38 822 TYR A O 1
ATOM 6295 N N . SER A 1 823 ? 5.913 -7.577 15.812 1.00 80.56 823 SER A N 1
ATOM 6296 C CA . SER A 1 823 ? 6.119 -8.131 14.467 1.00 80.56 823 SER A CA 1
ATOM 6297 C C . SER A 1 823 ? 5.261 -9.375 14.242 1.00 80.56 823 SER A C 1
ATOM 6299 O O . SER A 1 823 ? 5.161 -10.230 15.129 1.00 80.56 823 SER A O 1
ATOM 6301 N N . ARG A 1 824 ? 4.573 -9.445 13.096 1.00 86.12 824 ARG A N 1
ATOM 6302 C CA . ARG A 1 824 ? 3.626 -10.517 12.722 1.00 86.12 824 ARG A CA 1
ATOM 6303 C C . ARG A 1 824 ? 3.622 -10.755 11.210 1.00 86.12 824 ARG A C 1
ATOM 6305 O O . ARG A 1 824 ? 4.038 -9.873 10.463 1.00 86.12 824 ARG A O 1
ATOM 6312 N N . GLY A 1 825 ? 3.109 -11.907 10.787 1.00 84.50 825 GLY A N 1
ATOM 6313 C CA . GLY A 1 825 ? 3.080 -12.342 9.392 1.00 84.50 825 GLY A CA 1
ATOM 6314 C C . GLY A 1 825 ? 4.336 -13.109 8.982 1.00 84.50 825 GLY A C 1
ATOM 6315 O O . GLY A 1 825 ? 5.273 -13.244 9.769 1.00 84.50 825 GLY A O 1
ATOM 6316 N N . HIS A 1 826 ? 4.344 -13.600 7.744 1.00 74.19 826 HIS A N 1
ATOM 6317 C CA . HIS A 1 826 ? 5.460 -14.338 7.156 1.00 74.19 826 HIS A CA 1
ATOM 6318 C C . HIS A 1 826 ? 5.788 -13.788 5.752 1.00 74.19 826 HIS A C 1
ATOM 6320 O O . HIS A 1 826 ? 4.976 -13.955 4.843 1.00 74.19 826 HIS A O 1
ATOM 6326 N N . PRO A 1 827 ? 6.951 -13.130 5.563 1.00 77.00 827 PRO A N 1
ATOM 6327 C CA . PRO A 1 827 ? 7.955 -12.811 6.589 1.00 77.00 827 PRO A CA 1
ATOM 6328 C C . PRO A 1 827 ? 7.422 -11.804 7.633 1.00 77.00 827 PRO A C 1
ATOM 6330 O O . PRO A 1 827 ? 6.572 -10.982 7.289 1.00 77.00 827 PRO A O 1
ATOM 6333 N N . PRO A 1 828 ? 7.869 -11.845 8.897 1.00 79.31 828 PRO A N 1
ATOM 6334 C CA . PRO A 1 828 ? 7.483 -10.890 9.934 1.00 79.31 828 PRO A CA 1
ATOM 6335 C C . PRO A 1 828 ? 7.603 -9.406 9.540 1.00 79.31 828 PRO A C 1
ATOM 6337 O O . PRO A 1 828 ? 8.658 -8.925 9.130 1.00 79.31 828 PRO A O 1
ATOM 6340 N N . LYS A 1 829 ? 6.535 -8.629 9.765 1.00 83.19 829 LYS A N 1
ATOM 6341 C CA . LYS A 1 829 ? 6.534 -7.158 9.656 1.00 83.19 829 LYS A CA 1
ATOM 6342 C C . LYS A 1 829 ? 6.091 -6.499 10.953 1.00 83.19 829 LYS A C 1
ATOM 6344 O O . LYS A 1 829 ? 5.119 -6.932 11.579 1.00 83.19 829 LYS A O 1
ATOM 6349 N N . SER A 1 830 ? 6.807 -5.445 11.344 1.00 85.00 830 SER A N 1
ATOM 6350 C CA . SER A 1 830 ? 6.485 -4.652 12.530 1.00 85.00 830 SER A CA 1
ATOM 6351 C C . SER A 1 830 ? 5.280 -3.738 12.296 1.00 85.00 830 SER A C 1
ATOM 6353 O O . SER A 1 830 ? 5.143 -3.153 11.226 1.00 85.00 830 SER A O 1
ATOM 6355 N N . TYR A 1 831 ? 4.449 -3.563 13.321 1.00 91.69 831 TYR A N 1
ATOM 6356 C CA . TYR A 1 831 ? 3.344 -2.603 13.357 1.00 91.69 831 TYR A CA 1
ATOM 6357 C C . TYR A 1 831 ? 3.205 -2.007 14.771 1.00 91.69 831 TYR A C 1
ATOM 6359 O O . TYR A 1 831 ? 3.578 -2.637 15.768 1.00 91.69 831 TYR A O 1
ATOM 6367 N N . GLY A 1 832 ? 2.694 -0.778 14.866 1.00 90.94 832 GLY A N 1
ATOM 6368 C CA . GLY A 1 832 ? 2.481 -0.079 16.137 1.00 90.94 832 GLY A CA 1
ATOM 6369 C C . GLY A 1 832 ? 1.216 -0.533 16.862 1.00 90.94 832 GLY A C 1
ATOM 6370 O O . GLY A 1 832 ? 0.180 -0.766 16.241 1.00 90.94 832 GLY A O 1
ATOM 6371 N N . ILE A 1 833 ? 1.267 -0.639 18.189 1.00 92.50 833 ILE A N 1
ATOM 6372 C CA . ILE A 1 833 ? 0.066 -0.841 19.005 1.00 92.50 833 ILE A CA 1
ATOM 6373 C C . ILE A 1 833 ? -0.723 0.475 19.083 1.00 92.50 833 ILE A C 1
ATOM 6375 O O . ILE A 1 833 ? -0.118 1.527 19.290 1.00 92.50 833 ILE A O 1
ATOM 6379 N N . PRO A 1 834 ? -2.063 0.451 18.940 1.00 94.69 834 PRO A N 1
ATOM 6380 C CA . PRO A 1 834 ? -2.879 1.661 18.895 1.00 94.69 834 PRO A CA 1
ATOM 6381 C C . PRO A 1 834 ? -3.126 2.230 20.297 1.00 94.69 834 PRO A C 1
ATOM 6383 O O . PRO A 1 834 ? -4.255 2.253 20.779 1.00 94.69 834 PRO A O 1
ATOM 6386 N N . ILE A 1 835 ? -2.062 2.662 20.977 1.00 91.81 835 ILE A N 1
ATOM 6387 C CA . ILE A 1 835 ? -2.148 3.267 22.310 1.00 91.81 835 ILE A CA 1
ATOM 6388 C C . ILE A 1 835 ? -3.020 4.525 22.246 1.00 91.81 835 ILE A C 1
ATOM 6390 O O . ILE A 1 835 ? -2.925 5.299 21.300 1.00 91.81 835 ILE A O 1
ATOM 6394 N N . GLY A 1 836 ? -3.919 4.671 23.218 1.00 92.38 836 GLY A N 1
ATOM 6395 C CA . GLY A 1 836 ? -4.945 5.716 23.233 1.00 92.38 836 GLY A CA 1
ATOM 6396 C C . GLY A 1 836 ? -6.255 5.314 22.541 1.00 92.38 836 GLY A C 1
ATOM 6397 O O . GLY A 1 836 ? -7.260 5.991 22.714 1.00 92.38 836 GLY A O 1
ATOM 6398 N N . TRP A 1 837 ? -6.303 4.182 21.829 1.00 95.69 837 TRP A N 1
ATOM 6399 C CA . TRP A 1 837 ? -7.501 3.734 21.106 1.00 95.69 837 TRP A CA 1
ATOM 6400 C C . TRP A 1 837 ? -8.249 2.603 21.828 1.00 95.69 837 TRP A C 1
ATOM 6402 O O . TRP A 1 837 ? -7.722 1.883 22.682 1.00 95.69 837 TRP A O 1
ATOM 6412 N N . CYS A 1 838 ? -9.501 2.382 21.438 1.00 96.44 838 CYS A N 1
ATOM 6413 C CA . CYS A 1 838 ? -10.274 1.191 21.768 1.00 96.44 838 CYS A CA 1
ATOM 6414 C C . CYS A 1 838 ? -10.601 0.416 20.490 1.00 96.44 838 CYS A C 1
ATOM 6416 O O . CYS A 1 838 ? -11.188 0.966 19.563 1.00 96.44 838 CYS A O 1
ATOM 6418 N N . ARG A 1 839 ? -10.263 -0.875 20.455 1.00 96.25 839 ARG A N 1
ATOM 6419 C CA . ARG A 1 839 ? -10.651 -1.791 19.382 1.00 96.25 839 ARG A CA 1
ATOM 6420 C C . ARG A 1 839 ? -11.974 -2.465 19.698 1.00 96.25 839 ARG A C 1
ATOM 6422 O O . ARG A 1 839 ? -12.109 -3.125 20.733 1.00 96.25 839 ARG A O 1
ATOM 6429 N N . ILE A 1 840 ? -12.882 -2.374 18.743 1.00 94.56 840 ILE A N 1
ATOM 6430 C CA . ILE A 1 840 ? -14.069 -3.203 18.612 1.00 94.56 840 ILE A CA 1
ATOM 6431 C C . ILE A 1 840 ? -13.729 -4.338 17.644 1.00 94.56 840 ILE A C 1
ATOM 6433 O O . ILE A 1 840 ? -13.309 -4.080 16.517 1.00 94.56 840 ILE A O 1
ATOM 6437 N N . GLY A 1 841 ? -13.819 -5.582 18.108 1.00 93.19 841 GLY A N 1
ATOM 6438 C CA . GLY A 1 841 ? -13.557 -6.758 17.283 1.00 93.19 841 GLY A CA 1
ATOM 6439 C C . GLY A 1 841 ? -14.649 -6.946 16.237 1.00 93.19 841 GLY A C 1
ATOM 6440 O O . GLY A 1 841 ? -15.822 -6.710 16.521 1.00 93.19 841 GLY A O 1
ATOM 6441 N N . LEU A 1 842 ? -14.270 -7.368 15.035 1.00 91.00 842 LEU A N 1
ATOM 6442 C CA . LEU A 1 842 ? -15.199 -7.643 13.940 1.00 91.00 842 LEU A CA 1
ATOM 6443 C C . LEU A 1 842 ? -15.143 -9.126 13.573 1.00 91.00 842 LEU A C 1
ATOM 6445 O O . LEU A 1 842 ? -14.095 -9.766 13.708 1.00 91.00 842 LEU A O 1
ATOM 6449 N N . HIS A 1 843 ? -16.268 -9.680 13.123 1.00 82.00 843 HIS A N 1
ATOM 6450 C CA . HIS A 1 843 ? -16.272 -11.011 12.526 1.00 82.00 843 HIS A CA 1
ATOM 6451 C C . HIS A 1 843 ? -15.438 -11.002 11.246 1.00 82.00 843 HIS A C 1
ATOM 6453 O O . HIS A 1 843 ? -15.474 -10.052 10.469 1.00 82.00 843 HIS A O 1
ATOM 6459 N N . THR A 1 844 ? -14.667 -12.068 11.045 1.00 79.81 844 THR A N 1
ATOM 6460 C CA . THR A 1 844 ? -13.829 -12.233 9.856 1.00 79.81 844 THR A CA 1
ATOM 6461 C C . THR A 1 844 ? -14.351 -13.383 8.998 1.00 79.81 844 THR A C 1
ATOM 6463 O O . THR A 1 844 ? -14.969 -14.307 9.536 1.00 79.81 844 THR A O 1
ATOM 6466 N N . PRO A 1 845 ? -14.114 -13.362 7.674 1.00 69.25 845 PRO A N 1
ATOM 6467 C CA . PRO A 1 845 ? -14.494 -14.464 6.797 1.00 69.25 845 PRO A CA 1
ATOM 6468 C C . PRO A 1 845 ? -13.878 -15.800 7.242 1.00 69.25 845 PRO A C 1
ATOM 6470 O O . PRO A 1 845 ? -12.726 -15.840 7.674 1.00 69.25 845 PRO A O 1
ATOM 6473 N N . ALA A 1 846 ? -14.590 -16.919 7.057 1.00 60.91 846 ALA A N 1
ATOM 6474 C CA . ALA A 1 846 ? -14.139 -18.253 7.493 1.00 60.91 846 ALA A CA 1
ATOM 6475 C C . ALA A 1 846 ? -12.750 -18.655 6.945 1.00 60.91 846 ALA A C 1
ATOM 6477 O O . ALA A 1 846 ? -11.999 -19.380 7.606 1.00 60.91 846 ALA A O 1
ATOM 6478 N N . ARG A 1 847 ? -12.371 -18.131 5.767 1.00 62.25 847 ARG A N 1
ATOM 6479 C CA . ARG A 1 847 ? -11.045 -18.325 5.156 1.00 62.25 847 ARG A CA 1
ATOM 6480 C C . ARG A 1 847 ? -9.891 -17.844 6.043 1.00 62.25 847 ARG A C 1
ATOM 6482 O O . ARG A 1 847 ? -8.823 -18.447 6.020 1.00 62.25 847 ARG A O 1
ATOM 6489 N N . VAL A 1 848 ? -10.111 -16.824 6.876 1.00 70.19 848 VAL A N 1
ATOM 6490 C CA . VAL A 1 848 ? -9.088 -16.273 7.781 1.00 70.19 848 VAL A CA 1
ATOM 6491 C C . VAL A 1 848 ? -8.592 -17.327 8.763 1.00 70.19 848 VAL A C 1
ATOM 6493 O O . VAL A 1 848 ? -7.384 -17.485 8.941 1.00 70.19 848 VAL A O 1
ATOM 6496 N N . THR A 1 849 ? -9.511 -18.080 9.369 1.00 69.56 849 THR A N 1
ATOM 6497 C CA . THR A 1 849 ? -9.165 -19.175 10.281 1.00 69.56 849 THR A CA 1
ATOM 6498 C C . THR A 1 849 ? -8.633 -20.382 9.516 1.00 69.56 849 THR A C 1
ATOM 6500 O O . THR A 1 849 ? -7.615 -20.942 9.916 1.00 69.56 849 THR A O 1
ATOM 6503 N N . ALA A 1 850 ? -9.268 -20.755 8.398 1.00 51.34 850 ALA A N 1
ATOM 6504 C CA . ALA A 1 850 ? -8.881 -21.929 7.610 1.00 51.34 850 ALA A CA 1
ATOM 6505 C C . ALA A 1 850 ? -7.431 -21.859 7.096 1.00 51.34 850 ALA A C 1
ATOM 6507 O O . ALA A 1 850 ? -6.721 -22.863 7.107 1.00 51.34 850 ALA A O 1
ATOM 6508 N N . HIS A 1 851 ? -6.974 -20.669 6.701 1.00 57.69 851 HIS A N 1
ATOM 6509 C CA . HIS A 1 851 ? -5.626 -20.441 6.175 1.00 57.69 851 HIS A CA 1
ATOM 6510 C C . HIS A 1 851 ? -4.674 -19.768 7.173 1.00 57.69 851 HIS A C 1
ATOM 6512 O O . HIS A 1 851 ? -3.564 -19.383 6.803 1.00 57.69 851 HIS A O 1
ATOM 6518 N N . LYS A 1 852 ? -5.095 -19.621 8.436 1.00 77.62 852 LYS A N 1
ATOM 6519 C CA . LYS A 1 852 ? -4.294 -19.030 9.517 1.00 77.62 852 LYS A CA 1
ATOM 6520 C C . LYS A 1 852 ? -3.738 -17.637 9.178 1.00 77.62 852 LYS A C 1
ATOM 6522 O O . LYS A 1 852 ? -2.601 -17.312 9.516 1.00 77.62 852 LYS A O 1
ATOM 6527 N N . TYR A 1 853 ? -4.535 -16.776 8.542 1.00 85.25 853 TYR A N 1
ATOM 6528 C CA . TYR A 1 853 ? -4.065 -15.452 8.103 1.00 85.25 853 TYR A CA 1
ATOM 6529 C C . TYR A 1 853 ? -3.625 -14.543 9.258 1.00 85.25 853 TYR A C 1
ATOM 6531 O O . TYR A 1 853 ? -2.745 -13.713 9.079 1.00 85.25 853 TYR A O 1
ATOM 6539 N N . PHE A 1 854 ? -4.143 -14.719 10.476 1.00 86.25 854 PHE A N 1
ATOM 6540 C CA . PHE A 1 854 ? -3.638 -13.976 11.640 1.00 86.25 854 PHE A CA 1
ATOM 6541 C C . PHE A 1 854 ? -2.170 -14.279 11.998 1.00 86.25 854 PHE A C 1
ATOM 6543 O O . PHE A 1 854 ? -1.549 -13.475 12.705 1.00 86.25 854 PHE A O 1
ATOM 6550 N N . GLU A 1 855 ? -1.647 -15.422 11.545 1.00 86.12 855 GLU A N 1
ATOM 6551 C CA . GLU A 1 855 ? -0.254 -15.853 11.703 1.00 86.12 855 GLU A CA 1
ATOM 6552 C C . GLU A 1 855 ? 0.577 -15.472 10.472 1.00 86.12 855 GLU A C 1
ATOM 6554 O O . GLU A 1 855 ? 1.700 -14.996 10.618 1.00 86.12 855 GLU A O 1
ATOM 6559 N N . THR A 1 856 ? 0.018 -15.637 9.268 1.00 82.50 856 THR A N 1
ATOM 6560 C CA . THR A 1 856 ? 0.758 -15.502 8.005 1.00 82.50 856 THR A CA 1
ATOM 6561 C C . THR A 1 856 ? 0.702 -14.113 7.373 1.00 82.50 856 THR A C 1
ATOM 6563 O O . THR A 1 856 ? 1.647 -13.745 6.680 1.00 82.50 856 THR A O 1
ATOM 6566 N N . TRP A 1 857 ? -0.336 -13.312 7.624 1.00 91.81 857 TRP A N 1
ATOM 6567 C CA . TRP A 1 857 ? -0.503 -11.984 7.021 1.00 91.81 857 TRP A CA 1
ATOM 6568 C C . TRP A 1 857 ? -0.002 -10.849 7.917 1.00 91.81 857 TRP A C 1
ATOM 6570 O O . TRP A 1 857 ? 0.101 -10.975 9.142 1.00 91.81 857 TRP A O 1
ATOM 6580 N N . HIS A 1 858 ? 0.316 -9.713 7.293 1.00 94.06 858 HIS A N 1
ATOM 6581 C CA . HIS A 1 858 ? 0.796 -8.521 7.992 1.00 94.06 858 HIS A CA 1
ATOM 6582 C C . HIS A 1 858 ? -0.360 -7.727 8.595 1.00 94.06 858 HIS A C 1
ATOM 6584 O O . HIS A 1 858 ? -1.503 -7.833 8.155 1.00 94.06 858 HIS A O 1
ATOM 6590 N N . ARG A 1 859 ? -0.066 -6.916 9.616 1.00 95.56 859 ARG A N 1
ATOM 6591 C CA . ARG A 1 859 ? -1.047 -6.061 10.301 1.00 95.56 859 ARG A CA 1
ATOM 6592 C C . ARG A 1 859 ? -0.825 -4.606 9.919 1.00 95.56 859 ARG A C 1
ATOM 6594 O O . ARG A 1 859 ? 0.308 -4.135 9.955 1.00 95.56 859 ARG A O 1
ATOM 6601 N N . ALA A 1 860 ? -1.909 -3.903 9.618 1.00 97.31 860 ALA A N 1
ATOM 6602 C CA . ALA A 1 860 ? -1.875 -2.493 9.259 1.00 97.31 860 ALA A CA 1
ATOM 6603 C C . ALA A 1 860 ? -3.147 -1.761 9.720 1.00 97.31 860 ALA A C 1
ATOM 6605 O O . ALA A 1 860 ? -4.062 -2.349 10.307 1.00 97.31 860 ALA A O 1
ATOM 6606 N N . PHE A 1 861 ? -3.190 -0.459 9.453 1.00 98.25 861 PHE A N 1
ATOM 6607 C CA . PHE A 1 861 ? -4.264 0.447 9.831 1.00 98.25 861 PHE A CA 1
ATOM 6608 C C . PHE A 1 861 ? -4.719 1.293 8.643 1.00 98.25 861 PHE A C 1
ATOM 6610 O O . PHE A 1 861 ? -3.899 1.720 7.833 1.00 98.25 861 PHE A O 1
ATOM 6617 N N . HIS A 1 862 ? -6.016 1.580 8.574 1.00 96.00 862 HIS A N 1
ATOM 6618 C CA . HIS A 1 862 ? -6.617 2.448 7.564 1.00 96.00 862 HIS A CA 1
ATOM 6619 C C . HIS A 1 862 ? -7.490 3.514 8.235 1.00 96.00 862 HIS A C 1
ATOM 6621 O O . HIS A 1 862 ? -8.538 3.197 8.800 1.00 96.00 862 HIS A O 1
ATOM 6627 N N . GLY A 1 863 ? -7.067 4.778 8.189 1.00 94.06 863 GLY A N 1
ATOM 6628 C CA . GLY A 1 863 ? -7.846 5.902 8.715 1.00 94.06 863 GLY A CA 1
ATOM 6629 C C . GLY A 1 863 ? -9.087 6.188 7.876 1.00 94.06 863 GLY A C 1
ATOM 6630 O O . GLY A 1 863 ? -9.014 6.239 6.649 1.00 94.06 863 GLY A O 1
ATOM 6631 N N . THR A 1 864 ? -10.238 6.410 8.516 1.00 90.25 864 THR A N 1
ATOM 6632 C CA . THR A 1 864 ? -11.483 6.705 7.791 1.00 90.25 864 THR A CA 1
ATOM 6633 C C . THR A 1 864 ? -12.363 7.736 8.502 1.00 90.25 864 THR A C 1
ATOM 6635 O O . THR A 1 864 ? -12.006 8.266 9.551 1.00 90.25 864 THR A O 1
ATOM 6638 N N . LYS A 1 865 ? -13.513 8.069 7.906 1.00 87.38 865 LYS A N 1
ATOM 6639 C CA . LYS A 1 865 ? -14.542 8.916 8.528 1.00 87.38 865 LYS A CA 1
ATOM 6640 C C . LYS A 1 865 ? -15.654 8.048 9.099 1.00 87.38 865 LYS A C 1
ATOM 6642 O O . LYS A 1 865 ? -16.008 7.033 8.501 1.00 87.38 865 LYS A O 1
ATOM 6647 N N . ALA A 1 866 ? -16.261 8.497 10.197 1.00 88.62 866 ALA A N 1
ATOM 6648 C CA . ALA A 1 866 ? -17.354 7.780 10.856 1.00 88.62 866 ALA A CA 1
ATOM 6649 C C . ALA A 1 866 ? -18.510 7.436 9.895 1.00 88.62 866 ALA A C 1
ATOM 6651 O O . ALA A 1 866 ? -19.028 6.324 9.930 1.00 88.62 866 ALA A O 1
ATOM 6652 N N . GLU A 1 867 ? -18.839 8.341 8.966 1.00 84.25 867 GLU A N 1
ATOM 6653 C CA . GLU A 1 867 ? -19.903 8.148 7.968 1.00 84.25 867 GLU A CA 1
ATOM 6654 C C . GLU A 1 867 ? -19.669 6.985 6.986 1.00 84.25 867 GLU A C 1
ATOM 6656 O O . GLU A 1 867 ? -20.626 6.488 6.397 1.00 84.25 867 GLU A O 1
ATOM 6661 N N . TYR A 1 868 ? -18.422 6.539 6.794 1.00 81.19 868 TYR A N 1
ATOM 6662 C CA . TYR A 1 868 ? -18.097 5.458 5.857 1.00 81.19 868 TYR A CA 1
ATOM 6663 C C . TYR A 1 868 ? -18.062 4.076 6.511 1.00 81.19 868 TYR A C 1
ATOM 6665 O O . TYR A 1 868 ? -18.038 3.076 5.797 1.00 81.19 868 TYR A O 1
ATOM 6673 N N . ILE A 1 869 ? -18.093 3.997 7.846 1.00 85.94 869 ILE A N 1
ATOM 6674 C CA . ILE A 1 869 ? -17.931 2.733 8.576 1.00 85.94 869 ILE A CA 1
ATOM 6675 C C . ILE A 1 869 ? -19.006 1.721 8.181 1.00 85.94 869 ILE A C 1
ATOM 6677 O O . ILE A 1 869 ? -18.672 0.606 7.793 1.00 85.94 869 ILE A O 1
ATOM 6681 N N . ALA A 1 870 ? -20.283 2.108 8.237 1.00 80.44 870 ALA A N 1
ATOM 6682 C CA . ALA A 1 870 ? -21.386 1.198 7.932 1.00 80.44 870 ALA A CA 1
ATOM 6683 C C . ALA A 1 870 ? -21.321 0.671 6.488 1.00 80.44 870 ALA A C 1
ATOM 6685 O O . ALA A 1 870 ? -21.568 -0.508 6.249 1.00 80.44 870 ALA A O 1
ATOM 6686 N N . ALA A 1 871 ? -20.939 1.523 5.530 1.00 70.44 871 ALA A N 1
ATOM 6687 C CA . ALA A 1 871 ? -20.791 1.128 4.133 1.00 70.44 871 ALA A CA 1
ATOM 6688 C C . ALA A 1 871 ? -19.637 0.137 3.930 1.00 70.44 871 ALA A C 1
ATOM 6690 O O . ALA A 1 871 ? -19.827 -0.878 3.269 1.00 70.44 871 ALA A O 1
ATOM 6691 N N . ILE A 1 872 ? -18.471 0.411 4.525 1.00 76.75 872 ILE A N 1
ATOM 6692 C CA . ILE A 1 872 ? -17.290 -0.459 4.438 1.00 76.75 872 ILE A CA 1
ATOM 6693 C C . ILE A 1 872 ? -17.578 -1.818 5.084 1.00 76.75 872 ILE A C 1
ATOM 6695 O O . ILE A 1 872 ? -17.333 -2.852 4.475 1.00 76.75 872 ILE A O 1
ATOM 6699 N N . LEU A 1 873 ? -18.171 -1.836 6.282 1.00 76.56 873 LEU A N 1
ATOM 6700 C CA . LEU A 1 873 ? -18.477 -3.088 6.979 1.00 76.56 873 LEU A CA 1
ATOM 6701 C C . LEU A 1 873 ? -19.535 -3.931 6.263 1.00 76.56 873 LEU A C 1
ATOM 6703 O O . LEU A 1 873 ? -19.440 -5.152 6.277 1.00 76.56 873 LEU A O 1
ATOM 6707 N N . LYS A 1 874 ? -20.518 -3.298 5.614 1.00 66.88 874 LYS A N 1
ATOM 6708 C CA . LYS A 1 874 ? -21.536 -4.010 4.832 1.00 66.88 874 LYS A CA 1
ATOM 6709 C C . LYS A 1 874 ? -20.980 -4.588 3.525 1.00 66.88 874 LYS A C 1
ATOM 6711 O O . LYS A 1 874 ? -21.496 -5.587 3.041 1.00 66.88 874 LYS A O 1
ATOM 6716 N N . VAL A 1 875 ? -19.962 -3.945 2.948 1.00 63.28 875 VAL A N 1
ATOM 6717 C CA . VAL A 1 875 ? -19.223 -4.441 1.774 1.00 63.28 875 VAL A CA 1
ATOM 6718 C C . VAL A 1 875 ? -18.247 -5.554 2.160 1.00 63.28 875 VAL A C 1
ATOM 6720 O O . VAL A 1 875 ? -18.024 -6.454 1.361 1.00 63.28 875 VAL A O 1
ATOM 6723 N N . GLY A 1 876 ? -17.681 -5.498 3.368 1.00 63.09 876 GLY A N 1
ATOM 6724 C CA . GLY A 1 876 ? -16.702 -6.469 3.863 1.00 63.09 876 GLY A CA 1
ATOM 6725 C C . GLY A 1 876 ? -15.256 -6.198 3.427 1.00 63.09 876 GLY A C 1
ATOM 6726 O O . GLY A 1 876 ? -14.360 -6.914 3.866 1.00 63.09 876 GLY A O 1
ATOM 6727 N N . ASP A 1 877 ? -15.013 -5.151 2.631 1.00 67.19 877 ASP A N 1
ATOM 6728 C CA . ASP A 1 877 ? -13.689 -4.762 2.124 1.00 67.19 877 ASP A CA 1
ATOM 6729 C C . ASP A 1 877 ? -13.514 -3.229 2.140 1.00 67.19 877 ASP A C 1
ATOM 6731 O O . ASP A 1 877 ? -14.488 -2.465 2.184 1.00 67.19 877 ASP A O 1
ATOM 6735 N N . LEU A 1 878 ? -12.262 -2.763 2.117 1.00 79.38 878 LEU A N 1
ATOM 6736 C CA . LEU A 1 878 ? -11.940 -1.347 1.977 1.00 79.38 878 LEU A CA 1
ATOM 6737 C C . LEU A 1 878 ? -12.294 -0.859 0.566 1.00 79.38 878 LEU A C 1
ATOM 6739 O O . LEU A 1 878 ? -11.942 -1.464 -0.446 1.00 79.38 878 LEU A O 1
ATOM 6743 N N . LEU A 1 879 ? -12.979 0.282 0.509 1.00 67.12 879 LEU A N 1
ATOM 6744 C CA . LEU A 1 879 ? -13.384 0.906 -0.746 1.00 67.12 879 LEU A CA 1
ATOM 6745 C C . LEU A 1 879 ? -12.255 1.767 -1.318 1.00 67.12 879 LEU A C 1
ATOM 6747 O O . LEU A 1 879 ? -11.614 2.535 -0.599 1.00 67.12 879 LEU A O 1
ATOM 6751 N N . VAL A 1 880 ? -12.066 1.677 -2.628 1.00 69.88 880 VAL A N 1
ATOM 6752 C CA . VAL A 1 880 ? -11.097 2.451 -3.407 1.00 69.88 880 VAL A CA 1
ATOM 6753 C C . VAL A 1 880 ? -11.794 3.671 -4.018 1.00 69.88 880 VAL A C 1
ATOM 6755 O O . VAL A 1 880 ? -12.980 3.598 -4.359 1.00 69.88 880 VAL A O 1
ATOM 6758 N N . PRO A 1 881 ? -11.101 4.812 -4.194 1.00 61.44 881 PRO A N 1
ATOM 6759 C CA . PRO A 1 881 ? -11.650 5.932 -4.946 1.00 61.44 881 PRO A CA 1
ATOM 6760 C C . PRO A 1 881 ? -12.121 5.507 -6.346 1.00 61.44 881 PRO A C 1
ATOM 6762 O O . PRO A 1 881 ? -11.370 4.959 -7.146 1.00 61.44 881 PRO A O 1
ATOM 6765 N N . GLY A 1 882 ? -13.398 5.744 -6.639 1.00 59.97 882 GLY A N 1
ATOM 6766 C CA . GLY A 1 882 ? -14.094 5.243 -7.822 1.00 59.97 882 GLY A CA 1
ATOM 6767 C C . GLY A 1 882 ? -15.206 4.245 -7.502 1.00 59.97 882 GLY A C 1
ATOM 6768 O O . GLY A 1 882 ? -16.172 4.181 -8.268 1.00 59.97 882 GLY A O 1
ATOM 6769 N N . ASP A 1 883 ? -15.120 3.549 -6.366 1.00 58.22 883 ASP A N 1
ATOM 6770 C CA . ASP A 1 883 ? -16.115 2.564 -5.938 1.00 58.22 883 ASP A CA 1
ATOM 6771 C C . ASP A 1 883 ? -17.445 3.211 -5.591 1.00 58.22 883 ASP A C 1
ATOM 6773 O O . ASP A 1 883 ? -17.517 4.367 -5.177 1.00 58.22 883 ASP A O 1
ATOM 6777 N N . VAL A 1 884 ? -18.524 2.446 -5.713 1.00 50.41 884 VAL A N 1
ATOM 6778 C CA . VAL A 1 884 ? -19.855 2.882 -5.297 1.00 50.41 884 VAL A CA 1
ATOM 6779 C C . VAL A 1 884 ? -20.221 2.147 -4.017 1.00 50.41 884 VAL A C 1
ATOM 6781 O O . VAL A 1 884 ? -20.493 0.951 -4.037 1.00 50.41 884 VAL A O 1
ATOM 6784 N N . ALA A 1 885 ? -20.245 2.876 -2.902 1.00 48.69 885 ALA A N 1
ATOM 6785 C CA . ALA A 1 885 ? -20.711 2.348 -1.631 1.00 48.69 885 ALA A CA 1
ATOM 6786 C C . ALA A 1 885 ? -22.185 1.920 -1.714 1.00 48.69 885 ALA A C 1
ATOM 6788 O O . ALA A 1 885 ? -22.982 2.475 -2.482 1.00 48.69 885 ALA A O 1
ATOM 6789 N N . LEU A 1 886 ? -22.570 0.967 -0.863 1.00 39.78 886 LEU A N 1
ATOM 6790 C CA . LEU A 1 886 ? -23.962 0.562 -0.669 1.00 39.78 886 LEU A CA 1
ATOM 6791 C C .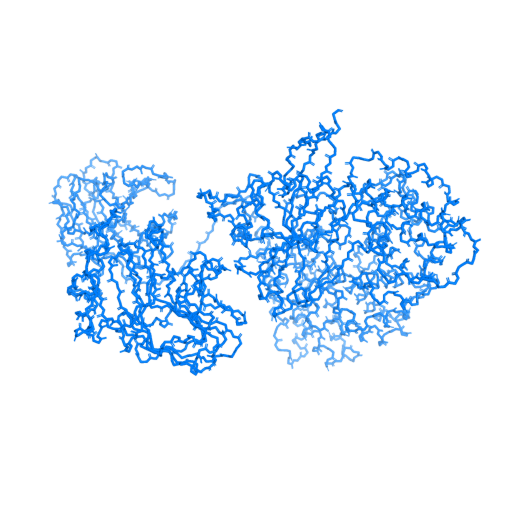 LEU A 1 886 ? -24.835 1.788 -0.342 1.00 39.78 886 LEU A C 1
ATOM 6793 O O . LEU A 1 886 ? -24.639 2.448 0.675 1.00 39.78 886 LEU A O 1
ATOM 6797 N N . GLY A 1 887 ? -25.772 2.107 -1.242 1.00 40.75 887 GLY A N 1
ATOM 6798 C CA . GLY A 1 887 ? -26.551 3.357 -1.233 1.00 40.75 887 GLY A CA 1
ATOM 6799 C C . GLY A 1 887 ? -26.287 4.283 -2.430 1.00 40.75 887 GLY A C 1
ATOM 6800 O O . GLY A 1 887 ? -26.919 5.328 -2.537 1.00 40.75 887 GLY A O 1
ATOM 6801 N N . GLY A 1 888 ? -25.382 3.914 -3.346 1.00 40.94 888 GLY A N 1
ATOM 6802 C CA . GLY A 1 888 ? -25.159 4.633 -4.608 1.00 40.94 888 GLY A CA 1
ATOM 6803 C C . GLY A 1 888 ? -24.170 5.801 -4.517 1.00 40.94 888 GLY A C 1
ATOM 6804 O O . GLY A 1 888 ? -23.897 6.450 -5.526 1.00 40.94 888 GLY A O 1
ATOM 6805 N N . LYS A 1 889 ? -23.600 6.064 -3.333 1.00 48.22 889 LYS A N 1
ATOM 6806 C CA . LYS A 1 889 ? -22.591 7.113 -3.131 1.00 48.22 889 LYS A CA 1
ATOM 6807 C C . LYS A 1 889 ? -21.251 6.643 -3.694 1.00 48.22 889 LYS A C 1
ATOM 6809 O O . LYS A 1 889 ? -20.644 5.714 -3.165 1.00 48.22 889 LYS A O 1
ATOM 6814 N N . LYS A 1 890 ? -20.778 7.303 -4.751 1.00 56.47 890 LYS A N 1
ATOM 6815 C CA . LYS A 1 890 ? -19.435 7.079 -5.292 1.00 56.47 890 LYS A CA 1
ATOM 6816 C C . LYS A 1 890 ? -18.388 7.631 -4.320 1.00 56.47 890 LYS A C 1
ATOM 6818 O O . LYS A 1 890 ? -18.472 8.789 -3.912 1.00 56.47 890 LYS A O 1
ATOM 6823 N N . ILE A 1 891 ? -17.425 6.804 -3.938 1.00 59.50 891 ILE A N 1
ATOM 6824 C CA . ILE A 1 891 ? -16.268 7.178 -3.132 1.00 59.50 891 ILE A CA 1
ATOM 6825 C C . ILE A 1 891 ? -15.320 7.953 -4.042 1.00 59.50 891 ILE A C 1
ATOM 6827 O O . ILE A 1 891 ? -14.910 7.460 -5.087 1.00 59.50 891 ILE A O 1
ATOM 6831 N N . GLY A 1 892 ? -15.031 9.200 -3.686 1.00 60.31 892 GLY A N 1
ATOM 6832 C CA . GLY A 1 892 ? -14.120 10.064 -4.432 1.00 60.31 892 GLY A CA 1
ATOM 6833 C C . GLY A 1 892 ? -12.769 10.198 -3.742 1.00 60.31 892 GLY A C 1
ATOM 6834 O O . GLY A 1 892 ? -12.638 9.945 -2.542 1.00 60.31 892 GLY A O 1
ATOM 6835 N N . GLU A 1 893 ? -11.782 10.650 -4.508 1.00 65.88 893 GLU A N 1
ATOM 6836 C CA . GLU A 1 893 ? -10.504 11.135 -3.988 1.00 65.88 893 GLU A CA 1
ATOM 6837 C C . GLU A 1 893 ? -10.779 12.326 -3.054 1.00 65.88 893 GLU A C 1
ATOM 6839 O O . GLU A 1 893 ? -11.633 13.178 -3.329 1.00 65.88 893 GLU A O 1
ATOM 6844 N N . ARG A 1 894 ? -10.134 12.351 -1.883 1.00 64.00 894 ARG A N 1
ATOM 6845 C CA . ARG A 1 894 ? -10.408 13.374 -0.865 1.00 64.00 894 ARG A CA 1
ATOM 6846 C C . ARG A 1 894 ? -9.709 14.692 -1.231 1.00 64.00 894 ARG A C 1
ATOM 6848 O O . ARG A 1 894 ? -8.560 14.654 -1.661 1.00 64.00 894 ARG A O 1
ATOM 6855 N N . PRO A 1 895 ? -10.324 15.861 -0.968 1.00 55.66 895 PRO A N 1
ATOM 6856 C CA . PRO A 1 895 ? -9.647 17.146 -1.125 1.00 55.66 895 PRO A CA 1
ATOM 6857 C C . PRO A 1 895 ? -8.352 17.201 -0.302 1.00 55.66 895 PRO A C 1
ATOM 6859 O O . PRO A 1 895 ? -8.373 16.894 0.891 1.00 55.66 895 PRO A O 1
ATOM 6862 N N . GLY A 1 896 ? -7.241 17.584 -0.937 1.00 53.31 896 GLY A N 1
ATOM 6863 C CA . GLY A 1 896 ? -5.914 17.647 -0.309 1.00 53.31 896 GLY A CA 1
ATOM 6864 C C . GLY A 1 896 ? -5.094 16.352 -0.374 1.00 53.31 896 GLY A C 1
ATOM 6865 O O . GLY A 1 896 ? -3.949 16.362 0.061 1.00 53.31 896 GLY A O 1
ATOM 6866 N N . HIS A 1 897 ? -5.647 15.268 -0.927 1.00 62.00 897 HIS A N 1
ATOM 6867 C CA . HIS A 1 897 ? -4.902 14.061 -1.309 1.00 62.00 897 HIS A CA 1
ATOM 6868 C C . HIS A 1 897 ? -4.588 14.099 -2.806 1.00 62.00 897 HIS A C 1
ATOM 6870 O O . HIS A 1 897 ? -5.183 14.896 -3.535 1.00 62.00 897 HIS A O 1
ATOM 6876 N N . PHE A 1 898 ? -3.667 13.248 -3.269 1.00 59.38 898 PHE A N 1
ATOM 6877 C CA . PHE A 1 898 ? -3.435 13.109 -4.704 1.00 59.38 898 PHE A CA 1
ATOM 6878 C C . PHE A 1 898 ? -4.729 12.663 -5.398 1.00 59.38 898 PHE A C 1
ATOM 6880 O O . PHE A 1 898 ? -5.384 11.714 -4.965 1.00 59.38 898 PHE A O 1
ATOM 6887 N N . ASP A 1 899 ? -5.100 13.375 -6.455 1.00 63.19 899 ASP A N 1
ATOM 6888 C CA . ASP A 1 899 ? -6.282 13.110 -7.271 1.00 63.19 899 ASP A CA 1
ATOM 6889 C C . ASP A 1 899 ? -5.863 12.931 -8.737 1.00 63.19 899 ASP A C 1
ATOM 6891 O O . ASP A 1 899 ? -4.709 13.177 -9.100 1.00 63.19 899 ASP A O 1
ATOM 6895 N N . ASP A 1 900 ? -6.778 12.504 -9.606 1.00 64.44 900 ASP A N 1
ATOM 6896 C CA . ASP A 1 900 ? -6.458 12.310 -11.029 1.00 64.44 900 ASP A CA 1
ATOM 6897 C C . ASP A 1 900 ? -5.940 13.593 -11.731 1.00 64.44 900 ASP A C 1
ATO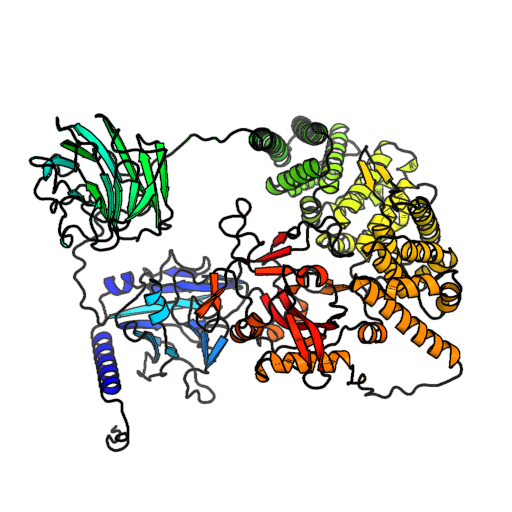M 6899 O O . ASP A 1 900 ? -5.398 13.516 -12.836 1.00 64.44 900 ASP A O 1
ATOM 6903 N N . LYS A 1 901 ? -6.067 14.775 -11.106 1.00 59.16 901 LYS A N 1
ATOM 6904 C CA . LYS A 1 901 ? -5.566 16.071 -11.600 1.00 59.16 901 LYS A CA 1
ATOM 6905 C C . LYS A 1 901 ? -4.238 16.492 -10.955 1.00 59.16 901 LYS A C 1
ATOM 6907 O O . LYS A 1 901 ? -3.485 17.240 -11.572 1.00 59.16 901 LYS A O 1
ATOM 6912 N N . HIS A 1 902 ? -3.959 16.034 -9.741 1.00 55.56 902 HIS A N 1
ATOM 6913 C CA . HIS A 1 902 ? -2.800 16.348 -8.918 1.00 55.56 902 HIS A CA 1
ATOM 6914 C C . HIS A 1 902 ? -2.243 15.046 -8.350 1.00 55.56 902 HIS A C 1
ATOM 6916 O O . HIS A 1 902 ? -2.418 14.766 -7.171 1.00 55.56 902 HIS A O 1
ATOM 6922 N N . LYS A 1 903 ? -1.561 14.252 -9.174 1.00 56.12 903 LYS A N 1
ATOM 6923 C CA . LYS A 1 903 ? -0.796 13.080 -8.734 1.00 56.12 903 LYS A CA 1
ATOM 6924 C C . LYS A 1 903 ? 0.568 13.037 -9.426 1.00 56.12 903 LYS A C 1
ATOM 6926 O O . LYS A 1 903 ? 0.682 13.556 -10.538 1.00 56.12 903 LYS A O 1
ATOM 6931 N N . PRO A 1 904 ? 1.605 12.455 -8.801 1.00 51.22 904 PRO A N 1
ATOM 6932 C CA . PRO A 1 904 ? 2.878 12.213 -9.473 1.00 51.22 904 PRO A CA 1
ATOM 6933 C C . PRO A 1 904 ? 2.697 11.336 -10.722 1.00 51.22 904 PRO A C 1
ATOM 6935 O O . PRO A 1 904 ? 1.822 10.468 -10.753 1.00 51.22 904 PRO A O 1
ATOM 6938 N N . ASP A 1 905 ? 3.536 11.528 -11.743 1.00 42.03 905 ASP A N 1
ATOM 6939 C CA . ASP A 1 905 ? 3.519 10.687 -12.946 1.00 42.03 905 ASP A CA 1
ATOM 6940 C C . ASP A 1 905 ? 3.681 9.203 -12.565 1.00 42.03 905 ASP A C 1
ATOM 6942 O O . ASP A 1 905 ? 4.619 8.827 -11.865 1.00 42.03 905 ASP A O 1
ATOM 6946 N N . GLY A 1 906 ? 2.750 8.355 -13.015 1.00 49.78 906 GLY A N 1
ATOM 6947 C CA . GLY A 1 906 ? 2.733 6.922 -12.695 1.00 49.78 906 GLY A CA 1
ATOM 6948 C C . GLY A 1 906 ? 2.144 6.555 -11.325 1.00 49.78 906 GLY A C 1
ATOM 6949 O O . GLY A 1 906 ? 2.036 5.367 -11.025 1.00 49.78 906 GLY A O 1
ATOM 6950 N N . PHE A 1 907 ? 1.723 7.527 -10.507 1.00 48.94 907 PHE A N 1
ATOM 6951 C CA . PHE A 1 907 ? 0.979 7.259 -9.276 1.00 48.94 907 PHE A CA 1
ATOM 6952 C C . PHE A 1 907 ? -0.476 6.919 -9.612 1.00 48.94 907 PHE A C 1
ATOM 6954 O O . PHE A 1 907 ? -1.167 7.686 -10.286 1.00 48.94 907 PHE A O 1
ATOM 6961 N N . ASP A 1 908 ? -0.953 5.765 -9.153 1.00 65.31 908 ASP A N 1
ATOM 6962 C CA . ASP A 1 908 ? -2.365 5.404 -9.253 1.00 65.31 908 ASP A CA 1
ATOM 6963 C C . ASP A 1 908 ? -3.090 5.823 -7.970 1.00 65.31 908 ASP A C 1
ATOM 6965 O O . ASP A 1 908 ? -2.718 5.420 -6.870 1.00 65.31 908 ASP A O 1
ATOM 6969 N N . THR A 1 909 ? -4.112 6.659 -8.100 1.00 64.19 909 THR A N 1
ATOM 6970 C CA . THR A 1 909 ? -4.953 7.110 -6.984 1.00 64.19 909 THR A CA 1
ATOM 6971 C C . THR A 1 909 ? -6.024 6.079 -6.629 1.00 64.19 909 THR A C 1
ATOM 6973 O O . THR A 1 909 ? -6.619 6.148 -5.553 1.00 64.19 909 THR A O 1
ATOM 6976 N N . LYS A 1 910 ? -6.243 5.078 -7.491 1.00 74.31 910 LYS A N 1
ATOM 6977 C CA . LYS A 1 910 ? -7.228 4.005 -7.319 1.00 74.31 910 LYS A CA 1
ATOM 6978 C C . LYS A 1 910 ? -6.606 2.794 -6.628 1.00 74.31 910 LYS A C 1
ATOM 6980 O O . LYS A 1 910 ? -6.648 1.673 -7.126 1.00 74.31 910 LYS A O 1
ATOM 6985 N N . GLN A 1 911 ? -6.046 3.036 -5.447 1.00 80.06 911 GLN A N 1
ATOM 6986 C CA . GLN A 1 911 ? -5.414 2.021 -4.606 1.00 80.06 911 GLN A CA 1
ATOM 6987 C C . GLN A 1 911 ? -5.982 2.059 -3.187 1.00 80.06 911 GLN A C 1
ATOM 6989 O O . GLN A 1 911 ? -6.511 3.075 -2.731 1.00 80.06 911 GLN A O 1
ATOM 6994 N N . ILE A 1 912 ? -5.855 0.945 -2.473 1.00 84.38 912 ILE A N 1
ATOM 6995 C CA . ILE A 1 912 ? -6.077 0.886 -1.031 1.00 84.38 912 ILE A CA 1
ATOM 6996 C C . ILE A 1 912 ? -4.783 1.317 -0.349 1.00 84.38 912 ILE A C 1
ATOM 6998 O O . ILE A 1 912 ? -3.728 0.746 -0.617 1.00 84.38 912 ILE A O 1
ATOM 7002 N N . PHE A 1 913 ? -4.882 2.285 0.560 1.00 90.31 913 PHE A N 1
ATOM 7003 C CA . PHE A 1 913 ? -3.761 2.752 1.372 1.00 90.31 913 PHE A CA 1
ATOM 7004 C C . PHE A 1 913 ? -3.928 2.302 2.820 1.00 90.31 913 PHE A C 1
ATOM 7006 O O . PHE A 1 913 ? -4.965 2.549 3.441 1.00 90.31 913 PHE A O 1
ATOM 7013 N N . VAL A 1 914 ? -2.908 1.656 3.370 1.00 95.38 914 VAL A N 1
ATOM 7014 C CA . VAL A 1 914 ? -2.830 1.247 4.776 1.00 95.38 914 VAL A CA 1
ATOM 7015 C C . VAL A 1 914 ? -1.473 1.649 5.350 1.00 95.38 914 VAL A C 1
ATOM 7017 O O . VAL A 1 914 ? -0.570 2.044 4.620 1.00 95.38 914 VAL A O 1
ATOM 7020 N N . SER A 1 915 ? -1.311 1.574 6.666 1.00 97.06 915 SER A N 1
ATOM 7021 C CA . SER A 1 915 ? -0.047 1.912 7.325 1.00 97.06 915 SER A CA 1
ATOM 7022 C C . SER A 1 915 ? 0.275 0.957 8.469 1.00 97.06 915 SER A C 1
ATOM 7024 O O . SER A 1 915 ? -0.639 0.572 9.201 1.00 97.06 915 SER A O 1
ATOM 7026 N N . PRO A 1 916 ? 1.553 0.619 8.709 1.00 95.94 916 PRO A N 1
ATOM 7027 C CA . PRO A 1 916 ? 1.958 -0.090 9.920 1.00 95.94 916 PRO A CA 1
ATOM 7028 C C . PRO A 1 916 ? 1.887 0.801 11.172 1.00 95.94 916 PRO A C 1
ATOM 7030 O O . PRO A 1 916 ? 1.939 0.284 12.291 1.00 95.94 916 PRO A O 1
ATOM 7033 N N . SER A 1 917 ? 1.755 2.125 11.014 1.00 95.44 917 SER A N 1
ATOM 7034 C CA . SER A 1 917 ? 1.643 3.079 12.117 1.00 95.44 917 SER A CA 1
ATOM 7035 C C . SER A 1 917 ? 0.225 3.626 12.242 1.00 95.44 917 SER A C 1
ATOM 7037 O O . SER A 1 917 ? -0.290 4.326 11.369 1.00 95.44 917 SER A O 1
ATOM 7039 N N . ILE A 1 918 ? -0.388 3.380 13.397 1.00 95.06 918 ILE A N 1
ATOM 7040 C CA . ILE A 1 918 ? -1.641 4.032 13.782 1.00 95.06 918 ILE A CA 1
ATOM 7041 C C . ILE A 1 918 ? -1.476 5.539 14.020 1.00 95.06 918 ILE A C 1
ATOM 7043 O O . ILE A 1 918 ? -2.452 6.264 13.882 1.00 95.06 918 ILE A O 1
ATOM 7047 N N . ARG A 1 919 ? -0.267 6.038 14.320 1.00 92.12 919 ARG A N 1
ATOM 7048 C CA . ARG A 1 919 ? -0.024 7.488 14.422 1.00 92.12 919 ARG A CA 1
ATOM 7049 C C . ARG A 1 919 ? -0.216 8.153 13.062 1.00 92.12 919 ARG A C 1
ATOM 7051 O O . ARG A 1 919 ? -0.892 9.170 12.958 1.00 92.12 919 ARG A O 1
ATOM 7058 N N . TYR A 1 920 ? 0.310 7.523 12.010 1.00 94.81 920 TYR A N 1
ATOM 7059 C CA . TYR A 1 920 ? 0.117 7.984 10.639 1.00 94.81 920 TYR A CA 1
ATOM 7060 C C . TYR A 1 920 ? -1.330 7.782 10.175 1.00 94.81 920 TYR A C 1
ATOM 7062 O O . TYR A 1 920 ? -2.005 8.754 9.849 1.00 94.81 920 TYR A O 1
ATOM 7070 N N . ALA A 1 921 ? -1.861 6.554 10.232 1.00 95.94 921 ALA A N 1
ATOM 7071 C CA . ALA A 1 921 ? -3.236 6.271 9.800 1.00 95.94 921 ALA A CA 1
ATOM 7072 C C . ALA A 1 921 ? -4.307 7.012 10.627 1.00 95.94 921 ALA A C 1
ATOM 7074 O O . ALA A 1 921 ? -5.407 7.257 10.140 1.00 95.94 921 ALA A O 1
ATOM 7075 N N . GLY A 1 922 ? -3.998 7.367 11.874 1.00 92.94 922 GLY A N 1
ATOM 7076 C CA . GLY A 1 922 ? -4.851 8.132 12.781 1.00 92.94 922 GLY A CA 1
ATOM 7077 C C . GLY A 1 922 ? -4.733 9.651 12.635 1.00 92.94 922 GLY A C 1
ATOM 7078 O O . GLY A 1 922 ? -5.488 10.370 13.287 1.00 92.94 922 GLY A O 1
ATOM 7079 N N . HIS A 1 923 ? -3.825 10.152 11.790 1.00 91.81 923 HIS A N 1
ATOM 7080 C CA . HIS A 1 923 ? -3.668 11.583 11.542 1.00 91.81 923 HIS A CA 1
ATOM 7081 C C . HIS A 1 923 ? -4.945 12.183 10.932 1.00 91.81 923 HIS A C 1
ATOM 7083 O O . HIS A 1 923 ? -5.640 11.529 10.152 1.00 91.81 923 HIS A O 1
ATOM 7089 N N . ASN A 1 924 ? -5.226 13.461 11.214 1.00 89.06 924 ASN A N 1
ATOM 7090 C CA . ASN A 1 924 ? -6.454 14.155 10.790 1.00 89.06 924 ASN A CA 1
ATOM 7091 C C . ASN A 1 924 ? -6.723 14.087 9.271 1.00 89.06 924 ASN A C 1
ATOM 7093 O O . ASN A 1 924 ? -7.881 14.119 8.841 1.00 89.06 924 ASN A O 1
ATOM 7097 N N . ALA A 1 925 ? -5.662 13.978 8.463 1.00 84.31 925 ALA A N 1
ATOM 7098 C CA . ALA A 1 925 ? -5.746 13.818 7.010 1.00 84.31 925 ALA A CA 1
ATOM 7099 C C . ALA A 1 925 ? -6.450 12.511 6.586 1.00 84.31 925 ALA A C 1
ATOM 7101 O O . ALA A 1 925 ? -7.157 12.491 5.572 1.00 84.31 925 ALA A O 1
ATOM 7102 N N . TYR A 1 926 ? -6.303 11.441 7.375 1.00 88.81 926 TYR A N 1
ATOM 7103 C CA . TYR A 1 926 ? -6.838 10.106 7.089 1.00 88.81 926 TYR A CA 1
ATOM 7104 C C . TYR A 1 926 ? -8.007 9.746 8.019 1.00 88.81 926 TYR A C 1
ATOM 7106 O O . TYR A 1 926 ? -9.070 9.351 7.531 1.00 88.81 926 TYR A O 1
ATOM 7114 N N . ALA A 1 927 ? -7.863 9.968 9.328 1.00 91.94 927 ALA A N 1
ATOM 7115 C CA . ALA A 1 927 ? -8.902 9.786 10.342 1.00 91.94 927 ALA A CA 1
ATOM 7116 C C . ALA A 1 927 ? -9.468 11.147 10.787 1.00 91.94 927 ALA A C 1
ATOM 7118 O O . ALA A 1 927 ? -9.105 11.695 11.828 1.00 91.94 927 ALA A O 1
ATOM 7119 N N . THR A 1 928 ? -10.342 11.727 9.961 1.00 88.88 928 THR A N 1
ATOM 7120 C CA . THR A 1 928 ? -10.892 13.072 10.197 1.00 88.88 928 THR A CA 1
ATOM 7121 C C . THR A 1 928 ? -11.712 13.122 11.495 1.00 88.88 928 THR A C 1
ATOM 7123 O O . THR A 1 928 ? -12.655 12.336 11.621 1.00 88.88 928 THR A O 1
ATOM 7126 N N . PRO A 1 929 ? -11.414 14.053 12.424 1.00 91.44 929 PRO A N 1
ATOM 7127 C CA . PRO A 1 929 ? -12.176 14.207 13.658 1.00 91.44 929 PRO A CA 1
ATOM 7128 C C . PRO A 1 929 ? -13.650 14.546 13.408 1.00 91.44 929 PRO A C 1
ATOM 7130 O O . PRO A 1 929 ? -13.969 15.360 12.540 1.00 91.44 929 PRO A O 1
ATOM 7133 N N . ALA A 1 930 ? -14.544 13.967 14.205 1.00 91.81 930 ALA A N 1
ATOM 7134 C CA . ALA A 1 930 ? -15.966 14.295 14.232 1.00 91.81 930 ALA A CA 1
ATOM 7135 C C . ALA A 1 930 ? -16.427 14.597 15.663 1.00 91.81 930 ALA A C 1
ATOM 7137 O O . ALA A 1 930 ? -16.051 13.896 16.603 1.00 91.81 930 ALA A O 1
ATOM 7138 N N . ARG A 1 931 ? -17.264 15.623 15.839 1.00 92.88 931 ARG A N 1
ATOM 7139 C CA . ARG A 1 931 ? -17.797 16.008 17.153 1.00 92.88 931 ARG A CA 1
ATOM 7140 C C . ARG A 1 931 ? -18.845 14.991 17.619 1.00 92.88 931 ARG A C 1
ATOM 7142 O O . ARG A 1 931 ? -19.780 14.685 16.883 1.00 92.88 931 ARG A O 1
ATOM 7149 N N . TYR A 1 932 ? -18.709 14.503 18.846 1.00 92.88 932 TYR A N 1
ATOM 7150 C CA . TYR A 1 932 ? -19.623 13.559 19.488 1.00 92.88 932 TYR A CA 1
ATOM 7151 C C . TYR A 1 932 ? -20.011 14.071 20.876 1.00 92.88 932 TYR A C 1
ATOM 7153 O O . TYR A 1 932 ? -19.140 14.358 21.687 1.00 92.88 932 TYR A O 1
ATOM 7161 N N . GLN A 1 933 ? -21.307 14.163 21.173 1.00 93.62 933 GLN A N 1
ATOM 7162 C CA . GLN A 1 933 ? -21.786 14.448 22.525 1.00 93.62 933 GLN A CA 1
ATOM 7163 C C . GLN A 1 933 ? -22.336 13.169 23.154 1.00 93.62 933 GLN A C 1
ATOM 7165 O O . GLN A 1 933 ? -23.288 12.574 22.642 1.00 93.62 933 GLN A O 1
ATOM 7170 N N . ASP A 1 934 ? -21.757 12.759 24.280 1.00 89.88 934 ASP A N 1
ATOM 7171 C CA . ASP A 1 934 ? -22.231 11.599 25.024 1.00 89.88 934 ASP A CA 1
ATOM 7172 C C . ASP A 1 934 ? -23.593 11.919 25.655 1.00 89.88 934 ASP A C 1
ATOM 7174 O O . ASP A 1 934 ? -23.752 12.864 26.433 1.00 89.88 934 ASP A O 1
ATOM 7178 N N . LYS A 1 935 ? -24.610 11.130 25.300 1.00 88.50 935 LYS A N 1
ATOM 7179 C CA . LYS A 1 935 ? -25.986 11.348 25.761 1.00 88.50 935 LYS A CA 1
ATOM 7180 C C . LYS A 1 935 ? -26.130 11.181 27.273 1.00 88.50 935 LYS A C 1
ATOM 7182 O O . LYS A 1 935 ? -27.012 11.832 27.840 1.00 88.50 935 LYS A O 1
ATOM 7187 N N . GLU A 1 936 ? -25.296 10.340 27.882 1.00 87.50 936 GLU A N 1
ATOM 7188 C CA . GLU A 1 936 ? -25.319 10.007 29.306 1.00 87.50 936 GLU A CA 1
ATOM 7189 C C . GLU A 1 936 ? -24.584 11.070 30.127 1.00 87.50 936 GLU A C 1
ATOM 7191 O O . GLU A 1 936 ? -25.155 11.647 31.048 1.00 87.50 936 GLU A O 1
ATOM 7196 N N . THR A 1 937 ? -23.341 11.390 29.757 1.00 88.56 937 THR A N 1
ATOM 7197 C CA . THR A 1 937 ? -22.493 12.309 30.539 1.00 88.56 937 THR A CA 1
ATOM 7198 C C . THR A 1 937 ? -22.627 13.776 30.128 1.00 88.56 937 THR A C 1
ATOM 7200 O O . THR A 1 937 ? -22.115 14.648 30.825 1.00 88.56 937 THR A O 1
ATOM 7203 N N . LYS A 1 938 ? -23.278 14.059 28.989 1.00 90.31 938 LYS A N 1
ATOM 7204 C CA . LYS A 1 938 ? -23.386 15.380 28.333 1.00 90.31 938 LYS A CA 1
ATOM 7205 C C . LYS A 1 938 ? -22.063 16.005 27.888 1.00 90.31 938 LYS A C 1
ATOM 7207 O O . LYS A 1 938 ? -22.083 17.090 27.304 1.00 90.31 938 LYS A O 1
ATOM 7212 N N . LYS A 1 939 ? -20.938 15.319 28.098 1.00 90.00 939 LYS A N 1
ATOM 7213 C CA . LYS A 1 939 ? -19.620 15.759 27.643 1.00 90.00 939 LYS A CA 1
ATOM 7214 C C . LYS A 1 939 ? -19.499 15.663 26.127 1.00 90.00 939 LYS A C 1
ATOM 7216 O O . LYS A 1 939 ? -20.061 14.761 25.502 1.00 90.00 939 LYS A O 1
ATOM 7221 N N . THR A 1 940 ? -18.752 16.603 25.561 1.00 91.81 940 THR A N 1
ATOM 7222 C CA . THR A 1 940 ? -18.441 16.652 24.134 1.00 91.81 940 THR A CA 1
ATOM 7223 C C . THR A 1 940 ? -17.020 16.152 23.904 1.00 91.81 940 THR A C 1
ATOM 7225 O O . THR A 1 940 ? -16.102 16.491 24.646 1.00 91.81 940 THR A O 1
ATOM 7228 N N . TYR A 1 941 ? -16.863 15.349 22.859 1.00 92.38 941 TYR A N 1
ATOM 7229 C CA . TYR A 1 941 ? -15.621 14.721 22.456 1.00 92.38 941 TYR A CA 1
ATOM 7230 C C . TYR A 1 941 ? -15.342 14.955 20.971 1.00 92.38 941 TYR A C 1
ATOM 7232 O O . TYR A 1 941 ? -16.265 14.995 20.152 1.00 92.38 941 TYR A O 1
ATOM 7240 N N . ASN A 1 942 ? -14.065 15.028 20.610 1.00 92.88 942 ASN A N 1
ATOM 7241 C CA . ASN A 1 942 ? -13.601 14.792 19.250 1.00 92.88 942 ASN A CA 1
ATOM 7242 C C . ASN A 1 942 ? -13.375 13.290 19.065 1.00 92.88 942 ASN A C 1
ATOM 7244 O O . ASN A 1 942 ? -12.681 12.648 19.849 1.00 92.88 942 ASN A O 1
ATOM 7248 N N . SER A 1 943 ? -13.993 12.722 18.035 1.00 94.06 943 SER A N 1
ATOM 7249 C CA . SER A 1 943 ? -13.915 11.299 17.716 1.00 94.06 943 SER A CA 1
ATOM 7250 C C . SER A 1 943 ? -13.103 11.060 16.451 1.00 94.06 943 SER A C 1
ATOM 7252 O O . SER A 1 943 ? -13.312 11.723 15.437 1.00 94.06 943 SER A O 1
ATOM 7254 N N . ARG A 1 944 ? -12.197 10.085 16.493 1.00 95.56 944 ARG A N 1
ATOM 7255 C CA . ARG A 1 944 ? -11.447 9.577 15.339 1.00 95.56 944 ARG A CA 1
ATOM 7256 C C . ARG A 1 944 ? -11.683 8.081 15.198 1.00 95.56 944 ARG A C 1
ATOM 7258 O O . ARG A 1 944 ? -11.871 7.370 16.189 1.00 95.56 944 ARG A O 1
ATOM 7265 N N . VAL A 1 945 ? -11.672 7.604 13.956 1.00 96.00 945 VAL A N 1
ATOM 7266 C CA . VAL A 1 945 ? -11.929 6.200 13.625 1.00 96.00 945 VAL A CA 1
ATOM 7267 C C . VAL A 1 945 ? -10.948 5.683 12.578 1.00 96.00 945 VAL A C 1
ATOM 7269 O O . VAL A 1 945 ? -10.602 6.377 11.622 1.00 96.00 945 VAL A O 1
ATOM 7272 N N . ALA A 1 946 ? -10.513 4.441 12.754 1.00 97.31 946 ALA A N 1
ATOM 7273 C CA . ALA A 1 946 ? -9.650 3.738 11.813 1.00 97.31 946 ALA A CA 1
ATOM 7274 C C . ALA A 1 946 ? -9.990 2.245 11.807 1.00 97.31 946 ALA A C 1
ATOM 7276 O O . ALA A 1 946 ? -10.469 1.710 12.803 1.00 97.31 946 ALA A O 1
ATOM 7277 N N . PHE A 1 947 ? -9.723 1.548 10.711 1.00 97.31 947 PHE A N 1
ATOM 7278 C CA . PHE A 1 947 ? -9.781 0.093 10.667 1.00 97.31 947 PHE A CA 1
ATOM 7279 C C . PHE A 1 947 ? -8.418 -0.507 10.982 1.00 97.31 947 PHE A C 1
ATOM 7281 O O . PHE A 1 947 ? -7.393 -0.018 10.516 1.00 97.31 947 PHE A O 1
ATOM 7288 N N . GLN A 1 948 ? -8.421 -1.585 11.756 1.00 97.50 948 GLN A N 1
ATOM 7289 C CA . GLN A 1 948 ? -7.300 -2.499 11.883 1.00 97.50 948 GLN A CA 1
ATOM 7290 C C . GLN A 1 948 ? -7.507 -3.649 10.894 1.00 97.50 948 GLN A C 1
ATOM 7292 O O . GLN A 1 948 ? -8.574 -4.275 10.880 1.00 97.50 948 GLN A O 1
ATOM 7297 N N . VAL A 1 949 ? -6.499 -3.902 10.060 1.00 96.19 949 VAL A N 1
ATOM 7298 C CA . VAL A 1 949 ? -6.610 -4.806 8.911 1.00 96.19 949 VAL A CA 1
ATOM 7299 C C . VAL A 1 949 ? -5.470 -5.819 8.855 1.00 96.19 949 VAL A C 1
ATOM 7301 O O . VAL A 1 949 ? -4.368 -5.560 9.348 1.00 96.19 949 VAL A O 1
ATOM 7304 N N . LEU A 1 950 ? -5.753 -6.979 8.265 1.00 94.19 950 LEU A N 1
ATOM 7305 C CA . LEU A 1 950 ? -4.748 -7.902 7.746 1.00 94.19 950 LEU A CA 1
ATOM 7306 C C . LEU A 1 950 ? -4.496 -7.559 6.279 1.00 94.19 950 LEU A C 1
ATOM 7308 O O . LEU A 1 950 ? -5.453 -7.283 5.560 1.00 94.19 950 LEU A O 1
ATOM 7312 N N . ILE A 1 951 ? -3.245 -7.605 5.836 1.00 91.94 951 ILE A N 1
ATOM 7313 C CA . ILE A 1 951 ? -2.873 -7.422 4.429 1.00 91.94 951 ILE A CA 1
ATOM 7314 C C . ILE A 1 951 ? -1.948 -8.550 3.973 1.00 91.94 951 ILE A C 1
ATOM 7316 O O . ILE A 1 951 ? -1.041 -8.955 4.708 1.00 91.94 951 ILE A O 1
ATOM 7320 N N . SER A 1 952 ? -2.220 -9.083 2.782 1.00 87.06 952 SER A N 1
ATOM 7321 C CA . SER A 1 952 ? -1.487 -10.213 2.216 1.00 87.06 952 SER A CA 1
ATOM 7322 C C . SER A 1 952 ? -0.019 -9.851 1.960 1.00 87.06 952 SER A C 1
ATOM 7324 O O . SER A 1 952 ? 0.251 -8.831 1.316 1.00 87.06 952 SER A O 1
ATOM 7326 N N . PRO A 1 953 ? 0.944 -10.676 2.413 1.00 79.62 953 PRO A N 1
ATOM 7327 C CA . PRO A 1 953 ? 2.345 -10.515 2.049 1.00 79.62 953 PRO A CA 1
ATOM 7328 C C . PRO A 1 953 ? 2.510 -10.538 0.523 1.00 79.62 953 PRO A C 1
ATOM 7330 O O . PRO A 1 953 ? 1.865 -11.330 -0.158 1.00 79.62 953 PRO A O 1
ATOM 7333 N N . ASN A 1 954 ? 3.391 -9.686 -0.008 1.00 74.69 954 ASN A N 1
ATOM 7334 C CA . ASN A 1 954 ? 3.704 -9.527 -1.442 1.00 74.69 954 ASN A CA 1
ATOM 7335 C C . ASN A 1 954 ? 2.632 -8.844 -2.308 1.00 74.69 954 ASN A C 1
ATOM 7337 O O . ASN A 1 954 ? 2.914 -8.519 -3.456 1.00 74.69 954 ASN A O 1
ATOM 7341 N N . CYS A 1 955 ? 1.452 -8.554 -1.765 1.00 76.88 955 CYS A N 1
ATOM 7342 C CA . CYS A 1 955 ? 0.365 -7.907 -2.504 1.00 76.88 955 CYS A CA 1
ATOM 7343 C C . CYS A 1 955 ? 0.351 -6.381 -2.335 1.00 76.88 955 CYS A C 1
ATOM 7345 O O . CYS A 1 955 ? -0.658 -5.745 -2.626 1.00 76.88 955 CYS A O 1
ATOM 7347 N N . TYR A 1 956 ? 1.414 -5.768 -1.806 1.00 86.38 956 TYR A N 1
ATOM 7348 C CA . TYR A 1 956 ? 1.457 -4.330 -1.542 1.00 86.38 956 TYR A CA 1
ATOM 7349 C C . TYR A 1 956 ? 2.849 -3.736 -1.752 1.00 86.38 956 TYR A C 1
ATOM 7351 O O . TYR A 1 956 ? 3.871 -4.408 -1.612 1.00 86.38 956 TYR A O 1
ATOM 7359 N N . LYS A 1 957 ? 2.879 -2.442 -2.069 1.00 82.62 957 LYS A N 1
ATOM 7360 C CA . LYS A 1 957 ? 4.090 -1.630 -2.193 1.00 82.62 957 LYS A CA 1
ATOM 7361 C C . LYS A 1 957 ? 4.293 -0.817 -0.924 1.00 82.62 957 LYS A C 1
ATOM 7363 O O . LYS A 1 957 ? 3.324 -0.387 -0.307 1.00 82.62 957 LYS A O 1
ATOM 7368 N N . VAL A 1 958 ? 5.549 -0.591 -0.556 1.00 86.25 958 VAL A N 1
ATOM 7369 C CA . VAL A 1 958 ? 5.935 0.278 0.562 1.00 86.25 958 VAL A CA 1
ATOM 7370 C C . VAL A 1 958 ? 6.422 1.605 -0.005 1.00 86.25 958 VAL A C 1
ATOM 7372 O O . VAL A 1 958 ? 7.265 1.621 -0.900 1.00 86.25 958 VAL A O 1
ATOM 7375 N N . GLY A 1 959 ? 5.882 2.703 0.507 1.00 83.62 959 GLY A N 1
ATOM 7376 C CA . GLY A 1 959 ? 6.172 4.054 0.058 1.00 83.62 959 GLY A CA 1
ATOM 7377 C C . GLY A 1 959 ? 6.280 5.057 1.202 1.00 83.62 959 GLY A C 1
ATOM 7378 O O . GLY A 1 959 ? 6.017 4.760 2.374 1.00 83.62 959 GLY A O 1
ATOM 7379 N N . ALA A 1 960 ? 6.697 6.263 0.824 1.00 85.38 960 ALA A N 1
ATOM 7380 C CA . ALA A 1 960 ? 6.860 7.382 1.734 1.00 85.38 960 ALA A CA 1
ATOM 7381 C C . ALA A 1 960 ? 5.518 7.990 2.157 1.00 85.38 960 ALA A C 1
ATOM 7383 O O . ALA A 1 960 ? 4.504 7.837 1.483 1.00 85.38 960 ALA A O 1
ATOM 7384 N N . GLU A 1 961 ? 5.540 8.705 3.276 1.00 88.00 961 GLU A N 1
ATOM 7385 C CA . GLU A 1 961 ? 4.416 9.497 3.756 1.00 88.00 961 GLU A CA 1
ATOM 7386 C C . GLU A 1 961 ? 4.020 10.612 2.774 1.00 88.00 961 GLU A C 1
ATOM 7388 O O . GLU A 1 961 ? 4.849 11.127 2.021 1.00 88.00 961 GLU A O 1
ATOM 7393 N N . THR A 1 962 ? 2.744 10.998 2.803 1.00 82.75 962 THR A N 1
ATOM 7394 C CA . THR A 1 962 ? 2.141 11.978 1.888 1.00 82.75 962 THR A CA 1
ATOM 7395 C C . THR A 1 962 ? 1.586 13.216 2.602 1.00 82.75 962 THR A C 1
ATOM 7397 O O . THR A 1 962 ? 0.927 14.045 1.974 1.00 82.75 962 THR A O 1
ATOM 7400 N N . ILE A 1 963 ? 1.885 13.403 3.895 1.00 81.12 963 ILE A N 1
ATOM 7401 C CA . ILE A 1 963 ? 1.460 14.576 4.683 1.00 81.12 963 ILE A CA 1
ATOM 7402 C C . ILE A 1 963 ? 2.535 15.669 4.776 1.00 81.12 963 ILE A C 1
ATOM 7404 O O . ILE A 1 963 ? 2.338 16.660 5.482 1.00 81.12 963 ILE A O 1
ATOM 7408 N N . ALA A 1 964 ? 3.648 15.511 4.050 1.00 78.81 964 ALA A N 1
ATOM 7409 C CA . ALA A 1 964 ? 4.781 16.433 4.015 1.00 78.81 964 ALA A CA 1
ATOM 7410 C C . ALA A 1 964 ? 5.328 16.732 5.421 1.00 78.81 964 ALA A C 1
ATOM 7412 O O . ALA A 1 964 ? 5.585 17.886 5.791 1.00 78.81 964 ALA A O 1
ATOM 7413 N N . ALA A 1 965 ? 5.475 15.678 6.225 1.00 76.50 965 ALA A N 1
ATOM 7414 C CA . ALA A 1 965 ? 5.917 15.804 7.600 1.00 76.50 965 ALA A CA 1
ATOM 7415 C C . ALA A 1 965 ? 7.341 16.373 7.673 1.00 76.50 965 ALA A C 1
ATOM 7417 O O . ALA A 1 965 ? 8.286 15.862 7.073 1.00 76.50 965 ALA A O 1
ATOM 7418 N N . LYS A 1 966 ? 7.509 17.436 8.467 1.00 74.00 966 LYS A N 1
ATOM 7419 C CA . LYS A 1 966 ? 8.822 18.059 8.715 1.00 74.00 966 LYS A CA 1
ATOM 7420 C C . LYS A 1 966 ? 9.700 17.246 9.668 1.00 74.00 966 LYS A C 1
ATOM 7422 O O . LYS A 1 966 ? 10.912 17.436 9.693 1.00 74.00 966 LYS A O 1
ATOM 7427 N N . HIS A 1 967 ? 9.083 16.356 10.440 1.00 75.75 967 HIS A N 1
ATOM 7428 C CA . HIS A 1 967 ? 9.723 15.525 11.451 1.00 75.75 967 HIS A CA 1
ATOM 7429 C C . HIS A 1 967 ? 9.295 14.066 11.269 1.00 75.75 967 HIS A C 1
ATOM 7431 O O . HIS A 1 967 ? 8.327 13.768 10.562 1.00 75.75 967 HIS A O 1
ATOM 7437 N N . GLN A 1 968 ? 10.027 13.143 11.891 1.00 81.06 968 GLN A N 1
ATOM 7438 C CA . GLN A 1 968 ? 9.656 11.731 11.884 1.00 81.06 968 GLN A CA 1
ATOM 7439 C C . GLN A 1 968 ? 8.293 11.552 12.576 1.00 81.06 968 GLN A C 1
ATOM 7441 O O . GLN A 1 968 ? 8.103 12.059 13.677 1.00 81.06 968 GLN A O 1
ATOM 7446 N N . ILE A 1 969 ? 7.351 10.854 11.933 1.00 86.25 969 ILE A N 1
ATOM 7447 C CA . ILE A 1 969 ? 5.966 10.717 12.428 1.00 86.25 969 ILE A CA 1
ATOM 7448 C C . ILE A 1 969 ? 5.864 9.625 13.494 1.00 86.25 969 ILE A C 1
ATOM 7450 O O . ILE A 1 969 ? 5.198 9.788 14.513 1.00 86.25 969 ILE A O 1
ATOM 7454 N N . ASP A 1 970 ? 6.515 8.490 13.251 1.00 87.81 970 ASP A N 1
ATOM 7455 C CA . ASP A 1 970 ? 6.511 7.352 14.160 1.00 87.81 970 ASP A CA 1
ATOM 7456 C C . ASP A 1 970 ? 7.946 7.007 14.564 1.00 87.81 970 ASP A C 1
ATOM 7458 O O . ASP A 1 970 ? 8.802 6.875 13.690 1.00 87.81 970 ASP A O 1
ATOM 7462 N N . PRO A 1 971 ? 8.246 6.819 15.859 1.00 80.69 971 PRO A N 1
ATOM 7463 C CA . PRO A 1 971 ? 9.594 6.504 16.279 1.00 80.69 971 PRO A CA 1
ATOM 7464 C C . PRO A 1 971 ? 10.162 5.202 15.688 1.00 80.69 971 PRO A C 1
ATOM 7466 O O . PRO A 1 971 ? 11.375 5.097 15.530 1.00 80.69 971 PRO A O 1
ATOM 7469 N N . ASN A 1 972 ? 9.353 4.191 15.366 1.00 79.06 972 ASN A N 1
ATOM 7470 C CA . ASN A 1 972 ? 9.890 2.917 14.869 1.00 79.06 972 ASN A CA 1
ATOM 7471 C C . ASN A 1 972 ? 9.956 2.822 13.336 1.00 79.06 972 ASN A C 1
ATOM 7473 O O . ASN A 1 972 ? 10.672 1.954 12.830 1.00 79.06 972 ASN A O 1
ATOM 7477 N N . PHE A 1 973 ? 9.257 3.704 12.618 1.00 84.25 973 PHE A N 1
ATOM 7478 C CA . PHE A 1 973 ? 9.158 3.669 11.158 1.00 84.25 973 PHE A CA 1
ATOM 7479 C C . PHE A 1 973 ? 9.775 4.913 10.521 1.00 84.25 973 PHE A C 1
ATOM 7481 O O . PHE A 1 973 ? 9.582 6.036 10.992 1.00 84.25 973 PHE A O 1
ATOM 7488 N N . SER A 1 974 ? 10.520 4.721 9.435 1.00 82.88 974 SER A N 1
ATOM 7489 C CA . SER A 1 974 ? 10.979 5.840 8.609 1.00 82.88 974 SER A CA 1
ATOM 7490 C C . SER A 1 974 ? 9.795 6.483 7.885 1.00 82.88 974 SER A C 1
ATOM 7492 O O . SER A 1 974 ? 8.898 5.789 7.411 1.00 82.88 974 SER A O 1
ATOM 7494 N N . ASN A 1 975 ? 9.828 7.803 7.688 1.00 86.38 975 ASN A N 1
ATOM 7495 C CA . ASN A 1 975 ? 8.843 8.483 6.840 1.00 86.38 975 ASN A CA 1
ATOM 7496 C C . ASN A 1 975 ? 8.865 7.970 5.383 1.00 86.38 975 ASN A C 1
ATOM 7498 O O . ASN A 1 975 ? 7.927 8.237 4.648 1.00 86.38 975 ASN A O 1
ATOM 7502 N N . GLN A 1 976 ? 9.891 7.217 4.963 1.00 82.81 976 GLN A N 1
ATOM 7503 C CA . GLN A 1 976 ? 9.962 6.583 3.640 1.00 82.81 976 GLN A CA 1
ATOM 7504 C C . GLN A 1 976 ? 9.210 5.236 3.531 1.00 82.81 976 GLN A C 1
ATOM 7506 O O . GLN A 1 976 ? 9.162 4.680 2.438 1.00 82.81 976 GLN A O 1
ATOM 7511 N N . GLU A 1 977 ? 8.645 4.697 4.622 1.00 87.62 977 GLU A N 1
ATOM 7512 C CA . GLU A 1 977 ? 7.982 3.372 4.636 1.00 87.62 977 GLU A CA 1
ATOM 7513 C C . GLU A 1 977 ? 6.587 3.352 5.298 1.00 87.62 977 GLU A C 1
ATOM 7515 O O . GLU A 1 977 ? 6.044 2.280 5.589 1.00 87.62 977 GLU A O 1
ATOM 7520 N N . LEU A 1 978 ? 6.010 4.525 5.581 1.00 91.31 978 LEU A N 1
ATOM 7521 C CA . LEU A 1 978 ? 4.758 4.657 6.337 1.00 91.31 978 LEU A CA 1
ATOM 7522 C C . LEU A 1 978 ? 3.493 4.389 5.521 1.00 91.31 978 LEU A C 1
ATOM 7524 O O . LEU A 1 978 ? 2.452 4.111 6.121 1.00 91.31 978 LEU A O 1
ATOM 7528 N N . GLU A 1 979 ? 3.557 4.464 4.195 1.00 91.69 979 GLU A N 1
ATOM 7529 C CA . GLU A 1 979 ? 2.396 4.305 3.324 1.00 91.69 979 GLU A CA 1
ATOM 7530 C C . GLU A 1 979 ? 2.498 2.997 2.542 1.00 91.69 979 GLU A C 1
ATOM 7532 O O . GLU A 1 979 ? 3.415 2.797 1.750 1.00 91.69 979 GLU A O 1
ATOM 7537 N N . TRP A 1 980 ? 1.576 2.071 2.791 1.00 92.94 980 TRP A N 1
ATOM 7538 C CA . TRP A 1 980 ? 1.487 0.809 2.064 1.00 92.94 980 TRP A CA 1
ATOM 7539 C C . TRP A 1 980 ? 0.312 0.873 1.098 1.00 92.94 980 TRP A C 1
ATOM 7541 O O . TRP A 1 980 ? -0.799 1.198 1.518 1.00 92.94 980 TRP A O 1
ATOM 7551 N N . SER A 1 981 ? 0.538 0.554 -0.175 1.00 88.12 981 SER A N 1
ATOM 7552 C CA . SER A 1 981 ? -0.488 0.648 -1.217 1.00 88.12 981 SER A CA 1
ATOM 7553 C C . SER A 1 981 ? -0.685 -0.659 -1.975 1.00 88.12 981 SER A C 1
ATOM 7555 O O . SER A 1 981 ? 0.271 -1.382 -2.261 1.00 88.12 981 SER A O 1
ATOM 7557 N N . THR A 1 982 ? -1.938 -0.975 -2.297 1.00 78.94 982 THR A N 1
ATOM 7558 C CA . THR A 1 982 ? -2.296 -2.141 -3.112 1.00 78.94 982 THR A CA 1
ATOM 7559 C C . THR A 1 982 ? -3.453 -1.843 -4.062 1.00 78.94 982 THR A C 1
ATOM 7561 O O . THR A 1 982 ? -4.403 -1.143 -3.709 1.00 78.94 982 THR A O 1
ATOM 7564 N N . VAL A 1 983 ? -3.371 -2.391 -5.276 1.00 66.31 983 VAL A N 1
ATOM 7565 C CA . VAL A 1 983 ? -4.467 -2.443 -6.263 1.00 66.31 983 VAL A CA 1
ATOM 7566 C C . VAL A 1 983 ? -5.247 -3.760 -6.187 1.00 66.31 983 VAL A C 1
ATOM 7568 O O . VAL A 1 983 ? -6.295 -3.900 -6.817 1.00 66.31 983 VAL A O 1
ATOM 7571 N N . GLU A 1 984 ? -4.737 -4.745 -5.446 1.00 62.72 984 GLU A N 1
ATOM 7572 C CA . GLU A 1 984 ? -5.286 -6.097 -5.412 1.00 62.72 984 GLU A CA 1
ATOM 7573 C C . GLU A 1 984 ? -6.490 -6.166 -4.471 1.00 62.72 984 GLU A C 1
ATOM 7575 O O . GLU A 1 984 ? -6.366 -6.053 -3.249 1.00 62.72 984 GLU A O 1
ATOM 7580 N N . ARG A 1 985 ? -7.681 -6.372 -5.039 1.00 63.41 985 ARG A N 1
ATOM 7581 C CA . ARG A 1 985 ? -8.922 -6.560 -4.272 1.00 63.41 985 ARG A CA 1
ATOM 7582 C C . ARG A 1 985 ? -8.897 -7.863 -3.481 1.00 63.41 985 ARG A C 1
ATOM 7584 O O . ARG A 1 985 ? -8.342 -8.855 -3.945 1.00 63.41 985 ARG A O 1
ATOM 7591 N N . GLY A 1 986 ? -9.493 -7.865 -2.287 1.00 64.69 986 GLY A N 1
ATOM 7592 C CA . GLY A 1 986 ? -9.516 -9.041 -1.410 1.00 64.69 986 GLY A CA 1
ATOM 7593 C C . GLY A 1 986 ? -8.167 -9.412 -0.773 1.00 64.69 986 GLY A C 1
ATOM 7594 O O . GLY A 1 986 ? -8.102 -10.413 -0.049 1.00 64.69 986 GLY A O 1
ATOM 7595 N N . SER A 1 987 ? -7.113 -8.614 -1.008 1.00 75.69 987 SER A N 1
ATOM 7596 C CA . SER A 1 987 ? -5.800 -8.724 -0.350 1.00 75.69 987 SER A CA 1
ATOM 7597 C C . SER A 1 987 ? -5.769 -8.068 1.036 1.00 75.69 987 SER A C 1
ATOM 7599 O O . SER A 1 987 ? -4.790 -8.219 1.769 1.00 75.69 987 SER A O 1
ATOM 7601 N N . VAL A 1 988 ? -6.844 -7.366 1.412 1.00 83.75 988 VAL A N 1
ATOM 7602 C CA . VAL A 1 988 ? -7.027 -6.716 2.709 1.00 83.75 988 VAL A CA 1
ATOM 7603 C C . VAL A 1 988 ? -8.254 -7.299 3.400 1.00 83.75 988 VAL A C 1
ATOM 7605 O O . VAL A 1 988 ? -9.286 -7.520 2.780 1.00 83.75 988 VAL A O 1
ATOM 7608 N N . ILE A 1 989 ? -8.142 -7.565 4.701 1.00 83.88 989 ILE A N 1
ATOM 7609 C CA . ILE A 1 989 ? -9.245 -8.069 5.521 1.00 83.88 989 ILE A CA 1
ATOM 7610 C C . ILE A 1 989 ? -9.388 -7.185 6.750 1.00 83.88 989 ILE A C 1
ATOM 7612 O O . ILE A 1 989 ? -8.479 -7.081 7.576 1.00 83.88 989 ILE A O 1
ATOM 7616 N N . VAL A 1 990 ? -10.556 -6.570 6.898 1.00 90.88 990 VAL A N 1
ATOM 7617 C CA . VAL A 1 990 ? -10.895 -5.766 8.072 1.00 90.88 990 VAL A CA 1
ATOM 7618 C C . VAL A 1 990 ? -11.264 -6.694 9.233 1.00 90.88 990 VAL A C 1
ATOM 7620 O O . VAL A 1 990 ? -12.131 -7.549 9.091 1.00 90.88 990 VAL A O 1
ATOM 7623 N N . TYR A 1 991 ? -10.618 -6.533 10.393 1.00 93.56 991 TYR A N 1
ATOM 7624 C CA . TYR A 1 991 ? -10.891 -7.376 11.572 1.00 93.56 991 TYR A CA 1
ATOM 7625 C C . TYR A 1 991 ? -11.103 -6.595 12.876 1.00 93.56 991 TYR A C 1
ATOM 7627 O O . TYR A 1 991 ? -11.481 -7.170 13.900 1.00 93.56 991 TYR A O 1
ATOM 7635 N N . GLY A 1 992 ? -10.866 -5.282 12.872 1.00 95.62 992 GLY A N 1
ATOM 7636 C CA . GLY A 1 992 ? -11.162 -4.434 14.020 1.00 95.62 992 GLY A CA 1
ATOM 7637 C C . GLY A 1 992 ? -11.503 -3.006 13.623 1.00 95.62 992 GLY A C 1
ATOM 7638 O O . GLY A 1 992 ? -10.893 -2.445 12.718 1.00 95.62 992 GLY A O 1
ATOM 7639 N N . LEU A 1 993 ? -12.446 -2.401 14.339 1.00 96.88 993 LEU A N 1
ATOM 7640 C CA . LEU A 1 993 ? -12.719 -0.969 14.286 1.00 96.88 993 LEU A CA 1
ATOM 7641 C C . LEU A 1 993 ? -12.058 -0.294 15.491 1.00 96.88 993 LEU A C 1
ATOM 7643 O O . LEU A 1 993 ? -12.338 -0.643 16.636 1.00 96.88 993 LEU A O 1
ATOM 7647 N N . LEU A 1 994 ? -11.177 0.665 15.241 1.00 97.88 994 LEU A N 1
ATOM 7648 C CA . LEU A 1 994 ? -10.511 1.472 16.255 1.00 97.88 994 LEU A CA 1
ATOM 7649 C C . LEU A 1 994 ? -11.258 2.787 16.448 1.00 97.88 994 LEU A C 1
ATOM 7651 O O . LEU A 1 994 ? -11.569 3.484 15.484 1.00 97.88 994 LEU A O 1
ATOM 7655 N N . ILE A 1 995 ? -11.505 3.125 17.709 1.00 97.44 995 ILE A N 1
ATOM 7656 C CA . ILE A 1 995 ? -12.166 4.353 18.148 1.00 97.44 995 ILE A CA 1
ATOM 7657 C C . ILE A 1 995 ? -11.223 5.090 19.095 1.00 97.44 995 ILE A C 1
ATOM 7659 O O . ILE A 1 995 ? -10.719 4.491 20.048 1.00 97.44 995 ILE A O 1
ATOM 7663 N N . ARG A 1 996 ? -11.025 6.386 18.858 1.00 95.75 996 ARG A N 1
ATOM 7664 C CA . ARG A 1 996 ? -10.360 7.310 19.781 1.00 95.75 996 ARG A CA 1
ATOM 7665 C C . ARG A 1 996 ? -11.294 8.479 20.054 1.00 95.75 996 ARG A C 1
ATOM 7667 O O . ARG A 1 996 ? -11.834 9.070 19.124 1.00 95.75 996 ARG A O 1
ATOM 7674 N N . LEU A 1 997 ? -11.522 8.751 21.330 1.00 94.00 997 LEU A N 1
ATOM 7675 C CA . LEU A 1 997 ? -12.312 9.868 21.836 1.00 94.00 997 LEU A CA 1
ATOM 7676 C C . LEU A 1 997 ? -11.419 10.761 22.696 1.00 94.00 997 LEU A C 1
ATOM 7678 O O . LEU A 1 997 ? -10.748 10.258 23.601 1.00 94.00 997 LEU A O 1
ATOM 7682 N N . GLU A 1 998 ? -11.452 12.058 22.420 1.00 88.38 998 GLU A N 1
ATOM 7683 C CA . GLU A 1 998 ? -10.693 13.113 23.100 1.00 88.38 998 GLU A CA 1
ATOM 7684 C C . GLU A 1 998 ? -11.658 14.165 23.631 1.00 88.38 998 GLU A C 1
ATOM 7686 O O . GLU A 1 998 ? -12.600 14.527 22.929 1.00 88.38 998 GLU A O 1
ATOM 7691 N N . ASP A 1 999 ? -11.456 14.652 24.855 1.00 81.38 999 ASP A N 1
ATOM 7692 C CA . ASP A 1 999 ? -12.269 15.747 25.392 1.00 81.38 999 ASP A CA 1
ATOM 7693 C C . ASP A 1 999 ? -12.094 16.996 24.508 1.00 81.38 999 ASP A C 1
ATOM 7695 O O . ASP A 1 999 ? -10.976 17.378 24.156 1.00 81.38 999 ASP A O 1
ATOM 7699 N N . THR A 1 1000 ? -13.192 17.664 24.149 1.00 70.75 1000 THR A N 1
ATOM 7700 C CA . THR A 1 1000 ? -13.086 19.018 23.598 1.00 70.75 1000 THR A CA 1
ATOM 7701 C C . THR A 1 1000 ? -12.776 19.946 24.763 1.00 70.75 1000 THR A C 1
ATOM 7703 O O . THR A 1 1000 ? -13.658 20.189 25.587 1.00 70.75 1000 THR A O 1
ATOM 7706 N N . HIS A 1 1001 ? -11.535 20.424 24.875 1.00 54.50 1001 HIS A N 1
ATOM 7707 C CA . HIS A 1 1001 ? -11.216 21.547 25.756 1.00 54.50 1001 HIS A CA 1
ATOM 7708 C C . HIS A 1 1001 ? -11.960 22.791 25.233 1.00 54.50 1001 HIS A C 1
ATOM 7710 O O . HIS A 1 1001 ? -11.431 23.524 24.401 1.00 54.50 1001 HIS A O 1
ATOM 7716 N N . GLU A 1 1002 ? -13.219 22.956 25.646 1.00 33.28 1002 GLU A N 1
ATOM 7717 C CA . GLU A 1 1002 ? -13.965 24.222 25.580 1.00 33.28 1002 GLU A CA 1
ATOM 7718 C C . GLU A 1 1002 ? -13.707 25.046 26.843 1.00 33.28 1002 GLU A C 1
ATOM 7720 O O . GLU A 1 1002 ? -13.719 24.454 27.952 1.00 33.28 1002 GLU A O 1
#

pLDDT: mean 79.35, std 16.72, range [24.62, 98.25]

Sequence (1002 aa):
MGLDESKFAAGGDADNLELLLNLIKLERMLRDNPAGEGSQIDHAWDSDDCSPSLSIRQNGLLAVKTAFAETDVVRGKQGYSRGIHIWEIRWRKEHRGSHAVIGVASYQAPLQCSGHCALLGSNDQSLGWNIVANVSLFNDCVINKYPDDVQPGFQASDVILVILNMDEGTLRFKDGTDGKDYGLCLSGLRAFSRRGQKLYPAISATKQGAEIGMKYLGSSEPEFHKSAARSDSALCFHRECGSNIKLSNGAMTATRVRGMGNGVVLTNRPLNNDEYFEVKLEKKASVDSKYALDIGVTAVSPEKLNFPDTMTNCQQGHTWMLCGSKLAFNRTVIKTLDNIDLSKLEIGDVVSLKKTSDGKLFIYKNRKLAAKFDLDIPSDVYAVADLYGRAGQVSITATGQHRPATSPAPKAMADNVKGNVDAVDHDMKTAIDLLKGEPRDTKQIAAVKTGLDGIAKLIQSGKRTCRHLQMLGDSFVDLGGASAVCEYMAYLKTVGINRNPDAIKCYLACLYVLLYLTHSSLKLAGELADTGLFKMLLDDLDKYKANYPTKKVHAILVVDALAIMYNCSQATANREALRRDGAEKILTNYSDPAQHETAIILFAFLLHVNVALDSELHDLDVPACVSTELVRLMGISLMNTENHSAVVSFAVAGLSFPFDVNKQVRAVCALGKNARCRQAIVANGLVKHLVKMMEVGDQMEQELACNAVWELLAGKTYNAIIQTPSLPEAMKKLKTSDVDEVVDAVNRLQVKMNQLADRIRGGGACQQVVPSGATVSRDCAYKQMCHRYLLTLGIQEDLVNRDWNACYCSACHAKKEDSNYYSRGHPPKSYGIPIGWCRIGLHTPARVTAHKYFETWHRAFHGTKAEYIAAILKVGDLLVPGDVALGGKKIGERPGHFDDKHKPDGFDTKQIFVSPSIRYAGHNAYATPARYQDKETKKTYNSRVAFQVLISPNCYKVGAETIAAKHQIDPNFSNQELEWSTVERGSVIVYGLLIRLEDTHE

Organism: Ridgeia piscesae (NCBI:txid27915)

Foldseek 3Di:
DDDDPPPPPDDDDPPVVVVVVVVVVVVVVLVVPFDDPVVQLQFAWDPVAWDPQWDQDDSRQKIWGADAFKKFKIWTNDFDQAFKWKKKKAFDPVQAPPWKWWFKFWSPQDGMDGGDDNSAQCQQGHWTQGQVQQFTHHLNDGPDRWLPPDDVPDGAESMKMWMQHSNQQWIWIARPPPGHTRDTRDGDNNVQSVVVTTITTMMIGNGHGTMMGMGTRDTPDPPPPPPDDPDPDFKAWAPLFFPQWDADPVRQKTFRHDDQFRRKIWINFFDAAQKKFKKAQAFWDPDPFLWFKKKWKFLDDSVRDPRTRWQLCAQPHWIWMDTFQFIHTNNHGPDGFPQGGNSPDDHGKMKMWGQHPQQKIWIDINNHTRDIGPPNHDRGMIIMMGRRTTRRMMGGDDTDDDDDDDDDDDDDDVCVVVVVLVVLLVLLLVLLVLLVDDDDDPVSLVVNLVSLVSLVCQCVVDPNDLVSLQSSLVSCVVSVVLLSLLVSLVVLVVVPLVVDVSSVSSNLSSLVSLLSSLQRHLVSLLVNLVNCLLLVLLVLLLVLVVPLVPDPSSVSSVLSSLSSLLSSLQNLNNLVSNVVSPVLVSLLSQCDVVNVSSNVSSLSNVLSNQLAALPPLQPDDRDLSNLLVLLVQLVQLPPDQQASPSQPFDADPNDTDGPGNLSSLSSLLSNLSHPVSLVSNLVSPSLLSLLSQLARNDLSSVLSSLSSLQSSCDLVNLVSNVPRPCNVVSLVVQCPDPDVSSVLSSLLSVLLNVVSVVVVVPDDDDDDDDPPDPDDPPDDVVLVVLVLVVVVLPADPLFFDQVPKDDQESNRVSVVVDDQWHWAAVVTDIAGDLHQKIKTWGDWPPVCVVVVLRHHFGKWKFWAESNCVNQCSVSQHDAFQQDQTDPRDGRHDDPPAAHPVRDPVPDDSRKDKIFSYCLQNQDCVGFPWDWDQRPVPRFIWTKTKMFIKTAHPPQKDFAADDPPDPDARDSSHGNGGGIIIGPDRPRMGTTIMMMHIGGDPD

InterPro domains:
  IPR001870 B30.2/SPRY domain [PS50188] (22-221)
  IPR003877 SPRY domain [PF00622] (85-210)
  IPR003877 SPRY domain [SM00449] (82-221)
  IPR006573 Neuralized homology repeat (NHR) domain [PF07177] (237-397)
  IPR006573 Neuralized homology repeat (NHR) domain [PS51065] (234-399)
  IPR006573 Neuralized homology repeat (NHR) domain [SM00588] (232-355)
  IPR011989 Armadillo-like helical [G3DSA:1.25.10.10] (437-757)
  IPR013320 Concanavalin A-like lectin/glucanase domain superfamily [SSF49899] (37-219)
  IPR016024 Armadillo-type fold [SSF48371] (473-742)
  IPR043136 B30.2/SPRY domain superfamily [G3DSA:2.60.120.920] (41-231)
  IPR043136 B30.2/SPRY domain superfamily [G3DSA:2.60.120.920] (232-396)
  IPR050672 F-box/SPRY and SOCS box protein families [PTHR12245] (29-229)